Protein 3WKY (pdb70)

Organism: Penaeus japonicus (NCBI:txid27405)

Secondary structure (DSSP, 8-state):
-HHHHGGGSSTTS-HHHHHHHHTPPP--EEE--EEE---HHHHTT-TTGGGSPTTS---TTSHHHHHHHHHHHHHHHH-SSHHHHHHHHHHHGGGS-HHHHHHHHHHHHHH-TT--GGGSPPHHHH-GGGTS-HHHHHHHHHHHHHHHHTT--EEEEE--GGGSS-GGG-GGGGGHHHHT-HHHHHHHHHHHHHS-TTSPTTSSSSHHHHHHHHHHHHHHHHHHHHHHTTPPPPPP---TTS-BS--B----B-TTS-BPP-B-SSB----B--SSGGG-B-HHHHHHHHHHHHHHHHHTEEEPTTS-EEE--SSPPTTPPPHHHHHHHHHHTSS-S-HHHHTTHHHHHHHHHHTTTSTT--S-----GGGSTTTGGGSHHHHHHHHHHHHHHHHHHHTSPPPPHHHH--SPEEEEEEEEEPP-STT--PPTTEEEEEEEEEEEEGGGTS---SSTT---EEEEEEEEEE---EEEEEEEEE-SSS-B-EEEEEEEEESB-TTSPBP-HHHHTTT-EEEEEEEPSPBPSEEEEEEEEGGG-TTS------S-SS---GGGSS---BSS-EEEEEEEEEEE----TTT--TTS--S--SPTTTTTTS--S-SSHHHHHHT-TTEEEEEEEEEE-SSGGGGSPPPSTTPPPPSSS--/-HHHHGGGSSTTS-HHHHHHHHTPPPPPEEE---EEE---HHHHTT-TTGGGSPTTS---TTSHHHHHHHHHHHHHHHT-SSHHHHHHHHHHHGGGS-HHHHHHHHHHHHHH-TT--GGGSPPHHHH-GGGTS-HHHHHHHHHHHHHHHHTT--EEEEE--GGGSS-GGG-GGGGGHHHHT-HHHHHHHHHHHHHS-TTSPTTSSSSHHHHHHHHHHHHHHHHHHHHHHTTPPPPPP---TTS-BS--B----B-TTS-BPP-B-SSB----B--SSGGG-B-HHHHHHHHHHHHHHHHHTEEEPTTS-EEE--SSPPTTPPPHHHHHHHHHHTSS-S-HHHHTTHHHHHHHHHHTTTSTT--S-----GGGSTTTGGGSHHHHHHHHHHHHHHHHHHHTSPPPPHHHH--SPEEEEEEEEEPP-STT--PPTTEEEEEEEEEEEEGGGTS---SSTT---EEEEEEEEEE---EEEEEEEEE-SSS-B-EEEEEEEEESB-TTSPBP-HHHHTTT-EEEEEEEPPPBPSEEEEEEEEGGG-TTS------S-SS---GGGSS---BSS-EEEEEEEEEEE---TTT--TTS--S--SPTTTTTTS--S-SSHHHHHHT-TTEEEEEEEEEE-SSGGGGSPPPTTTPPPPSSS--

Foldseek 3Di:
DVLLLLLLFQLVDALVLSCVVVVNDAADWDPCVTHADAPPVLVVQQPCLLVDDADFAQQQLDPSSVVNLVSRLVCLLPQPDPVSSSRSSSRCSRRGHSNSSNLSSLLSQQRHPVHHQQPHDQVCLAWVLLQDFPVQVVVLLVVQVVCLVVVHQEDETEDALVPFDHCVVPVVSLCLLPLSVQVQLSLLSLQCSNQPLAPDPPLAFLSLLLLLFLLLQVLLLSQLQCLQSLHARAAAPDPQAWFAQDWHQPNGAGPSRAHADTGDGRFHLAWAQDVVNVPTGGPVNLVQLVVLLLVCLVVQWHAAQVGDIAGAALVDDVVHGHNSSQSSCLACPHVHRHCVRNNHNLSVSLQSSQCRVPRNCPPVHGTHQSSDSSNNSSTSVSSNNSVNVNVSSLSSQAVYDAQDCVSAAAQKFWDDKKKAFDDDDPQFGDDIQEWEKEKDKDKDWNCRHHPSDPDDPGNHIYMYMYIHIATGKMKMKIKMARQDQAWFKWKKWKWKFFQAHSVRHGDKLVRCLSNTHGQAIGIDDTHHHTMDMDMDISQVGLQAANRSQDGGRNHDGNRSSDRNHYQVWTKMKIKIFIHGDRGRPSNDRSNDYDRDSRRPPPPSSHDDPGTHPVRVQVVYSRMDIDMHIYHYDHPVCVSHDDDPVVDDDDPPPDD/DVLLLLLLFQLVDALCLSCVLVVNDAADWDDDCPTHADADPVLVVQQPCLLVDDADFAQQQLDPSSVVNLVSRLVCLLPQPDPVRSSNSSSRCSRRGHSNSSNLSSLLSQQRHPVHHQQPHDQVCLAWVLLQDFPVQVVVLLVVQVVCLVVVHQEDETEDALCPFDHCVVPVVSLCLQVLSVQQQLSLLSLQCSNQPLADDPPLAFLSLLLLLFLLLQVLLLSQLLCLQSLHARAAAPDPQAWFAQDWHQPNGAGPSRAHADTGDGRFGLAWACDVVNVPTDGPVNLVQLVVQLLVCLVVQWHAAPVGDIAGAALVDDVVHGHNSSQSSCLACPHVHRHCVRNNHNLSVSLQSSQCRVPRNCPPVHGTHQSSDSSNNSSTSVSSNNSVNVNVSSLSNQAVYDAQDCVSAAAQKFWDDKKKAFDDDDPQFGDDIQEWEKEKDKDKDWNCRHHPSDPDDVGNHIYMYMYIHIATGKMKMKIKMARQDQAWFKWKKWKWKFFQAHSVRDGDKLVRCLSNTHTQAIGIDDTHHHTMDMDMDISQVGLQADNVSQDGGRNHDGNRSSDRNHYAVWTKMKIKIFIHGDNRPSNNRSNDHDRDSRRPPPPSSHDDPGTHVVRVQVVYSRMDIDMHIYHYDHPVCVSHDDPPVPDDDDPPPDD

Solvent-accessible surface area: 55745 Å² total; per-residue (Å²): 88,104,100,1,64,43,3,0,42,13,7,54,63,41,0,24,42,1,2,66,116,58,72,31,166,53,31,102,77,86,148,115,131,41,25,0,47,26,63,105,145,14,121,89,135,2,65,38,0,60,77,12,82,128,17,57,8,4,29,7,3,36,149,83,17,5,80,0,0,61,22,0,2,106,14,0,43,112,15,179,41,37,98,44,0,36,78,20,0,6,27,0,17,37,54,10,2,24,6,0,3,0,0,0,1,0,5,0,7,16,45,24,176,82,21,52,33,29,84,6,1,38,0,1,16,0,2,0,4,3,1,0,8,31,137,4,16,77,83,0,110,152,56,1,115,61,6,34,118,108,140,97,63,96,15,80,5,71,26,88,59,132,86,16,34,102,46,102,203,44,75,30,18,89,0,3,45,4,4,17,7,6,25,2,1,11,5,1,0,9,0,11,5,1,4,4,33,26,19,102,73,71,73,25,55,17,6,0,0,4,0,11,9,0,4,14,1,0,2,0,7,1,2,0,1,15,18,5,23,139,14,146,31,13,131,7,3,59,78,4,144,94,41,2,126,42,12,21,103,3,85,0,30,11,40,59,59,67,107,6,14,34,11,128,97,71,18,103,7,58,21,10,34,50,130,75,14,93,65,14,27,9,12,2,31,0,25,24,18,37,76,55,1,47,110,2,1,79,64,27,88,0,59,55,114,110,46,68,144,38,116,9,15,4,58,40,121,162,86,49,58,30,0,0,11,14,0,0,19,0,0,0,11,22,75,14,16,6,65,80,42,6,7,37,0,0,0,29,0,1,21,0,3,2,27,4,57,6,17,14,50,153,118,118,62,37,5,8,4,1,0,0,1,0,0,0,0,4,4,8,2,0,0,38,0,1,26,0,1,6,36,2,1,32,88,1,2,75,56,10,65,48,18,67,113,179,41,8,59,29,65,2,38,6,79,86,7,42,0,55,6,70,131,59,37,105,115,38,131,6,79,106,37,30,9,5,0,22,79,46,68,34,52,11,67,0,26,26,2,23,34,16,46,99,166,143,124,29,92,10,37,0,40,1,68,6,74,10,2,21,5,10,44,11,19,6,30,0,20,0,37,2,87,41,114,90,124,60,124,0,32,0,9,0,4,10,0,1,36,72,38,83,142,53,83,128,15,70,6,62,48,0,8,41,16,6,0,4,17,1,26,24,88,13,119,77,8,46,61,30,102,22,155,23,82,39,51,5,62,90,6,20,0,4,16,118,160,4,36,74,40,49,14,9,9,0,7,32,6,4,12,4,6,44,0,33,135,143,19,23,52,0,3,4,0,0,0,1,6,52,80,107,44,0,39,0,2,14,90,28,81,88,95,39,121,22,92,65,4,18,12,2,0,5,10,1,105,30,111,72,66,45,0,62,69,8,8,120,104,22,96,2,8,56,45,26,77,3,38,0,18,11,17,213,75,41,56,74,30,60,213,152,71,156,83,131,137,140,176,43,159,132,210,112,97,93,109,98,0,60,40,3,0,45,13,5,56,64,38,0,19,41,1,2,79,128,60,72,31,167,44,31,104,76,86,128,48,183,125,41,23,0,48,23,64,109,147,15,118,91,132,1,64,38,0,58,77,13,81,124,23,50,7,3,29,8,5,36,143,84,15,4,79,0,0,64,24,0,1,111,14,0,44,116,14,179,43,38,98,44,0,35,79,19,0,7,28,0,17,21,54,1,1,29,6,0,4,0,0,0,0,0,5,0,5,15,44,26,182,80,22,53,34,28,86,6,2,40,1,1,16,0,2,0,3,3,4,0,9,30,137,4,17,82,75,0,110,118,54,1,113,55,4,35,116,107,137,93,65,101,11,79,3,100,43,88,39,114,96,14,33,104,46,100,205,45,74,32,18,87,0,2,42,4,3,27,8,6,24,0,1,10,5,1,0,9,0,11,4,1,4,4,34,26,19,100,68,74,70,26,56,16,6,0,0,4,0,9,8,1,4,14,0,0,3,0,7,1,1,0,1,14,18,5,24,142,14,132,24,13,135,18,4,75,74,3,142,96,41,1,125,42,12,22,101,2,85,0,31,10,44,77,58,59,108,6,16,34,11,132,98,71,18,102,7,56,22,10,34,48,126,74,15,94,65,14,27,9,5,2,31,0,29,24,19,37,74,56,1,49,122,1,1,85,87,22,100,0,61,59,114,111,46,68,155,38,90,9,16,4,58,41,120,162,86,46,57,30,0,0,12,15,0,0,20,0,0,0,11,22,74,14,18,8,66,82,42,5,6,37,0,0,0,29,0,0,22,0,3,3,25,4,55,5,16,13,50,153,121,118,64,36,5,8,3,1,0,0,1,0,0,0,0,5,4,8,1,0,0,50,0,1,27,0,1,6,36,2,1,32,88,1,2,73,56,9,65,51,19,67,111,182,40,9,58,28,63,2,37,5,75,86,9,59,0,62,6,70,130,58,37,102,138,40,129,6,70,117,41,30,9,5,0,22,82,50,65,37,52,12,67,0,29,28,2,25,35,16,47,93,164,166,135,24,94,14,28,0,39,0,65,8,76,10,2,21,5,8,36,11,28,6,29,0,20,0,37,2,87,43,114,89,124,65,119,0,32,0,9,0,4,10,0,0,36,71,36,91,142,54,84,126,15,72,6,63,49,0,7,41,18,6,0,4,17,2,27,24,76,15,121,84,7,46,61,30,102,25,155,23,82,38,45,4,61,91,7,18,0,4,9,142,160,6,32,73,46,43,15,5,9,0,7,32,7,4,12,4,6,44,0,33,141,141,18,21,54,0,3,4,0,0,1,1,7,52,88,86,1,38,0,3,19,127,27,78,94,92,39,122,22,94,67,4,18,13,3,0,5,9,1,100,28,108,66,66,45,0,59,67,8,8,118,102,23,95,2,8,56,43,26,78,2,40,1,17,10,18,206,77,42,56,64,32,58,166,119,64,133,107,120,104,153,144,52,165,134,206,112,132

InterPro domains:
  IPR000896 Hemocyanin/hexamerin middle domain [PF00372] (158-425)
  IPR002227 Tyrosinase copper-binding domain [PS00498] (411-422)
  IPR005203 Hemocyanin, C-terminal [PF03723] (435-685)
  IPR005204 Hemocyanin, N-terminal [PF03722] (84-147)
  IPR008922 Di-copper centre-containing domain superfamily [G3DSA:1.10.1280.10] (153-433)
  IPR008922 Di-copper centre-containing domain superfamily [SSF48056] (154-429)
  IPR013788 Hemocyanin/hexamerin [PR00187] (206-219)
  IPR013788 Hemocyanin/hexamerin [PR00187] (220-237)
  IPR013788 Hemocyanin/hexamerin [PR00187] (249-261)
  IPR013788 Hemocyanin/hexamerin [PR00187] (410-425)
  IPR013788 Hemocyanin/hexamerin [PS00209] (209-228)
  IPR013788 Hemocyanin/hexamerin [PS00210] (407-415)
  IPR013788 Hemocyanin/hexamerin [PTHR11511] (80-685)
  IPR014756 Immunoglobulin E-set [SSF81296] (433-685)
  IPR036697 Hemocyanin, N-terminal domain superfamily [G3DSA:1.20.1370.10] (22-152)
  IPR036697 Hemocyanin, N-terminal domain superfamily [SSF48050] (77-147)
  IPR037020 Hemocyanin, C-terminal domain superfamily [G3DSA:2.60.40.1520] (434-693)

Nearest PDB structures (foldseek):
  3wky-assembly1_A  TM=1.002E+00  e=0.000E+00  Penaeus japonicus
  1nol-assembly1_A  TM=9.046E-01  e=4.548E-53  Limulus polyphemus
  8jib-assembly1_E  TM=8.819E-01  e=6.785E-54  Aedes aegypti
  1ll1-assembly1_A  TM=9.145E-01  e=8.974E-52  Limulus polyphemus
  8jib-assembly1_L  TM=8.654E-01  e=3.854E-54  Aedes aegypti

CATH classification: 1.20.1370.10 (+2 more: 1.10.1280.10, 2.60.40.1520)

Structure (mmCIF, N/CA/C/O backbone):
data_3WKY
#
_entry.id   3WKY
#
_cell.length_a   156.706
_cell.length_b   156.706
_cell.length_c   283.830
_cell.angle_alpha   90.00
_cell.angle_beta   90.00
_cell.angle_gamma   120.00
#
_symmetry.space_group_name_H-M   'H 3'
#
loop_
_entity.id
_entity.type
_entity.pdbx_description
1 polymer 'Prophenoloxidase b'
2 branched 2-acetamido-2-deoxy-beta-D-glucopyranose-(1-4)-2-acetamido-2-deoxy-beta-D-glucopyranose
3 non-polymer 2-acetamido-2-deoxy-beta-D-glucopyranose
4 non-polymer 'CU2-O2 CLUSTER'
5 non-polymer 1,2-ETHANEDIOL
6 non-polymer 'SODIUM ION'
7 non-polymer 'CHLORIDE ION'
8 non-polymer 'MAGNESIUM ION'
9 water water
#
loop_
_atom_site.group_PDB
_atom_site.id
_atom_site.type_symbol
_atom_site.label_atom_id
_atom_site.label_alt_id
_atom_site.label_comp_id
_atom_site.label_asym_id
_atom_site.label_entity_id
_atom_site.label_seq_id
_atom_site.pdbx_PDB_ins_code
_atom_site.Cartn_x
_atom_site.Cartn_y
_atom_site.Cartn_z
_atom_site.occupancy
_atom_site.B_iso_or_equiv
_atom_site.auth_seq_id
_atom_site.auth_comp_id
_atom_site.auth_asym_id
_atom_site.auth_atom_id
_atom_site.pdbx_PDB_model_num
ATOM 1 N N . ASP A 1 8 ? 45.922 126.148 201.888 1.00 72.92 8 ASP A N 1
ATOM 2 C CA . ASP A 1 8 ? 45.875 127.325 201.027 1.00 57.37 8 ASP A CA 1
ATOM 3 C C . ASP A 1 8 ? 44.463 127.645 200.553 1.00 58.35 8 ASP A C 1
ATOM 4 O O . ASP A 1 8 ? 43.771 126.776 200.018 1.00 59.81 8 ASP A O 1
ATOM 9 N N . GLU A 1 9 ? 44.038 128.893 200.732 1.00 55.39 9 GLU A N 1
ATOM 10 C CA A GLU A 1 9 ? 42.838 129.388 200.057 0.57 54.19 9 GLU A CA 1
ATOM 11 C CA B GLU A 1 9 ? 42.849 129.387 200.055 0.43 54.16 9 GLU A CA 1
ATOM 12 C C . GLU A 1 9 ? 43.238 129.695 198.608 1.00 48.25 9 GLU A C 1
ATOM 13 O O . GLU A 1 9 ? 42.430 130.130 197.797 1.00 59.02 9 GLU A O 1
ATOM 24 N N . GLU A 1 10 ? 44.505 129.445 198.290 1.00 45.53 10 GLU A N 1
ATOM 25 C CA . GLU A 1 10 ? 44.970 129.469 196.916 1.00 52.09 10 GLU A CA 1
ATOM 26 C C . GLU A 1 10 ? 44.462 128.188 196.252 1.00 51.41 10 GLU A C 1
ATOM 27 O O . GLU A 1 10 ? 44.046 128.196 195.093 1.00 46.29 10 GLU A O 1
ATOM 33 N N . LEU A 1 11 ? 44.512 127.090 197.007 1.00 47.87 11 LEU A N 1
ATOM 34 C CA . LEU A 1 11 ? 44.028 125.781 196.560 1.00 47.47 11 LEU A CA 1
ATOM 35 C C . LEU A 1 11 ? 42.532 125.770 196.317 1.00 46.37 11 LEU A C 1
ATOM 36 O O . LEU A 1 11 ? 42.046 125.184 195.360 1.00 37.68 11 LEU A O 1
ATOM 41 N N . ARG A 1 12 ? 41.805 126.405 197.220 1.00 38.58 12 ARG A N 1
ATOM 42 C CA A ARG A 1 12 ? 40.357 126.457 197.130 0.44 41.61 12 ARG A CA 1
ATOM 43 C CA B ARG A 1 12 ? 40.352 126.491 197.142 0.56 41.59 12 ARG A CA 1
ATOM 44 C C . ARG A 1 12 ? 39.910 127.216 195.878 1.00 44.80 12 ARG A C 1
ATOM 45 O O . ARG A 1 12 ? 38.827 126.969 195.345 1.00 42.55 12 ARG A O 1
ATOM 60 N N . GLN A 1 13 ? 40.758 128.118 195.397 1.00 39.47 13 GLN A N 1
ATOM 61 C CA . GLN A 1 13 ? 40.454 128.879 194.191 1.00 38.02 13 GLN A CA 1
ATOM 62 C C . GLN A 1 13 ? 40.456 128.005 192.941 1.00 30.15 13 GLN A C 1
ATOM 63 O O . GLN A 1 13 ? 39.879 128.373 191.921 1.00 32.35 13 GLN A O 1
ATOM 69 N N . LEU A 1 14 ? 41.109 126.849 193.018 1.00 26.56 14 LEU A N 1
ATOM 70 C CA . LEU A 1 14 ? 41.177 125.940 191.878 1.00 28.13 14 LEU A CA 1
ATOM 71 C C . LEU A 1 14 ? 39.812 125.328 191.563 1.00 25.69 14 LEU A C 1
ATOM 72 O O . LEU A 1 14 ? 39.586 124.857 190.452 1.00 28.40 14 LEU A O 1
ATOM 77 N N . PHE A 1 15 ? 38.915 125.334 192.546 1.00 25.93 15 PHE A N 1
ATOM 78 C CA . PHE A 1 15 ? 37.567 124.789 192.378 1.00 28.36 15 PHE A CA 1
ATOM 79 C C . PHE A 1 15 ? 36.682 125.755 191.601 1.00 31.78 15 PHE A C 1
ATOM 80 O O . PHE A 1 15 ? 35.631 125.366 191.084 1.00 26.44 15 PHE A O 1
ATOM 88 N N . TYR A 1 16 ? 37.097 127.020 191.531 1.00 27.91 16 TYR A N 1
ATOM 89 C CA . TYR A 1 16 ? 36.230 128.078 191.000 1.00 26.76 16 TYR A CA 1
ATOM 90 C C . TYR A 1 16 ? 36.151 128.146 189.470 1.00 23.47 16 TYR A C 1
ATOM 91 O O . TYR A 1 16 ? 37.051 127.684 188.771 1.00 26.07 16 TYR A O 1
ATOM 100 N N . LEU A 1 17 ? 35.050 128.724 188.983 1.00 27.83 17 LEU A N 1
ATOM 101 C CA . LEU A 1 17 ? 34.786 128.893 187.552 1.00 29.32 17 LEU A CA 1
ATOM 102 C C . LEU A 1 17 ? 35.215 127.685 186.711 1.00 29.39 17 LEU A C 1
ATOM 103 O O . LEU A 1 17 ? 36.029 127.824 185.801 1.00 25.28 17 LEU A O 1
ATOM 108 N N . PRO A 1 18 ? 34.673 126.489 187.021 1.00 24.24 18 PRO A N 1
ATOM 109 C CA . PRO A 1 18 ? 35.186 125.266 186.391 1.00 25.06 18 PRO A CA 1
ATOM 110 C C . PRO A 1 18 ? 34.918 125.165 184.887 1.00 24.50 18 PRO A C 1
ATOM 111 O O . PRO A 1 18 ? 35.574 124.362 184.220 1.00 27.34 18 PRO A O 1
ATOM 115 N N . TYR A 1 19 ? 33.981 125.950 184.361 1.00 23.75 19 TYR A N 1
ATOM 116 C CA . TYR A 1 19 ? 33.709 125.909 182.924 1.00 27.28 19 TYR A CA 1
ATOM 117 C C . TYR A 1 19 ? 34.514 126.953 182.153 1.00 31.15 19 TYR A C 1
ATOM 118 O O . TYR A 1 19 ? 34.405 127.043 180.929 1.00 28.45 19 TYR A O 1
ATOM 127 N N . GLU A 1 20 ? 35.304 127.753 182.862 1.00 27.36 20 GLU A N 1
ATOM 128 C CA . GLU A 1 20 ? 36.106 128.779 182.197 1.00 26.01 20 GLU A CA 1
ATOM 129 C C . GLU A 1 20 ? 37.538 128.301 182.030 1.00 30.67 20 GLU A C 1
ATOM 130 O O . GLU A 1 20 ? 37.957 127.346 182.680 1.00 28.10 20 GLU A O 1
ATOM 136 N N . SER A 1 21 ? 38.283 128.946 181.137 1.00 32.11 21 SER A N 1
ATOM 137 C CA . SER A 1 21 ? 39.682 128.592 180.932 1.00 31.44 21 SER A CA 1
ATOM 138 C C . SER A 1 21 ? 40.500 128.932 182.169 1.00 29.29 21 SER A C 1
ATOM 139 O O . SER A 1 21 ? 40.078 129.732 183.006 1.00 30.64 21 SER A O 1
ATOM 142 N N . THR A 1 22 ? 41.670 128.313 182.280 1.00 29.63 22 THR A N 1
ATOM 143 C CA . THR A 1 22 ? 42.600 128.633 183.356 1.00 32.69 22 THR A CA 1
ATOM 144 C C . THR A 1 22 ? 43.018 130.106 183.262 1.00 34.46 22 THR A C 1
ATOM 145 O O . THR A 1 22 ? 43.189 130.781 184.279 1.00 34.04 22 THR A O 1
ATOM 149 N N . SER A 1 23 ? 43.162 130.603 182.035 1.00 37.39 23 SER A N 1
ATOM 150 C CA . SER A 1 23 ? 43.516 132.006 181.822 1.00 39.44 23 SER A CA 1
ATOM 151 C C . SER A 1 23 ? 42.476 132.963 182.404 1.00 35.30 23 SER A C 1
ATOM 152 O O . SER A 1 23 ? 42.828 133.950 183.050 1.00 41.07 23 SER A O 1
ATOM 155 N N . THR A 1 24 ? 41.198 132.668 182.178 1.00 35.36 24 THR A N 1
ATOM 156 C CA . THR A 1 24 ? 40.113 133.497 182.698 1.00 31.32 24 THR A CA 1
ATOM 157 C C . THR A 1 24 ? 40.109 133.492 184.225 1.00 35.34 24 THR A C 1
ATOM 158 O O . THR A 1 24 ? 39.893 134.524 184.869 1.00 39.97 24 THR A O 1
ATOM 162 N N . LEU A 1 25 ? 40.344 132.323 184.805 1.00 34.41 25 LEU A N 1
ATOM 163 C CA . LEU A 1 25 ? 40.358 132.200 186.256 1.00 37.03 25 LEU A CA 1
ATOM 164 C C . LEU A 1 25 ? 41.563 132.944 186.827 1.00 39.06 25 LEU A C 1
ATOM 165 O O . LEU A 1 25 ? 41.445 133.682 187.808 1.00 37.69 25 LEU A O 1
ATOM 170 N N . ALA A 1 26 ? 42.717 132.749 186.198 1.00 38.92 26 ALA A N 1
ATOM 171 C CA . ALA A 1 26 ? 43.961 133.354 186.663 1.00 42.44 26 ALA A CA 1
ATOM 172 C C . ALA A 1 26 ? 43.906 134.875 186.583 1.00 44.03 26 ALA A C 1
ATOM 173 O O . ALA A 1 26 ? 44.359 135.570 187.493 1.00 44.22 26 ALA A O 1
ATOM 175 N N . ASP A 1 27 ? 43.349 135.385 185.490 1.00 41.47 27 ASP A N 1
ATOM 176 C CA A ASP A 1 27 ? 43.212 136.825 185.320 0.56 47.71 27 ASP A CA 1
ATOM 177 C CA B ASP A 1 27 ? 43.189 136.824 185.303 0.44 47.70 27 ASP A CA 1
ATOM 178 C C . ASP A 1 27 ? 42.357 137.438 186.419 1.00 52.54 27 ASP A C 1
ATOM 179 O O . ASP A 1 27 ? 42.703 138.483 186.973 1.00 50.52 27 ASP A O 1
ATOM 188 N N . ARG A 1 28 ? 41.248 136.780 186.733 1.00 50.11 28 ARG A N 1
ATOM 189 C CA . ARG A 1 28 ? 40.326 137.270 187.743 1.00 43.36 28 ARG A CA 1
ATOM 190 C C . ARG A 1 28 ? 40.959 137.208 189.129 1.00 45.83 28 ARG A C 1
ATOM 191 O O . ARG A 1 28 ? 40.714 138.071 189.970 1.00 55.27 28 ARG A O 1
ATOM 199 N N . LEU A 1 29 ? 41.783 136.190 189.359 1.00 47.88 29 LEU A N 1
ATOM 200 C CA . LEU A 1 29 ? 42.297 135.912 190.700 1.00 49.12 29 LEU A CA 1
ATOM 201 C C . LEU A 1 29 ? 43.745 136.337 190.932 1.00 55.77 29 LEU A C 1
ATOM 202 O O . LEU A 1 29 ? 44.258 136.204 192.042 1.00 45.95 29 LEU A O 1
ATOM 207 N N . GLY A 1 30 ? 44.405 136.839 189.894 1.00 52.74 30 GLY A N 1
ATOM 208 C CA . GLY A 1 30 ? 45.806 137.194 190.011 1.00 54.16 30 GLY A CA 1
ATOM 209 C C . GLY A 1 30 ? 46.657 135.977 190.317 1.00 53.76 30 GLY A C 1
ATOM 210 O O . GLY A 1 30 ? 47.499 136.001 191.216 1.00 59.72 30 GLY A O 1
ATOM 211 N N . ILE A 1 31 ? 46.420 134.904 189.571 1.00 50.55 31 ILE A N 1
ATOM 212 C CA . ILE A 1 31 ? 47.208 133.686 189.688 1.00 44.77 31 ILE A CA 1
ATOM 213 C C . ILE A 1 31 ? 48.252 133.671 188.581 1.00 53.31 31 ILE A C 1
ATOM 214 O O . ILE A 1 31 ? 47.921 133.854 187.406 1.00 49.76 31 ILE A O 1
ATOM 219 N N . GLN A 1 32 ? 49.512 133.456 188.942 1.00 56.37 32 GLN A N 1
ATOM 220 C CA . GLN A 1 32 ? 50.552 133.375 187.925 1.00 59.17 32 GLN A CA 1
ATOM 221 C C . GLN A 1 32 ? 50.433 132.081 187.127 1.00 56.17 32 GLN A C 1
ATOM 222 O O . GLN A 1 32 ? 50.288 130.994 187.691 1.00 51.09 32 GLN A O 1
ATOM 228 N N . LEU A 1 33 ? 50.487 132.218 185.808 1.00 49.19 33 LEU A N 1
ATOM 229 C CA . LEU A 1 33 ? 50.317 131.096 184.898 1.00 44.85 33 LEU A CA 1
ATOM 230 C C . LEU A 1 33 ? 51.656 130.563 184.410 1.00 54.31 33 LEU A C 1
ATOM 231 O O . LEU A 1 33 ? 52.619 131.319 184.270 1.00 52.50 33 LEU A O 1
ATOM 236 N N . PRO A 1 34 ? 51.718 129.251 184.148 1.00 51.48 34 PRO A N 1
ATOM 237 C CA . PRO A 1 34 ? 52.846 128.622 183.455 1.00 47.49 34 PRO A CA 1
ATOM 238 C C . PRO A 1 34 ? 52.809 129.050 181.985 1.00 48.87 34 PRO A C 1
ATOM 239 O O . PRO A 1 34 ? 51.896 129.786 181.612 1.00 47.39 34 PRO A O 1
ATOM 243 N N . PRO A 1 35 ? 53.789 128.627 181.166 1.00 47.67 35 PRO A N 1
ATOM 244 C CA . PRO A 1 35 ? 53.750 128.989 179.743 1.00 50.14 35 PRO A CA 1
ATOM 245 C C . PRO A 1 35 ? 52.427 128.644 179.052 1.00 56.49 35 PRO A C 1
ATOM 246 O O . PRO A 1 35 ? 51.829 127.604 179.342 1.00 51.41 35 PRO A O 1
ATOM 250 N N . LEU A 1 36 ? 51.992 129.515 178.143 1.00 53.34 36 LEU A N 1
ATOM 251 C CA . LEU A 1 36 ? 50.746 129.322 177.411 1.00 45.52 36 LEU A CA 1
ATOM 252 C C . LEU A 1 36 ? 50.999 129.045 175.935 1.00 57.02 36 LEU A C 1
ATOM 253 O O . LEU A 1 36 ? 52.116 129.208 175.440 1.00 58.44 36 LEU A O 1
ATOM 258 N N . GLU A 1 37 ? 49.946 128.627 175.240 1.00 55.46 37 GLU A N 1
ATOM 259 C CA . GLU A 1 37 ? 49.983 128.443 173.796 1.00 52.89 37 GLU A CA 1
ATOM 260 C C . GLU A 1 37 ? 48.557 1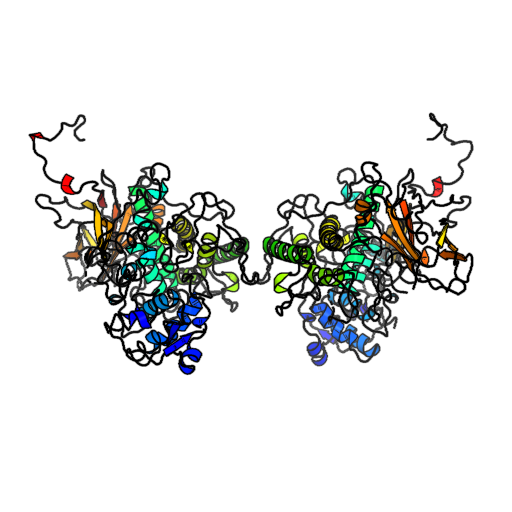28.402 173.279 1.00 56.22 37 GLU A C 1
ATOM 261 O O . GLU A 1 37 ? 47.602 128.490 174.055 1.00 56.21 37 GLU A O 1
ATOM 267 N N . LEU A 1 38 ? 48.411 128.271 171.967 1.00 60.61 38 LEU A N 1
ATOM 268 C CA . LEU A 1 38 ? 47.093 128.154 171.360 1.00 64.06 38 LEU A CA 1
ATOM 269 C C . LEU A 1 38 ? 46.826 126.697 170.988 1.00 63.55 38 LEU A C 1
ATOM 270 O O . LEU A 1 38 ? 47.664 126.047 170.361 1.00 69.71 38 LEU A O 1
ATOM 275 N N . SER A 1 39 ? 45.666 126.185 171.393 1.00 65.05 39 SER A N 1
ATOM 276 C CA . SER A 1 39 ? 45.310 124.784 171.153 1.00 72.12 39 SER A CA 1
ATOM 277 C C . SER A 1 39 ? 45.243 124.430 169.667 1.00 60.60 39 SER A C 1
ATOM 278 O O . SER A 1 39 ? 44.558 125.093 168.890 1.00 68.34 39 SER A O 1
ATOM 281 N N . THR A 1 44 ? 42.392 128.919 171.442 1.00 62.38 44 THR A N 1
ATOM 282 C CA . THR A 1 44 ? 42.662 130.021 172.362 1.00 66.85 44 THR A CA 1
ATOM 283 C C . THR A 1 44 ? 43.812 129.736 173.319 1.00 51.26 44 THR A C 1
ATOM 284 O O . THR A 1 44 ? 44.449 128.683 173.259 1.00 46.74 44 THR A O 1
ATOM 288 N N . ALA A 1 45 ? 44.063 130.696 174.203 1.00 50.31 45 ALA A N 1
ATOM 289 C CA . ALA A 1 45 ? 45.107 130.569 175.208 1.00 52.55 45 ALA A CA 1
ATOM 290 C C . ALA A 1 45 ? 44.820 129.395 176.138 1.00 52.48 45 ALA A C 1
ATOM 291 O O . ALA A 1 45 ? 43.793 129.354 176.821 1.00 50.82 45 ALA A O 1
ATOM 293 N N . VAL A 1 46 ? 45.744 128.443 176.147 1.00 46.26 46 VAL A N 1
ATOM 294 C CA . VAL A 1 46 ? 45.631 127.235 176.945 1.00 45.09 46 VAL A CA 1
ATOM 295 C C . VAL A 1 46 ? 47.026 126.971 177.510 1.00 50.82 46 VAL A C 1
ATOM 296 O O . VAL A 1 46 ? 48.019 127.301 176.864 1.00 48.04 46 VAL A O 1
ATOM 300 N N . THR A 1 47 ? 47.116 126.427 178.722 1.00 39.98 47 THR A N 1
ATOM 301 C CA . THR A 1 47 ? 48.419 126.143 179.317 1.00 33.71 47 THR A CA 1
ATOM 302 C C . THR A 1 47 ? 49.153 125.095 178.507 1.00 40.32 47 THR A C 1
ATOM 303 O O . THR A 1 47 ? 48.530 124.233 177.889 1.00 40.12 47 THR A O 1
ATOM 307 N N . VAL A 1 48 ? 50.479 125.172 178.501 1.00 41.05 48 VAL A N 1
ATOM 308 C CA . VAL A 1 48 ? 51.280 124.114 177.913 1.00 39.47 48 VAL A CA 1
ATOM 309 C C . VAL A 1 48 ? 51.314 122.960 178.900 1.00 37.63 48 VAL A C 1
ATOM 310 O O . VAL A 1 48 ? 51.592 123.159 180.084 1.00 42.27 48 VAL A O 1
ATOM 314 N N . LEU A 1 49 ? 51.024 121.757 178.422 1.00 39.93 49 LEU A N 1
ATOM 315 C CA . LEU A 1 49 ? 51.082 120.586 179.285 1.00 47.76 49 LEU A CA 1
ATOM 316 C C . LEU A 1 49 ? 52.439 119.895 179.158 1.00 42.10 49 LEU A C 1
ATOM 317 O O . LEU A 1 49 ? 52.725 119.258 178.146 1.00 38.09 49 LEU A O 1
ATOM 322 N N . ASP A 1 50 ? 53.270 120.041 180.188 1.00 40.26 50 ASP A N 1
ATOM 323 C CA A ASP A 1 50 ? 54.578 119.390 180.241 0.53 45.63 50 ASP A CA 1
ATOM 324 C CA B ASP A 1 50 ? 54.580 119.399 180.226 0.47 45.63 50 ASP A CA 1
ATOM 325 C C . ASP A 1 50 ? 54.455 117.897 179.964 1.00 50.62 50 ASP A C 1
ATOM 326 O O . ASP A 1 50 ? 53.663 117.211 180.612 1.00 47.67 50 ASP A O 1
ATOM 335 N N . PRO A 1 51 ? 55.227 117.385 178.990 1.00 45.09 51 PRO A N 1
ATOM 336 C CA . PRO A 1 51 ? 55.254 115.947 178.695 1.00 48.76 51 PRO A CA 1
ATOM 337 C C . PRO A 1 51 ? 55.531 115.086 179.931 1.00 47.92 51 PRO A C 1
ATOM 338 O O . PRO A 1 51 ? 55.040 113.956 180.005 1.00 49.59 51 PRO A O 1
ATOM 342 N N . GLU A 1 52 ? 56.307 115.612 180.876 1.00 49.99 52 GLU A N 1
ATOM 343 C CA . GLU A 1 52 ? 56.632 114.890 182.103 1.00 54.55 52 GLU A CA 1
ATOM 344 C C . GLU A 1 52 ? 55.392 114.705 182.975 1.00 51.49 52 GLU A C 1
ATOM 345 O O . GLU A 1 52 ? 55.219 113.667 183.614 1.00 47.29 52 GLU A O 1
ATOM 351 N N . LEU A 1 53 ? 54.542 115.727 183.007 1.00 45.45 53 LEU A N 1
ATOM 352 C CA . LEU A 1 53 ? 53.281 115.652 183.733 1.00 42.86 53 LEU A CA 1
ATOM 353 C C . LEU A 1 53 ? 52.314 114.716 183.016 1.00 43.21 53 LEU A C 1
ATOM 354 O O . LEU A 1 53 ? 51.714 113.838 183.636 1.00 39.71 53 LEU A O 1
ATOM 359 N N . LYS A 1 54 ? 52.182 114.902 181.704 1.00 41.01 54 LYS A N 1
ATOM 360 C CA . LYS A 1 54 ? 51.276 114.101 180.886 1.00 42.32 54 LYS A CA 1
ATOM 361 C C . LYS A 1 54 ? 51.546 112.603 181.020 1.00 45.60 54 LYS A C 1
ATOM 362 O O . LYS A 1 54 ? 50.617 111.794 181.045 1.00 39.63 54 LYS A O 1
ATOM 368 N N . ALA A 1 55 ? 52.820 112.240 181.124 1.00 38.62 55 ALA A N 1
ATOM 369 C CA . ALA A 1 55 ? 53.206 110.839 181.243 1.00 39.84 55 ALA A CA 1
ATOM 370 C C . ALA A 1 55 ? 52.738 110.227 182.567 1.00 31.10 55 ALA A C 1
ATOM 371 O O . ALA A 1 55 ? 52.675 109.007 182.701 1.00 37.57 55 ALA A O 1
ATOM 373 N N . LYS A 1 56 ? 52.430 111.077 183.541 1.00 34.14 56 LYS A N 1
ATOM 374 C CA . LYS A 1 56 ? 52.021 110.616 184.861 1.00 39.82 56 LYS A CA 1
ATOM 375 C C . LYS A 1 56 ? 50.507 110.503 184.994 1.00 37.13 56 LYS A C 1
ATOM 376 O O . LYS A 1 56 ? 50.015 110.024 186.015 1.00 30.04 56 LYS A O 1
ATOM 382 N N . LEU A 1 57 ? 49.773 110.958 183.983 1.00 29.61 57 LEU A N 1
ATOM 383 C CA . LEU A 1 57 ? 48.336 111.193 184.148 1.00 33.32 57 LEU A CA 1
ATOM 384 C C . LEU A 1 57 ? 47.437 109.976 183.926 1.00 30.84 57 LEU A C 1
ATOM 385 O O . LEU A 1 57 ? 46.227 110.066 184.123 1.00 33.61 57 LEU A O 1
ATOM 390 N N . GLY A 1 58 ? 48.022 108.844 183.542 1.00 28.97 58 GLY A N 1
ATOM 391 C CA . GLY A 1 58 ? 47.245 107.645 183.291 1.00 31.33 58 GLY A CA 1
ATOM 392 C C . GLY A 1 58 ? 46.156 107.884 182.258 1.00 36.92 58 GLY A C 1
ATOM 393 O O . GLY A 1 58 ? 46.428 108.392 181.171 1.00 32.28 58 GLY A O 1
ATOM 394 N N . SER A 1 59 ? 44.916 107.544 182.603 1.00 29.05 59 SER A N 1
ATOM 395 C CA . SER A 1 59 ? 43.804 107.674 181.666 1.00 32.13 59 SER A CA 1
ATOM 396 C C . SER A 1 59 ? 43.030 108.975 181.858 1.00 31.04 59 SER A C 1
ATOM 397 O O . SER A 1 59 ? 41.982 109.164 181.240 1.00 29.58 59 SER A O 1
ATOM 400 N N . ALA A 1 60 ? 43.543 109.867 182.704 1.00 26.61 60 ALA A N 1
ATOM 401 C CA . ALA A 1 60 ? 42.817 111.094 183.058 1.00 22.54 60 ALA A CA 1
ATOM 402 C C . ALA A 1 60 ? 42.324 111.912 181.865 1.00 29.77 60 ALA A C 1
ATOM 403 O O . ALA A 1 60 ? 41.229 112.479 181.898 1.00 28.60 60 ALA A O 1
ATOM 405 N N . LEU A 1 61 ? 43.136 111.976 180.815 1.00 28.95 61 LEU A N 1
ATOM 406 C CA . LEU A 1 61 ? 42.827 112.821 179.663 1.00 31.84 61 LEU A CA 1
ATOM 407 C C . LEU A 1 61 ? 41.863 112.165 178.678 1.00 34.58 61 LEU A C 1
ATOM 408 O O . LEU A 1 61 ? 41.406 112.810 177.738 1.00 38.56 61 LEU A O 1
ATOM 413 N N . SER A 1 62 ? 41.562 110.887 178.888 1.00 33.98 62 SER A N 1
ATOM 414 C CA . SER A 1 62 ? 40.708 110.137 177.961 1.00 32.95 62 SER A CA 1
ATOM 415 C C . SER A 1 62 ? 39.231 110.546 177.996 1.00 35.54 62 SER A C 1
ATOM 416 O O . SER A 1 62 ? 38.478 110.229 177.077 1.00 30.76 62 SER A O 1
ATOM 419 N N . ILE A 1 63 ? 38.808 111.234 179.050 1.00 28.24 63 ILE A N 1
ATOM 420 C CA . ILE A 1 63 ? 37.418 111.675 179.127 1.00 27.66 63 ILE A CA 1
ATOM 421 C C . ILE A 1 63 ? 37.282 113.032 178.450 1.00 32.23 63 ILE A C 1
ATOM 422 O O . ILE A 1 63 ? 37.909 114.003 178.868 1.00 31.18 63 ILE A O 1
ATOM 427 N N . PRO A 1 64 ? 36.459 113.103 177.396 1.00 32.75 64 PRO A N 1
ATOM 428 C CA . PRO A 1 64 ? 36.307 114.354 176.641 1.00 33.44 64 PRO A CA 1
ATOM 429 C C . PRO A 1 64 ? 35.616 115.454 177.443 1.00 32.83 64 PRO A C 1
ATOM 430 O O . PRO A 1 64 ? 34.791 115.169 178.315 1.00 27.50 64 PRO A O 1
ATOM 434 N N . GLU A 1 65 ? 35.960 116.705 177.154 1.00 28.26 65 GLU A N 1
ATOM 435 C CA A GLU A 1 65 ? 35.263 117.855 177.722 0.50 30.63 65 GLU A CA 1
ATOM 436 C CA B GLU A 1 65 ? 35.255 117.827 177.753 0.50 30.63 65 GLU A CA 1
ATOM 437 C C . GLU A 1 65 ? 33.812 117.858 177.248 1.00 28.19 65 GLU A C 1
ATOM 438 O O . GLU A 1 65 ? 33.504 117.317 176.187 1.00 31.62 65 GLU A O 1
ATOM 449 N N . GLY A 1 66 ? 32.921 118.468 178.020 1.00 27.68 66 GLY A N 1
ATOM 450 C CA . GLY A 1 66 ? 31.549 118.651 177.574 1.00 32.27 66 GLY A CA 1
ATOM 451 C C . GLY A 1 66 ? 30.539 117.597 177.993 1.00 39.87 66 GLY A C 1
ATOM 452 O O . GLY A 1 66 ? 29.409 117.583 177.490 1.00 35.63 66 GLY A O 1
ATOM 453 N N . ILE A 1 67 ? 30.942 116.706 178.897 1.00 27.22 67 ILE A N 1
ATOM 454 C CA . ILE A 1 67 ? 30.023 115.724 179.467 1.00 25.21 67 ILE A CA 1
ATOM 455 C C . ILE A 1 67 ? 30.248 115.686 180.974 1.00 23.93 67 ILE A C 1
ATOM 456 O O . ILE A 1 67 ? 31.302 116.121 181.453 1.00 23.02 67 ILE A O 1
ATOM 461 N N . PRO A 1 68 ? 29.262 115.175 181.728 1.00 23.73 68 PRO A N 1
ATOM 462 C CA . PRO A 1 68 ? 29.459 115.069 183.180 1.00 19.98 68 PRO A CA 1
ATOM 463 C C . PRO A 1 68 ? 30.476 113.995 183.562 1.00 22.01 68 PRO A C 1
ATOM 464 O O . PRO A 1 68 ? 30.869 113.180 182.722 1.00 21.87 68 PRO A O 1
ATOM 468 N N . PHE A 1 69 ? 30.900 114.003 184.829 1.00 20.02 69 PHE A N 1
ATOM 469 C CA . PHE A 1 69 ? 31.604 112.866 185.413 1.00 17.92 69 PHE A CA 1
ATOM 470 C C . PHE A 1 69 ? 30.564 111.807 185.770 1.00 21.11 69 PHE A C 1
ATOM 471 O O . PHE A 1 69 ? 29.707 112.024 186.644 1.00 22.75 69 PHE A O 1
ATOM 479 N N . PHE A 1 70 ? 30.636 110.666 185.095 1.00 21.79 70 PHE A N 1
ATOM 480 C CA . PHE A 1 70 ? 29.699 109.578 185.333 1.00 18.11 70 PHE A CA 1
ATOM 481 C C . PHE A 1 70 ? 30.294 108.607 186.342 1.00 16.11 70 PHE A C 1
ATOM 482 O O . PHE A 1 70 ? 30.995 107.652 185.987 1.00 18.05 70 PHE A O 1
ATOM 490 N N . ALA A 1 71 ? 30.009 108.877 187.615 1.00 16.63 71 ALA A N 1
ATOM 491 C CA . ALA A 1 71 ? 30.711 108.251 188.718 1.00 20.14 71 ALA A CA 1
ATOM 492 C C . ALA A 1 71 ? 30.591 106.730 188.775 1.00 23.01 71 ALA A C 1
ATOM 493 O O . ALA A 1 71 ? 31.476 106.060 189.308 1.00 22.19 71 ALA A O 1
ATOM 495 N N . PHE A 1 72 ? 29.514 106.177 188.219 1.00 17.55 72 PHE A N 1
ATOM 496 C CA . PHE A 1 72 ? 29.282 104.735 188.331 1.00 17.93 72 PHE A CA 1
ATOM 497 C C . PHE A 1 72 ? 29.905 103.974 187.177 1.00 19.94 72 PHE A C 1
ATOM 498 O O . PHE A 1 72 ? 29.939 102.739 187.184 1.00 20.73 72 PHE A O 1
ATOM 506 N N . ASN A 1 73 ? 30.393 104.722 186.192 1.00 19.29 73 ASN A N 1
ATOM 507 C CA . ASN A 1 73 ? 31.005 104.151 185.003 1.00 21.25 73 ASN A CA 1
ATOM 508 C C . ASN A 1 73 ? 32.487 103.871 185.242 1.00 22.93 73 ASN A C 1
ATOM 509 O O . ASN A 1 73 ? 33.221 104.731 185.743 1.00 20.71 73 ASN A O 1
ATOM 514 N N . LYS A 1 74 ? 32.926 102.666 184.892 1.00 21.23 74 LYS A N 1
ATOM 515 C CA A LYS A 1 74 ? 34.286 102.260 185.229 0.46 24.29 74 LYS A CA 1
ATOM 516 C CA B LYS A 1 74 ? 34.290 102.207 185.171 0.54 24.27 74 LYS A CA 1
ATOM 517 C C . LYS A 1 74 ? 35.379 103.103 184.572 1.00 22.42 74 LYS A C 1
ATOM 518 O O . LYS A 1 74 ? 36.392 103.394 185.211 1.00 22.99 74 LYS A O 1
ATOM 529 N N . GLN A 1 75 ? 35.174 103.521 183.327 1.00 24.45 75 GLN A N 1
ATOM 530 C CA A GLN A 1 75 ? 36.157 104.354 182.653 0.57 24.38 75 GLN A CA 1
ATOM 531 C CA B GLN A 1 75 ? 36.133 104.376 182.627 0.43 24.45 75 GLN A CA 1
ATOM 532 C C . GLN A 1 75 ? 36.254 105.745 183.290 1.00 26.14 75 GLN A C 1
ATOM 533 O O . GLN A 1 75 ? 37.360 106.264 183.492 1.00 22.98 75 GLN A O 1
ATOM 544 N N . HIS A 1 76 ? 35.112 106.337 183.627 1.00 21.32 76 HIS A N 1
ATOM 545 C CA . HIS A 1 76 ? 35.112 107.646 184.272 1.00 19.60 76 HIS A CA 1
ATOM 546 C C . HIS A 1 76 ? 35.754 107.576 185.660 1.00 23.63 76 HIS A C 1
ATOM 547 O O . HIS A 1 76 ? 36.529 108.461 186.027 1.00 23.03 76 HIS A O 1
ATOM 554 N N . SER A 1 77 ? 35.429 106.540 186.429 1.00 21.94 77 SER A N 1
ATOM 555 C CA A SER A 1 77 ? 36.013 106.426 187.759 0.82 24.24 77 SER A CA 1
ATOM 556 C CA B SER A 1 77 ? 36.015 106.332 187.755 0.18 24.16 77 SER A CA 1
ATOM 557 C C . SER A 1 77 ? 37.530 106.204 187.692 1.00 24.25 77 SER A C 1
ATOM 558 O O . SER A 1 77 ? 38.259 106.747 188.524 1.00 22.14 77 SER A O 1
ATOM 563 N N . GLN A 1 78 ? 38.000 105.447 186.703 1.00 21.08 78 GLN A N 1
ATOM 564 C CA . GLN A 1 78 ? 39.436 105.222 186.556 1.00 26.70 78 GLN A CA 1
ATOM 565 C C . GLN A 1 78 ? 40.159 106.533 186.239 1.00 25.09 78 GLN A C 1
ATOM 566 O O . GLN A 1 78 ? 41.296 106.743 186.663 1.00 25.24 78 GLN A O 1
ATOM 572 N N . ALA A 1 79 ? 39.494 107.414 185.495 1.00 22.69 79 ALA A N 1
ATOM 573 C CA . ALA A 1 79 ? 40.083 108.689 185.114 1.00 24.18 79 ALA A CA 1
ATOM 574 C C . ALA A 1 79 ? 40.234 109.602 186.327 1.00 29.48 79 ALA A C 1
ATOM 575 O O . ALA A 1 79 ? 41.261 110.271 186.491 1.00 25.12 79 ALA A O 1
ATOM 577 N N . VAL A 1 80 ? 39.211 109.634 187.179 1.00 23.95 80 VAL A N 1
ATOM 578 C CA . VAL A 1 80 ? 39.294 110.418 188.408 1.00 24.37 80 VAL A CA 1
ATOM 579 C C . VAL A 1 80 ? 40.374 109.847 189.328 1.00 21.08 80 VAL A C 1
ATOM 580 O O . VAL A 1 80 ? 41.153 110.593 189.939 1.00 24.79 80 VAL A O 1
ATOM 584 N N . LYS A 1 81 ? 40.434 108.526 189.412 1.00 22.43 81 LYS A N 1
ATOM 585 C CA . LYS A 1 81 ? 41.439 107.875 190.242 1.00 25.53 81 LYS A CA 1
ATOM 586 C C . LYS A 1 81 ? 42.848 108.193 189.725 1.00 28.68 81 LYS A C 1
ATOM 587 O O . LYS A 1 81 ? 43.767 108.449 190.511 1.00 25.33 81 LYS A O 1
ATOM 593 N N . ASP A 1 82 ? 43.010 108.182 188.405 1.00 23.71 82 ASP A N 1
ATOM 594 C CA . ASP A 1 82 ? 44.316 108.443 187.792 1.00 24.52 82 ASP A CA 1
ATOM 595 C C . ASP A 1 82 ? 44.779 109.896 187.967 1.00 25.03 82 ASP A C 1
ATOM 596 O O . ASP A 1 82 ? 45.955 110.140 188.238 1.00 28.90 82 ASP A O 1
ATOM 601 N N . LEU A 1 83 ? 43.864 110.854 187.822 1.00 24.68 83 LEU A N 1
ATOM 602 C CA . LEU A 1 83 ? 44.182 112.268 188.048 1.00 24.10 83 LEU A CA 1
ATOM 603 C C . LEU A 1 83 ? 44.462 112.566 189.518 1.00 30.11 83 LEU A C 1
ATOM 604 O O . LEU A 1 83 ? 45.442 113.239 189.851 1.00 25.88 83 LEU A O 1
ATOM 609 N N . SER A 1 84 ? 43.598 112.078 190.403 1.00 25.90 84 SER A N 1
ATOM 610 C CA . SER A 1 84 ? 43.788 112.325 191.827 1.00 24.87 84 SER A CA 1
ATOM 611 C C . SER A 1 84 ? 45.106 111.725 192.309 1.00 23.91 84 SER A C 1
ATOM 612 O O . SER A 1 84 ? 45.724 112.253 193.232 1.00 26.69 84 SER A O 1
ATOM 615 N N . LYS A 1 85 ? 45.532 110.628 191.687 1.00 23.41 85 LYS A N 1
ATOM 616 C CA . LYS A 1 85 ? 46.780 109.970 192.069 1.00 25.89 85 LYS A CA 1
ATOM 617 C C . LYS A 1 85 ? 47.952 110.946 191.980 1.00 34.59 85 LYS A C 1
ATOM 618 O O . LYS A 1 85 ? 48.795 111.006 192.877 1.00 29.16 85 LYS A O 1
ATOM 624 N N . VAL A 1 86 ? 47.987 111.723 190.902 1.00 30.72 86 VAL A N 1
ATOM 625 C CA . VAL A 1 86 ? 49.034 112.717 190.712 1.00 30.47 86 VAL A CA 1
ATOM 626 C C . VAL A 1 86 ? 48.923 113.838 191.742 1.00 35.67 86 VAL A C 1
ATOM 627 O O . VAL A 1 86 ? 49.933 114.260 192.305 1.00 31.18 86 VAL A O 1
ATOM 631 N N . PHE A 1 87 ? 47.698 114.304 191.997 1.00 28.11 87 PHE A N 1
ATOM 632 C CA . PHE A 1 87 ? 47.454 115.344 192.994 1.00 26.56 87 PHE A CA 1
ATOM 633 C C . PHE A 1 87 ? 47.893 114.869 194.383 1.00 30.79 87 PHE A C 1
ATOM 634 O O . PHE A 1 87 ? 48.552 115.593 195.129 1.00 29.84 87 PHE A O 1
ATOM 642 N N . ILE A 1 88 ? 47.497 113.647 194.720 1.00 25.40 88 ILE A N 1
ATOM 643 C CA . ILE A 1 88 ? 47.730 113.082 196.043 1.00 30.13 88 ILE A CA 1
ATOM 644 C C . ILE A 1 88 ? 49.220 112.848 196.285 1.00 30.26 88 ILE A C 1
ATOM 645 O O . ILE A 1 88 ? 49.718 113.054 197.398 1.00 30.34 88 ILE A O 1
ATOM 650 N N . GLU A 1 89 ? 49.927 112.435 195.238 1.00 31.55 89 GLU A N 1
ATOM 651 C CA . GLU A 1 89 ? 51.340 112.080 195.365 1.00 36.37 89 GLU A CA 1
ATOM 652 C C . GLU A 1 89 ? 52.290 113.269 195.170 1.00 39.63 89 GLU A C 1
ATOM 653 O O . GLU A 1 89 ? 53.505 113.112 195.254 1.00 41.32 89 GLU A O 1
ATOM 659 N N . ALA A 1 90 ? 51.739 114.452 194.915 1.00 34.95 90 ALA A N 1
ATOM 660 C CA . ALA A 1 90 ? 52.553 115.663 194.782 1.00 35.44 90 ALA A CA 1
ATOM 661 C C . ALA A 1 90 ? 53.381 115.899 196.046 1.00 38.22 90 ALA A C 1
ATOM 662 O O . ALA A 1 90 ? 52.870 115.760 197.162 1.00 34.32 90 ALA A O 1
ATOM 664 N N . LYS A 1 91 ? 54.647 116.278 195.869 1.00 42.97 91 LYS A N 1
ATOM 665 C CA A LYS A 1 91 ? 55.598 116.478 196.970 0.44 39.01 91 LYS A CA 1
ATOM 666 C CA B LYS A 1 91 ? 55.534 116.405 197.017 0.56 38.92 91 LYS A CA 1
ATOM 667 C C . LYS A 1 91 ? 55.142 117.528 197.976 1.00 33.87 91 LYS A C 1
ATOM 668 O O . LYS A 1 91 ? 55.509 117.485 199.152 1.00 43.80 91 LYS A O 1
ATOM 679 N N . SER A 1 92 ? 54.377 118.504 197.500 1.00 35.06 92 SER A N 1
ATOM 680 C CA . SER A 1 92 ? 53.917 119.584 198.370 1.00 31.44 92 SER A CA 1
ATOM 681 C C . SER A 1 92 ? 52.634 120.222 197.856 1.00 32.02 92 SER A C 1
ATOM 682 O O . SER A 1 92 ? 52.250 120.012 196.709 1.00 37.82 92 SER A O 1
ATOM 685 N N . LEU A 1 93 ? 51.991 121.024 198.702 1.00 31.69 93 LEU A N 1
ATOM 686 C CA . LEU A 1 93 ? 50.795 121.747 198.288 1.00 35.60 93 LEU A CA 1
ATOM 687 C C . LEU A 1 93 ? 51.078 122.787 197.201 1.00 39.34 93 LEU A C 1
ATOM 688 O O . LEU A 1 93 ? 50.227 123.044 196.348 1.00 36.83 93 LEU A O 1
ATOM 693 N N . ASN A 1 94 ? 52.268 123.383 197.224 1.00 42.42 94 ASN A N 1
ATOM 694 C CA . ASN A 1 94 ? 52.664 124.304 196.159 1.00 46.95 94 ASN A CA 1
ATOM 695 C C . ASN A 1 94 ? 52.764 123.585 194.817 1.00 37.92 94 ASN A C 1
ATOM 696 O O . ASN A 1 94 ? 52.282 124.077 193.798 1.00 42.12 94 ASN A O 1
ATOM 701 N N . VAL A 1 95 ? 53.391 122.414 194.825 1.00 33.80 95 VAL A N 1
ATOM 702 C CA . VAL A 1 95 ? 53.485 121.597 193.624 1.00 32.44 95 VAL A CA 1
ATOM 703 C C . VAL A 1 95 ? 52.103 121.098 193.174 1.00 41.44 95 VAL A C 1
ATOM 704 O O . VAL A 1 95 ? 51.803 121.065 191.976 1.00 35.90 95 VAL A O 1
ATOM 708 N N . LEU A 1 96 ? 51.260 120.720 194.133 1.00 39.37 96 LEU A N 1
ATOM 709 C CA . LEU A 1 96 ? 49.886 120.327 193.812 1.00 37.79 96 LEU A CA 1
ATOM 710 C C . LEU A 1 96 ? 49.171 121.461 193.079 1.00 35.59 96 LEU A C 1
ATOM 711 O O . LEU A 1 96 ? 48.569 121.249 192.026 1.00 35.86 96 LEU A O 1
ATOM 716 N N . LYS A 1 97 ? 49.259 122.663 193.638 1.00 31.13 97 LYS A N 1
ATOM 717 C CA . LYS A 1 97 ? 48.674 123.853 193.037 1.00 36.45 97 LYS A CA 1
ATOM 718 C C . LYS A 1 97 ? 49.169 124.078 191.600 1.00 40.10 97 LYS A C 1
ATOM 719 O O . LYS A 1 97 ? 48.388 124.424 190.711 1.00 35.17 97 LYS A O 1
ATOM 725 N N . ASP A 1 98 ? 50.462 123.859 191.375 1.00 42.97 98 ASP A N 1
ATOM 726 C CA . ASP A 1 98 ? 51.041 124.015 190.042 1.00 43.57 98 ASP A CA 1
ATOM 727 C C . ASP A 1 98 ? 50.533 122.961 189.062 1.00 39.61 98 ASP A C 1
ATOM 728 O O . ASP A 1 98 ? 50.248 123.267 187.903 1.00 33.23 98 ASP A O 1
ATOM 733 N N . VAL A 1 99 ? 50.447 121.715 189.518 1.00 35.97 99 VAL A N 1
ATOM 734 C CA . VAL A 1 99 ? 49.968 120.629 188.664 1.00 35.07 99 VAL A CA 1
ATOM 735 C C . VAL A 1 99 ? 48.504 120.852 188.273 1.00 33.89 99 VAL A C 1
ATOM 736 O O . VAL A 1 99 ? 48.126 120.665 187.114 1.00 35.78 99 VAL A O 1
ATOM 740 N N . ALA A 1 100 ? 47.696 121.272 189.243 1.00 32.70 100 ALA A N 1
ATOM 741 C CA . ALA A 1 100 ? 46.292 121.609 189.010 1.00 32.05 100 ALA A CA 1
ATOM 742 C C . ALA A 1 100 ? 46.142 122.682 187.932 1.00 39.82 100 ALA A C 1
ATOM 743 O O . ALA A 1 100 ? 45.420 122.489 186.953 1.00 33.45 100 ALA A O 1
ATOM 745 N N . ILE A 1 101 ? 46.818 123.813 188.128 1.00 38.61 101 ILE A N 1
ATOM 746 C CA . ILE A 1 101 ? 46.779 124.927 187.179 1.00 33.06 101 ILE A CA 1
ATOM 747 C C . ILE A 1 101 ? 47.203 124.504 185.770 1.00 30.34 101 ILE A C 1
ATOM 748 O O . ILE A 1 101 ? 46.585 124.905 184.783 1.00 34.35 101 ILE A O 1
ATOM 753 N N . MET A 1 102 ? 48.243 123.679 185.677 1.00 33.51 102 MET A N 1
ATOM 754 C CA . MET A 1 102 ? 48.738 123.235 184.376 1.00 33.85 102 MET A CA 1
ATOM 755 C C . MET A 1 102 ? 47.773 122.292 183.651 1.00 33.81 102 MET A C 1
ATOM 756 O O . MET A 1 102 ? 47.614 122.374 182.430 1.00 31.79 102 MET A O 1
ATOM 761 N N . VAL A 1 103 ? 47.131 121.401 184.404 1.00 39.27 103 VAL A N 1
ATOM 762 C CA . VAL A 1 103 ? 46.321 120.341 183.801 1.00 32.34 103 VAL A CA 1
ATOM 763 C C . VAL A 1 103 ? 44.868 120.765 183.547 1.00 29.81 103 VAL A C 1
ATOM 764 O O . VAL A 1 103 ? 44.160 120.139 182.755 1.00 34.10 103 VAL A O 1
ATOM 768 N N . LYS A 1 104 ? 44.446 121.842 184.201 1.00 27.70 104 LYS A N 1
ATOM 769 C CA . LYS A 1 104 ? 43.048 122.260 184.207 1.00 29.33 104 LYS A CA 1
ATOM 770 C C . LYS A 1 104 ? 42.436 122.466 182.819 1.00 36.78 104 LYS A C 1
ATOM 771 O O . LYS A 1 104 ? 41.273 122.114 182.600 1.00 27.82 104 LYS A O 1
ATOM 777 N N . ASP A 1 105 ? 43.208 123.025 181.887 1.00 29.69 105 ASP A N 1
ATOM 778 C CA . ASP A 1 105 ? 42.718 123.253 180.523 1.00 30.42 105 ASP A CA 1
ATOM 779 C C . ASP A 1 105 ? 42.567 121.973 179.703 1.00 33.71 105 ASP A C 1
ATOM 780 O O . ASP A 1 105 ? 41.971 121.991 178.628 1.00 36.57 105 ASP A O 1
ATOM 785 N N . HIS A 1 106 ? 43.113 120.870 180.204 1.00 24.18 106 HIS A N 1
ATOM 786 C CA . HIS A 1 106 ? 43.267 119.662 179.408 1.00 28.04 106 HIS A CA 1
ATOM 787 C C . HIS A 1 106 ? 42.433 118.484 179.891 1.00 31.55 106 HIS A C 1
ATOM 788 O O . HIS A 1 106 ? 42.459 117.416 179.277 1.00 31.14 106 HIS A O 1
ATOM 795 N N . VAL A 1 107 ? 41.704 118.681 180.986 1.00 32.04 107 VAL A N 1
ATOM 796 C CA A VAL A 1 107 ? 40.889 117.621 181.571 0.46 28.12 107 VAL A CA 1
ATOM 797 C CA B VAL A 1 107 ? 40.878 117.624 181.564 0.54 28.11 107 VAL A CA 1
ATOM 798 C C . VAL A 1 107 ? 39.422 118.053 181.639 1.00 23.20 107 VAL A C 1
ATOM 799 O O . VAL A 1 107 ? 39.119 119.245 181.764 1.00 28.19 107 VAL A O 1
ATOM 806 N N . ASN A 1 108 ? 38.521 117.078 181.531 1.00 23.33 108 ASN A N 1
ATOM 807 C CA . ASN A 1 108 ? 37.092 117.285 181.722 1.00 23.99 108 ASN A CA 1
ATOM 808 C C . ASN A 1 108 ? 36.873 118.015 183.060 1.00 23.60 108 ASN A C 1
ATOM 809 O O . ASN A 1 108 ? 37.462 117.641 184.072 1.00 24.80 108 ASN A O 1
ATOM 814 N N . SER A 1 109 ? 36.054 119.065 183.073 1.00 21.71 109 SER A N 1
ATOM 815 C CA A SER A 1 109 ? 35.877 119.913 184.257 0.48 25.51 109 SER A CA 1
ATOM 816 C CA B SER A 1 109 ? 35.965 119.884 184.275 0.52 25.47 109 SER A CA 1
ATOM 817 C C . SER A 1 109 ? 35.349 119.148 185.463 1.00 25.95 109 SER A C 1
ATOM 818 O O . SER A 1 109 ? 35.785 119.355 186.595 1.00 21.88 109 SER A O 1
ATOM 823 N N . ALA A 1 110 ? 34.368 118.285 185.216 1.00 23.61 110 ALA A N 1
ATOM 8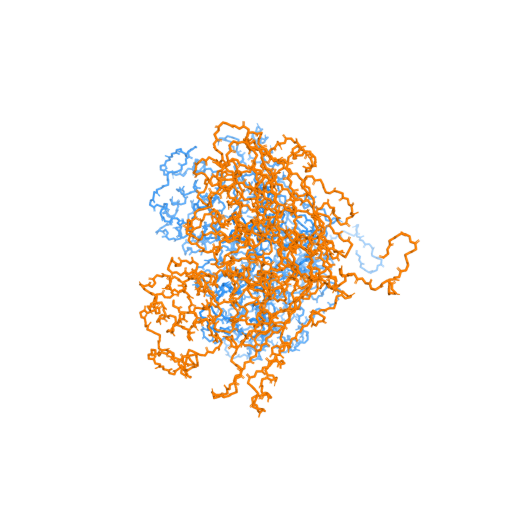24 C CA . ALA A 1 110 ? 33.748 117.538 186.313 1.00 22.77 110 ALA A CA 1
ATOM 825 C C . ALA A 1 110 ? 34.697 116.472 186.857 1.00 24.82 110 ALA A C 1
ATOM 826 O O . ALA A 1 110 ? 34.740 116.219 188.063 1.00 21.59 110 ALA A O 1
ATOM 828 N N . VAL A 1 111 ? 35.463 115.854 185.965 1.00 19.34 111 VAL A N 1
ATOM 829 C CA . VAL A 1 111 ? 36.496 114.910 186.366 1.00 22.01 111 VAL A CA 1
ATOM 830 C C . VAL A 1 111 ? 37.559 115.643 187.197 1.00 23.46 111 VAL A C 1
ATOM 831 O O . VAL A 1 111 ? 38.020 115.135 188.224 1.00 22.98 111 VAL A O 1
ATOM 835 N N . PHE A 1 112 ? 37.906 116.856 186.774 1.00 22.84 112 PHE A N 1
ATOM 836 C CA . PHE A 1 112 ? 38.861 117.695 187.514 1.00 22.83 112 PHE A CA 1
ATOM 837 C C . PHE A 1 112 ? 38.378 117.970 188.942 1.00 22.81 112 PHE A C 1
ATOM 838 O O . PHE A 1 112 ? 39.110 117.733 189.916 1.00 23.54 112 PHE A O 1
ATOM 846 N N . LEU A 1 113 ? 37.147 118.464 189.064 1.00 20.39 113 LEU A N 1
ATOM 847 C CA . LEU A 1 113 ? 36.532 118.723 190.364 1.00 24.75 113 LEU A CA 1
ATOM 848 C C . LEU A 1 113 ? 36.439 117.491 191.253 1.00 23.35 113 LEU A C 1
ATOM 849 O O . LEU A 1 113 ? 36.718 117.570 192.452 1.00 20.13 113 LEU A O 1
ATOM 854 N N . ALA A 1 114 ? 36.041 116.357 190.682 1.00 19.46 114 ALA A N 1
ATOM 855 C CA . ALA A 1 114 ? 35.922 115.124 191.466 1.00 23.95 114 ALA A CA 1
ATOM 856 C C . ALA A 1 114 ? 37.278 114.716 192.031 1.00 23.15 114 ALA A C 1
ATOM 857 O O . ALA A 1 114 ? 37.399 114.390 193.214 1.00 21.25 114 ALA A O 1
ATOM 859 N N . ALA A 1 115 ? 38.297 114.744 191.176 1.00 20.89 115 ALA A N 1
ATOM 860 C CA . ALA A 1 115 ? 39.665 114.421 191.583 1.00 23.54 115 ALA A CA 1
ATOM 861 C C . ALA A 1 115 ? 40.161 115.342 192.708 1.00 21.69 115 ALA A C 1
ATOM 862 O O . ALA A 1 115 ? 40.838 114.888 193.643 1.00 20.08 115 ALA A O 1
ATOM 864 N N . LEU A 1 116 ? 39.816 116.625 192.627 1.00 21.24 116 LEU A N 1
ATOM 865 C CA A LEU A 1 116 ? 40.224 117.590 193.645 0.47 24.28 116 LEU A CA 1
ATOM 866 C CA B LEU A 1 116 ? 40.215 117.594 193.648 0.53 24.28 116 LEU A CA 1
ATOM 867 C C . LEU A 1 116 ? 39.570 117.296 194.999 1.00 29.59 116 LEU A C 1
ATOM 868 O O . LEU A 1 116 ? 40.240 117.284 196.035 1.00 23.05 116 LEU A O 1
ATOM 877 N N . TYR A 1 117 ? 38.259 117.060 194.997 1.00 19.64 117 TYR A N 1
ATOM 878 C CA . TYR A 1 117 ? 37.568 116.731 196.247 1.00 22.13 117 TYR A CA 1
ATOM 879 C C . TYR A 1 117 ? 38.128 115.439 196.829 1.00 22.60 117 TYR A C 1
ATOM 880 O O . TYR A 1 117 ? 38.356 115.343 198.040 1.00 23.61 117 TYR A O 1
ATOM 889 N N . HIS A 1 118 ? 38.349 114.439 195.980 1.00 19.49 118 HIS A N 1
ATOM 890 C CA . HIS A 1 118 ? 38.891 113.170 196.464 1.00 19.92 118 HIS A CA 1
ATOM 891 C C . HIS A 1 118 ? 40.262 113.382 197.099 1.00 26.44 118 HIS A C 1
ATOM 892 O O . HIS A 1 118 ? 40.607 112.750 198.109 1.00 23.70 118 HIS A O 1
ATOM 899 N N . THR A 1 119 ? 41.034 114.278 196.496 1.00 23.23 119 THR A N 1
ATOM 900 C CA . THR A 1 119 ? 42.375 114.611 196.986 1.00 18.92 119 THR A CA 1
ATOM 901 C C . THR A 1 119 ? 42.354 115.171 198.410 1.00 20.64 119 THR A C 1
ATOM 902 O O . THR A 1 119 ? 43.225 114.835 199.225 1.00 26.08 119 THR A O 1
ATOM 906 N N . TYR A 1 120 ? 41.371 116.008 198.724 1.00 21.27 120 TYR A N 1
ATOM 907 C CA . TYR A 1 120 ? 41.252 116.520 200.090 1.00 22.40 120 TYR A CA 1
ATOM 908 C C . TYR A 1 120 ? 40.966 115.412 201.103 1.00 27.26 120 TYR A C 1
ATOM 909 O O . TYR A 1 120 ? 41.378 115.509 202.255 1.00 25.56 120 TYR A O 1
ATOM 918 N N . TYR A 1 121 ? 40.255 114.364 200.689 1.00 24.68 121 TYR A N 1
ATOM 919 C CA . TYR A 1 121 ? 40.009 113.239 201.584 1.00 22.71 121 TYR A CA 1
ATOM 920 C C . TYR A 1 121 ? 41.252 112.371 201.747 1.00 28.13 121 TYR A C 1
ATOM 921 O O . TYR A 1 121 ? 41.526 111.862 202.827 1.00 27.72 121 TYR A O 1
ATOM 930 N N . GLU A 1 122 ? 42.011 112.206 200.675 1.00 21.62 122 GLU A N 1
ATOM 931 C CA A GLU A 1 122 ? 43.135 111.276 200.697 0.47 22.54 122 GLU A CA 1
ATOM 932 C CA B GLU A 1 122 ? 43.137 111.278 200.685 0.53 22.51 122 GLU A CA 1
ATOM 933 C C . GLU A 1 122 ? 44.415 111.900 201.249 1.00 31.15 122 GLU A C 1
ATOM 934 O O . GLU A 1 122 ? 45.205 111.218 201.900 1.00 27.06 122 GLU A O 1
ATOM 945 N N . ARG A 1 123 ? 44.624 113.190 200.996 1.00 23.18 123 ARG A N 1
ATOM 946 C CA . ARG A 1 123 ? 45.839 113.836 201.512 1.00 25.62 123 ARG A CA 1
ATOM 947 C C . ARG A 1 123 ? 45.677 114.157 202.995 1.00 25.12 123 ARG A C 1
ATOM 948 O O . ARG A 1 123 ? 44.646 114.694 203.414 1.00 23.28 123 ARG A O 1
ATOM 956 N N . LYS A 1 124 ? 46.699 113.830 203.782 1.00 25.42 124 LYS A N 1
ATOM 957 C CA . LYS A 1 124 ? 46.653 114.064 205.225 1.00 27.87 124 LYS A CA 1
ATOM 958 C C . LYS A 1 124 ? 46.839 115.529 205.598 1.00 27.22 124 LYS A C 1
ATOM 959 O O . LYS A 1 124 ? 46.448 115.941 206.690 1.00 28.78 124 LYS A O 1
ATOM 965 N N . ASP A 1 125 ? 47.417 116.313 204.692 1.00 29.91 125 ASP A N 1
ATOM 966 C CA . ASP A 1 125 ? 47.658 117.726 204.979 1.00 29.70 125 ASP A CA 1
ATOM 967 C C . ASP A 1 125 ? 46.513 118.621 204.518 1.00 41.44 125 ASP A C 1
ATOM 968 O O . ASP A 1 125 ? 46.600 119.854 204.600 1.00 31.97 125 ASP A O 1
ATOM 973 N N . LEU A 1 126 ? 45.438 117.989 204.047 1.00 31.71 126 LEU A N 1
ATOM 974 C CA . LEU A 1 126 ? 44.238 118.706 203.619 1.00 23.46 126 LEU A CA 1
ATOM 975 C C . LEU A 1 126 ? 43.031 118.222 204.409 1.00 24.05 126 LEU A C 1
ATOM 976 O O . LEU A 1 126 ? 42.970 117.060 204.812 1.00 29.40 126 LEU A O 1
ATOM 981 N N . SER A 1 127 ? 42.087 119.125 204.653 1.00 25.37 127 SER A N 1
ATOM 982 C CA . SER A 1 127 ? 40.856 118.795 205.365 1.00 30.15 127 SER A CA 1
ATOM 983 C C . SER A 1 127 ? 39.639 119.033 204.468 1.00 25.55 127 SER A C 1
ATOM 984 O O . SER A 1 127 ? 39.467 120.126 203.926 1.00 27.98 127 SER A O 1
ATOM 987 N N . PRO A 1 128 ? 38.772 118.014 204.338 1.00 31.04 128 PRO A N 1
ATOM 988 C CA . PRO A 1 128 ? 37.594 118.082 203.454 1.00 26.03 128 PRO A CA 1
ATOM 989 C C . PRO A 1 128 ? 36.675 119.235 203.841 1.00 22.81 128 PRO A C 1
ATOM 990 O O . PRO A 1 128 ? 35.972 119.794 202.991 1.00 25.84 128 PRO A O 1
ATOM 994 N N . GLY A 1 129 ? 36.692 119.602 205.123 1.00 23.89 129 GLY A N 1
ATOM 995 C CA . GLY A 1 129 ? 35.917 120.732 205.598 1.00 24.60 129 GLY A CA 1
ATOM 996 C C . GLY A 1 129 ? 36.332 122.051 204.960 1.00 26.38 129 GLY A C 1
ATOM 997 O O . GLY A 1 129 ? 35.582 123.029 205.000 1.00 30.19 129 GLY A O 1
ATOM 998 N N . ASP A 1 130 ? 37.519 122.078 204.363 1.00 26.87 130 ASP A N 1
ATOM 999 C CA . ASP A 1 130 ? 38.014 123.284 203.706 1.00 24.70 130 ASP A CA 1
ATOM 1000 C C . ASP A 1 130 ? 37.673 123.338 202.212 1.00 31.45 130 ASP A C 1
ATOM 1001 O O . ASP A 1 130 ? 38.039 124.294 201.528 1.00 30.16 130 ASP A O 1
ATOM 1006 N N . THR A 1 131 ? 36.992 122.316 201.695 1.00 30.23 131 THR A N 1
ATOM 1007 C CA . THR A 1 131 ? 36.550 122.374 200.301 1.00 23.32 131 THR A CA 1
ATOM 1008 C C . THR A 1 131 ? 35.344 123.301 200.215 1.00 20.23 131 THR A C 1
ATOM 1009 O O . THR A 1 131 ? 34.577 123.409 201.168 1.00 26.78 131 THR A O 1
ATOM 1013 N N . PRO A 1 132 ? 35.170 123.989 199.075 1.00 22.27 132 PRO A N 1
ATOM 1014 C CA . PRO A 1 132 ? 33.990 124.852 198.955 1.00 26.64 132 PRO A CA 1
ATOM 1015 C C . PRO A 1 132 ? 32.728 124.001 198.877 1.00 24.68 132 PRO A C 1
ATOM 1016 O O . PRO A 1 132 ? 32.821 122.856 198.432 1.00 27.48 132 PRO A O 1
ATOM 1020 N N . PRO A 1 133 ? 31.579 124.546 199.311 1.00 27.11 133 PRO A N 1
ATOM 1021 C CA . PRO A 1 133 ? 30.303 123.836 199.164 1.00 27.07 133 PRO A CA 1
ATOM 1022 C C . PRO A 1 133 ? 30.070 123.561 197.689 1.00 27.21 133 PRO A C 1
ATOM 1023 O O . PRO A 1 133 ? 30.284 124.455 196.861 1.00 23.72 133 PRO A O 1
ATOM 1027 N N . LEU A 1 134 ? 29.654 122.347 197.355 1.00 21.12 134 LEU A N 1
ATOM 1028 C CA . LEU A 1 134 ? 29.476 122.000 195.949 1.00 19.87 134 LEU A CA 1
ATOM 1029 C C . LEU A 1 134 ? 28.514 122.913 195.165 1.00 21.13 134 LEU A C 1
ATOM 1030 O O . LEU A 1 134 ? 28.785 123.229 194.007 1.00 21.22 134 LEU A O 1
ATOM 1035 N N . PRO A 1 135 ? 27.394 123.346 195.780 1.00 20.02 135 PRO A N 1
ATOM 1036 C CA . PRO A 1 135 ? 26.529 124.218 194.973 1.00 24.20 135 PRO A CA 1
ATOM 1037 C C . PRO A 1 135 ? 27.149 125.564 194.593 1.00 27.90 135 PRO A C 1
ATOM 1038 O O . PRO A 1 135 ? 26.700 126.151 193.615 1.00 23.63 135 PRO A O 1
ATOM 1042 N N . THR A 1 136 ? 28.143 126.047 195.338 1.00 25.18 136 THR A N 1
ATOM 1043 C CA . THR A 1 136 ? 28.806 127.305 194.971 1.00 23.24 136 THR A CA 1
ATOM 1044 C C . THR A 1 136 ? 29.782 127.112 193.814 1.00 25.40 136 THR A C 1
ATOM 1045 O O . THR A 1 136 ? 30.213 128.079 193.192 1.00 32.32 136 THR A O 1
ATOM 1049 N N . VAL A 1 137 ? 30.122 125.853 193.540 1.00 20.94 137 VAL A N 1
ATOM 1050 C CA . VAL A 1 137 ? 31.073 125.481 192.495 1.00 21.96 137 VAL A CA 1
ATOM 1051 C C . VAL A 1 137 ? 30.349 125.014 191.226 1.00 29.03 137 VAL A C 1
ATOM 1052 O O . VAL A 1 137 ? 30.723 125.383 190.114 1.00 23.95 137 VAL A O 1
ATOM 1056 N N . LEU A 1 138 ? 29.309 124.198 191.400 1.00 22.09 138 LEU A N 1
ATOM 1057 C CA . LEU A 1 138 ? 28.525 123.698 190.264 1.00 23.06 138 LEU A CA 1
ATOM 1058 C C . LEU A 1 138 ? 27.043 123.972 190.486 1.00 22.72 138 LEU A C 1
ATOM 1059 O O . LEU A 1 138 ? 26.257 123.037 190.635 1.00 21.54 138 LEU A O 1
ATOM 1064 N N . PRO A 1 139 ? 26.647 125.256 190.527 1.00 24.19 139 PRO A N 1
ATOM 1065 C CA . PRO A 1 139 ? 25.232 125.528 190.793 1.00 18.18 139 PRO A CA 1
ATOM 1066 C C . PRO A 1 139 ? 24.283 124.912 189.758 1.00 20.33 139 PRO A C 1
ATOM 1067 O O . PRO A 1 139 ? 23.126 124.658 190.110 1.00 20.28 139 PRO A O 1
ATOM 1071 N N . ASP A 1 140 ? 24.760 124.666 188.539 1.00 20.50 140 ASP A N 1
ATOM 1072 C CA . ASP A 1 140 ? 23.919 124.088 187.484 1.00 20.79 140 ASP A CA 1
ATOM 1073 C C . ASP A 1 140 ? 23.388 122.699 187.862 1.00 23.14 140 ASP A C 1
ATOM 1074 O O . ASP A 1 140 ? 22.391 122.244 187.290 1.00 23.00 140 ASP A O 1
ATOM 1079 N N . ARG A 1 141 ? 24.051 122.033 188.810 1.00 21.73 141 ARG A N 1
ATOM 1080 C CA . ARG A 1 141 ? 23.635 120.696 189.244 1.00 23.53 141 ARG A CA 1
ATOM 1081 C C . ARG A 1 141 ? 22.459 120.710 190.203 1.00 22.16 141 ARG A C 1
ATOM 1082 O O . ARG A 1 141 ? 21.867 119.658 190.455 1.00 18.99 141 ARG A O 1
ATOM 1090 N N . PHE A 1 142 ? 22.107 121.886 190.732 1.00 19.05 142 PHE A N 1
ATOM 1091 C CA . PHE A 1 142 ? 21.133 121.972 191.818 1.00 17.52 142 PHE A CA 1
ATOM 1092 C C . PHE A 1 142 ? 19.978 122.929 191.523 1.00 24.05 142 PHE A C 1
ATOM 1093 O O . PHE A 1 142 ? 18.945 122.889 192.190 1.00 28.99 142 PHE A O 1
ATOM 1101 N N . VAL A 1 143 ? 20.168 123.789 190.528 1.00 19.21 143 VAL A N 1
ATOM 1102 C CA . VAL A 1 143 ? 19.230 124.874 190.237 1.00 20.65 143 VAL A CA 1
ATOM 1103 C C . VAL A 1 143 ? 18.639 124.643 188.841 1.00 15.19 143 VAL A C 1
ATOM 1104 O O . VAL A 1 143 ? 19.381 124.347 187.908 1.00 21.23 143 VAL A O 1
ATOM 1108 N N . PRO A 1 144 ? 17.305 124.762 188.705 1.00 19.67 144 PRO A N 1
ATOM 1109 C CA . PRO A 1 144 ? 16.668 124.416 187.426 1.00 18.80 144 PRO A CA 1
ATOM 1110 C C . PRO A 1 144 ? 17.161 125.266 186.280 1.00 23.00 144 PRO A C 1
ATOM 1111 O O . PRO A 1 144 ? 17.523 126.434 186.465 1.00 23.84 144 PRO A O 1
ATOM 1115 N N . THR A 1 145 ? 17.164 124.667 185.099 1.00 20.41 145 THR A N 1
ATOM 1116 C CA . THR A 1 145 ? 17.545 125.337 183.866 1.00 22.79 145 THR A CA 1
ATOM 1117 C C . THR A 1 145 ? 16.949 126.735 183.746 1.00 24.70 145 THR A C 1
ATOM 1118 O O . THR A 1 145 ? 17.667 127.704 183.473 1.00 26.04 145 THR A O 1
ATOM 1122 N N . PHE A 1 146 ? 15.642 126.845 183.969 1.00 24.54 146 PHE A N 1
ATOM 1123 C CA A PHE A 1 146 ? 14.918 128.103 183.790 0.49 29.59 146 PHE A CA 1
ATOM 1124 C CA B PHE A 1 146 ? 14.973 128.116 183.741 0.51 29.58 146 PHE A CA 1
ATOM 1125 C C . PHE A 1 146 ? 15.446 129.204 184.702 1.00 32.46 146 PHE A C 1
ATOM 1126 O O . PHE A 1 146 ? 15.490 130.375 184.330 1.00 28.67 146 PHE A O 1
ATOM 1141 N N . ILE A 1 147 ? 15.832 128.814 185.912 1.00 27.11 147 ILE A N 1
ATOM 1142 C CA . ILE A 1 147 ? 16.327 129.767 186.898 1.00 28.59 147 ILE A CA 1
ATOM 1143 C C . ILE A 1 147 ? 17.732 130.269 186.562 1.00 28.86 147 ILE A C 1
ATOM 1144 O O . ILE A 1 147 ? 18.018 131.465 186.681 1.00 30.06 147 ILE A O 1
ATOM 1149 N N . ILE A 1 148 ? 18.608 129.358 186.151 1.00 23.03 148 ILE A N 1
ATOM 1150 C CA . ILE A 1 148 ? 19.929 129.752 185.676 1.00 22.91 148 ILE A CA 1
ATOM 1151 C C . ILE A 1 148 ? 19.800 130.691 184.462 1.00 33.31 148 ILE A C 1
ATOM 1152 O O . ILE A 1 148 ? 20.500 131.702 184.376 1.00 31.02 148 ILE A O 1
ATOM 1157 N N . ASN A 1 149 ? 18.895 130.366 183.541 1.00 29.47 149 ASN A N 1
ATOM 1158 C CA A ASN A 1 149 ? 18.688 131.215 182.371 0.57 29.80 149 ASN A CA 1
ATOM 1159 C CA B ASN A 1 149 ? 18.633 131.194 182.357 0.43 29.81 149 ASN A CA 1
ATOM 1160 C C . ASN A 1 149 ? 18.094 132.571 182.755 1.00 29.01 149 ASN A C 1
ATOM 1161 O O . ASN A 1 149 ? 18.477 133.605 182.191 1.00 32.59 149 ASN A O 1
ATOM 1170 N N . LYS A 1 150 ? 17.192 132.573 183.730 1.00 29.10 150 LYS A N 1
ATOM 1171 C CA . LYS A 1 150 ? 16.621 133.814 184.246 1.00 34.18 150 LYS A CA 1
ATOM 1172 C C . LYS A 1 150 ? 17.697 134.667 184.919 1.00 38.96 150 LYS A C 1
ATOM 1173 O O . LYS A 1 150 ? 17.692 135.890 184.794 1.00 34.68 150 LYS A O 1
ATOM 1179 N 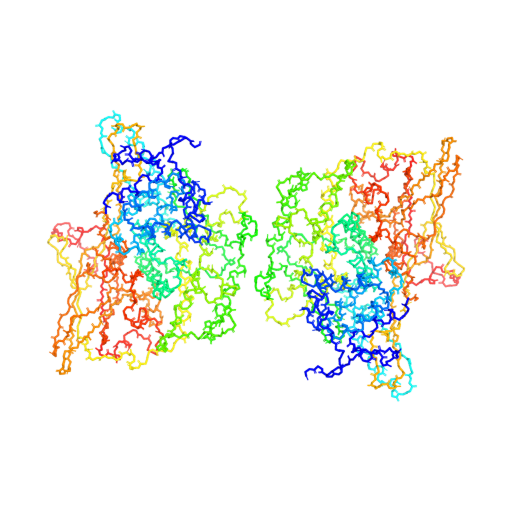N . ALA A 1 151 ? 18.620 134.018 185.625 1.00 32.58 151 ALA A N 1
ATOM 1180 C CA . ALA A 1 151 ? 19.734 134.718 186.261 1.00 33.75 151 ALA A CA 1
ATOM 1181 C C . ALA A 1 151 ? 20.670 135.413 185.254 1.00 39.00 151 ALA A C 1
ATOM 1182 O O . ALA A 1 151 ? 21.141 136.523 185.513 1.00 34.15 151 ALA A O 1
ATOM 1184 N N . LYS A 1 152 ? 20.949 134.758 184.126 1.00 31.85 152 LYS A N 1
ATOM 1185 C CA . LYS A 1 152 ? 21.814 135.337 183.086 1.00 34.28 152 LYS A CA 1
ATOM 1186 C C . LYS A 1 152 ? 21.170 136.583 182.492 1.00 40.88 152 LYS A C 1
ATOM 1187 O O . LYS A 1 152 ? 21.846 137.563 182.173 1.00 37.65 152 LYS A O 1
ATOM 1193 N N . LYS A 1 153 ? 19.851 136.517 182.355 1.00 36.20 153 LYS A N 1
ATOM 1194 C CA A LYS A 1 153 ? 19.043 137.644 181.896 0.47 41.25 153 LYS A CA 1
ATOM 1195 C CA B LYS A 1 153 ? 19.055 137.640 181.886 0.53 41.26 153 LYS A CA 1
ATOM 1196 C C . LYS A 1 153 ? 19.153 138.807 182.869 1.00 43.51 153 LYS A C 1
ATOM 1197 O O . LYS A 1 153 ? 19.485 139.931 182.487 1.00 39.37 153 LYS A O 1
ATOM 1208 N N . LEU A 1 154 ? 18.858 138.522 184.133 1.00 33.05 154 LEU A N 1
ATOM 1209 C CA . LEU A 1 154 ? 18.899 139.518 185.197 1.00 38.88 154 LEU A CA 1
ATOM 1210 C C . LEU A 1 154 ? 20.296 140.108 185.373 1.00 40.66 154 LEU A C 1
ATOM 1211 O O . LEU A 1 154 ? 20.442 141.291 185.677 1.00 40.99 154 LEU A O 1
ATOM 1216 N N . ALA A 1 155 ? 21.320 139.278 185.187 1.00 37.36 155 ALA A N 1
ATOM 1217 C CA . ALA A 1 155 ? 22.699 139.740 185.266 1.00 41.96 155 ALA A CA 1
ATOM 1218 C C . ALA A 1 155 ? 22.989 140.752 184.160 1.00 41.88 155 ALA A C 1
ATOM 1219 O O . ALA A 1 155 ? 23.553 141.818 184.420 1.00 39.47 155 ALA A O 1
ATOM 1221 N N . LYS A 1 156 ? 22.603 140.408 182.933 1.00 36.94 156 LYS A N 1
ATOM 1222 C CA . LYS A 1 156 ? 22.817 141.279 181.777 1.00 37.09 156 LYS A CA 1
ATOM 1223 C C . LYS A 1 156 ? 22.188 142.656 181.986 1.00 40.08 156 LYS A C 1
ATOM 1224 O O . LYS A 1 156 ? 22.805 143.681 181.691 1.00 47.62 156 LYS A O 1
ATOM 1230 N N . SER A 1 157 ? 20.961 142.672 182.499 1.00 35.55 157 SER A N 1
ATOM 1231 C CA . SER A 1 157 ? 20.260 143.920 182.780 1.00 43.84 157 SER A CA 1
ATOM 1232 C C . SER A 1 157 ? 20.935 144.693 183.900 1.00 48.83 157 SER A C 1
ATOM 1233 O O . SER A 1 157 ? 21.116 145.904 183.802 1.00 49.56 157 SER A O 1
ATOM 1236 N N . ALA A 1 158 ? 21.295 143.988 184.967 1.00 42.96 158 ALA A N 1
ATOM 1237 C CA . ALA A 1 158 ? 21.939 144.612 186.117 1.00 45.03 158 ALA A CA 1
ATOM 1238 C C . ALA A 1 158 ? 23.218 145.339 185.711 1.00 51.84 158 ALA A C 1
ATOM 1239 O O . ALA A 1 158 ? 23.446 146.478 186.116 1.00 54.11 158 ALA A O 1
ATOM 1241 N N . ILE A 1 159 ? 24.045 144.670 184.915 1.00 38.48 159 ILE A N 1
ATOM 1242 C CA . ILE A 1 159 ? 25.306 145.235 184.454 1.00 49.12 159 ILE A CA 1
ATOM 1243 C C . ILE A 1 159 ? 25.057 146.530 183.678 1.00 58.04 159 ILE A C 1
ATOM 1244 O O . ILE A 1 159 ? 25.760 147.526 183.860 1.00 60.57 159 ILE A O 1
ATOM 1249 N N . ILE A 1 160 ? 24.037 146.509 182.828 1.00 50.55 160 ILE A N 1
ATOM 1250 C CA . ILE A 1 160 ? 23.658 147.673 182.036 1.00 56.21 160 ILE A CA 1
ATOM 1251 C C . ILE A 1 160 ? 23.215 148.844 182.916 1.00 57.94 160 ILE A C 1
ATOM 1252 O O . ILE A 1 160 ? 23.582 149.992 182.661 1.00 64.35 160 ILE A O 1
ATOM 1257 N N . ASN A 1 161 ? 22.447 148.550 183.961 1.00 53.19 161 ASN A N 1
ATOM 1258 C CA . ASN A 1 161 ? 21.961 149.591 184.862 1.00 58.03 161 ASN A CA 1
ATOM 1259 C C . ASN A 1 161 ? 22.839 149.785 186.097 1.00 46.24 161 ASN A C 1
ATOM 1260 O O . ASN A 1 161 ? 22.371 150.269 187.130 1.00 54.13 161 ASN A O 1
ATOM 1265 N N . ASN A 1 162 ? 24.110 149.412 185.972 1.00 48.43 162 ASN A N 1
ATOM 1266 C CA . ASN A 1 162 ? 25.107 149.614 187.025 1.00 56.34 162 ASN A CA 1
ATOM 1267 C C . ASN A 1 162 ? 24.725 149.035 188.385 1.00 60.79 162 ASN A C 1
ATOM 1268 O O . ASN A 1 162 ? 24.982 149.641 189.426 1.00 56.55 162 ASN A O 1
ATOM 1273 N N . GLN A 1 163 ? 24.113 147.856 188.358 1.00 52.72 163 GLN A N 1
ATOM 1274 C CA . GLN A 1 163 ? 23.728 147.147 189.568 1.00 52.96 163 GLN A CA 1
ATOM 1275 C C . GLN A 1 163 ? 24.686 145.972 189.735 1.00 45.74 163 GLN A C 1
ATOM 1276 O O . GLN A 1 163 ? 24.884 145.195 188.801 1.00 48.28 163 GLN A O 1
ATOM 1282 N N . THR A 1 164 ? 25.301 145.853 190.908 1.00 37.49 164 THR A N 1
ATOM 1283 C CA . THR A 1 164 ? 26.362 144.867 191.098 1.00 46.52 164 THR A CA 1
ATOM 1284 C C . THR A 1 164 ? 25.879 143.557 191.724 1.00 45.88 164 THR A C 1
ATOM 1285 O O . THR A 1 164 ? 26.626 142.577 191.780 1.00 41.68 164 THR A O 1
ATOM 1289 N N . GLU A 1 165 ? 24.640 143.544 192.205 1.00 45.61 165 GLU A N 1
ATOM 1290 C CA . GLU A 1 165 ? 24.072 142.338 192.798 1.00 45.01 165 GLU A CA 1
ATOM 1291 C C . GLU A 1 165 ? 22.685 142.043 192.254 1.00 48.62 165 GLU A C 1
ATOM 1292 O O . GLU A 1 165 ? 21.884 142.953 192.027 1.00 45.78 165 GLU A O 1
ATOM 1298 N N . VAL A 1 166 ? 22.406 140.764 192.041 1.00 38.65 166 VAL A N 1
ATOM 1299 C CA . VAL A 1 166 ? 21.059 140.333 191.705 1.00 39.81 166 VAL A CA 1
ATOM 1300 C C . VAL A 1 166 ? 20.739 139.075 192.512 1.00 41.72 166 VAL A C 1
ATOM 1301 O O . VAL A 1 166 ? 21.637 138.312 192.871 1.00 37.71 166 VAL A O 1
ATOM 1305 N N . VAL A 1 167 ? 19.466 138.884 192.834 1.00 49.67 167 VAL A N 1
ATOM 1306 C CA . VAL A 1 167 ? 19.029 137.677 193.520 1.00 41.79 167 VAL A CA 1
ATOM 1307 C C . VAL A 1 167 ? 17.935 137.040 192.684 1.00 45.65 167 VAL A C 1
ATOM 1308 O O . VAL A 1 167 ? 17.020 137.727 192.227 1.00 52.31 167 VAL A O 1
ATOM 1312 N N . VAL A 1 168 ? 18.044 135.738 192.447 1.00 36.98 168 VAL A N 1
ATOM 1313 C CA . VAL A 1 168 ? 16.964 135.012 191.792 1.00 37.44 168 VAL A CA 1
ATOM 1314 C C . VAL A 1 168 ? 16.502 133.878 192.708 1.00 39.34 168 VAL A C 1
ATOM 1315 O O . VAL A 1 168 ? 17.298 133.349 193.488 1.00 35.47 168 VAL A O 1
ATOM 1319 N N . GLU A 1 169 ? 15.219 133.526 192.639 1.00 48.97 169 GLU A N 1
ATOM 1320 C CA . GLU A 1 169 ? 14.690 132.451 193.475 1.00 40.22 169 GLU A CA 1
ATOM 1321 C C . GLU A 1 169 ? 13.665 131.572 192.762 1.00 51.21 169 GLU A C 1
ATOM 1322 O O . GLU A 1 169 ? 13.139 131.945 191.713 1.00 48.93 169 GLU A O 1
ATOM 1328 N N . TRP A 1 170 ? 13.394 130.398 193.331 1.00 43.89 170 TRP A N 1
ATOM 1329 C CA A TRP A 1 170 ? 12.457 129.446 192.744 0.42 45.55 170 TRP A CA 1
ATOM 1330 C CA B TRP A 1 170 ? 12.397 129.499 192.756 0.58 45.55 170 TRP A CA 1
ATOM 1331 C C . TRP A 1 170 ? 11.677 128.675 193.808 1.00 51.35 170 TRP A C 1
ATOM 1332 O O . TRP A 1 170 ? 12.024 128.716 194.991 1.00 47.16 170 TRP A O 1
ATOM 1353 N N . HIS A 1 171 ? 10.652 127.952 193.361 1.00 46.98 171 HIS A N 1
ATOM 1354 C CA A HIS A 1 171 ? 9.806 127.171 194.253 0.45 52.72 171 HIS A CA 1
ATOM 1355 C CA B HIS A 1 171 ? 9.774 127.187 194.241 0.55 52.73 171 HIS A CA 1
ATOM 1356 C C . HIS A 1 171 ? 9.482 125.818 193.623 1.00 56.76 171 HIS A C 1
ATOM 1357 O O . HIS A 1 171 ? 9.597 125.647 192.407 1.00 48.70 171 HIS A O 1
ATOM 1370 N N . SER A 1 172 ? 9.096 124.853 194.458 1.00 54.53 172 SER A N 1
ATOM 1371 C CA . SER A 1 172 ? 8.804 123.491 193.994 1.00 62.84 172 SER A CA 1
ATOM 1372 C C . SER A 1 172 ? 7.649 123.443 192.992 1.00 52.22 172 SER A C 1
ATOM 1373 O O . SER A 1 172 ? 7.623 122.578 192.116 1.00 56.75 172 SER A O 1
ATOM 1376 N N . ASP A 1 173 ? 6.717 124.390 193.110 1.00 61.16 173 ASP A N 1
ATOM 1377 C CA . ASP A 1 173 ? 5.598 124.552 192.168 1.00 64.09 173 ASP A CA 1
ATOM 1378 C C . ASP A 1 173 ? 6.040 124.698 190.708 1.00 57.70 173 ASP A C 1
ATOM 1379 O O . ASP A 1 173 ? 5.212 124.956 189.836 1.00 62.48 173 ASP A O 1
ATOM 1384 N N . GLU A 1 174 ? 7.333 124.536 190.442 1.00 62.73 174 GLU A N 1
ATOM 1385 C CA . GLU A 1 174 ? 7.890 124.882 189.140 1.00 61.21 174 GLU A CA 1
ATOM 1386 C C . GLU A 1 174 ? 8.669 123.761 188.434 1.00 54.33 174 GLU A C 1
ATOM 1387 O O . GLU A 1 174 ? 9.204 123.985 187.349 1.00 57.22 174 GLU A O 1
ATOM 1393 N N . THR A 1 175 ? 8.727 122.566 189.021 1.00 51.03 175 THR A N 1
ATOM 1394 C CA . THR A 1 175 ? 9.498 121.454 188.423 1.00 37.51 175 THR A CA 1
ATOM 1395 C C . THR A 1 175 ? 8.690 120.158 188.265 1.00 45.33 175 THR A C 1
ATOM 1396 O O . THR A 1 175 ? 9.225 119.105 187.896 1.00 40.83 175 THR A O 1
ATOM 1400 N N . GLY A 1 176 ? 7.399 120.246 188.549 1.00 41.89 176 GLY A N 1
ATOM 1401 C CA . GLY A 1 176 ? 6.519 119.091 188.538 1.00 32.02 176 GLY A CA 1
ATOM 1402 C C . GLY A 1 176 ? 5.243 119.585 189.178 1.00 32.52 176 GLY A C 1
ATOM 1403 O O . GLY A 1 176 ? 5.233 120.657 189.789 1.00 31.58 176 GLY A O 1
ATOM 1404 N N . LEU A 1 177 ? 4.163 118.831 189.034 1.00 23.61 177 LEU A N 1
ATOM 1405 C CA . LEU A 1 177 ? 2.876 119.277 189.550 1.00 23.16 177 LEU A CA 1
ATOM 1406 C C . LEU A 1 177 ? 2.407 118.308 190.625 1.00 24.09 177 LEU A C 1
ATOM 1407 O O . LEU A 1 177 ? 1.942 117.213 190.308 1.00 23.50 177 LEU A O 1
ATOM 1412 N N . SER A 1 178 ? 2.521 118.698 191.894 1.00 23.88 178 SER A N 1
ATOM 1413 C CA . SER A 1 178 ? 2.207 117.772 192.973 1.00 24.94 178 SER A CA 1
ATOM 1414 C C . SER A 1 178 ? 0.779 117.251 192.885 1.00 21.54 178 SER A C 1
ATOM 1415 O O . SER A 1 178 ? 0.516 116.096 193.223 1.00 23.95 178 SER A O 1
ATOM 1418 N N . SER A 1 179 ? -0.148 118.088 192.426 1.00 19.81 179 SER A N 1
ATOM 1419 C CA . SER A 1 179 ? -1.545 117.671 192.439 1.00 19.59 179 SER A CA 1
ATOM 1420 C C . SER A 1 179 ? -1.803 116.489 191.505 1.00 24.39 179 SER A C 1
ATOM 1421 O O . SER A 1 179 ? -2.800 115.786 191.670 1.00 24.35 179 SER A O 1
ATOM 1424 N N . ARG A 1 180 ? -0.914 116.264 190.532 1.00 19.89 180 ARG A N 1
ATOM 1425 C CA . ARG A 1 180 ? -1.071 115.108 189.652 1.00 16.10 180 ARG A CA 1
ATOM 1426 C C . ARG A 1 180 ? 0.036 114.065 189.778 1.00 18.56 180 ARG A C 1
ATOM 1427 O O . ARG A 1 180 ? 0.012 113.050 189.089 1.00 19.16 180 ARG A O 1
ATOM 1435 N N . SER A 1 181 ? 0.998 114.315 190.657 1.00 17.62 181 SER A N 1
ATOM 1436 C CA . SER A 1 181 ? 2.179 113.466 190.761 1.00 16.27 181 SER A CA 1
ATOM 1437 C C . SER A 1 181 ? 2.582 113.322 192.226 1.00 18.14 181 SER A C 1
ATOM 1438 O O . SER A 1 181 ? 3.317 114.157 192.754 1.00 20.65 181 SER A O 1
ATOM 1441 N N . PRO A 1 182 ? 2.094 112.269 192.891 1.00 19.00 182 PRO A N 1
ATOM 1442 C CA . PRO A 1 182 ? 2.413 112.085 194.314 1.00 17.47 182 PRO A CA 1
ATOM 1443 C C . PRO A 1 182 ? 3.925 112.129 194.588 1.00 19.54 182 PRO A C 1
ATOM 1444 O O . PRO A 1 182 ? 4.329 112.677 195.614 1.00 18.48 182 PRO A O 1
ATOM 1448 N N . GLU A 1 183 ? 4.746 111.592 193.689 1.00 14.77 183 GLU A N 1
ATOM 1449 C CA . GLU A 1 183 ? 6.195 111.590 193.942 1.00 19.60 183 GLU A CA 1
ATOM 1450 C C . GLU A 1 183 ? 6.789 112.988 194.038 1.00 20.29 183 GLU A C 1
ATOM 1451 O O . GLU A 1 183 ? 7.835 113.181 194.657 1.00 19.36 183 GLU A O 1
ATOM 1457 N N . HIS A 1 184 ? 6.130 113.965 193.419 1.00 17.87 184 HIS A N 1
ATOM 1458 C CA . HIS A 1 184 ? 6.613 115.341 193.490 1.00 18.89 184 HIS A CA 1
ATOM 1459 C C . HIS A 1 184 ? 6.453 115.938 194.893 1.00 20.01 184 HIS A C 1
ATOM 1460 O O . HIS A 1 184 ? 7.143 116.907 195.219 1.00 20.43 184 HIS A O 1
ATOM 1467 N N . ARG A 1 185 ? 5.572 115.358 195.715 1.00 18.02 185 ARG A N 1
ATOM 1468 C CA . ARG A 1 185 ? 5.356 115.840 197.087 1.00 19.68 185 ARG A CA 1
ATOM 1469 C C . ARG A 1 185 ? 6.632 115.769 197.926 1.00 22.02 185 ARG A C 1
ATOM 1470 O O . ARG A 1 185 ? 6.769 116.494 198.917 1.00 19.97 185 ARG A O 1
ATOM 1478 N N . VAL A 1 186 ? 7.562 114.899 197.540 1.00 17.10 186 VAL A N 1
ATOM 1479 C CA . VAL A 1 186 ? 8.796 114.736 198.312 1.00 17.88 186 VAL A CA 1
ATOM 1480 C C . VAL A 1 186 ? 10.021 115.210 197.509 1.00 18.10 186 VAL A C 1
ATOM 1481 O O . VAL A 1 186 ? 11.173 114.977 197.882 1.00 17.62 186 VAL A O 1
ATOM 1485 N N . SER A 1 187 ? 9.766 115.936 196.424 1.00 16.46 187 SER A N 1
ATOM 1486 C CA A SER A 1 187 ? 10.844 116.475 195.605 0.49 17.25 187 SER A CA 1
ATOM 1487 C CA B SER A 1 187 ? 10.857 116.453 195.608 0.51 17.23 187 SER A CA 1
ATOM 1488 C C . SER A 1 187 ? 11.725 117.468 196.365 1.00 19.58 187 SER A C 1
ATOM 1489 O O . SER A 1 187 ? 12.922 117.557 196.112 1.00 19.24 187 SER A O 1
ATOM 1494 N N . TYR A 1 188 ? 11.141 118.218 197.304 1.00 20.61 188 TYR A N 1
ATOM 1495 C CA . TYR A 1 188 ? 11.952 119.172 198.080 1.00 26.42 188 TYR A CA 1
ATOM 1496 C C . TYR A 1 188 ? 13.105 118.468 198.805 1.00 25.57 188 TYR A C 1
ATOM 1497 O O . TYR A 1 188 ? 14.186 119.037 198.989 1.00 22.89 188 TYR A O 1
ATOM 1506 N N . TRP A 1 189 ? 12.868 117.224 199.212 1.00 17.63 189 TRP A N 1
ATOM 1507 C CA . TRP A 1 189 ? 13.837 116.467 199.992 1.00 16.57 189 TRP A CA 1
ATOM 1508 C C . TRP A 1 189 ? 14.832 115.791 199.055 1.00 18.30 189 TRP A C 1
ATOM 1509 O O . TRP A 1 189 ? 16.045 115.911 199.244 1.00 16.92 189 TRP A O 1
ATOM 1520 N N . ARG A 1 190 ? 14.334 115.104 198.023 1.00 17.90 190 ARG A N 1
ATOM 1521 C CA . ARG A 1 190 ? 15.223 114.455 197.064 1.00 16.93 190 ARG A CA 1
ATOM 1522 C C . ARG A 1 190 ? 16.138 115.463 196.352 1.00 15.89 190 ARG A C 1
ATOM 1523 O O . ARG A 1 190 ? 17.287 115.154 196.031 1.00 15.96 190 ARG A O 1
ATOM 1531 N N . GLU A 1 191 ? 15.629 116.665 196.109 1.00 15.65 191 GLU A N 1
ATOM 1532 C CA . GLU A 1 191 ? 16.381 117.670 195.362 1.00 16.20 191 GLU A CA 1
ATOM 1533 C C . GLU A 1 191 ? 17.167 118.623 196.270 1.00 20.36 191 GLU A C 1
ATOM 1534 O O . GLU A 1 191 ? 17.873 119.501 195.784 1.00 20.14 191 GLU A O 1
ATOM 1540 N N . ASP A 1 192 ? 17.067 118.417 197.581 1.00 18.04 192 ASP A N 1
ATOM 1541 C CA . ASP A 1 192 ? 17.787 119.254 198.552 1.00 17.57 192 ASP A CA 1
ATOM 1542 C C . ASP A 1 192 ? 19.265 119.322 198.176 1.00 18.44 192 ASP A C 1
ATOM 1543 O O . ASP A 1 192 ? 19.929 118.293 198.041 1.00 18.32 192 ASP A O 1
ATOM 1548 N N . MET A 1 193 ? 19.781 120.530 197.961 1.00 18.30 193 MET A N 1
ATOM 1549 C CA . MET A 1 193 ? 21.145 120.647 197.440 1.00 20.80 193 MET A CA 1
ATOM 1550 C C . MET A 1 193 ? 22.201 120.110 198.404 1.00 16.90 193 MET A C 1
ATOM 1551 O O . MET A 1 193 ? 23.231 119.583 197.973 1.00 19.37 193 MET A O 1
ATOM 1556 N N . ASN A 1 194 ? 21.943 120.215 199.705 1.00 19.77 194 ASN A N 1
ATOM 1557 C CA . ASN A 1 194 ? 22.878 119.684 200.686 1.00 21.08 194 ASN A CA 1
ATOM 1558 C C . ASN A 1 194 ? 22.884 118.155 200.705 1.00 19.96 194 ASN A C 1
ATOM 1559 O O . ASN A 1 194 ? 23.926 117.525 200.905 1.00 18.30 194 ASN A O 1
ATOM 1564 N N . LEU A 1 195 ? 21.720 117.554 200.495 1.00 18.71 195 LEU A N 1
ATOM 1565 C CA . LEU A 1 195 ? 21.645 116.095 200.455 1.00 17.59 195 LEU A CA 1
ATOM 1566 C C . LEU A 1 195 ? 22.363 115.542 199.233 1.00 14.37 195 LEU A C 1
ATOM 1567 O O . LEU A 1 195 ? 23.098 114.548 199.320 1.00 16.45 195 LEU A O 1
ATOM 1572 N N . ASN A 1 196 ? 22.133 116.174 198.084 1.00 14.32 196 ASN A N 1
ATOM 1573 C CA . ASN A 1 196 ? 22.831 115.781 196.871 1.00 15.48 196 ASN A CA 1
ATOM 1574 C C . ASN A 1 196 ? 24.345 115.985 196.977 1.00 16.51 196 ASN A C 1
ATOM 1575 O O . ASN A 1 196 ? 25.113 115.158 196.496 1.00 15.80 196 ASN A O 1
ATOM 1580 N N . SER A 1 197 ? 24.765 117.068 197.627 1.00 17.97 197 SER A N 1
ATOM 1581 C CA . SER A 1 197 ? 26.196 117.298 197.867 1.00 20.19 197 SER A CA 1
ATOM 1582 C C . SER A 1 197 ? 26.796 116.269 198.819 1.00 16.08 197 SER A C 1
ATOM 1583 O O . SER A 1 197 ? 27.926 115.827 198.623 1.00 18.22 197 SER A O 1
ATOM 1586 N N . PHE A 1 198 ? 26.043 115.904 199.852 1.00 18.18 198 PHE A N 1
ATOM 1587 C CA . PHE A 1 198 ? 26.472 114.851 200.772 1.00 16.96 198 PHE A CA 1
ATOM 1588 C C . PHE A 1 198 ? 26.719 113.551 200.004 1.00 16.68 198 PHE A C 1
ATOM 1589 O O . PHE A 1 198 ? 27.697 112.842 200.234 1.00 15.23 198 PHE A O 1
ATOM 1597 N N . HIS A 1 199 ? 25.825 113.237 199.073 1.00 16.60 199 HIS A N 1
ATOM 1598 C CA . HIS A 1 199 ? 25.995 112.038 198.282 1.00 17.96 199 HIS A CA 1
ATOM 1599 C C . HIS A 1 199 ? 27.301 112.066 197.459 1.00 16.53 199 HIS A C 1
ATOM 1600 O O . HIS A 1 199 ? 28.029 111.075 197.382 1.00 16.64 199 HIS A O 1
ATOM 1607 N N . TRP A 1 200 ? 27.590 113.203 196.838 1.00 17.03 200 TRP A N 1
ATOM 1608 C CA . TRP A 1 200 ? 28.871 113.413 196.155 1.00 16.92 200 TRP A CA 1
ATOM 1609 C C . TRP A 1 200 ? 30.047 113.197 197.125 1.00 15.90 200 TRP A C 1
ATOM 1610 O O . TRP A 1 200 ? 30.977 112.431 196.840 1.00 17.98 200 TRP A O 1
ATOM 1621 N N . HIS A 1 201 ? 29.993 113.864 198.271 1.00 18.09 201 HIS A N 1
ATOM 1622 C CA . HIS A 1 201 ? 31.054 113.709 199.265 1.00 16.42 201 HIS A CA 1
ATOM 1623 C C . HIS A 1 201 ? 31.238 112.275 199.719 1.00 19.31 201 HIS A C 1
ATOM 1624 O O . HIS A 1 201 ? 32.376 111.792 199.847 1.00 17.73 201 HIS A O 1
ATOM 1631 N N . TRP A 1 202 ? 30.128 111.584 199.962 1.00 18.08 202 TRP A N 1
ATOM 1632 C CA . TRP A 1 202 ? 30.243 110.211 200.432 1.00 21.11 202 TRP A CA 1
ATOM 1633 C C . TRP A 1 202 ? 31.015 109.368 199.430 1.00 20.47 202 TRP A C 1
ATOM 1634 O O . TRP A 1 202 ? 31.912 108.596 199.790 1.00 17.83 202 TRP A O 1
ATOM 1645 N N . HIS A 1 203 ? 30.667 109.498 198.155 1.00 15.38 203 HIS A N 1
ATOM 1646 C CA . HIS A 1 203 ? 31.290 108.653 197.161 1.00 16.01 203 HIS A CA 1
ATOM 1647 C C . HIS A 1 203 ? 32.708 109.063 196.814 1.00 18.25 203 HIS A C 1
ATOM 1648 O O . HIS A 1 203 ? 33.462 108.264 196.272 1.00 18.66 203 HIS A O 1
ATOM 1655 N N . LEU A 1 204 ? 33.063 110.301 197.120 1.00 18.14 204 LEU A N 1
ATOM 1656 C CA . LEU A 1 204 ? 34.429 110.738 196.854 1.00 18.20 204 LEU A CA 1
ATOM 1657 C C . LEU A 1 204 ? 35.318 110.514 198.074 1.00 18.57 204 LEU A C 1
ATOM 1658 O O . LEU A 1 204 ? 36.544 110.435 197.951 1.00 22.60 204 LEU A O 1
ATOM 1663 N N . SER A 1 205 ? 34.693 110.383 199.246 1.00 18.09 205 SER A N 1
ATOM 1664 C CA . SER A 1 205 ? 35.408 109.967 200.451 1.00 18.22 205 SER A CA 1
ATOM 1665 C C . SER A 1 205 ? 35.591 108.454 200.462 1.00 21.36 205 SER A C 1
ATOM 1666 O O . SER A 1 205 ? 36.613 107.941 200.923 1.00 19.00 205 SER A O 1
ATOM 1669 N N . ASN A 1 206 ? 34.594 107.737 199.942 1.00 17.18 206 ASN A N 1
ATOM 1670 C CA . ASN A 1 206 ? 34.619 106.275 199.945 1.00 17.05 206 ASN A CA 1
ATOM 1671 C C . ASN A 1 206 ? 34.402 105.663 198.567 1.00 18.79 206 ASN A C 1
ATOM 1672 O O . ASN A 1 206 ? 33.488 104.854 198.394 1.00 18.21 206 ASN A O 1
ATOM 1677 N N . PRO A 1 207 ? 35.250 106.023 197.590 1.00 20.06 207 PRO A N 1
ATOM 1678 C CA . PRO A 1 207 ? 34.980 105.530 196.233 1.00 15.80 207 PRO A CA 1
ATOM 1679 C C . PRO A 1 207 ? 35.206 104.036 196.126 1.00 18.37 207 PRO A C 1
ATOM 1680 O O . PRO A 1 207 ? 36.120 103.480 196.737 1.00 19.22 207 PRO A O 1
ATOM 1684 N N . TYR A 1 208 ? 34.362 103.380 195.337 1.00 18.90 208 TYR A N 1
ATOM 1685 C CA . TYR A 1 208 ? 34.452 101.945 195.188 1.00 16.69 208 TYR A CA 1
ATOM 1686 C C . TYR A 1 208 ? 35.742 101.532 194.489 1.00 16.76 208 TYR A C 1
ATOM 1687 O O . TYR A 1 208 ? 36.131 100.352 194.529 1.00 18.01 208 TYR A O 1
ATOM 1696 N N . TYR A 1 209 ? 36.417 102.501 193.873 1.00 16.93 209 TYR A N 1
ATOM 1697 C CA C TYR A 1 209 ? 37.679 102.271 193.154 0.48 20.08 209 TYR A CA 1
ATOM 1698 C CA D TYR A 1 209 ? 37.658 102.191 193.168 0.52 20.04 209 TYR A CA 1
ATOM 1699 C C . TYR A 1 209 ? 38.900 102.408 194.045 1.00 23.94 209 TYR A C 1
ATOM 1700 O O . TYR A 1 209 ? 40.033 102.262 193.578 1.00 25.69 209 TYR A O 1
ATOM 1717 N N . ILE A 1 210 ? 38.683 102.740 195.316 1.00 19.10 210 ILE A N 1
ATOM 1718 C CA . ILE A 1 210 ? 39.801 102.957 196.235 1.00 21.89 210 ILE A CA 1
ATOM 1719 C C . ILE A 1 210 ? 40.708 101.728 196.293 1.00 27.79 210 ILE A C 1
ATOM 1720 O O . ILE A 1 210 ? 40.246 100.593 196.149 1.00 23.85 210 ILE A O 1
ATOM 1725 N N . GLU A 1 211 ? 42.009 101.931 196.471 1.00 29.35 211 GLU A N 1
ATOM 1726 C CA A GLU A 1 211 ? 42.911 100.801 196.668 0.56 32.44 211 GLU A CA 1
ATOM 1727 C CA B GLU A 1 211 ? 42.882 100.783 196.643 0.44 32.42 211 GLU A CA 1
ATOM 1728 C C . GLU A 1 211 ? 42.442 100.012 197.884 1.00 29.37 211 GLU A C 1
ATOM 1729 O O . GLU A 1 211 ? 42.273 100.584 198.962 1.00 31.51 211 GLU A O 1
ATOM 1740 N N . PRO A 1 212 ? 42.212 98.701 197.713 1.00 32.55 212 PRO A N 1
ATOM 1741 C CA . PRO A 1 212 ? 41.679 97.860 198.790 1.00 31.93 212 PRO A CA 1
ATOM 1742 C C . PRO A 1 212 ? 42.574 97.881 200.024 1.00 36.89 212 PRO A C 1
ATOM 1743 O O . PRO A 1 212 ? 43.772 97.624 199.908 1.00 41.66 212 PRO A O 1
ATOM 1747 N N . GLY A 1 213 ? 41.999 98.194 201.180 1.00 40.48 213 GLY A N 1
ATOM 1748 C CA . GLY A 1 213 ? 42.782 98.302 202.401 1.00 40.92 213 GLY A CA 1
ATOM 1749 C C . GLY A 1 213 ? 42.879 99.730 202.905 1.00 41.55 213 GLY A C 1
ATOM 1750 O O . GLY A 1 213 ? 43.013 99.971 204.108 1.00 38.75 213 GLY A O 1
ATOM 1751 N N . ASP A 1 214 ? 42.802 100.691 201.990 1.00 35.59 214 ASP A N 1
ATOM 1752 C CA . ASP A 1 214 ? 42.902 102.094 202.378 1.00 43.61 214 ASP A CA 1
ATOM 1753 C C . ASP A 1 214 ? 41.621 102.638 203.009 1.00 36.64 214 ASP A C 1
ATOM 1754 O O . ASP A 1 214 ? 41.567 103.796 203.430 1.00 32.24 214 ASP A O 1
ATOM 1759 N N . ARG A 1 215 ? 40.593 101.796 203.070 1.00 38.78 215 ARG A N 1
ATOM 1760 C CA . ARG A 1 215 ? 39.427 102.071 203.904 1.00 31.54 215 ARG A CA 1
ATOM 1761 C C . ARG A 1 215 ? 39.159 100.859 204.799 1.00 37.51 215 ARG A C 1
ATOM 1762 O O . ARG A 1 215 ? 39.576 99.739 204.493 1.00 39.68 215 ARG A O 1
ATOM 1770 N N . ASP A 1 216 ? 38.486 101.087 205.917 1.00 27.87 216 ASP A N 1
ATOM 1771 C CA . ASP A 1 216 ? 38.106 100.001 206.800 1.00 23.16 216 ASP A CA 1
ATOM 1772 C C . ASP A 1 216 ? 36.603 99.794 206.630 1.00 18.50 216 ASP A C 1
ATOM 1773 O O . ASP A 1 216 ? 35.835 100.747 206.801 1.00 20.73 216 ASP A O 1
ATOM 1778 N N . ARG A 1 217 ? 36.192 98.574 206.274 1.00 19.81 217 ARG A N 1
ATOM 1779 C CA . ARG A 1 217 ? 34.767 98.216 206.227 1.00 17.72 217 ARG A CA 1
ATOM 1780 C C . ARG A 1 217 ? 33.972 99.123 205.288 1.00 16.72 217 ARG A C 1
ATOM 1781 O O . ARG A 1 217 ? 32.849 99.544 205.602 1.00 17.46 217 ARG A O 1
ATOM 1789 N N . ARG A 1 218 ? 34.566 99.426 204.134 1.00 16.57 218 ARG A N 1
ATOM 1790 C CA . ARG A 1 218 ? 33.958 100.369 203.189 1.00 18.84 218 ARG A CA 1
ATOM 1791 C C . ARG A 1 218 ? 32.672 99.803 202.576 1.00 17.56 218 ARG A C 1
ATOM 1792 O O . ARG A 1 218 ? 31.726 100.545 202.302 1.00 16.68 218 ARG A O 1
ATOM 1800 N N . GLY A 1 219 ? 32.663 98.499 202.333 1.00 17.32 219 GLY A N 1
ATOM 1801 C CA . GLY A 1 219 ? 31.477 97.827 201.817 1.00 18.04 219 GLY A CA 1
ATOM 1802 C C . GLY A 1 219 ? 30.343 97.873 202.816 1.00 18.54 219 GLY A C 1
ATOM 1803 O O . GLY A 1 219 ? 29.177 98.062 202.457 1.00 17.56 219 GLY A O 1
ATOM 1804 N N . GLU A 1 220 ? 30.677 97.706 204.095 1.00 14.50 220 GLU A N 1
ATOM 1805 C CA . GLU A 1 220 ? 29.671 97.816 205.126 1.00 14.48 220 GLU A CA 1
ATOM 1806 C C . GLU A 1 220 ? 29.165 99.255 205.250 1.00 16.75 220 GLU A C 1
ATOM 1807 O O . GLU A 1 220 ? 27.970 99.492 205.487 1.00 15.63 220 GLU A O 1
ATOM 1813 N N . LEU A 1 221 ? 30.065 100.223 205.089 1.00 14.30 221 LEU A N 1
ATOM 1814 C CA . LEU A 1 221 ? 29.667 101.624 205.159 1.00 14.60 221 LEU A CA 1
ATOM 1815 C C . LEU A 1 221 ? 28.768 101.988 203.981 1.00 15.58 221 LEU A C 1
ATOM 1816 O O . LEU A 1 221 ? 27.857 102.802 204.128 1.00 16.87 221 LEU A O 1
ATOM 1821 N N . PHE A 1 222 ? 29.050 101.403 202.813 1.00 13.90 222 PHE A N 1
ATOM 1822 C CA . PHE A 1 222 ? 28.162 101.562 201.654 1.00 15.43 222 PHE A CA 1
ATOM 1823 C C . PHE A 1 222 ? 26.742 101.136 202.038 1.00 15.05 222 PHE A C 1
ATOM 1824 O O . PHE A 1 222 ? 25.787 101.906 201.882 1.00 15.96 222 PHE A O 1
ATOM 1832 N N . TYR A 1 223 ? 26.609 99.926 202.572 1.00 16.06 223 TYR A N 1
ATOM 1833 C CA . TYR A 1 223 ? 25.330 99.472 203.109 1.00 13.84 223 TYR A CA 1
ATOM 1834 C C . TYR A 1 223 ? 24.740 100.461 204.107 1.00 17.26 223 TYR A C 1
ATOM 1835 O O . TYR A 1 223 ? 23.578 100.846 203.987 1.00 14.85 223 TYR A O 1
ATOM 1844 N N . TYR A 1 224 ? 25.537 100.864 205.097 1.00 15.49 224 TYR A N 1
ATOM 1845 C CA . TYR A 1 224 ? 25.007 101.584 206.244 1.00 15.77 224 TYR A CA 1
ATOM 1846 C C . TYR A 1 224 ? 24.526 102.980 205.891 1.00 15.53 224 TYR A C 1
ATOM 1847 O O . TYR A 1 224 ? 23.454 103.391 206.321 1.00 15.65 224 TYR A O 1
ATOM 1856 N N . MET A 1 225 ? 25.311 103.720 205.112 1.00 14.84 225 MET A N 1
ATOM 1857 C CA . MET A 1 225 ? 24.893 105.064 204.771 1.00 16.47 225 MET A CA 1
ATOM 1858 C C . MET A 1 225 ? 23.614 104.984 203.937 1.00 13.63 225 MET A C 1
ATOM 1859 O O . MET A 1 225 ? 22.660 105.727 204.174 1.00 15.25 225 MET A O 1
ATOM 1864 N N . HIS A 1 226 ? 23.597 104.100 202.943 1.00 15.99 226 HIS A N 1
ATOM 1865 C CA . HIS A 1 226 ? 22.420 104.013 202.085 1.00 16.29 226 HIS A CA 1
ATOM 1866 C C . HIS A 1 226 ? 21.188 103.487 202.791 1.00 16.81 226 HIS A C 1
ATOM 1867 O O . HIS A 1 226 ? 20.066 103.888 202.470 1.00 15.41 226 HIS A O 1
ATOM 1874 N N . HIS A 1 227 ? 21.394 102.605 203.765 1.00 15.55 227 HIS A N 1
ATOM 1875 C CA . HIS A 1 227 ? 20.294 102.130 204.589 1.00 14.19 227 HIS A CA 1
ATOM 1876 C C . HIS A 1 227 ? 19.653 103.301 205.312 1.00 17.26 227 HIS A C 1
ATOM 1877 O O . HIS A 1 227 ? 18.436 103.427 205.375 1.00 13.68 227 HIS A O 1
ATOM 1884 N N . ASN A 1 228 ? 20.490 104.162 205.873 1.00 15.97 228 ASN A N 1
ATOM 1885 C CA . ASN A 1 228 ? 20.003 105.324 206.593 1.00 17.18 228 ASN A CA 1
ATOM 1886 C C . ASN A 1 228 ? 19.342 106.338 205.668 1.00 16.20 228 ASN A C 1
ATOM 1887 O O . ASN A 1 228 ? 18.332 106.951 206.019 1.00 16.29 228 ASN A O 1
ATOM 1892 N N . LEU A 1 229 ? 19.903 106.492 204.470 1.00 15.49 229 LEU A N 1
ATOM 1893 C CA . LEU A 1 229 ? 19.328 107.360 203.453 1.00 15.96 229 LEU A CA 1
ATOM 1894 C C . LEU A 1 229 ? 17.918 106.890 203.034 1.00 17.28 229 LEU A C 1
ATOM 1895 O O . LEU A 1 229 ? 16.979 107.690 202.971 1.00 14.16 229 LEU A O 1
ATOM 1900 N N . VAL A 1 230 ? 17.776 105.599 202.750 1.00 14.12 230 VAL A N 1
ATOM 1901 C CA . VAL A 1 230 ? 16.467 105.013 202.438 1.00 14.88 230 VAL A CA 1
ATOM 1902 C C . VAL A 1 230 ? 15.478 105.099 203.611 1.00 18.78 230 VAL A C 1
ATOM 1903 O O . VAL A 1 230 ? 14.308 105.456 203.429 1.00 13.25 230 VAL A O 1
ATOM 1907 N N . ALA A 1 231 ? 15.944 104.783 204.817 1.00 15.59 231 ALA A N 1
ATOM 1908 C CA . ALA A 1 231 ? 15.067 104.830 205.991 1.00 13.64 231 ALA A CA 1
ATOM 1909 C C . ALA A 1 231 ? 14.513 106.238 206.203 1.00 14.67 231 ALA A C 1
ATOM 1910 O O . ALA A 1 231 ? 13.317 106.415 206.427 1.00 14.57 231 ALA A O 1
ATOM 1912 N N . ARG A 1 232 ? 15.382 107.242 206.125 1.00 13.84 232 ARG A N 1
ATOM 1913 C CA . ARG A 1 232 ? 14.943 108.619 206.342 1.00 15.77 232 ARG A CA 1
ATOM 1914 C C . ARG A 1 232 ? 14.014 109.101 205.235 1.00 16.00 232 ARG A C 1
ATOM 1915 O O . ARG A 1 232 ? 13.072 109.847 205.485 1.00 16.43 232 ARG A O 1
ATOM 1923 N N . TYR A 1 233 ? 14.257 108.645 204.015 1.00 16.06 233 TYR A N 1
ATOM 1924 C CA . TYR A 1 233 ? 13.355 108.958 202.925 1.00 13.31 233 TYR A CA 1
ATOM 1925 C C . TYR A 1 233 ? 11.961 108.439 203.231 1.00 13.07 233 TYR A C 1
ATOM 1926 O O . TYR A 1 233 ? 10.970 109.153 203.049 1.00 16.18 233 TYR A O 1
ATOM 1935 N N . ASN A 1 234 ? 11.881 107.192 203.693 1.00 14.09 234 ASN A N 1
ATOM 1936 C CA . ASN A 1 234 ? 10.584 106.636 204.050 1.00 15.56 234 ASN A CA 1
ATOM 1937 C C . ASN A 1 234 ? 9.896 107.389 205.180 1.00 14.69 234 ASN A C 1
ATOM 1938 O O . ASN A 1 234 ? 8.676 107.480 205.209 1.00 16.60 234 ASN A O 1
ATOM 1943 N N . MET A 1 235 ? 10.669 107.919 206.131 1.00 14.57 235 MET A N 1
ATOM 1944 C CA . MET A 1 235 ? 10.048 108.689 207.190 1.00 16.03 235 MET A CA 1
ATOM 1945 C C . MET A 1 235 ? 9.463 109.971 206.632 1.00 15.87 235 MET A C 1
ATOM 1946 O O . MET A 1 235 ? 8.416 110.444 207.079 1.00 17.56 235 MET A O 1
ATOM 1951 N N . GLU A 1 236 ? 10.132 110.524 205.630 1.00 16.95 236 GLU A N 1
ATOM 1952 C CA . GLU A 1 236 ? 9.622 111.701 204.969 1.00 14.05 236 GLU A CA 1
ATOM 1953 C C . GLU A 1 236 ? 8.340 111.335 204.189 1.00 15.99 236 GLU A C 1
ATOM 1954 O O . GLU A 1 236 ? 7.354 112.094 204.199 1.00 16.04 236 GLU A O 1
ATOM 1960 N N . ARG A 1 237 ? 8.339 110.173 203.530 1.00 17.30 237 ARG A N 1
ATOM 1961 C CA . ARG A 1 237 ? 7.148 109.740 202.783 1.00 14.66 237 ARG A CA 1
ATOM 1962 C C . ARG A 1 237 ? 5.945 109.553 203.723 1.00 15.91 237 ARG A C 1
ATOM 1963 O O . ARG A 1 237 ? 4.843 110.032 203.446 1.00 17.40 237 ARG A O 1
ATOM 1971 N N . LEU A 1 238 ? 6.161 108.859 204.833 1.00 15.16 238 LEU A N 1
ATOM 1972 C CA . LEU A 1 238 ? 5.088 108.684 205.820 1.00 19.18 238 LEU A CA 1
ATOM 1973 C C . LEU A 1 238 ? 4.574 110.039 206.323 1.00 20.71 238 LEU A C 1
ATOM 1974 O O . LEU A 1 238 ? 3.363 110.217 206.517 1.00 19.80 238 LEU A O 1
ATOM 1979 N N . SER A 1 239 ? 5.484 110.996 206.514 1.00 17.98 239 SER A N 1
ATOM 1980 C CA . SER A 1 239 ? 5.099 112.347 206.943 1.00 18.68 239 SER A CA 1
ATOM 1981 C C . SER A 1 239 ? 4.182 113.028 205.943 1.00 20.52 239 SER A C 1
ATOM 1982 O O . SER A 1 239 ? 3.451 113.952 206.288 1.00 20.50 239 SER A O 1
ATOM 1985 N N . LEU A 1 240 ? 4.239 112.583 204.692 1.00 16.60 240 LEU A N 1
ATOM 1986 C CA . LEU A 1 240 ? 3.525 113.236 203.611 1.00 17.67 240 LEU A CA 1
ATOM 1987 C C . LEU A 1 240 ? 2.306 112.424 203.150 1.00 18.79 240 LEU A C 1
ATOM 1988 O O . LEU A 1 240 ? 1.717 112.716 202.102 1.00 20.26 240 LEU A O 1
ATOM 1993 N N . ASN A 1 241 ? 1.939 111.406 203.926 1.00 18.41 241 ASN A N 1
ATOM 1994 C CA . ASN A 1 241 ? 0.860 110.489 203.539 1.00 20.22 241 ASN A CA 1
ATOM 1995 C C . ASN A 1 241 ? 1.146 109.742 202.239 1.00 23.63 241 ASN A C 1
ATOM 1996 O O . ASN A 1 241 ? 0.226 109.416 201.495 1.00 23.40 241 ASN A O 1
ATOM 2001 N N . LEU A 1 242 ? 2.420 109.475 201.971 1.00 18.30 242 LEU A N 1
ATOM 2002 C CA . LEU A 1 242 ? 2.803 108.601 200.860 1.00 18.03 242 LEU A CA 1
ATOM 2003 C C . LEU A 1 242 ? 3.098 107.202 201.385 1.00 19.09 242 LEU A C 1
ATOM 2004 O O . LEU A 1 242 ? 3.456 107.029 202.549 1.00 20.65 242 LEU A O 1
ATOM 2009 N N . LYS A 1 243 ? 2.962 106.194 200.535 1.00 18.29 243 LYS A N 1
ATOM 2010 C CA . LYS A 1 243 ? 3.354 104.843 200.926 1.00 18.95 243 LYS A CA 1
ATOM 2011 C C . LYS A 1 243 ? 4.878 104.752 200.866 1.00 15.99 243 LYS A C 1
ATOM 2012 O O . LYS A 1 243 ? 5.498 105.426 200.048 1.00 18.59 243 LYS A O 1
ATOM 2018 N N . PRO A 1 244 ? 5.480 103.930 201.739 1.00 16.44 244 PRO A N 1
ATOM 2019 C CA . PRO A 1 244 ? 6.933 103.696 201.749 1.00 14.25 244 PRO A CA 1
ATOM 2020 C C . PRO A 1 244 ? 7.413 103.245 200.380 1.00 17.88 244 PRO A C 1
ATOM 2021 O O . PRO A 1 244 ? 6.635 102.635 199.640 1.00 17.26 244 PRO A O 1
ATOM 2025 N N . VAL A 1 245 ? 8.666 103.528 200.048 1.00 13.87 245 VAL A N 1
ATOM 2026 C CA . VAL A 1 245 ? 9.172 103.200 198.710 1.00 14.15 245 VAL A CA 1
ATOM 2027 C C . VAL A 1 245 ? 9.210 101.685 198.452 1.00 15.67 245 VAL A C 1
ATOM 2028 O O . VAL A 1 245 ? 9.492 100.883 199.347 1.00 15.62 245 VAL A O 1
ATOM 2032 N N . LYS A 1 246 ? 8.894 101.306 197.216 1.00 14.12 246 LYS A N 1
ATOM 2033 C CA A LYS A 1 246 ? 8.908 99.914 196.804 0.46 17.16 246 LYS A CA 1
ATOM 2034 C CA B LYS A 1 246 ? 8.913 99.910 196.810 0.54 17.15 246 LYS A CA 1
ATOM 2035 C C . LYS A 1 246 ? 10.165 99.615 195.998 1.00 15.08 246 LYS A C 1
ATOM 2036 O O . LYS A 1 246 ? 10.513 100.369 195.086 1.00 15.65 246 LYS A O 1
ATOM 2047 N N . ALA A 1 247 ? 10.840 98.516 196.329 1.00 13.77 247 ALA A N 1
ATOM 2048 C CA . ALA A 1 247 ? 12.062 98.141 195.629 1.00 13.26 247 ALA A CA 1
ATOM 2049 C C . ALA A 1 247 ? 11.755 97.913 194.154 1.00 15.02 247 ALA A C 1
ATOM 2050 O O . ALA A 1 247 ? 10.685 97.410 193.804 1.00 15.08 247 ALA A O 1
ATOM 2052 N N . PHE A 1 248 ? 12.694 98.282 193.300 1.00 11.51 248 PHE A N 1
ATOM 2053 C CA . PHE A 1 248 ? 12.600 97.910 191.888 1.00 12.60 248 PHE A CA 1
ATOM 2054 C C . PHE A 1 248 ? 13.394 96.614 191.736 1.00 16.82 248 PHE A C 1
ATOM 2055 O O . PHE A 1 248 ? 14.622 96.643 191.573 1.00 17.71 248 PHE A O 1
ATOM 2063 N N . GLU A 1 249 ? 12.676 95.487 191.794 1.00 15.18 249 GLU A N 1
ATOM 2064 C CA A GLU A 1 249 ? 13.291 94.158 191.844 0.50 18.37 249 GLU A CA 1
ATOM 2065 C CA B GLU A 1 249 ? 13.300 94.166 191.851 0.50 18.44 249 GLU A CA 1
ATOM 2066 C C . GLU A 1 249 ? 12.916 93.251 190.691 1.00 14.91 249 GLU A C 1
ATOM 2067 O O . GLU A 1 249 ? 13.712 92.405 190.279 1.00 17.77 249 GLU A O 1
ATOM 2078 N N . ASP A 1 250 ? 11.701 93.412 190.178 1.00 18.04 250 ASP A N 1
ATOM 2079 C CA . ASP A 1 250 ? 11.280 92.634 189.009 1.00 17.52 250 ASP A CA 1
ATOM 2080 C C . ASP A 1 250 ? 11.572 93.490 187.795 1.00 18.10 250 ASP A C 1
ATOM 2081 O O . ASP A 1 250 ? 10.801 94.383 187.445 1.00 17.18 250 ASP A O 1
ATOM 2086 N N . TRP A 1 251 ? 12.695 93.211 187.150 1.00 13.39 251 TRP A N 1
ATOM 2087 C CA . TRP A 1 251 ? 13.215 94.123 186.141 1.00 16.12 251 TRP A CA 1
ATOM 2088 C C . TRP A 1 251 ? 12.530 93.946 184.786 1.00 20.08 251 TRP A C 1
ATOM 2089 O O . TRP A 1 251 ? 12.917 94.573 183.794 1.00 19.78 251 TRP A O 1
ATOM 2100 N N . ARG A 1 252 ? 11.489 93.120 184.75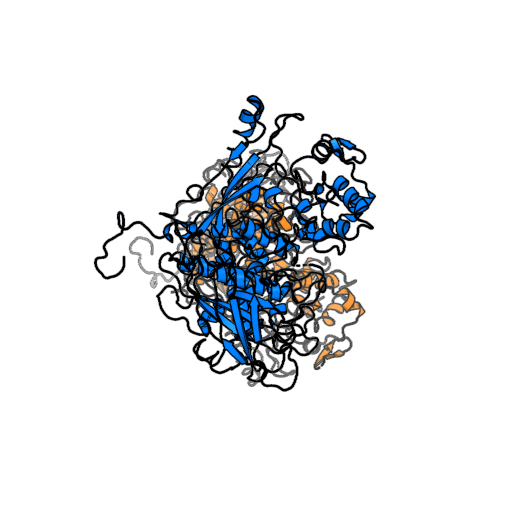9 1.00 18.18 252 ARG A N 1
ATOM 2101 C CA A ARG A 1 252 ? 10.751 92.989 183.510 0.50 21.88 252 ARG A CA 1
ATOM 2102 C CA B ARG A 1 252 ? 10.638 92.880 183.582 0.50 22.28 252 ARG A CA 1
ATOM 2103 C C . ARG A 1 252 ? 9.524 93.914 183.504 1.00 20.68 252 ARG A C 1
ATOM 2104 O O . ARG A 1 252 ? 8.861 94.061 182.482 1.00 21.53 252 ARG A O 1
ATOM 2119 N N . ILE A 1 253 ? 9.270 94.564 184.635 1.00 17.59 253 ILE A N 1
ATOM 2120 C CA . ILE A 1 253 ? 8.177 95.524 184.814 1.00 20.15 253 ILE A CA 1
ATOM 2121 C C . ILE A 1 253 ? 8.742 96.915 184.510 1.00 20.85 253 ILE A C 1
ATOM 2122 O O . ILE A 1 253 ? 9.797 97.266 185.032 1.00 19.29 253 ILE A O 1
ATOM 2127 N N . PRO A 1 254 ? 8.056 97.711 183.666 1.00 16.86 254 PRO A N 1
ATOM 2128 C CA . PRO A 1 254 ? 8.572 99.071 183.409 1.00 12.61 254 PRO A CA 1
ATOM 2129 C C . PRO A 1 254 ? 8.597 99.917 184.681 1.00 17.43 254 PRO A C 1
ATOM 2130 O O . PRO A 1 254 ? 7.784 99.709 185.583 1.00 16.31 254 PRO A O 1
ATOM 2134 N N . VAL A 1 255 ? 9.539 100.854 184.753 1.00 13.94 255 VAL A N 1
ATOM 2135 C CA . VAL A 1 255 ? 9.626 101.766 185.892 1.00 13.74 255 VAL A CA 1
ATOM 2136 C C . VAL A 1 255 ? 8.462 102.727 185.782 1.00 13.15 255 VAL A C 1
ATOM 2137 O O . VAL A 1 255 ? 8.408 103.540 184.862 1.00 14.36 255 VAL A O 1
ATOM 2141 N N . GLN A 1 256 ? 7.514 102.620 186.705 1.00 13.99 256 GLN A N 1
ATOM 2142 C CA . GLN A 1 256 ? 6.272 103.389 186.598 1.00 17.04 256 GLN A CA 1
ATOM 2143 C C . GLN A 1 256 ? 6.510 104.908 186.593 1.00 16.87 256 GLN A C 1
ATOM 2144 O O . GLN A 1 256 ? 5.996 105.628 185.734 1.00 15.52 256 GLN A O 1
ATOM 2150 N N . ASP A 1 257 ? 7.304 105.400 187.539 1.00 14.12 257 ASP A N 1
ATOM 2151 C CA . ASP A 1 257 ? 7.478 106.845 187.671 1.00 13.08 257 ASP A CA 1
ATOM 2152 C C . ASP A 1 257 ? 8.742 107.347 186.997 1.00 15.55 257 ASP A C 1
ATOM 2153 O O . ASP A 1 257 ? 9.859 106.995 187.403 1.00 13.65 257 ASP A O 1
ATOM 2158 N N . GLY A 1 258 ? 8.556 108.173 185.968 1.00 13.31 258 GLY A N 1
ATOM 2159 C CA . GLY A 1 258 ? 9.679 108.785 185.292 1.00 11.85 258 GLY A CA 1
ATOM 2160 C C . GLY A 1 258 ? 10.167 109.979 186.100 1.00 17.44 258 GLY A C 1
ATOM 2161 O O . GLY A 1 258 ? 9.714 110.212 187.232 1.00 15.83 258 GLY A O 1
ATOM 2162 N N . TYR A 1 259 ? 11.093 110.735 185.524 1.00 13.99 259 TYR A N 1
ATOM 2163 C CA . TYR A 1 259 ? 11.627 111.916 186.195 1.00 14.15 259 TYR A CA 1
ATOM 2164 C C . TYR A 1 259 ? 12.226 112.846 185.149 1.00 15.49 259 TYR A C 1
ATOM 2165 O O . TYR A 1 259 ? 12.989 112.421 184.286 1.00 14.38 259 TYR A O 1
ATOM 2174 N N . PHE A 1 260 ? 11.830 114.110 185.213 1.00 15.27 260 PHE A N 1
ATOM 2175 C CA . PHE A 1 260 ? 12.353 115.135 184.329 1.00 16.36 260 PHE A CA 1
ATOM 2176 C C . PHE A 1 260 ? 13.112 116.140 185.210 1.00 13.54 260 PHE A C 1
ATOM 2177 O O . PHE A 1 260 ? 12.503 116.951 185.905 1.00 18.61 260 PHE A O 1
ATOM 2185 N N . PRO A 1 261 ? 14.445 116.071 185.194 1.00 15.02 261 PRO A N 1
ATOM 2186 C CA . PRO A 1 261 ? 15.251 116.827 186.170 1.00 18.78 261 PRO A CA 1
ATOM 2187 C C . PRO A 1 261 ? 15.234 118.354 186.003 1.00 16.34 261 PRO A C 1
ATOM 2188 O O . PRO A 1 261 ? 15.453 119.078 186.986 1.00 17.12 261 PRO A O 1
ATOM 2192 N N . HIS A 1 262 ? 14.978 118.831 184.789 1.00 16.53 262 HIS A N 1
ATOM 2193 C CA . HIS A 1 262 ? 15.052 120.265 184.485 1.00 20.74 262 HIS A CA 1
ATOM 2194 C C . HIS A 1 262 ? 16.415 120.861 184.855 1.00 20.79 262 HIS A C 1
ATOM 2195 O O . HIS A 1 262 ? 16.489 121.909 185.495 1.00 21.69 262 HIS A O 1
ATOM 2202 N N . LEU A 1 263 ? 17.482 120.175 184.454 1.00 18.16 263 LEU A N 1
ATOM 2203 C CA . LEU A 1 263 ? 18.859 120.617 184.713 1.00 19.99 263 LEU A CA 1
ATOM 2204 C C . LEU A 1 263 ? 19.655 120.683 183.419 1.00 21.76 263 LEU A C 1
ATOM 2205 O O . LEU A 1 263 ? 19.490 119.830 182.543 1.00 18.94 263 LEU A O 1
ATOM 2210 N N . THR A 1 264 ? 20.542 121.674 183.315 1.00 18.03 264 THR A N 1
ATOM 2211 C CA . THR A 1 264 ? 21.412 121.828 182.149 1.00 20.79 264 THR A CA 1
ATOM 2212 C C . THR A 1 264 ? 22.823 122.125 182.644 1.00 19.76 264 THR A C 1
ATOM 2213 O O . THR A 1 264 ? 22.999 122.998 183.502 1.00 21.22 264 THR A O 1
ATOM 2217 N N . THR A 1 265 ? 23.823 121.410 182.130 1.00 20.38 265 THR A N 1
ATOM 2218 C CA . THR A 1 265 ? 25.203 121.626 182.603 1.00 25.79 265 THR A CA 1
ATOM 2219 C C . THR A 1 265 ? 25.761 122.935 182.058 1.00 36.22 265 THR A C 1
ATOM 2220 O O . THR A 1 265 ? 25.166 123.545 181.171 1.00 24.95 265 THR A O 1
ATOM 2224 N N . GLY A 1 266 ? 26.914 123.348 182.582 1.00 31.04 266 GLY A N 1
ATOM 2225 C CA . GLY A 1 266 ? 27.533 124.597 182.176 1.00 38.78 266 GLY A CA 1
ATOM 2226 C C . GLY A 1 266 ? 28.059 124.562 180.757 1.00 36.84 266 GLY A C 1
ATOM 2227 O O . GLY A 1 266 ? 28.412 125.601 180.193 1.00 53.25 266 GLY A O 1
ATOM 2228 N N . ASN A 1 267 ? 28.125 123.367 180.180 1.00 37.08 267 ASN A N 1
ATOM 2229 C CA . ASN A 1 267 ? 28.472 123.229 178.774 1.00 38.53 267 ASN A CA 1
ATOM 2230 C C . ASN A 1 267 ? 27.226 123.230 177.897 1.00 39.02 267 ASN A C 1
ATOM 2231 O O . ASN A 1 267 ? 27.290 122.871 176.721 1.00 42.96 267 ASN A O 1
ATOM 2236 N N . GLY A 1 268 ? 26.091 123.626 178.472 1.00 37.16 268 GLY A N 1
ATOM 2237 C CA . GLY A 1 268 ? 24.860 123.780 177.704 1.00 31.63 268 GLY A CA 1
ATOM 2238 C C . GLY A 1 268 ? 24.135 122.475 177.432 1.00 43.43 268 GLY A C 1
ATOM 2239 O O . GLY A 1 268 ? 23.148 122.431 176.683 1.00 34.91 268 GLY A O 1
ATOM 2240 N N . GLN A 1 269 ? 24.625 121.408 178.057 1.00 30.48 269 GLN A N 1
ATOM 2241 C CA . GLN A 1 269 ? 24.078 120.073 177.863 1.00 37.19 269 GLN A CA 1
ATOM 2242 C C . GLN A 1 269 ? 22.949 119.764 178.853 1.00 31.69 269 GLN A C 1
ATOM 2243 O O . GLN A 1 269 ? 23.215 119.525 180.034 1.00 31.56 269 GLN A O 1
ATOM 2249 N N . GLU A 1 270 ? 21.703 119.765 178.373 1.00 26.57 270 GLU A N 1
ATOM 2250 C CA . GLU A 1 270 ? 20.554 119.436 179.222 1.00 37.40 270 GLU A CA 1
ATOM 2251 C C . GLU A 1 270 ? 20.516 117.944 179.559 1.00 25.41 270 GLU A C 1
ATOM 2252 O O . GLU A 1 270 ? 20.652 117.113 178.662 1.00 24.51 270 GLU A O 1
ATOM 2258 N N . TRP A 1 271 ? 20.341 117.608 180.840 1.00 19.96 271 TRP A N 1
ATOM 2259 C CA . TRP A 1 271 ? 20.311 116.218 181.265 1.00 15.70 271 TRP A CA 1
ATOM 2260 C C . TRP A 1 271 ? 19.100 115.524 180.649 1.00 17.18 271 TRP A C 1
ATOM 2261 O O . TRP A 1 271 ? 18.003 116.092 180.585 1.00 18.56 271 TRP A O 1
ATOM 2272 N N . SER A 1 272 ? 19.298 114.280 180.237 1.00 18.41 272 SER A N 1
ATOM 2273 C CA . SER A 1 272 ? 18.205 113.472 179.715 1.00 17.56 272 SER A CA 1
ATOM 2274 C C . SER A 1 272 ? 17.160 113.227 180.794 1.00 15.98 272 SER A C 1
ATOM 2275 O O . SER A 1 272 ? 17.468 113.219 181.990 1.00 17.69 272 SER A O 1
ATOM 2278 N N . SER A 1 273 ? 15.920 113.043 180.359 1.00 15.28 273 SER A N 1
ATOM 2279 C CA . SER A 1 273 ? 14.819 112.736 181.263 1.00 13.91 273 SER A CA 1
ATOM 2280 C C . SER A 1 273 ? 14.414 111.278 181.058 1.00 15.05 273 SER A C 1
ATOM 2281 O O . SER A 1 273 ? 14.955 110.585 180.192 1.00 16.48 273 SER A O 1
ATOM 2284 N N . ARG A 1 274 ? 13.448 110.819 181.839 1.00 16.25 274 ARG A N 1
ATOM 2285 C CA . ARG A 1 274 ? 12.935 109.471 181.671 1.00 14.02 274 ARG A CA 1
ATOM 2286 C C . ARG A 1 274 ? 11.426 109.538 181.775 1.00 12.91 274 ARG A C 1
ATOM 2287 O O . ARG A 1 274 ? 10.898 109.962 182.794 1.00 14.17 274 ARG A O 1
ATOM 2295 N N . GLN A 1 275 ? 10.736 109.137 180.708 1.00 14.48 275 GLN A N 1
ATOM 2296 C CA . GLN A 1 275 ? 9.276 109.140 180.705 1.00 13.12 275 GLN A CA 1
ATOM 2297 C C . GLN A 1 275 ? 8.728 108.128 181.695 1.00 10.07 275 GLN A C 1
ATOM 2298 O O . GLN A 1 275 ? 9.386 107.125 182.004 1.00 12.76 275 GLN A O 1
ATOM 2304 N N . ASP A 1 276 ? 7.511 108.370 182.173 1.00 11.20 276 ASP A N 1
ATOM 2305 C CA . ASP A 1 276 ? 6.797 107.336 182.924 1.00 14.85 276 ASP A CA 1
ATOM 2306 C C . ASP A 1 276 ? 6.758 106.028 182.120 1.00 16.22 276 ASP A C 1
ATOM 2307 O O . ASP A 1 276 ? 6.718 106.044 180.875 1.00 14.83 276 ASP A O 1
ATOM 2312 N N . SER A 1 277 ? 6.762 104.904 182.836 1.00 14.43 277 SER A N 1
ATOM 2313 C CA . SER A 1 277 ? 6.637 103.576 182.222 1.00 13.99 277 SER A CA 1
ATOM 2314 C C . SER A 1 277 ? 7.745 103.269 181.224 1.00 16.30 277 SER A C 1
ATOM 2315 O O . SER A 1 277 ? 7.468 102.851 180.101 1.00 14.64 277 SER A O 1
ATOM 2318 N N . THR A 1 278 ? 8.991 103.463 181.646 1.00 15.35 278 THR A N 1
ATOM 2319 C CA . THR A 1 278 ? 10.150 103.142 180.820 1.00 14.79 278 THR A CA 1
ATOM 2320 C C . THR A 1 278 ? 10.763 101.823 181.297 1.00 13.32 278 THR A C 1
ATOM 2321 O O . THR A 1 278 ? 10.955 101.620 182.505 1.00 13.35 278 THR A O 1
ATOM 2325 N N . PHE A 1 279 ? 11.070 100.928 180.362 1.00 13.91 279 PHE A N 1
ATOM 2326 C CA . PHE A 1 279 ? 11.691 99.651 180.716 1.00 16.08 279 PHE A CA 1
ATOM 2327 C C . PHE A 1 279 ? 13.176 99.788 181.044 1.00 11.15 279 PHE A C 1
ATOM 2328 O O . PHE A 1 279 ? 13.895 100.607 180.460 1.00 16.17 279 PHE A O 1
ATOM 2336 N N . PHE A 1 280 ? 13.608 98.962 181.996 1.00 12.34 280 PHE A N 1
ATOM 2337 C CA . PHE A 1 280 ? 15.007 98.728 182.341 1.00 16.93 280 PHE A CA 1
ATOM 2338 C C . PHE A 1 280 ? 15.527 97.783 181.252 1.00 13.92 280 PHE A C 1
ATOM 2339 O O . PHE A 1 280 ? 15.112 96.618 181.174 1.00 14.36 280 PHE A O 1
ATOM 2347 N N . GLN A 1 281 ? 16.414 98.283 180.389 1.00 13.46 281 GLN A N 1
ATOM 2348 C CA . GLN A 1 281 ? 16.786 97.540 179.176 1.00 14.10 281 GLN A CA 1
ATOM 2349 C C . GLN A 1 281 ? 18.283 97.342 179.025 1.00 14.78 281 GLN A C 1
ATOM 2350 O O . GLN A 1 281 ? 19.070 98.123 179.560 1.00 13.85 281 GLN A O 1
ATOM 2356 N N . ASP A 1 282 ? 18.659 96.310 178.268 1.00 12.64 282 ASP A N 1
ATOM 2357 C CA . ASP A 1 282 ? 20.066 96.041 177.961 1.00 14.49 282 ASP A CA 1
ATOM 2358 C C . ASP A 1 282 ? 20.729 97.311 177.452 1.00 15.78 282 ASP A C 1
ATOM 2359 O O . ASP A 1 282 ? 20.157 98.023 176.621 1.00 15.45 282 ASP A O 1
ATOM 2364 N N . ILE A 1 283 ? 21.931 97.607 177.938 1.00 14.72 283 ILE A N 1
ATOM 2365 C CA . ILE A 1 283 ? 22.628 98.787 177.451 1.00 14.09 283 ILE A CA 1
ATOM 2366 C C . ILE A 1 283 ? 23.606 98.373 176.393 1.00 16.37 283 ILE A C 1
ATOM 2367 O O . ILE A 1 283 ? 24.608 97.726 176.683 1.00 15.66 283 ILE A O 1
ATOM 2372 N N . ARG A 1 284 ? 23.298 98.725 175.152 1.00 14.54 284 ARG A N 1
ATOM 2373 C CA . ARG A 1 284 ? 24.178 98.394 174.048 1.00 15.62 284 ARG A CA 1
ATOM 2374 C C . ARG A 1 284 ? 25.099 99.585 173.818 1.00 17.71 284 ARG A C 1
ATOM 2375 O O . ARG A 1 284 ? 24.706 100.595 173.243 1.00 16.92 284 ARG A O 1
ATOM 2383 N N . GLU A 1 285 ? 26.309 99.469 174.358 1.00 18.08 285 GLU A N 1
ATOM 2384 C CA . GLU A 1 285 ? 27.261 100.566 174.356 1.00 16.76 285 GLU A CA 1
ATOM 2385 C C . GLU A 1 285 ? 27.850 100.818 172.979 1.00 19.39 285 GLU A C 1
ATOM 2386 O O . GLU A 1 285 ? 27.634 100.047 172.032 1.00 20.54 285 GLU A O 1
ATOM 2392 N N . ILE A 1 286 ? 28.571 101.929 172.879 1.00 21.05 286 ILE A N 1
ATOM 2393 C CA . ILE A 1 286 ? 29.457 102.191 171.751 1.00 19.79 286 ILE A CA 1
ATOM 2394 C C . ILE A 1 286 ? 30.844 102.327 172.361 1.00 21.57 286 ILE A C 1
ATOM 2395 O O . ILE A 1 286 ? 31.087 103.266 173.112 1.00 24.56 286 ILE A O 1
ATOM 2400 N N . PRO A 1 287 ? 31.746 101.372 172.078 1.00 23.20 287 PRO A N 1
ATOM 2401 C CA . PRO A 1 287 ? 31.532 100.226 171.188 1.00 24.16 287 PRO A CA 1
ATOM 2402 C C . PRO A 1 287 ? 30.680 99.138 171.830 1.00 19.85 287 PRO A C 1
ATOM 2403 O O . PRO A 1 287 ? 30.591 99.056 173.063 1.00 19.91 287 PRO A O 1
ATOM 2407 N N . LEU A 1 288 ? 30.059 98.318 170.981 1.00 20.77 288 LEU A N 1
ATOM 2408 C CA . LEU A 1 288 ? 29.143 97.273 171.423 1.00 20.63 288 LEU A CA 1
ATOM 2409 C C . LEU A 1 288 ? 29.799 96.296 172.396 1.00 22.76 288 LEU A C 1
ATOM 2410 O O . LEU A 1 288 ? 29.134 95.762 173.289 1.00 18.28 288 LEU A O 1
ATOM 2415 N N . VAL A 1 289 ? 31.107 96.074 172.261 1.00 20.61 289 VAL A N 1
ATOM 2416 C CA . VAL A 1 289 ? 31.775 95.121 173.148 1.00 19.41 289 VAL A CA 1
ATOM 2417 C C . VAL A 1 289 ? 31.763 95.583 174.603 1.00 19.58 289 VAL A C 1
ATOM 2418 O O . VAL A 1 289 ? 32.002 94.784 175.508 1.00 24.20 289 VAL A O 1
ATOM 2422 N N . ASP A 1 290 ? 31.477 96.862 174.834 1.00 21.26 290 ASP A N 1
ATOM 2423 C CA . ASP A 1 290 ? 31.412 97.386 176.204 1.00 18.32 290 ASP A CA 1
ATOM 2424 C C . ASP A 1 290 ? 30.015 97.319 176.833 1.00 21.12 290 ASP A C 1
ATOM 2425 O O . ASP A 1 290 ? 29.755 97.960 177.850 1.00 17.39 290 ASP A O 1
ATOM 2430 N N . SER A 1 291 ? 29.131 96.524 176.244 1.00 19.87 291 SER A N 1
ATOM 2431 C CA . SER A 1 291 ? 27.731 96.468 176.677 1.00 15.16 291 SER A CA 1
ATOM 2432 C C . SER A 1 291 ? 27.484 95.639 177.929 1.00 16.85 291 SER A C 1
ATOM 2433 O O . SER A 1 291 ? 28.334 94.837 178.346 1.00 17.77 291 SER A O 1
ATOM 2436 N N . ASN A 1 292 ? 26.316 95.849 178.542 1.00 14.53 292 ASN A N 1
ATOM 2437 C CA . ASN A 1 292 ? 25.869 95.018 179.663 1.00 13.71 292 ASN A CA 1
ATOM 2438 C C . ASN A 1 292 ? 24.386 94.699 179.496 1.00 15.32 292 ASN A C 1
ATOM 2439 O O . ASN A 1 292 ? 23.681 95.420 178.781 1.00 15.82 292 ASN A O 1
ATOM 2444 N N . TYR A 1 293 ? 23.924 93.619 180.129 1.00 12.92 293 TYR A N 1
ATOM 2445 C CA . TYR A 1 293 ? 22.591 93.076 179.806 1.00 14.96 293 TYR A CA 1
ATOM 2446 C C . TYR A 1 293 ? 21.772 92.796 181.047 1.00 13.17 293 TYR A C 1
ATOM 2447 O O . TYR A 1 293 ? 22.327 92.475 182.091 1.00 14.14 293 TYR A O 1
ATOM 2456 N N . VAL A 1 294 ? 20.447 92.924 180.942 1.00 12.08 294 VAL A N 1
ATOM 2457 C CA . VAL A 1 294 ? 19.587 92.737 182.117 1.00 11.51 294 VAL A CA 1
ATOM 2458 C C . VAL A 1 294 ? 19.755 91.331 182.696 1.00 13.87 294 VAL A C 1
ATOM 2459 O O . VAL A 1 294 ? 19.891 91.158 183.914 1.00 13.28 294 VAL A O 1
ATOM 2463 N N . SER A 1 295 ? 19.804 90.315 181.835 1.00 11.35 295 SER A N 1
ATOM 2464 C CA . SER A 1 295 ? 19.876 88.949 182.367 1.00 12.62 295 SER A CA 1
ATOM 2465 C C . SER A 1 295 ? 21.261 88.643 182.933 1.00 14.22 295 SER A C 1
ATOM 2466 O O . SER A 1 295 ? 21.418 87.744 183.748 1.00 15.68 295 SER A O 1
ATOM 2469 N N . GLN A 1 296 ? 22.258 89.408 182.499 1.00 14.90 296 GLN A N 1
ATOM 2470 C CA . GLN A 1 296 ? 23.594 89.349 183.082 1.00 12.98 296 GLN A CA 1
ATOM 2471 C C . GLN A 1 296 ? 23.546 89.831 184.538 1.00 13.65 296 GLN A C 1
ATOM 2472 O O . GLN A 1 296 ? 24.002 89.127 185.458 1.00 14.88 296 GLN A O 1
ATOM 2478 N N . LEU A 1 297 ? 22.966 91.010 184.755 1.00 14.45 297 LEU A N 1
ATOM 2479 C CA . LEU A 1 297 ? 22.774 91.519 186.123 1.00 15.33 297 LEU A CA 1
ATOM 2480 C C . LEU A 1 297 ? 21.920 90.563 186.954 1.00 16.08 297 LEU A C 1
ATOM 2481 O O . LEU A 1 297 ? 22.155 90.378 188.154 1.00 13.60 297 LEU A O 1
ATOM 2486 N N . GLU A 1 298 ? 20.921 89.956 186.323 1.00 13.63 298 GLU A N 1
ATOM 2487 C CA . GLU A 1 298 ? 20.081 88.980 187.021 1.00 15.99 298 GLU A CA 1
ATOM 2488 C C . GLU A 1 298 ? 20.857 87.759 187.466 1.00 13.19 298 GLU A C 1
ATOM 2489 O O . GLU A 1 298 ? 20.633 87.232 188.562 1.00 14.04 298 GLU A O 1
ATOM 2495 N N . MET A 1 299 ? 21.788 87.309 186.638 1.00 12.11 299 MET A N 1
ATOM 2496 C CA . MET A 1 299 ? 22.593 86.154 187.038 1.00 12.14 299 MET A CA 1
ATOM 2497 C C . MET A 1 299 ? 23.606 86.504 188.139 1.00 13.52 299 MET A C 1
ATOM 2498 O O . MET A 1 299 ? 23.826 85.708 189.060 1.00 14.25 299 MET A O 1
ATOM 2503 N N . TRP A 1 300 ? 24.194 87.695 188.069 1.00 12.58 300 TRP A N 1
ATOM 2504 C CA . TRP A 1 300 ? 25.015 88.171 189.191 1.00 14.41 300 TRP A CA 1
ATOM 2505 C C . TRP A 1 300 ? 24.196 88.158 190.475 1.00 16.85 300 TRP A C 1
ATOM 2506 O O . TRP A 1 300 ? 24.675 87.740 191.534 1.00 15.25 300 TRP A O 1
ATOM 2517 N N . ARG A 1 301 ? 22.960 88.634 190.389 1.00 12.59 301 ARG A N 1
ATOM 2518 C CA . ARG A 1 301 ? 22.071 88.667 191.544 1.00 13.91 301 ARG A CA 1
ATOM 2519 C C . ARG A 1 301 ? 21.776 87.257 192.060 1.00 13.92 301 ARG A C 1
ATOM 2520 O O . ARG A 1 301 ? 21.811 86.998 193.272 1.00 14.54 301 ARG A O 1
ATOM 2528 N N . THR A 1 302 ? 21.474 86.354 191.134 1.00 14.77 302 THR A N 1
ATOM 2529 C CA . THR A 1 302 ? 21.244 84.950 191.481 1.00 17.09 302 THR A CA 1
ATOM 2530 C C . THR A 1 302 ? 22.458 84.360 192.212 1.00 17.68 302 THR A C 1
ATOM 2531 O O . THR A 1 302 ? 22.314 83.693 193.254 1.00 16.18 302 THR A O 1
ATOM 2535 N N . HIS A 1 303 ? 23.652 84.620 191.679 1.00 15.57 303 HIS A N 1
ATOM 2536 C CA . HIS A 1 303 ? 24.873 84.106 192.306 1.00 14.17 303 HIS A CA 1
ATOM 2537 C C . HIS A 1 303 ? 25.060 84.680 193.709 1.00 14.80 303 HIS A C 1
ATOM 2538 O O . HIS A 1 303 ? 25.448 83.972 194.645 1.00 14.50 303 HIS A O 1
ATOM 2545 N N . LEU A 1 304 ? 24.795 85.971 193.853 1.00 13.37 304 LEU A N 1
ATOM 2546 C CA . LEU A 1 304 ? 24.989 86.620 195.142 1.00 15.10 304 LEU A CA 1
ATOM 2547 C C . LEU A 1 304 ? 23.966 86.147 196.173 1.00 19.36 304 LEU A C 1
ATOM 2548 O O . LEU A 1 304 ? 24.306 85.927 197.350 1.00 15.14 304 LEU A O 1
ATOM 2553 N N . TYR A 1 305 ? 22.715 85.987 195.742 1.00 15.49 305 TYR A N 1
ATOM 2554 C CA . TYR A 1 305 ? 21.671 85.453 196.612 1.00 17.79 305 TYR A CA 1
ATOM 2555 C C . TYR A 1 305 ? 22.042 84.055 197.087 1.00 15.11 305 TYR A C 1
ATOM 2556 O O . TYR A 1 305 ? 21.817 83.714 198.262 1.00 16.90 305 TYR A O 1
ATOM 2565 N N . HIS A 1 306 ? 22.564 83.232 196.179 1.00 14.41 306 HIS A N 1
ATOM 2566 C CA . HIS A 1 306 ? 23.020 81.889 196.555 1.00 13.91 306 HIS A CA 1
ATOM 2567 C C . HIS A 1 306 ? 24.082 81.955 197.657 1.00 16.55 306 HIS A C 1
ATOM 2568 O O . HIS A 1 306 ? 23.979 81.256 198.668 1.00 19.31 306 HIS A O 1
ATOM 2575 N N . GLY A 1 307 ? 25.111 82.773 197.443 1.00 15.32 307 GLY A N 1
ATOM 2576 C CA . GLY A 1 307 ? 26.183 82.908 198.424 1.00 13.13 307 GLY A CA 1
ATOM 2577 C C . GLY A 1 307 ? 25.665 83.366 199.777 1.00 16.78 307 GLY A C 1
ATOM 2578 O O . GLY A 1 307 ? 26.072 82.851 200.834 1.00 17.05 307 GLY A O 1
ATOM 2579 N N . ILE A 1 308 ? 24.780 84.354 199.764 1.00 14.72 308 ILE A N 1
ATOM 2580 C CA . ILE A 1 308 ? 24.170 84.814 201.005 1.00 14.75 308 ILE A CA 1
ATOM 2581 C C . ILE A 1 308 ? 23.421 83.671 201.688 1.00 18.39 308 ILE A C 1
ATOM 2582 O O . ILE A 1 308 ? 23.556 83.451 202.902 1.00 16.58 308 ILE A O 1
ATOM 2587 N N . ASP A 1 309 ? 22.639 82.933 200.904 1.00 18.06 309 ASP A N 1
ATOM 2588 C CA . ASP A 1 309 ? 21.774 81.893 201.462 1.00 17.96 309 ASP A CA 1
ATOM 2589 C C . ASP A 1 309 ? 22.541 80.705 202.033 1.00 17.46 309 ASP A C 1
ATOM 2590 O O . ASP A 1 309 ? 22.091 80.098 203.018 1.00 21.54 309 ASP A O 1
ATOM 2595 N N . VAL A 1 310 ? 23.695 80.382 201.448 1.00 14.69 310 VAL A N 1
ATOM 2596 C CA . VAL A 1 310 ? 24.514 79.278 201.977 1.00 18.21 310 VAL A CA 1
ATOM 2597 C C . VAL A 1 310 ? 25.605 79.736 202.944 1.00 23.76 310 VAL A C 1
ATOM 2598 O O . VAL A 1 310 ? 26.283 78.903 203.552 1.00 19.21 310 VAL A O 1
ATOM 2602 N N . GLY A 1 311 ? 25.779 81.048 203.074 1.00 17.36 311 GLY A N 1
ATOM 2603 C CA . GLY A 1 311 ? 26.700 81.609 204.058 1.00 19.26 311 GLY A CA 1
ATOM 2604 C C . GLY A 1 311 ? 28.163 81.717 203.652 1.00 21.92 311 GLY A C 1
ATOM 2605 O O . GLY A 1 311 ? 29.037 81.856 204.507 1.00 19.04 311 GLY A O 1
ATOM 2606 N N . TYR A 1 312 ? 28.436 81.670 202.352 1.00 15.60 312 TYR A N 1
ATOM 2607 C CA A TYR A 1 312 ? 29.795 81.855 201.880 0.53 16.48 312 TYR A CA 1
ATOM 2608 C CA B TYR A 1 312 ? 29.800 81.663 201.808 0.47 16.74 312 TYR A CA 1
ATOM 2609 C C . TYR A 1 312 ? 29.856 82.298 200.433 1.00 20.42 312 TYR A C 1
ATOM 2610 O O . TYR A 1 312 ? 28.987 81.999 199.618 1.00 17.23 312 TYR A O 1
ATOM 2627 N N . LEU A 1 313 ? 30.895 83.072 200.138 1.00 17.42 313 LEU A N 1
ATOM 2628 C CA . LEU A 1 313 ? 31.133 83.495 198.760 1.00 17.41 313 LEU A CA 1
ATOM 2629 C C . LEU A 1 313 ? 32.264 82.660 198.191 1.00 23.20 313 LEU A C 1
ATOM 2630 O O . LEU A 1 313 ? 33.094 82.125 198.933 1.00 22.99 313 LEU A O 1
ATOM 2635 N N . ILE A 1 314 ? 32.301 82.530 196.870 1.00 20.67 314 ILE A N 1
ATOM 2636 C CA A ILE A 1 314 ? 33.413 81.837 196.248 0.58 23.23 314 ILE A CA 1
ATOM 2637 C CA B ILE A 1 314 ? 33.397 81.836 196.215 0.42 23.26 314 ILE A CA 1
ATOM 2638 C C . ILE A 1 314 ? 34.424 82.848 195.729 1.00 23.36 314 ILE A C 1
ATOM 2639 O O . ILE A 1 314 ? 34.094 83.757 194.963 1.00 21.04 314 ILE A O 1
ATOM 2648 N N . HIS A 1 315 ? 35.664 82.703 196.179 1.00 22.46 315 HIS A N 1
ATOM 2649 C CA . HIS A 1 315 ? 36.714 83.619 195.765 1.00 20.48 315 HIS A CA 1
ATOM 2650 C C . HIS A 1 315 ? 37.109 83.295 194.334 1.00 22.52 315 HIS A C 1
ATOM 2651 O O . HIS A 1 315 ? 36.978 82.154 193.889 1.00 25.14 315 HIS A O 1
ATOM 2658 N N . GLU A 1 316 ? 37.571 84.295 193.596 1.00 23.46 316 GLU A N 1
ATOM 2659 C CA A GLU A 1 316 ? 38.003 84.027 192.230 0.56 27.44 316 GLU A CA 1
ATOM 2660 C CA B GLU A 1 316 ? 38.057 84.096 192.233 0.44 27.46 316 GLU A CA 1
ATOM 2661 C C . GLU A 1 316 ? 39.182 83.061 192.221 1.00 34.36 316 GLU A C 1
ATOM 2662 O O . GLU A 1 316 ? 39.410 82.373 191.225 1.00 31.18 316 GLU A O 1
ATOM 2673 N N . ASN A 1 317 ? 39.888 82.959 193.346 1.00 33.68 317 ASN A N 1
ATOM 2674 C CA . ASN A 1 317 ? 40.976 81.991 193.454 1.00 38.26 317 ASN A CA 1
ATOM 2675 C C . ASN A 1 317 ? 40.521 80.564 193.787 1.00 45.08 317 ASN A C 1
ATOM 2676 O O . ASN A 1 317 ? 41.351 79.677 193.974 1.00 48.76 317 ASN A O 1
ATOM 2681 N N . GLY A 1 318 ? 39.204 80.355 193.851 1.00 33.16 318 GLY A N 1
ATOM 2682 C CA . GLY A 1 318 ? 38.633 79.031 194.043 1.00 35.06 318 GLY A CA 1
ATOM 2683 C C . GLY A 1 318 ? 38.240 78.677 195.473 1.00 36.77 318 GLY A C 1
ATOM 2684 O O . GLY A 1 318 ? 37.443 77.762 195.704 1.00 38.57 318 GLY A O 1
ATOM 2685 N N . SER A 1 319 ? 38.788 79.394 196.442 1.00 32.10 319 SER A N 1
ATOM 2686 C CA A SER A 1 319 ? 38.495 79.138 197.850 0.41 34.29 319 SER A CA 1
ATOM 2687 C CA B SER A 1 319 ? 38.476 79.093 197.834 0.59 34.28 319 SER A CA 1
ATOM 2688 C C . SER A 1 319 ? 37.151 79.727 198.266 1.00 35.24 319 SER A C 1
ATOM 2689 O O . SER A 1 319 ? 36.659 80.664 197.639 1.00 31.33 319 SER A O 1
ATOM 2694 N N . TYR A 1 320 ? 36.568 79.190 199.333 1.00 29.06 320 TYR A N 1
ATOM 2695 C CA . TYR A 1 320 ? 35.306 79.708 199.851 1.00 29.38 320 TYR A CA 1
ATOM 2696 C C . TYR A 1 320 ? 35.579 80.675 200.990 1.00 31.24 320 TYR A C 1
ATOM 2697 O O . TYR A 1 320 ? 36.479 80.447 201.796 1.00 28.11 320 TYR A O 1
ATOM 2706 N N . VAL A 1 321 ? 34.822 81.768 201.034 1.00 20.16 321 VAL A N 1
ATOM 2707 C CA . VAL A 1 321 ? 34.987 82.774 202.075 1.00 20.87 321 VAL A CA 1
ATOM 2708 C C . VAL A 1 321 ? 33.721 82.819 202.919 1.00 22.96 321 VAL A C 1
ATOM 2709 O O . VAL A 1 321 ? 32.644 83.139 202.408 1.00 20.28 321 VAL A O 1
ATOM 2713 N N . ARG A 1 322 ? 33.836 82.493 204.205 1.00 18.55 322 ARG A N 1
ATOM 2714 C CA . ARG A 1 322 ? 32.682 82.516 205.089 1.00 19.98 322 ARG A CA 1
ATOM 2715 C C . ARG A 1 322 ? 32.124 83.925 205.272 1.00 18.79 322 ARG A C 1
ATOM 2716 O O . ARG A 1 322 ? 32.884 84.891 205.381 1.00 19.90 322 ARG A O 1
ATOM 2724 N N . LEU A 1 323 ? 30.794 84.033 205.304 1.00 16.33 323 LEU A N 1
ATOM 2725 C CA . LEU A 1 323 ? 30.102 85.279 205.612 1.00 15.11 323 LEU A CA 1
ATOM 2726 C C . LEU A 1 323 ? 29.582 85.228 207.040 1.00 16.23 323 LEU A C 1
ATOM 2727 O O . LEU A 1 323 ? 28.743 84.390 207.375 1.00 18.56 323 LEU A O 1
ATOM 2732 N N . THR A 1 324 ? 30.068 86.122 207.895 1.00 16.02 324 THR A N 1
ATOM 2733 C CA . THR A 1 324 ? 29.546 86.173 209.264 1.00 15.27 324 THR A CA 1
ATOM 2734 C C . THR A 1 324 ? 29.702 87.566 209.853 1.00 16.29 324 THR A C 1
ATOM 2735 O O . THR A 1 324 ? 30.707 88.234 209.598 1.00 17.03 324 THR A O 1
ATOM 2739 N N . ASP A 1 325 ? 28.708 88.016 210.620 1.00 15.82 325 ASP A N 1
ATOM 2740 C CA . ASP A 1 325 ? 28.841 89.275 211.341 1.00 20.41 325 ASP A CA 1
ATOM 2741 C C . ASP A 1 325 ? 29.254 89.013 212.797 1.00 16.89 325 ASP A C 1
ATOM 2742 O O . ASP A 1 325 ? 29.224 89.923 213.626 1.00 18.46 325 ASP A O 1
ATOM 2747 N N . ASN A 1 326 ? 29.613 87.759 213.079 1.00 17.15 326 ASN A N 1
ATOM 2748 C CA . ASN A 1 326 ? 30.293 87.369 214.329 1.00 21.02 326 ASN A CA 1
ATOM 2749 C C . ASN A 1 326 ? 31.707 86.888 213.960 1.00 18.34 326 ASN A C 1
ATOM 2750 O O . ASN A 1 326 ? 32.021 85.710 214.129 1.00 23.93 326 ASN A O 1
ATOM 2755 N N . PRO A 1 327 ? 32.559 87.771 213.418 1.00 19.52 327 PRO A N 1
ATOM 2756 C CA . PRO A 1 327 ? 33.807 87.237 212.862 1.00 16.83 327 PRO A CA 1
ATOM 2757 C C . PRO A 1 327 ? 34.846 86.867 213.928 1.00 23.54 327 PRO A C 1
ATOM 2758 O O . PRO A 1 327 ? 34.773 87.349 215.054 1.00 23.48 327 PRO A O 1
ATOM 2762 N N . GLU A 1 328 ? 35.794 86.016 213.555 1.00 22.72 328 GLU A N 1
ATOM 2763 C CA . GLU A 1 328 ? 36.993 85.801 214.358 1.00 28.73 328 GLU A CA 1
ATOM 2764 C C . GLU A 1 328 ? 37.839 87.059 214.282 1.00 32.83 328 GLU A C 1
ATOM 2765 O O . GLU A 1 328 ? 37.671 87.878 213.373 1.00 24.10 328 GLU A O 1
ATOM 2771 N N . VAL A 1 329 ? 38.750 87.224 215.234 1.00 28.79 329 VAL A N 1
ATOM 2772 C CA . VAL A 1 329 ? 39.734 88.292 215.130 1.00 25.06 329 VAL A CA 1
ATOM 2773 C C . VAL A 1 329 ? 40.498 88.125 213.821 1.00 24.79 329 VAL A C 1
ATOM 2774 O O . VAL A 1 329 ? 40.939 87.017 213.487 1.00 27.31 329 VAL A O 1
ATOM 2778 N N . GLY A 1 330 ? 40.599 89.209 213.055 1.00 25.18 330 GLY A N 1
ATOM 2779 C CA . GLY A 1 330 ? 41.266 89.169 211.763 1.00 25.52 330 GLY A CA 1
ATOM 2780 C C . GLY A 1 330 ? 40.408 88.712 210.581 1.00 26.18 330 GLY A C 1
ATOM 2781 O O . GLY A 1 330 ? 40.881 88.694 209.447 1.00 26.22 330 GLY A O 1
ATOM 2782 N N . GLU A 1 331 ? 39.162 88.325 210.836 1.00 26.39 331 GLU A N 1
ATOM 2783 C CA . GLU A 1 331 ? 38.258 87.907 209.754 1.00 24.41 331 GLU A CA 1
ATOM 2784 C C . GLU A 1 331 ? 37.414 89.094 209.298 1.00 21.11 331 GLU A C 1
ATOM 2785 O O . GLU A 1 331 ? 37.064 89.953 210.102 1.00 22.21 331 GLU A O 1
ATOM 2791 N N . ASP A 1 332 ? 37.085 89.160 208.009 1.00 21.95 332 ASP A N 1
ATOM 2792 C CA . ASP A 1 332 ? 36.243 90.255 207.533 1.00 18.19 332 ASP A CA 1
ATOM 2793 C C . ASP A 1 332 ? 34.800 90.050 208.008 1.00 17.98 332 ASP A C 1
ATOM 2794 O O . ASP A 1 332 ? 34.396 88.924 208.324 1.00 20.56 332 ASP A O 1
ATOM 2799 N N . TYR A 1 333 ? 34.026 91.132 208.063 1.00 19.39 333 TYR A N 1
ATOM 2800 C CA . TYR A 1 333 ? 32.607 91.042 208.384 1.00 15.99 333 TYR A CA 1
ATOM 2801 C C . TYR A 1 333 ? 31.834 90.630 207.133 1.00 17.71 333 TYR A C 1
ATOM 2802 O O . TYR A 1 333 ? 32.107 91.137 206.039 1.00 16.92 333 TYR A O 1
ATOM 2811 N N . GLY A 1 334 ? 30.863 89.735 207.292 1.00 19.13 334 GLY A N 1
ATOM 2812 C CA . GLY A 1 334 ? 30.069 89.292 206.155 1.00 15.51 334 GLY A CA 1
ATOM 2813 C C . GLY A 1 334 ? 29.353 90.442 205.464 1.00 16.99 334 GLY A C 1
ATOM 2814 O O . GLY A 1 334 ? 29.308 90.488 204.229 1.00 18.09 334 GLY A O 1
ATOM 2815 N N . ILE A 1 335 ? 28.781 91.356 206.241 1.00 16.40 335 ILE A N 1
ATOM 2816 C CA . ILE A 1 335 ? 28.116 92.530 205.661 1.00 15.95 335 ILE A CA 1
ATOM 2817 C C . ILE A 1 335 ? 29.083 93.340 204.788 1.00 19.25 335 ILE A C 1
ATOM 2818 O O . ILE A 1 335 ? 28.694 93.865 203.727 1.00 15.84 335 ILE A O 1
ATOM 2823 N N . ASN A 1 336 ? 30.352 93.418 205.199 1.00 15.81 336 ASN A N 1
ATOM 2824 C CA . ASN A 1 336 ? 31.350 94.128 204.406 1.00 17.34 336 ASN A CA 1
ATOM 2825 C C . ASN A 1 336 ? 31.658 93.407 203.097 1.00 18.59 336 ASN A C 1
ATOM 2826 O O . ASN A 1 336 ? 31.752 94.034 202.041 1.00 17.24 336 ASN A O 1
ATOM 2831 N N . LEU A 1 337 ? 31.825 92.086 203.175 1.00 17.94 337 LEU A N 1
ATOM 2832 C CA . LEU A 1 337 ? 32.094 91.274 201.988 1.00 15.34 337 LEU A CA 1
ATOM 2833 C C . LEU A 1 337 ? 30.957 91.364 200.973 1.00 17.26 337 LEU A C 1
ATOM 2834 O O . LEU A 1 337 ? 31.204 91.426 199.757 1.00 17.28 337 LEU A O 1
ATOM 2839 N N . VAL A 1 338 ? 29.719 91.346 201.469 1.00 16.59 338 VAL A N 1
ATOM 2840 C CA . VAL A 1 338 ? 28.540 91.462 200.585 1.00 14.28 338 VAL A CA 1
ATOM 2841 C C . VAL A 1 338 ? 28.513 92.854 199.967 1.00 16.27 338 VAL A C 1
ATOM 2842 O O . VAL A 1 338 ? 28.277 93.001 198.761 1.00 16.89 338 VAL A O 1
ATOM 2846 N N . GLY A 1 339 ? 28.794 93.875 200.779 1.00 14.73 339 GLY A N 1
ATOM 2847 C CA . GLY A 1 339 ? 28.843 95.238 200.275 1.00 15.19 339 GLY A CA 1
ATOM 2848 C C . GLY A 1 339 ? 29.865 95.414 199.167 1.00 17.73 339 GLY A C 1
ATOM 2849 O O . GLY A 1 339 ? 29.557 96.015 198.131 1.00 16.47 339 GLY A O 1
ATOM 2850 N N . GLU A 1 340 ? 31.083 94.900 199.370 1.00 15.94 340 GLU A N 1
ATOM 2851 C CA . GLU A 1 340 ? 32.114 95.016 198.332 1.00 15.60 340 GLU A CA 1
ATOM 2852 C C . GLU A 1 340 ? 31.715 94.248 197.072 1.00 15.08 340 GLU A C 1
ATOM 2853 O O . GLU A 1 340 ? 32.070 94.639 195.960 1.00 16.47 340 GLU A O 1
ATOM 2859 N N . ALA A 1 341 ? 30.986 93.148 197.243 1.00 17.68 341 ALA A N 1
ATOM 2860 C CA . ALA A 1 341 ? 30.573 92.345 196.088 1.00 15.91 341 ALA A CA 1
ATOM 2861 C C . ALA A 1 341 ? 29.419 93.008 195.336 1.00 15.96 341 ALA A C 1
ATOM 2862 O O . ALA A 1 341 ? 29.313 92.902 194.101 1.00 16.48 341 ALA A O 1
ATOM 2864 N N . LEU A 1 342 ? 28.553 93.687 196.079 1.00 14.17 342 LEU A N 1
ATOM 2865 C CA . LEU A 1 342 ? 27.332 94.261 195.501 1.00 14.92 342 LEU A CA 1
ATOM 2866 C C . LEU A 1 342 ? 27.532 95.625 194.853 1.00 15.90 342 LEU A C 1
ATOM 2867 O O . LEU A 1 342 ? 26.884 95.935 193.847 1.00 15.35 342 LEU A O 1
ATOM 2872 N N . GLU A 1 343 ? 28.415 96.457 195.413 1.00 15.61 343 GLU A N 1
ATOM 2873 C CA . GLU A 1 343 ? 28.532 97.838 194.918 1.00 15.72 343 GLU A CA 1
ATOM 2874 C C . GLU A 1 343 ? 28.818 97.996 193.404 1.00 14.48 343 GLU A C 1
ATOM 2875 O O . GLU A 1 343 ? 28.083 98.727 192.738 1.00 17.46 343 GLU A O 1
ATOM 2881 N N . ALA A 1 344 ? 29.837 97.344 192.832 1.00 14.81 344 ALA A N 1
ATOM 2882 C CA . ALA A 1 344 ? 30.851 96.551 193.532 1.00 16.22 344 ALA A CA 1
ATOM 2883 C C . ALA A 1 344 ? 32.121 97.380 193.723 1.00 19.88 344 ALA A C 1
ATOM 2884 O O . ALA A 1 344 ? 32.386 98.320 192.963 1.00 17.69 344 ALA A O 1
ATOM 2886 N N . GLY A 1 345 ? 32.908 97.020 194.736 1.00 20.54 345 GLY A N 1
ATOM 2887 C CA . GLY A 1 345 ? 34.205 97.640 194.953 1.00 19.56 345 GLY A CA 1
ATOM 2888 C C . GLY A 1 345 ? 35.261 96.555 194.940 1.00 18.88 345 GLY A C 1
ATOM 2889 O O . GLY A 1 345 ? 35.543 95.969 193.905 1.00 19.79 345 GLY A O 1
ATOM 2890 N N . ASP A 1 346 ? 35.821 96.258 196.103 1.00 16.44 346 ASP A N 1
ATOM 2891 C CA . ASP A 1 346 ? 36.871 95.241 196.206 1.00 20.71 346 ASP A CA 1
ATOM 2892 C C . ASP A 1 346 ? 36.253 93.843 196.285 1.00 21.96 346 ASP A C 1
ATOM 2893 O O . ASP A 1 346 ? 36.370 93.136 197.291 1.00 21.41 346 ASP A O 1
ATOM 2898 N N . SER A 1 347 ? 35.580 93.443 195.211 1.00 19.64 347 SER A N 1
ATOM 2899 C CA . SER A 1 347 ? 34.828 92.194 195.215 1.00 15.97 347 SER A CA 1
ATOM 2900 C C . SER A 1 347 ? 35.751 90.978 195.290 1.00 17.59 347 SER A C 1
ATOM 2901 O O . SER A 1 347 ? 36.810 90.959 194.650 1.00 20.46 347 SER A O 1
ATOM 2904 N N . VAL A 1 348 ? 35.337 89.954 196.031 1.00 18.43 348 VAL A N 1
ATOM 2905 C CA . VAL A 1 348 ? 36.076 88.693 196.028 1.00 17.75 348 VAL A CA 1
ATOM 2906 C C . VAL A 1 348 ? 36.032 87.983 194.675 1.00 21.79 348 VAL A C 1
ATOM 2907 O O . VAL A 1 348 ? 36.874 87.128 194.399 1.00 18.82 348 VAL A O 1
ATOM 2911 N N . ASN A 1 349 ? 35.079 88.334 193.813 1.00 19.97 349 ASN A N 1
ATOM 2912 C CA . ASN A 1 349 ? 34.954 87.600 192.556 1.00 19.17 349 ASN A CA 1
ATOM 2913 C C . ASN A 1 349 ? 34.120 88.352 191.517 1.00 19.54 349 ASN A C 1
ATOM 2914 O O . ASN A 1 349 ? 32.942 88.037 191.315 1.00 18.29 349 ASN A O 1
ATOM 2919 N N . PRO A 1 350 ? 34.724 89.361 190.874 1.00 19.97 350 PRO A N 1
ATOM 2920 C CA . PRO A 1 350 ? 34.025 90.176 189.872 1.00 20.34 350 PRO A CA 1
ATOM 2921 C C . PRO A 1 350 ? 33.351 89.344 188.788 1.00 21.31 350 PRO A C 1
ATOM 2922 O O . PRO A 1 350 ? 32.238 89.696 188.371 1.00 17.47 350 PRO A O 1
ATOM 2926 N N . ASP A 1 351 ? 33.995 88.270 188.330 1.00 20.11 351 ASP A N 1
ATOM 2927 C CA . ASP A 1 351 ? 33.449 87.502 187.202 1.00 22.98 351 ASP A CA 1
ATOM 2928 C C . ASP A 1 351 ? 32.170 86.762 187.585 1.00 20.69 351 ASP A C 1
ATOM 2929 O O . ASP A 1 351 ? 31.332 86.473 186.732 1.00 20.32 351 ASP A O 1
ATOM 2934 N N . VAL A 1 352 ? 32.027 86.463 188.870 1.00 15.22 352 VAL A N 1
ATOM 2935 C CA . VAL A 1 352 ? 30.875 85.710 189.354 1.00 15.89 352 VAL A CA 1
ATOM 2936 C C . VAL A 1 352 ? 29.767 86.606 189.929 1.00 19.88 352 VAL A C 1
ATOM 2937 O O . VAL A 1 352 ? 28.581 86.395 189.627 1.00 16.65 352 VAL A O 1
ATOM 2941 N N . TYR A 1 353 ? 30.146 87.609 190.730 1.00 17.32 353 TYR A N 1
ATOM 2942 C CA . TYR A 1 353 ? 29.159 88.480 191.404 1.00 15.13 353 TYR A CA 1
ATOM 2943 C C . TYR A 1 353 ? 28.930 89.813 190.696 1.00 15.33 353 TYR A C 1
ATOM 2944 O O . TYR A 1 353 ? 27.953 90.516 190.983 1.00 17.55 353 TYR A O 1
ATOM 2953 N N . GLY A 1 354 ? 29.841 90.175 189.794 1.00 16.47 354 GLY A N 1
ATOM 2954 C CA . GLY A 1 354 ? 29.626 91.308 188.902 1.00 17.83 354 GLY A CA 1
ATOM 2955 C C . GLY A 1 354 ? 29.746 92.694 189.511 1.00 17.03 354 GLY A C 1
ATOM 2956 O O . GLY A 1 354 ? 30.607 92.961 190.363 1.00 17.86 354 GLY A O 1
ATOM 2957 N N . ASN A 1 355 ? 28.868 93.586 189.063 1.00 15.84 355 ASN A N 1
ATOM 2958 C CA . ASN A 1 355 ? 28.938 95.002 189.391 1.00 14.70 355 ASN A CA 1
ATOM 2959 C C . ASN A 1 355 ? 27.505 95.534 189.391 1.00 17.10 355 ASN A C 1
ATOM 2960 O O . ASN A 1 355 ? 27.185 96.494 188.678 1.00 15.33 355 ASN A O 1
ATOM 2965 N N . ILE A 1 356 ? 26.647 94.901 190.192 1.00 15.58 356 ILE A N 1
ATOM 2966 C CA . ILE A 1 356 ? 25.202 95.118 190.098 1.00 15.55 356 ILE A CA 1
ATOM 2967 C C . ILE A 1 356 ? 24.774 96.545 190.377 1.00 14.80 356 ILE A C 1
ATOM 2968 O O . ILE A 1 356 ? 24.079 97.164 189.579 1.00 14.45 356 ILE A O 1
ATOM 2973 N N . HIS A 1 357 ? 25.161 97.076 191.528 1.00 13.74 357 HIS A N 1
ATOM 2974 C CA . HIS A 1 357 ? 24.631 98.370 191.915 1.00 14.45 357 HIS A CA 1
ATOM 2975 C C . HIS A 1 357 ? 25.094 99.511 190.999 1.00 16.82 357 HIS A C 1
ATOM 2976 O O . HIS A 1 357 ? 24.280 100.363 190.598 1.00 12.92 357 HIS A O 1
ATOM 2983 N N . ASN A 1 358 ? 26.385 99.539 190.657 1.00 14.39 358 ASN A N 1
ATOM 2984 C CA . ASN A 1 358 ? 26.895 100.611 189.794 1.00 13.28 358 ASN A CA 1
ATOM 2985 C C . ASN A 1 358 ? 26.254 100.562 188.411 1.00 15.14 358 ASN A C 1
ATOM 2986 O O . ASN A 1 358 ? 25.827 101.594 187.867 1.00 13.83 358 ASN A O 1
ATOM 2991 N N . LEU A 1 359 ? 26.206 99.370 187.828 1.00 13.55 359 LEU A N 1
ATOM 2992 C CA . LEU A 1 359 ? 25.664 99.261 186.475 1.00 15.41 359 LEU A CA 1
ATOM 2993 C C . LEU A 1 359 ? 24.179 99.586 186.467 1.00 16.70 359 LEU A C 1
ATOM 2994 O O . LEU A 1 359 ? 23.671 100.168 185.507 1.00 16.54 359 LEU A O 1
ATOM 2999 N N . GLY A 1 360 ? 23.493 99.249 187.552 1.00 15.09 360 GLY A N 1
ATOM 3000 C CA . GLY A 1 360 ? 22.076 99.558 187.671 1.00 16.43 360 GLY A CA 1
ATOM 3001 C C . GLY A 1 360 ? 21.824 101.046 187.545 1.00 16.06 360 GLY A C 1
ATOM 3002 O O . GLY A 1 360 ? 20.848 101.460 186.937 1.00 12.15 360 GLY A O 1
ATOM 3003 N N . HIS A 1 361 ? 22.695 101.867 188.135 1.00 12.50 361 HIS A N 1
ATOM 3004 C CA . HIS A 1 361 ? 22.586 103.315 187.947 1.00 11.84 361 HIS A CA 1
ATOM 3005 C C . HIS A 1 361 ? 22.661 103.691 186.478 1.00 13.88 361 HIS A C 1
ATOM 3006 O O . HIS A 1 361 ? 21.907 104.550 185.995 1.00 15.52 361 HIS A O 1
ATOM 3013 N N . ASP A 1 362 ? 23.599 103.073 185.778 1.00 15.53 362 ASP A N 1
ATOM 3014 C CA . ASP A 1 362 ? 23.778 103.364 184.365 1.00 16.29 362 ASP A CA 1
ATOM 3015 C C . ASP A 1 362 ? 22.648 102.818 183.477 1.00 17.35 362 ASP A C 1
ATOM 3016 O O . ASP A 1 362 ? 22.266 103.460 182.497 1.00 17.30 362 ASP A O 1
ATOM 3021 N N . PHE A 1 363 ? 22.126 101.637 183.796 1.00 16.94 363 PHE A N 1
ATOM 3022 C CA . PHE A 1 363 ? 20.938 101.149 183.085 1.00 14.23 363 PHE A CA 1
ATOM 3023 C C . PHE A 1 363 ? 19.775 102.125 183.248 1.00 15.62 363 PHE A C 1
ATOM 3024 O O . PHE A 1 363 ? 19.088 102.442 182.285 1.00 15.95 363 PHE A O 1
ATOM 3032 N N . LEU A 1 364 ? 19.529 102.582 184.472 1.00 12.75 364 LEU A N 1
ATOM 3033 C CA . LEU A 1 364 ? 18.411 103.495 184.700 1.00 13.85 364 LEU A CA 1
ATOM 3034 C C . LEU A 1 364 ? 18.704 104.845 184.035 1.00 14.69 364 LEU A C 1
ATOM 3035 O O . LEU A 1 364 ? 17.826 105.452 183.417 1.00 17.52 364 LEU A O 1
ATOM 3040 N N . GLY A 1 365 ? 19.952 105.302 184.136 1.00 14.55 365 GLY A N 1
ATOM 3041 C CA . GLY A 1 365 ? 20.317 106.598 183.592 1.00 12.25 365 GLY A CA 1
ATOM 3042 C C . GLY A 1 365 ? 20.292 106.625 182.066 1.00 14.99 365 GLY A C 1
ATOM 3043 O O . GLY A 1 365 ? 20.177 107.696 181.468 1.00 17.35 365 GLY A O 1
ATOM 3044 N N . GLN A 1 366 ? 20.388 105.461 181.428 1.00 14.32 366 GLN A N 1
ATOM 3045 C CA A GLN A 1 366 ? 20.405 105.409 179.957 0.56 14.28 366 GLN A CA 1
ATOM 3046 C CA B GLN A 1 366 ? 20.421 105.391 179.962 0.44 14.34 366 GLN A CA 1
ATOM 3047 C C . GLN A 1 366 ? 19.132 104.809 179.372 1.00 16.42 366 GLN A C 1
ATOM 3048 O O . GLN A 1 366 ? 19.045 104.567 178.159 1.00 14.82 366 GLN A O 1
ATOM 3059 N N . SER A 1 367 ? 18.137 104.578 180.223 1.00 15.16 367 SER A N 1
ATOM 3060 C CA . SER A 1 367 ? 16.922 103.873 179.797 1.00 18.17 367 SER A CA 1
ATOM 3061 C C . SER A 1 367 ? 16.039 104.620 178.784 1.00 16.73 367 SER A C 1
ATOM 3062 O O . SER A 1 367 ? 15.167 104.016 178.148 1.00 13.89 367 SER A O 1
ATOM 3065 N N . HIS A 1 368 ? 16.272 105.919 178.619 1.00 14.56 368 HIS A N 1
ATOM 3066 C CA . HIS A 1 368 ? 15.571 106.705 177.600 1.00 12.97 368 HIS A CA 1
ATOM 3067 C C . HIS A 1 368 ? 16.123 106.427 176.210 1.00 16.07 368 HIS A C 1
ATOM 3068 O O . HIS A 1 368 ? 15.475 106.762 175.215 1.00 14.08 368 HIS A O 1
ATOM 3075 N N . ASP A 1 369 ? 17.327 105.856 176.139 1.00 14.08 369 ASP A N 1
ATOM 3076 C CA . ASP A 1 369 ? 17.999 105.573 174.848 1.00 13.55 369 ASP A CA 1
ATOM 3077 C C . ASP A 1 369 ? 19.067 104.482 175.057 1.00 17.03 369 ASP A C 1
ATOM 3078 O O . ASP A 1 369 ? 20.268 104.737 174.924 1.00 16.79 369 ASP A O 1
ATOM 3083 N N . PRO A 1 370 ? 18.630 103.258 175.420 1.00 14.61 370 PRO A N 1
ATOM 3084 C CA . PRO A 1 370 ? 19.569 102.227 175.885 1.00 12.81 370 PRO A CA 1
ATOM 3085 C C . PRO A 1 370 ? 20.450 101.616 174.803 1.00 18.14 370 PRO A C 1
ATOM 3086 O O . PRO A 1 370 ? 21.465 101.001 175.145 1.00 18.28 370 PRO A O 1
ATOM 3090 N N . ALA A 1 371 ? 20.075 101.767 173.534 1.00 15.60 371 ALA A N 1
ATOM 3091 C CA . ALA A 1 371 ? 20.902 101.258 172.436 1.00 18.77 371 ALA A CA 1
ATOM 3092 C C . ALA A 1 371 ? 21.696 102.387 171.773 1.00 20.46 371 ALA A C 1
ATOM 3093 O O . ALA A 1 371 ? 22.345 102.184 170.726 1.00 18.21 371 ALA A O 1
ATOM 3095 N N . LYS A 1 372 ? 21.633 103.572 172.381 1.00 19.19 372 LYS A N 1
ATOM 3096 C CA . LYS A 1 372 ? 22.401 104.728 171.925 1.00 20.99 372 LYS A CA 1
ATOM 3097 C C . LYS A 1 372 ? 22.179 105.029 170.442 1.00 22.84 372 LYS A C 1
ATOM 3098 O O . LYS A 1 372 ? 23.128 105.166 169.676 1.00 25.05 372 LYS A O 1
ATOM 3104 N N . LYS A 1 373 ? 20.908 105.136 170.063 1.00 17.48 373 LYS A N 1
ATOM 3105 C CA . LYS A 1 373 ? 20.503 105.409 168.692 1.00 17.91 373 LYS A CA 1
ATOM 3106 C C . LYS A 1 373 ? 20.347 106.903 168.458 1.00 21.22 373 LYS A C 1
ATOM 3107 O O . LYS A 1 373 ? 20.362 107.371 167.323 1.00 20.80 373 LYS A O 1
ATOM 3113 N N . HIS A 1 374 ? 20.189 107.655 169.538 1.00 16.90 374 HIS A N 1
ATOM 3114 C CA . HIS A 1 374 ? 19.670 109.008 169.413 1.00 18.09 374 HIS A CA 1
ATOM 3115 C C . HIS A 1 374 ? 20.638 110.116 169.828 1.00 15.90 374 HIS A C 1
ATOM 3116 O O . HIS A 1 374 ? 20.231 111.273 169.962 1.00 20.59 374 HIS A O 1
ATOM 3123 N N . SER A 1 375 ? 21.902 109.753 170.021 1.00 20.84 375 SER A N 1
ATOM 3124 C CA A SER A 1 375 ? 22.949 110.715 170.348 0.48 20.50 375 SER A CA 1
ATOM 3125 C CA B SER A 1 375 ? 22.949 110.717 170.358 0.52 20.48 375 SER A CA 1
ATOM 3126 C C . SER A 1 375 ? 22.584 111.552 171.572 1.00 21.69 375 SER A C 1
ATOM 3127 O O . SER A 1 375 ? 22.596 112.780 171.521 1.00 23.48 375 SER A O 1
ATOM 3132 N N . THR A 1 376 ? 22.256 110.885 172.668 1.00 17.83 376 THR A N 1
ATOM 3133 C CA . THR A 1 376 ? 21.776 111.609 173.841 1.00 26.94 376 THR A CA 1
ATOM 3134 C C . THR A 1 376 ? 22.721 111.565 175.014 1.00 35.03 376 THR A C 1
ATOM 3135 O O . THR A 1 376 ? 23.650 110.757 175.049 1.00 27.77 376 THR A O 1
ATOM 3139 N N . THR A 1 377 ? 22.415 112.430 175.983 1.00 39.62 377 THR A N 1
ATOM 3140 C CA . THR A 1 377 ? 23.079 112.533 177.273 1.00 47.14 377 THR A CA 1
ATOM 3141 C C . THR A 1 377 ? 22.541 111.473 178.259 1.00 42.61 377 THR A C 1
ATOM 3142 O O . THR A 1 377 ? 21.549 110.812 177.985 1.00 31.94 377 THR A O 1
ATOM 3146 N N . SER A 1 378 ? 23.197 111.305 179.399 1.00 34.51 378 SER A N 1
ATOM 3147 C CA . SER A 1 378 ? 22.696 110.397 180.433 1.00 33.14 378 SER A CA 1
ATOM 3148 C C . SER A 1 378 ? 21.684 111.110 181.332 1.00 24.83 378 SER A C 1
ATOM 3149 O O . SER A 1 378 ? 21.645 112.345 181.386 1.00 22.63 378 SER A O 1
ATOM 3152 N N . GLY A 1 379 ? 20.845 110.340 182.021 1.00 15.51 379 GLY A N 1
ATOM 3153 C CA . GLY A 1 379 ? 19.941 110.921 183.003 1.00 13.81 379 GLY A CA 1
ATOM 3154 C C . GLY A 1 379 ? 20.684 111.104 184.322 1.00 15.71 379 GLY A C 1
ATOM 3155 O O . GLY A 1 379 ? 21.837 110.678 184.440 1.00 16.68 379 GLY A O 1
ATOM 3156 N N . VAL A 1 380 ? 20.036 111.732 185.303 1.00 14.06 380 VAL A N 1
ATOM 3157 C CA . VAL A 1 380 ? 20.699 112.070 186.571 1.00 17.09 380 VAL A CA 1
ATOM 3158 C C . VAL A 1 380 ? 21.156 110.879 187.418 1.00 18.04 380 VAL A C 1
ATOM 3159 O O . VAL A 1 380 ? 22.024 111.033 188.288 1.00 15.68 380 VAL A O 1
ATOM 3163 N N . MET A 1 381 ? 20.603 109.693 187.176 1.00 13.85 381 MET A N 1
ATOM 3164 C CA . MET A 1 381 ? 21.053 108.501 187.914 1.00 15.16 381 MET A CA 1
ATOM 3165 C C . MET A 1 381 ? 22.509 108.155 187.612 1.00 14.56 381 MET A C 1
ATOM 3166 O O . MET A 1 381 ? 23.132 107.398 188.353 1.00 17.20 381 MET A O 1
ATOM 3171 N N . GLY A 1 382 ? 23.043 108.718 186.528 1.00 14.99 382 GLY A N 1
ATOM 3172 C CA . GLY A 1 382 ? 24.423 108.466 186.138 1.00 16.88 382 GLY A CA 1
ATOM 3173 C C . GLY A 1 382 ? 25.492 109.257 186.908 1.00 18.89 382 GLY A C 1
ATOM 3174 O O . GLY A 1 382 ? 26.683 109.040 186.688 1.00 19.26 382 GLY A O 1
ATOM 3175 N N . ALA A 1 383 ? 25.089 110.152 187.810 1.00 17.93 383 ALA A N 1
ATOM 3176 C CA . ALA A 1 383 ? 26.067 111.024 188.491 1.00 18.39 383 ALA A CA 1
ATOM 3177 C C . ALA A 1 383 ? 25.777 111.130 189.978 1.00 17.14 383 ALA A C 1
ATOM 3178 O O . ALA A 1 383 ? 24.620 111.271 190.362 1.00 16.04 383 ALA A O 1
ATOM 3180 N N . VAL A 1 384 ? 26.814 111.098 190.820 1.00 16.80 384 VAL A N 1
ATOM 3181 C CA . VAL A 1 384 ? 26.569 111.060 192.266 1.00 16.20 384 VAL A CA 1
ATOM 3182 C C . VAL A 1 384 ? 25.995 112.344 192.826 1.00 17.19 384 VAL A C 1
ATOM 3183 O O . VAL A 1 384 ? 25.302 112.322 193.844 1.00 17.70 384 VAL A O 1
ATOM 3187 N N . GLU A 1 385 ? 26.289 113.470 192.189 1.00 16.72 385 GLU A N 1
ATOM 3188 C CA . GLU A 1 385 ? 25.797 114.734 192.720 1.00 16.08 385 GLU A CA 1
ATOM 3189 C C . GLU A 1 385 ? 24.360 115.023 192.302 1.00 18.17 385 GLU A C 1
ATOM 3190 O O . GLU A 1 385 ? 23.760 115.983 192.793 1.00 17.13 385 GLU A O 1
ATOM 3196 N N . THR A 1 386 ? 23.795 114.188 191.422 1.00 16.92 386 THR A N 1
ATOM 3197 C CA . THR A 1 386 ? 22.416 114.400 190.962 1.00 14.26 386 THR A CA 1
ATOM 3198 C C . THR A 1 386 ? 21.447 113.215 191.154 1.00 16.83 386 THR A C 1
ATOM 3199 O O . THR A 1 386 ? 20.235 113.397 191.059 1.00 14.82 386 THR A O 1
ATOM 3203 N N . ALA A 1 387 ? 21.970 112.014 191.394 1.00 16.33 387 ALA A N 1
ATOM 3204 C CA . ALA A 1 387 ? 21.135 110.801 191.354 1.00 15.63 387 ALA A CA 1
ATOM 3205 C C . ALA A 1 387 ? 20.015 110.779 192.389 1.00 16.11 387 ALA A C 1
ATOM 3206 O O . ALA A 1 387 ? 18.914 110.299 192.109 1.00 15.08 387 ALA A O 1
ATOM 3208 N N . VAL A 1 388 ? 20.280 111.319 193.581 1.00 14.38 388 VAL A N 1
ATOM 3209 C CA . VAL A 1 388 ? 19.281 111.327 194.660 1.00 14.78 388 VAL A CA 1
ATOM 3210 C C . VAL A 1 388 ? 17.989 112.085 194.285 1.00 14.68 388 VAL A C 1
ATOM 3211 O O . VAL A 1 388 ? 16.912 111.781 194.802 1.00 14.53 388 VAL A O 1
ATOM 3215 N N . ARG A 1 389 ? 18.087 113.040 193.363 1.00 13.55 389 ARG A N 1
ATOM 3216 C CA . ARG A 1 389 ? 16.916 113.772 192.868 1.00 15.34 389 ARG A CA 1
ATOM 3217 C C . ARG A 1 389 ? 15.816 112.859 192.314 1.00 13.99 389 ARG A C 1
ATOM 3218 O O . ARG A 1 389 ? 14.630 113.167 192.432 1.00 15.29 389 ARG A O 1
ATOM 3226 N N . ASP A 1 390 ? 16.220 111.757 191.686 1.00 14.46 390 ASP A N 1
ATOM 3227 C CA . ASP A 1 390 ? 15.296 110.911 190.913 1.00 17.63 390 ASP A CA 1
ATOM 3228 C C . ASP A 1 390 ? 14.564 109.965 191.854 1.00 14.30 390 ASP A C 1
ATOM 3229 O O . ASP A 1 390 ? 15.204 109.277 192.648 1.00 13.59 390 ASP A O 1
ATOM 3234 N N . PRO A 1 391 ? 13.213 109.924 191.792 1.00 14.09 391 PRO A N 1
ATOM 3235 C CA . PRO A 1 391 ? 12.522 108.955 192.660 1.00 15.17 391 PRO A CA 1
ATOM 3236 C C . PRO A 1 391 ? 13.021 107.519 192.479 1.00 13.66 391 PRO A C 1
ATOM 3237 O O . PRO A 1 391 ? 12.988 106.731 193.431 1.00 13.57 391 PRO A O 1
ATOM 3241 N N . VAL A 1 392 ? 13.488 107.176 191.280 1.00 11.42 392 VAL A N 1
ATOM 3242 C CA . VAL A 1 392 ? 13.955 105.813 191.068 1.00 13.41 392 VAL A CA 1
ATOM 3243 C C . VAL A 1 392 ? 15.242 105.514 191.837 1.00 15.18 392 VAL A C 1
ATOM 3244 O O . VAL A 1 392 ? 15.568 104.349 192.065 1.00 13.15 392 VAL A O 1
ATOM 3248 N N . PHE A 1 393 ? 15.971 106.553 192.243 1.00 13.37 393 PHE A N 1
ATOM 3249 C CA . PHE A 1 393 ? 17.127 106.337 193.122 1.00 14.84 393 PHE A CA 1
ATOM 3250 C C . PHE A 1 393 ? 16.724 105.503 194.332 1.00 12.61 393 PHE A C 1
ATOM 3251 O O . PHE A 1 393 ? 17.435 104.562 194.752 1.00 11.85 393 PHE A O 1
ATOM 3259 N N . PHE A 1 394 ? 15.590 105.860 194.913 1.00 12.85 394 PHE A N 1
ATOM 3260 C CA . PHE A 1 394 ? 15.183 105.215 196.152 1.00 15.07 394 PHE A CA 1
ATOM 3261 C C . PHE A 1 394 ? 14.545 103.853 195.907 1.00 14.43 394 PHE A C 1
ATOM 3262 O O . PHE A 1 394 ? 14.603 102.976 196.760 1.00 13.18 394 PHE A O 1
ATOM 3270 N N . ARG A 1 395 ? 13.973 103.651 194.726 1.00 13.95 395 ARG A N 1
ATOM 3271 C CA . ARG A 1 395 ? 13.510 102.318 194.387 1.00 14.15 395 ARG A CA 1
ATOM 3272 C C . ARG A 1 395 ? 14.713 101.395 194.172 1.00 13.13 395 ARG A C 1
ATOM 3273 O O . ARG A 1 395 ? 14.693 100.232 194.579 1.00 13.69 395 ARG A O 1
ATOM 3281 N N . TRP A 1 396 ? 15.756 101.913 193.525 1.00 12.96 396 TRP A N 1
ATOM 3282 C CA . TRP A 1 396 ? 16.967 101.130 193.309 1.00 13.12 396 TRP A CA 1
ATOM 3283 C C . TRP A 1 396 ? 17.638 100.831 194.652 1.00 14.72 396 TRP A C 1
ATOM 3284 O O . TRP A 1 396 ? 18.060 99.702 194.920 1.00 13.23 396 TRP A O 1
ATOM 3295 N N . HIS A 1 397 ? 17.712 101.833 195.514 1.00 13.01 397 HIS A N 1
ATOM 3296 C CA . HIS A 1 397 ? 18.341 101.609 196.814 1.00 14.71 397 HIS A CA 1
ATOM 3297 C C . HIS A 1 397 ? 17.521 100.823 197.809 1.00 15.79 397 HIS A C 1
ATOM 3298 O O . HIS A 1 397 ? 18.081 100.218 198.724 1.00 15.36 397 HIS A O 1
ATOM 3305 N N . LYS A 1 398 ? 16.203 100.814 197.636 1.00 13.02 398 LYS A N 1
ATOM 3306 C CA . LYS A 1 398 ? 15.396 99.890 198.421 1.00 15.85 398 LYS A CA 1
ATOM 3307 C C . LYS A 1 398 ? 15.709 98.449 197.987 1.00 12.70 398 LYS A C 1
ATOM 3308 O O . LYS A 1 398 ? 15.808 97.564 198.828 1.00 14.91 398 LYS A O 1
ATOM 3314 N N . PHE A 1 399 ? 15.880 98.209 196.686 1.00 12.60 399 PHE A N 1
ATOM 3315 C CA . PHE A 1 399 ? 16.327 96.884 196.236 1.00 12.13 399 PHE A CA 1
ATOM 3316 C C . PHE A 1 399 ? 17.675 96.529 196.865 1.00 15.43 399 PHE A C 1
ATOM 3317 O O . PHE A 1 399 ? 17.865 95.429 197.402 1.00 14.50 399 PHE A O 1
ATOM 3325 N N . ILE A 1 400 ? 18.613 97.466 196.788 1.00 13.67 400 ILE A N 1
ATOM 3326 C CA . ILE A 1 400 ? 19.940 97.247 197.353 1.00 12.49 400 ILE A CA 1
ATOM 3327 C C . ILE A 1 400 ? 19.845 96.982 198.859 1.00 13.96 400 ILE A C 1
ATOM 3328 O O . ILE A 1 400 ? 20.470 96.040 199.377 1.00 14.17 400 ILE A O 1
ATOM 3333 N N . ASP A 1 401 ? 19.033 97.764 199.562 1.00 13.35 401 ASP A N 1
ATOM 3334 C CA . ASP A 1 401 ? 18.908 97.550 201.006 1.00 16.45 401 ASP A CA 1
ATOM 3335 C C . ASP A 1 401 ? 18.258 96.191 201.292 1.00 16.08 401 ASP A C 1
ATOM 3336 O O . ASP A 1 401 ? 18.562 95.540 202.301 1.00 14.60 401 ASP A O 1
ATOM 3341 N N . ASN A 1 402 ? 17.348 95.774 200.414 1.00 14.36 402 ASN A N 1
ATOM 3342 C CA . ASN A 1 402 ? 16.735 94.451 200.529 1.00 12.92 402 ASN A CA 1
ATOM 3343 C C . ASN A 1 402 ? 17.759 93.329 200.434 1.00 15.98 402 ASN A C 1
ATOM 3344 O O . ASN A 1 402 ? 17.626 92.313 201.118 1.00 15.51 402 ASN A O 1
ATOM 3349 N N . VAL A 1 403 ? 18.757 93.482 199.563 1.00 13.15 403 VAL A N 1
ATOM 3350 C CA . VAL A 1 403 ? 19.811 92.480 199.458 1.00 13.03 403 VAL A CA 1
ATOM 3351 C C . VAL A 1 403 ? 20.574 92.430 200.781 1.00 14.17 403 VAL A C 1
ATOM 3352 O O . VAL A 1 403 ? 20.844 91.352 201.328 1.00 14.41 403 VAL A O 1
ATOM 3356 N N . PHE A 1 404 ? 20.929 93.601 201.285 1.00 12.19 404 PHE A N 1
ATOM 3357 C CA . PHE A 1 404 ? 21.663 93.654 202.560 1.00 14.70 404 PHE A CA 1
ATOM 3358 C C . PHE A 1 404 ? 20.855 93.061 203.718 1.00 16.17 404 PHE A C 1
ATOM 3359 O O . PHE A 1 404 ? 21.402 92.334 204.551 1.00 15.93 404 PHE A O 1
ATOM 3367 N N . HIS A 1 405 ? 19.557 93.355 203.764 1.00 13.84 405 HIS A N 1
ATOM 3368 C CA . HIS A 1 405 ? 18.682 92.828 204.827 1.00 14.59 405 HIS A CA 1
ATOM 3369 C C . HIS A 1 405 ? 18.532 91.316 204.660 1.00 15.41 405 HIS A C 1
ATOM 3370 O O . HIS A 1 405 ? 18.470 90.577 205.646 1.00 14.71 405 HIS A O 1
ATOM 3377 N N . ARG A 1 406 ? 18.481 90.847 203.412 1.00 13.59 406 ARG A N 1
ATOM 3378 C CA . ARG A 1 406 ? 18.474 89.407 203.159 1.00 15.21 406 ARG A CA 1
ATOM 3379 C C . ARG A 1 406 ? 19.676 88.769 203.838 1.00 17.15 406 ARG A C 1
ATOM 3380 O O . ARG A 1 406 ? 19.559 87.725 204.495 1.00 16.37 406 ARG A O 1
ATOM 3388 N N . TYR A 1 407 ? 20.835 89.400 203.683 1.00 16.25 407 TYR A N 1
ATOM 3389 C CA . TYR A 1 407 ? 22.023 88.887 204.335 1.00 13.35 407 TYR A CA 1
ATOM 3390 C C . TYR A 1 407 ? 21.889 89.009 205.869 1.00 16.29 407 TYR A C 1
ATOM 3391 O O . TYR A 1 407 ? 22.166 88.045 206.603 1.00 16.55 407 TYR A O 1
ATOM 3400 N N . LYS A 1 408 ? 21.465 90.172 206.360 1.00 16.68 408 LYS A N 1
ATOM 3401 C CA . LYS A 1 408 ? 21.356 90.330 207.824 1.00 14.01 408 LYS A CA 1
ATOM 3402 C C . LYS A 1 408 ? 20.479 89.253 208.453 1.00 21.31 408 LYS A C 1
ATOM 3403 O O . LYS A 1 408 ? 20.786 88.744 209.531 1.00 18.13 408 LYS A O 1
ATOM 3409 N N . LEU A 1 409 ? 19.388 88.896 207.779 1.00 15.41 409 LEU A N 1
ATOM 3410 C CA . LEU A 1 409 ? 18.476 87.887 208.319 1.00 17.61 409 LEU A CA 1
ATOM 3411 C C . LEU A 1 409 ? 19.107 86.494 208.452 1.00 19.99 409 LEU A C 1
ATOM 3412 O O . LEU A 1 409 ? 18.618 85.653 209.220 1.00 18.03 409 LEU A O 1
ATOM 3417 N N . THR A 1 410 ? 20.191 86.239 207.725 1.00 16.52 410 THR A N 1
ATOM 3418 C CA . THR A 1 410 ? 20.859 84.940 207.845 1.00 16.81 410 THR A CA 1
ATOM 3419 C C . THR A 1 410 ? 21.691 84.847 209.125 1.00 18.29 410 THR A C 1
ATOM 3420 O O . THR A 1 410 ? 22.166 83.773 209.480 1.00 19.21 410 THR A O 1
ATOM 3424 N N . GLN A 1 411 ? 21.879 85.973 209.796 1.00 15.37 411 GLN A N 1
ATOM 3425 C CA . GLN A 1 411 ? 22.740 85.995 210.982 1.00 15.47 411 GLN A CA 1
ATOM 3426 C C . GLN A 1 411 ? 21.972 85.604 212.229 1.00 16.52 411 GLN A C 1
ATOM 3427 O O . GLN A 1 411 ? 20.783 85.924 212.368 1.00 18.01 411 GLN A O 1
ATOM 3433 N N . PRO A 1 412 ? 22.645 84.893 213.145 1.00 19.39 412 PRO A N 1
ATOM 3434 C CA . PRO A 1 412 ? 21.956 84.518 214.388 1.00 21.99 412 PRO A CA 1
ATOM 3435 C C . PRO A 1 412 ? 21.678 85.747 215.233 1.00 17.27 412 PRO A C 1
ATOM 3436 O O . PRO A 1 412 ? 22.452 86.708 215.182 1.00 18.24 412 PRO A O 1
ATOM 3440 N N . PRO A 1 413 ? 20.580 85.734 216.002 1.00 19.27 413 PRO A N 1
ATOM 3441 C CA . PRO A 1 413 ? 20.291 86.863 216.893 1.00 20.02 413 PRO A CA 1
ATOM 3442 C C . PRO A 1 413 ? 21.463 87.084 217.843 1.00 19.53 413 PRO A C 1
ATOM 3443 O O . PRO A 1 413 ? 22.170 86.121 218.155 1.00 19.21 413 PRO A O 1
ATOM 3447 N N . TYR A 1 414 ? 21.681 88.328 218.257 1.00 16.10 414 TYR A N 1
ATOM 3448 C CA . TYR A 1 414 ? 22.684 88.623 219.275 1.00 20.22 414 TYR A CA 1
ATOM 3449 C C . TYR A 1 414 ? 22.385 87.816 220.536 1.00 17.04 414 TYR A C 1
ATOM 3450 O O . TYR A 1 414 ? 21.228 87.708 220.951 1.00 20.51 414 TYR A O 1
ATOM 3459 N N . THR A 1 415 ? 23.426 87.228 221.123 1.00 18.17 415 THR A N 1
ATOM 3460 C CA . THR A 1 415 ? 23.273 86.446 222.366 1.00 20.92 415 THR A CA 1
ATOM 3461 C C . THR A 1 415 ? 23.069 87.376 223.559 1.00 22.81 415 THR A C 1
ATOM 3462 O O . THR A 1 415 ? 23.311 88.581 223.451 1.00 22.07 415 THR A O 1
ATOM 3466 N N . PRO A 1 416 ? 22.612 86.831 224.707 1.00 22.01 416 PRO A N 1
ATOM 3467 C CA . PRO A 1 416 ? 22.500 87.678 225.900 1.00 21.53 416 PRO A CA 1
ATOM 3468 C C . PRO A 1 416 ? 23.813 88.389 226.215 1.00 18.98 416 PRO A C 1
ATOM 3469 O O . PRO A 1 416 ? 23.811 89.580 226.534 1.00 22.35 416 PRO A O 1
ATOM 3473 N N . ARG A 1 417 ? 24.924 87.679 226.099 1.00 21.76 417 ARG A N 1
ATOM 3474 C CA A ARG A 1 417 ? 26.231 88.263 226.381 0.63 22.28 417 ARG A CA 1
ATOM 3475 C CA B ARG A 1 417 ? 26.217 88.276 226.392 0.37 22.32 417 ARG A CA 1
ATOM 3476 C C . ARG A 1 417 ? 26.561 89.388 225.402 1.00 25.02 417 ARG A C 1
ATOM 3477 O O . ARG A 1 417 ? 27.162 90.394 225.778 1.00 21.34 417 ARG A O 1
ATOM 3492 N N . GLN A 1 418 ? 26.171 89.220 224.135 1.00 19.88 418 GLN A N 1
ATOM 3493 C CA . GLN A 1 418 ? 26.443 90.250 223.137 1.00 18.96 418 GLN A CA 1
ATOM 3494 C C . GLN A 1 418 ? 25.623 91.519 223.355 1.00 22.25 418 GLN A C 1
ATOM 3495 O O . GLN A 1 418 ? 25.938 92.565 222.778 1.00 24.74 418 GLN A O 1
ATOM 3501 N N . LEU A 1 419 ? 24.576 91.434 224.179 1.00 18.77 419 LEU A N 1
ATOM 3502 C CA . LEU A 1 419 ? 23.692 92.580 224.409 1.00 17.42 419 LEU A CA 1
ATOM 3503 C C . LEU A 1 419 ? 23.791 93.115 225.843 1.00 20.82 419 LEU A C 1
ATOM 3504 O O . LEU A 1 419 ? 23.246 94.168 226.150 1.00 23.35 419 LEU A O 1
ATOM 3509 N N . SER A 1 420 ? 24.470 92.367 226.698 1.00 20.59 420 SER A N 1
ATOM 3510 C CA A SER A 1 420 ? 24.603 92.684 228.121 0.23 24.76 420 SER A CA 1
ATOM 3511 C CA B SER A 1 420 ? 24.537 92.731 228.115 0.77 24.71 420 SER A CA 1
ATOM 3512 C C . SER A 1 420 ? 25.463 93.927 228.343 1.00 28.26 420 SER A C 1
ATOM 3513 O O . SER A 1 420 ? 26.353 94.211 227.547 1.00 27.47 420 SER A O 1
ATOM 3518 N N . GLY A 1 421 ? 25.227 94.646 229.439 1.00 26.39 421 GLY A N 1
ATOM 3519 C CA . GLY A 1 421 ? 26.030 95.819 229.752 1.00 24.25 421 GLY A CA 1
ATOM 3520 C C . GLY A 1 421 ? 26.013 96.119 231.243 1.00 27.30 421 GLY A C 1
ATOM 3521 O O . GLY A 1 421 ? 25.066 95.749 231.935 1.00 25.36 421 GLY A O 1
ATOM 3522 N N . ASN A 1 422 ? 27.046 96.803 231.730 1.00 24.97 422 ASN A N 1
ATOM 3523 C CA . ASN A 1 422 ? 27.139 97.125 233.157 1.00 26.09 422 ASN A CA 1
ATOM 3524 C C . ASN A 1 422 ? 26.299 98.342 233.548 1.00 28.99 422 ASN A C 1
ATOM 3525 O O . ASN A 1 422 ? 25.956 98.520 234.720 1.00 32.25 422 ASN A O 1
ATOM 3530 N N . ILE A 1 423 ? 25.972 99.193 232.577 1.00 22.83 423 ILE A N 1
ATOM 3531 C CA A ILE A 1 423 ? 25.258 100.431 232.884 0.22 22.88 423 ILE A CA 1
ATOM 3532 C CA B ILE A 1 423 ? 25.260 100.439 232.861 0.78 22.63 423 ILE A CA 1
ATOM 3533 C C . ILE A 1 423 ? 23.758 100.273 232.647 1.00 29.34 423 ILE A C 1
ATOM 3534 O O . ILE A 1 423 ? 23.340 99.666 231.666 1.00 32.44 423 ILE A O 1
ATOM 3543 N N . THR A 1 424 ? 22.959 100.801 233.573 1.00 23.77 424 THR A N 1
ATOM 3544 C CA . THR A 1 424 ? 21.501 100.772 233.490 1.00 27.22 424 THR A CA 1
ATOM 3545 C C . THR A 1 424 ? 21.003 102.099 232.930 1.00 31.02 424 THR A C 1
ATOM 3546 O O . THR A 1 424 ? 21.461 103.160 233.346 1.00 24.84 424 THR A O 1
ATOM 3550 N N . VAL A 1 425 ? 20.082 102.061 231.971 1.00 24.98 425 VAL A N 1
ATOM 3551 C CA . VAL A 1 425 ? 19.478 103.302 231.503 1.00 19.27 425 VAL A CA 1
ATOM 3552 C C . VAL A 1 425 ? 18.183 103.562 232.275 1.00 28.26 425 VAL A C 1
ATOM 3553 O O . VAL A 1 425 ? 17.276 102.722 232.279 1.00 29.68 425 VAL A O 1
ATOM 3557 N N . LEU A 1 426 ? 18.094 104.723 232.925 1.00 25.08 426 LEU A N 1
ATOM 3558 C CA . LEU A 1 426 ? 16.982 105.000 233.830 1.00 27.82 426 LEU A CA 1
ATOM 3559 C C . LEU A 1 426 ? 15.933 105.925 233.237 1.00 26.76 426 LEU A C 1
ATOM 3560 O O . LEU A 1 426 ? 14.750 105.816 233.557 1.00 30.89 426 LEU A O 1
ATOM 3565 N N . ASN A 1 427 ? 16.365 106.857 232.396 1.00 26.57 427 ASN A N 1
ATOM 3566 C CA . ASN A 1 427 ? 15.446 107.856 231.873 1.00 24.02 427 ASN A CA 1
ATOM 3567 C C . ASN A 1 427 ? 15.967 108.504 230.602 1.00 22.65 427 ASN A C 1
ATOM 3568 O O . ASN A 1 427 ? 17.171 108.487 230.322 1.00 23.94 427 ASN A O 1
ATOM 3573 N N . VAL A 1 428 ? 15.051 109.082 229.837 1.00 23.56 428 VAL A N 1
ATOM 3574 C CA . VAL A 1 428 ? 15.398 109.755 228.599 1.00 22.84 428 VAL A CA 1
ATOM 3575 C C . VAL A 1 428 ? 14.443 110.922 228.466 1.00 21.17 428 VAL A C 1
ATOM 3576 O O . VAL A 1 428 ? 13.241 110.767 228.695 1.00 27.47 428 VAL A O 1
ATOM 3580 N N . THR A 1 429 ? 14.964 112.100 228.143 1.00 20.58 429 THR A N 1
ATOM 3581 C CA A THR A 1 429 ? 14.118 113.251 227.855 0.57 23.00 429 THR A CA 1
ATOM 3582 C CA B THR A 1 429 ? 14.114 113.253 227.848 0.43 23.05 429 THR A CA 1
ATOM 3583 C C . THR A 1 429 ? 14.706 114.040 226.693 1.00 25.98 429 THR A C 1
ATOM 3584 O O . THR A 1 429 ? 15.924 114.140 226.561 1.00 27.21 429 THR A O 1
ATOM 3591 N N . VAL A 1 430 ? 13.832 114.592 225.860 1.00 23.82 430 VAL A N 1
ATOM 3592 C CA . VAL A 1 430 ? 14.247 115.359 224.704 1.00 22.70 430 VAL A CA 1
ATOM 3593 C C . VAL A 1 430 ? 13.618 116.742 224.817 1.00 22.44 430 VAL A C 1
ATOM 3594 O O . VAL A 1 430 ? 12.436 116.865 225.162 1.00 26.11 430 VAL A O 1
ATOM 3598 N N . GLN A 1 431 ? 14.399 117.782 224.540 1.00 22.90 431 GLN A N 1
ATOM 3599 C CA . GLN A 1 431 ? 13.890 119.143 224.678 1.00 25.48 431 GLN A CA 1
ATOM 3600 C C . GLN A 1 431 ? 14.360 120.068 223.567 1.00 21.43 431 GLN A C 1
ATOM 3601 O O . GLN A 1 431 ? 15.563 120.314 223.391 1.00 22.27 431 GLN A O 1
ATOM 3607 N N . GLU A 1 432 ? 13.397 120.595 222.830 1.00 24.84 432 GLU A N 1
ATOM 3608 C CA . GLU A 1 432 ? 13.684 121.540 221.774 1.00 26.94 432 GLU A CA 1
ATOM 3609 C C . GLU A 1 432 ? 14.173 122.834 222.402 1.00 32.33 432 GLU A C 1
ATOM 3610 O O . GLU A 1 432 ? 13.635 123.287 223.414 1.00 27.22 432 GLU A O 1
ATOM 3616 N N . GLU A 1 433 ? 15.202 123.415 221.801 1.00 27.57 433 GLU A N 1
ATOM 3617 C CA A GLU A 1 433 ? 15.774 124.664 222.289 0.51 35.81 433 GLU A CA 1
ATOM 3618 C CA B GLU A 1 433 ? 15.773 124.665 222.284 0.49 35.79 433 GLU A CA 1
ATOM 3619 C C . GLU A 1 433 ? 14.885 125.847 221.907 1.00 39.59 433 GLU A C 1
ATOM 3620 O O . GLU A 1 433 ? 13.993 125.721 221.065 1.00 32.76 433 GLU A O 1
ATOM 3631 N N . HIS A 1 434 ? 15.123 126.996 222.534 1.00 36.62 434 HIS A N 1
ATOM 3632 C CA A HIS A 1 434 ? 14.396 128.219 222.200 0.66 35.93 434 HIS A CA 1
ATOM 3633 C CA B HIS A 1 434 ? 14.376 128.199 222.200 0.34 35.96 434 HIS A CA 1
ATOM 3634 C C . HIS A 1 434 ? 14.641 128.604 220.750 1.00 33.74 434 HIS A C 1
ATOM 3635 O O . HIS A 1 434 ? 15.785 128.634 220.299 1.00 41.51 434 HIS A O 1
ATOM 3648 N N . TRP A 1 435 ? 13.573 128.900 220.018 1.00 32.77 435 TRP A N 1
ATOM 3649 C CA . TRP A 1 435 ? 13.719 129.305 218.626 1.00 37.10 435 TRP A CA 1
ATOM 3650 C C . TRP A 1 435 ? 12.778 130.439 218.231 1.00 30.97 435 TRP A C 1
ATOM 3651 O O . TRP A 1 435 ? 12.990 131.105 217.216 1.00 35.79 435 TRP A O 1
ATOM 3662 N N . ILE A 1 436 ? 11.737 130.659 219.025 1.00 36.74 436 ILE A N 1
ATOM 3663 C CA . ILE A 1 436 ? 10.849 131.790 218.780 1.00 37.77 436 ILE A CA 1
ATOM 3664 C C . ILE A 1 436 ? 10.366 132.393 220.103 1.00 43.82 436 ILE A C 1
ATOM 3665 O O . ILE A 1 436 ? 9.979 131.667 221.022 1.00 37.17 436 ILE A O 1
ATOM 3670 N N . ASP A 1 437 ? 10.427 133.718 220.207 1.00 45.09 437 ASP A N 1
ATOM 3671 C CA . ASP A 1 437 ? 10.022 134.398 221.432 1.00 49.74 437 ASP A CA 1
ATOM 3672 C C . ASP A 1 437 ? 8.589 134.041 221.818 1.00 43.51 437 ASP A C 1
ATOM 3673 O O . ASP A 1 437 ? 7.747 133.863 220.936 1.00 52.15 437 ASP A O 1
ATOM 3678 N N . ASP A 1 438 ? 8.367 133.884 223.128 1.00 47.44 438 ASP A N 1
ATOM 3679 C CA A ASP A 1 438 ? 7.042 133.629 223.703 0.67 48.77 438 ASP A CA 1
ATOM 3680 C CA B ASP A 1 438 ? 7.042 133.628 223.704 0.09 48.77 438 ASP A CA 1
ATOM 3681 C CA C ASP A 1 438 ? 7.030 133.654 223.685 0.24 48.77 438 ASP A CA 1
ATOM 3682 C C . ASP A 1 438 ? 6.505 132.221 223.457 1.00 52.05 438 ASP A C 1
ATOM 3683 O O . ASP A 1 438 ? 5.311 131.953 223.622 1.00 44.93 438 ASP A O 1
ATOM 3696 N N . TYR A 1 439 ? 7.388 131.308 223.076 1.00 47.09 439 TYR A N 1
ATOM 3697 C CA . TYR A 1 439 ? 6.985 129.913 222.947 1.00 38.92 439 TYR A CA 1
ATOM 3698 C C . TYR A 1 439 ? 8.060 129.041 223.556 1.00 33.74 439 TYR A C 1
ATOM 3699 O O . TYR A 1 439 ? 9.245 129.210 223.260 1.00 37.33 439 TYR A O 1
ATOM 3708 N N . VAL A 1 440 ? 7.648 128.125 224.427 1.00 36.26 440 VAL A N 1
ATOM 3709 C CA . VAL A 1 440 ? 8.548 127.094 224.922 1.00 35.83 440 VAL A CA 1
ATOM 3710 C C . VAL A 1 440 ? 7.964 125.735 224.552 1.00 34.60 440 VAL A C 1
ATOM 3711 O O . VAL A 1 440 ? 6.846 125.395 224.950 1.00 32.54 440 VAL A O 1
ATOM 3715 N N . SER A 1 441 ? 8.710 124.964 223.769 1.00 35.78 441 SER A N 1
ATOM 3716 C CA A SER A 1 441 ? 8.250 123.652 223.334 0.73 32.27 441 SER A CA 1
ATOM 3717 C CA B SER A 1 441 ? 8.223 123.663 223.340 0.27 32.32 441 SER A CA 1
ATOM 3718 C C . SER A 1 441 ? 8.069 122.700 224.508 1.00 31.04 441 SER A C 1
ATOM 3719 O O . SER A 1 441 ? 8.958 122.579 225.354 1.00 30.08 441 SER A O 1
ATOM 3724 N N . PRO A 1 442 ? 6.919 122.019 224.563 1.00 30.97 442 PRO A N 1
ATOM 3725 C CA . PRO A 1 442 ? 6.720 120.945 225.533 1.00 36.84 442 PRO A CA 1
ATOM 3726 C C . PRO A 1 442 ? 7.808 119.902 225.338 1.00 36.86 442 PRO A C 1
ATOM 3727 O O . PRO A 1 442 ? 8.379 119.786 224.249 1.00 29.63 442 PRO A O 1
ATOM 3731 N N . GLU A 1 443 ? 8.098 119.159 226.393 1.00 26.89 443 GLU A N 1
ATOM 3732 C CA A GLU A 1 443 ? 9.113 118.112 226.377 0.53 30.41 443 GLU A CA 1
ATOM 3733 C CA B GLU A 1 443 ? 9.111 118.112 226.375 0.02 30.51 443 GLU A CA 1
ATOM 3734 C CA C GLU A 1 443 ? 9.159 118.168 226.298 0.46 30.41 443 GLU A CA 1
ATOM 3735 C C . GLU A 1 443 ? 8.785 117.046 225.334 1.00 30.09 443 GLU A C 1
ATOM 3736 O O . GLU A 1 443 ? 7.616 116.712 225.145 1.00 27.53 443 GLU A O 1
ATOM 3752 N N . ASN A 1 444 ? 9.818 116.510 224.686 1.00 24.75 444 ASN A N 1
ATOM 3753 C CA . ASN A 1 444 ? 9.692 115.404 223.733 1.00 26.54 444 ASN A CA 1
ATOM 3754 C C . ASN A 1 444 ? 8.932 115.739 222.453 1.00 25.53 444 ASN A C 1
ATOM 3755 O O . ASN A 1 444 ? 8.391 114.844 221.791 1.00 24.24 444 ASN A O 1
ATOM 3760 N N . LEU A 1 445 ? 8.906 117.026 222.120 1.00 24.13 445 LEU A N 1
ATOM 3761 C CA . LEU A 1 445 ? 8.287 117.511 220.892 1.00 22.51 445 LEU A CA 1
ATOM 3762 C C . LEU A 1 445 ? 9.317 118.231 220.036 1.00 28.11 445 LEU A C 1
ATOM 3763 O O . LEU A 1 445 ? 10.017 119.136 220.512 1.00 23.82 445 LEU A O 1
ATOM 3768 N N . LEU A 1 446 ? 9.427 117.820 218.773 1.00 21.89 446 LEU A N 1
ATOM 3769 C CA . LEU A 1 446 ? 10.345 118.463 217.834 1.00 23.43 446 LEU A CA 1
ATOM 3770 C C . LEU A 1 446 ? 9.547 119.069 216.690 1.00 26.48 446 LEU A C 1
ATOM 3771 O O . LEU A 1 446 ? 8.468 118.570 216.345 1.00 25.82 446 LEU A O 1
ATOM 3776 N N . HIS A 1 447 ? 10.059 120.149 216.104 1.00 21.77 447 HIS A N 1
ATOM 3777 C CA . HIS A 1 447 ? 9.355 120.778 214.993 1.00 21.07 447 HIS A CA 1
ATOM 3778 C C . HIS A 1 447 ? 10.197 120.834 213.731 1.00 22.53 447 HIS A C 1
ATOM 3779 O O . HIS A 1 447 ? 11.421 120.754 213.773 1.00 23.23 447 HIS A O 1
ATOM 3786 N N . THR A 1 448 ? 9.514 120.954 212.602 1.00 20.77 448 THR A N 1
ATOM 3787 C CA A THR A 1 448 ? 10.157 121.132 211.327 0.19 20.97 448 THR A CA 1
ATOM 3788 C CA B THR A 1 448 ? 10.193 121.223 211.338 0.81 20.94 448 THR A CA 1
ATOM 3789 C C . THR A 1 448 ? 9.400 122.276 210.604 1.00 20.95 448 THR A C 1
ATOM 3790 O O . THR A 1 448 ? 8.215 122.489 210.878 1.00 24.27 448 THR A O 1
ATOM 3797 N N . PHE A 1 449 ? 10.070 122.996 209.708 1.00 20.61 449 PHE A N 1
ATOM 3798 C CA . PHE A 1 449 ? 9.406 124.025 208.899 1.00 26.64 449 PHE A CA 1
ATOM 3799 C C . PHE A 1 449 ? 10.286 124.416 207.717 1.00 23.45 449 PHE A C 1
ATOM 3800 O O . PHE A 1 449 ? 11.451 124.018 207.654 1.00 26.34 449 PHE A O 1
ATOM 3808 N N . PHE A 1 450 ? 9.746 125.183 206.776 1.00 21.41 450 PHE A N 1
ATOM 3809 C CA . PHE A 1 450 ? 10.565 125.618 205.646 1.00 24.72 450 PHE A CA 1
ATOM 3810 C C . PHE A 1 450 ? 11.136 127.016 205.864 1.00 31.98 450 PHE A C 1
ATOM 3811 O O . PHE A 1 450 ? 10.454 127.898 206.383 1.00 30.50 450 PHE A O 1
ATOM 3819 N N . THR A 1 451 ? 12.393 127.187 205.464 1.00 26.04 451 THR A N 1
ATOM 3820 C CA . THR A 1 451 ? 13.129 128.434 205.634 1.00 28.88 451 THR A CA 1
ATOM 3821 C C . THR A 1 451 ? 13.942 128.691 204.362 1.00 31.54 451 THR A C 1
ATOM 3822 O O . THR A 1 451 ? 14.496 127.760 203.777 1.00 29.40 451 THR A O 1
ATOM 3826 N N . PRO A 1 452 ? 14.009 129.954 203.918 1.00 31.75 452 PRO A N 1
ATOM 3827 C CA . PRO A 1 452 ? 14.840 130.286 202.753 1.00 35.46 452 PRO A CA 1
ATOM 3828 C C . PRO A 1 452 ? 16.330 130.247 203.081 1.00 37.86 452 PRO A C 1
ATOM 3829 O O . PRO A 1 452 ? 16.709 130.498 204.225 1.00 37.24 452 PRO A O 1
ATOM 3833 N N . LYS A 1 453 ? 17.155 129.896 202.098 1.00 31.98 453 LYS A N 1
ATOM 3834 C CA . LYS A 1 453 ? 18.604 130.022 202.208 1.00 32.19 453 LYS A CA 1
ATOM 3835 C C . LYS A 1 453 ? 19.121 130.593 200.893 1.00 35.33 453 LYS A C 1
ATOM 3836 O O . LYS A 1 453 ? 18.545 130.341 199.831 1.00 31.07 453 LYS A O 1
ATOM 3842 N N . THR A 1 454 ? 20.214 131.347 200.970 1.00 35.44 454 THR A N 1
ATOM 3843 C CA . THR A 1 454 ? 20.760 132.040 199.805 1.00 35.67 454 THR A CA 1
ATOM 3844 C C . THR A 1 454 ? 22.253 131.768 199.707 1.00 34.89 454 THR A C 1
ATOM 3845 O O . THR A 1 454 ? 22.937 131.719 200.727 1.00 30.99 454 THR A O 1
ATOM 3849 N N . PHE A 1 455 ? 22.759 131.567 198.491 1.00 30.32 455 PHE A N 1
ATOM 3850 C CA . PHE A 1 455 ? 24.203 131.455 198.300 1.00 30.29 455 PHE A CA 1
ATOM 3851 C C . PHE A 1 455 ? 24.693 132.247 197.089 1.00 31.54 455 PHE A C 1
ATOM 3852 O O . PHE A 1 455 ? 23.912 132.599 196.200 1.00 29.82 455 PHE A O 1
ATOM 3860 N N . ASN A 1 456 ? 25.996 132.516 197.078 1.00 32.76 456 ASN A N 1
ATOM 3861 C CA . ASN A 1 456 ? 26.656 133.264 196.010 1.00 32.22 456 ASN A CA 1
ATOM 3862 C C . ASN A 1 456 ? 27.096 132.304 194.895 1.00 27.85 456 ASN A C 1
ATOM 3863 O O . ASN A 1 456 ? 28.017 131.504 195.077 1.00 30.33 456 ASN A O 1
ATOM 3868 N N . SER A 1 457 ? 26.446 132.383 193.739 1.00 26.90 457 SER A N 1
ATOM 3869 C CA . SER A 1 457 ? 26.739 131.446 192.655 1.00 28.87 457 SER A CA 1
ATOM 3870 C C . SER A 1 457 ? 27.891 131.894 191.765 1.00 29.04 457 SER A C 1
ATOM 3871 O O . SER A 1 457 ? 28.338 131.142 190.900 1.00 25.66 457 SER A O 1
ATOM 3874 N N . SER A 1 458 ? 28.390 133.105 191.995 1.00 32.70 458 SER A N 1
ATOM 3875 C CA . SER A 1 458 ? 29.407 133.684 191.118 1.00 27.83 458 SER A CA 1
ATOM 3876 C C . SER A 1 458 ? 30.786 133.044 191.256 1.00 28.10 458 SER A C 1
ATOM 3877 O O . SER A 1 458 ? 31.676 133.288 190.450 1.00 29.50 458 SER A O 1
ATOM 3880 N N . SER A 1 459 ? 30.958 132.205 192.269 1.00 26.01 459 SER A N 1
ATOM 3881 C CA . SER A 1 459 ? 32.168 131.408 192.369 1.00 25.71 459 SER A CA 1
ATOM 3882 C C . SER A 1 459 ? 32.121 130.276 191.352 1.00 27.05 459 SER A C 1
ATOM 3883 O O . SER A 1 459 ? 33.154 129.713 190.991 1.00 26.28 459 SER A O 1
ATOM 3886 N N . GLY A 1 460 ? 30.916 129.940 190.892 1.00 27.70 460 GLY A N 1
ATOM 3887 C CA . GLY A 1 460 ? 30.752 128.808 189.996 1.00 22.59 460 GLY A CA 1
ATOM 3888 C C . GLY A 1 460 ? 30.508 129.181 188.543 1.00 26.55 460 GLY A C 1
ATOM 3889 O O . GLY A 1 460 ? 30.988 128.503 187.629 1.00 25.88 460 GLY A O 1
ATOM 3890 N N . ILE A 1 461 ? 29.737 130.246 188.341 1.00 23.79 461 ILE A N 1
ATOM 3891 C CA . ILE A 1 461 ? 29.380 130.721 187.013 1.00 24.20 461 ILE A CA 1
ATOM 3892 C C . ILE A 1 461 ? 29.851 132.156 186.837 1.00 30.53 461 ILE A C 1
ATOM 3893 O O . ILE A 1 461 ? 29.591 133.011 187.692 1.00 28.88 461 ILE A O 1
ATOM 3898 N N . ASP A 1 462 ? 30.525 132.418 185.721 1.00 27.41 462 ASP A N 1
ATOM 3899 C CA . ASP A 1 462 ? 30.975 133.763 185.389 1.00 30.62 462 ASP A CA 1
ATOM 3900 C C . ASP A 1 462 ? 29.860 134.515 184.677 1.00 32.19 462 ASP A C 1
ATOM 3901 O O . ASP A 1 462 ? 29.617 134.290 183.493 1.00 32.09 462 ASP A O 1
ATOM 3906 N N . PHE A 1 463 ? 29.189 135.413 185.387 1.00 28.31 463 PHE A N 1
ATOM 3907 C CA . PHE A 1 463 ? 28.059 136.142 184.812 1.00 29.99 463 PHE A CA 1
ATOM 3908 C C . PHE A 1 463 ? 28.454 137.443 184.098 1.00 37.00 463 PHE A C 1
ATOM 3909 O O . PHE A 1 463 ? 27.586 138.159 183.597 1.00 33.43 463 PHE A O 1
ATOM 3917 N N . ARG A 1 464 ? 29.750 137.746 184.056 1.00 36.43 464 ARG A N 1
ATOM 3918 C CA . ARG A 1 464 ? 30.233 138.945 183.366 1.00 43.56 464 ARG A CA 1
ATOM 3919 C C . ARG A 1 464 ? 30.004 138.873 181.858 1.00 38.89 464 ARG A C 1
ATOM 3920 O O . ARG A 1 464 ? 30.184 137.822 181.239 1.00 41.56 464 ARG A O 1
ATOM 3928 N N . LEU A 1 465 ? 29.610 139.998 181.271 1.00 39.77 465 LEU A N 1
ATOM 3929 C CA . LEU A 1 465 ? 29.562 140.119 179.819 1.00 42.12 465 LEU A CA 1
ATOM 3930 C C . LEU A 1 465 ? 30.974 140.369 179.306 1.00 46.98 465 LEU A C 1
ATOM 3931 O O . LEU A 1 465 ? 31.435 139.725 178.360 1.00 47.23 465 LEU A O 1
ATOM 3936 N N . LYS A 1 466 ? 31.663 141.301 179.955 1.00 44.02 466 LYS A N 1
ATOM 3937 C CA . LYS A 1 466 ? 33.057 141.574 179.642 1.00 41.14 466 LYS A CA 1
ATOM 3938 C C . LYS A 1 466 ? 33.900 141.698 180.902 1.00 40.39 466 LYS A C 1
ATOM 3939 O O . LYS A 1 466 ? 33.368 141.844 182.003 1.00 41.42 466 LYS A O 1
ATOM 3945 N N . ARG A 1 467 ? 35.215 141.645 180.707 1.00 44.21 467 ARG A N 1
ATOM 3946 C CA . ARG A 1 467 ? 36.205 141.539 181.777 1.00 49.07 467 ARG A CA 1
ATOM 3947 C C . ARG A 1 467 ? 35.965 142.397 183.021 1.00 48.18 467 ARG A C 1
ATOM 3948 O O . ARG A 1 467 ? 36.090 141.917 184.150 1.00 50.72 467 ARG A O 1
ATOM 3956 N N . ASP A 1 468 ? 35.615 143.660 182.820 1.00 44.67 468 ASP A N 1
ATOM 3957 C CA . ASP A 1 468 ? 35.594 144.606 183.928 1.00 46.59 468 ASP A CA 1
ATOM 3958 C C . ASP A 1 468 ? 34.256 144.698 184.655 1.00 50.81 468 ASP A C 1
ATOM 3959 O O . ASP A 1 468 ? 34.130 145.445 185.624 1.00 50.22 468 ASP A O 1
ATOM 3964 N N . ASP A 1 469 ? 33.265 143.936 184.197 1.00 43.79 469 ASP A N 1
ATOM 3965 C CA . ASP A 1 469 ? 31.956 143.938 184.842 1.00 40.35 469 ASP A CA 1
ATOM 3966 C C . ASP A 1 469 ? 32.051 143.433 186.273 1.00 33.81 469 ASP A C 1
ATOM 3967 O O . ASP A 1 469 ? 32.804 142.504 186.568 1.00 43.34 469 ASP A O 1
ATOM 3972 N N . ASN A 1 470 ? 31.280 144.060 187.152 1.00 36.76 470 ASN A N 1
ATOM 3973 C CA . ASN A 1 470 ? 31.227 143.692 188.556 1.00 35.90 470 ASN A CA 1
ATOM 3974 C C . ASN A 1 470 ? 29.817 143.197 188.854 1.00 42.27 470 ASN A C 1
ATOM 3975 O O . ASN A 1 470 ? 28.897 143.995 189.064 1.00 44.14 470 ASN A O 1
ATOM 3980 N N . ILE A 1 471 ? 29.638 141.878 188.844 1.00 39.71 471 ILE A N 1
ATOM 3981 C CA . ILE A 1 471 ? 28.308 141.303 189.011 1.00 35.61 471 ILE A CA 1
ATOM 3982 C C . ILE A 1 471 ? 28.341 140.045 189.882 1.00 37.32 471 ILE A C 1
ATOM 3983 O O . ILE A 1 471 ? 29.214 139.187 189.727 1.00 36.47 471 ILE A O 1
ATOM 3988 N N . THR A 1 472 ? 27.411 139.978 190.829 1.00 37.69 472 THR A N 1
ATOM 3989 C CA A THR A 1 472 ? 27.249 138.798 191.668 0.11 35.01 472 THR A CA 1
ATOM 3990 C CA B THR A 1 472 ? 27.251 138.812 191.695 0.89 34.79 472 THR A CA 1
ATOM 3991 C C . THR A 1 472 ? 25.809 138.333 191.615 1.00 38.11 472 THR A C 1
ATOM 3992 O O . THR A 1 472 ? 24.880 139.134 191.744 1.00 38.52 472 THR A O 1
ATOM 3999 N N . VAL A 1 473 ? 25.624 137.033 191.408 1.00 32.65 473 VAL A N 1
ATOM 4000 C CA . VAL A 1 473 ? 24.282 136.479 191.339 1.00 27.17 473 VAL A CA 1
ATOM 4001 C C . VAL A 1 473 ? 24.046 135.608 192.556 1.00 28.80 473 VAL A C 1
ATOM 4002 O O . VAL A 1 473 ? 24.726 134.595 192.753 1.00 29.70 473 VAL A O 1
ATOM 4006 N N . HIS A 1 474 ? 23.099 136.027 193.385 1.00 31.06 474 HIS A N 1
ATOM 4007 C CA . HIS A 1 474 ? 22.706 135.247 194.547 1.00 32.09 474 HIS A CA 1
ATOM 4008 C C . HIS A 1 474 ? 21.532 134.365 194.150 1.00 31.96 474 HIS A C 1
ATOM 4009 O O . HIS A 1 474 ? 20.672 134.783 193.364 1.00 32.65 474 HIS A O 1
ATOM 4016 N N . ILE A 1 475 ? 21.503 133.143 194.680 1.00 29.28 475 ILE A N 1
ATOM 4017 C CA . ILE A 1 475 ? 20.402 132.227 194.396 1.00 31.41 475 ILE A CA 1
ATOM 4018 C C . ILE A 1 475 ? 19.728 131.822 195.695 1.00 29.48 475 ILE A C 1
ATOM 4019 O O . ILE A 1 475 ? 20.378 131.308 196.610 1.00 25.71 475 ILE A O 1
ATOM 4024 N N . LYS A 1 476 ? 18.421 132.051 195.759 1.00 32.25 476 LYS A N 1
ATOM 4025 C CA . LYS A 1 476 ? 17.661 131.844 196.980 1.00 34.73 476 LYS A CA 1
ATOM 4026 C C . LYS A 1 476 ? 16.608 130.768 196.763 1.00 33.98 476 LYS A C 1
ATOM 4027 O O . LYS A 1 476 ? 15.977 130.711 195.710 1.00 36.88 476 LYS A O 1
ATOM 4033 N N . SER A 1 477 ? 16.430 129.899 197.750 1.00 31.11 477 SER A N 1
ATOM 4034 C CA . SER A 1 477 ? 15.418 128.857 197.652 1.00 33.00 477 SER A CA 1
ATOM 4035 C C . SER A 1 477 ? 15.056 128.361 199.041 1.00 35.76 477 SER A C 1
ATOM 4036 O O . SER A 1 477 ? 15.720 128.699 200.025 1.00 33.02 477 SER A O 1
ATOM 4039 N N . ASN A 1 478 ? 13.999 127.562 199.114 1.00 31.57 478 ASN A N 1
ATOM 4040 C CA . ASN A 1 478 ? 13.487 127.088 200.396 1.00 30.75 478 ASN A CA 1
ATOM 4041 C C . ASN A 1 478 ? 14.017 125.709 200.756 1.00 31.61 478 ASN A C 1
ATOM 4042 O O . ASN A 1 478 ? 14.210 124.863 199.883 1.00 28.32 478 ASN A O 1
ATOM 4047 N N . PHE A 1 479 ? 14.244 125.491 202.046 1.00 23.90 479 PHE A N 1
ATOM 4048 C CA . PHE A 1 479 ? 14.783 124.231 202.543 1.00 25.59 479 PHE A CA 1
ATOM 4049 C C . PHE A 1 479 ? 13.985 123.809 203.761 1.00 28.24 479 PHE A C 1
ATOM 4050 O O . PHE A 1 479 ? 13.553 124.660 204.549 1.00 24.35 479 PHE A O 1
ATOM 4058 N N . LEU A 1 480 ? 13.815 122.504 203.947 1.00 20.42 480 LEU A N 1
ATOM 4059 C CA . LEU A 1 480 ? 13.282 122.027 205.218 1.00 19.95 480 LEU A CA 1
ATOM 4060 C C . LEU A 1 480 ? 14.321 122.379 206.277 1.00 17.32 480 LEU A C 1
ATOM 4061 O O . LEU A 1 480 ? 15.522 122.370 205.992 1.00 22.06 480 LEU A O 1
ATOM 4066 N N . GLU A 1 481 ? 13.863 122.689 207.492 1.00 18.70 481 GLU A N 1
ATOM 4067 C CA . GLU A 1 481 ? 14.763 123.053 208.575 1.00 20.59 481 GLU A CA 1
ATOM 4068 C C . GLU A 1 481 ? 14.117 122.662 209.893 1.00 19.02 481 GLU A C 1
ATOM 4069 O O . GLU A 1 481 ? 12.943 122.293 209.918 1.00 22.70 481 GLU A O 1
ATOM 4075 N N . HIS A 1 482 ? 14.876 122.743 210.985 1.00 23.34 482 HIS A N 1
ATOM 4076 C CA . HIS A 1 482 ? 14.354 122.401 212.302 1.00 20.09 482 HIS A CA 1
ATOM 4077 C C . HIS A 1 482 ? 15.113 123.221 213.342 1.00 21.72 482 HIS A C 1
ATOM 4078 O O . HIS A 1 482 ? 16.262 123.581 213.113 1.00 21.28 482 HIS A O 1
ATOM 4085 N N . PRO A 1 483 ? 14.471 123.522 214.484 1.00 24.87 483 PRO A N 1
ATOM 4086 C CA . PRO A 1 483 ? 15.170 124.152 215.620 1.00 23.67 483 PRO A CA 1
ATOM 4087 C C . PRO A 1 483 ? 16.189 123.205 216.242 1.00 25.77 483 PRO A C 1
ATOM 4088 O O . PRO A 1 483 ? 15.982 121.986 216.177 1.00 26.90 483 PRO A O 1
ATOM 4092 N N . ASP A 1 484 ? 17.257 123.732 216.845 1.00 23.81 484 ASP A N 1
ATOM 4093 C CA . ASP A 1 484 ? 18.148 122.892 217.648 1.00 30.56 484 ASP A CA 1
ATOM 4094 C C . ASP A 1 484 ? 17.358 122.181 218.742 1.00 23.74 484 ASP A C 1
ATOM 4095 O O . ASP A 1 484 ? 16.336 122.686 219.213 1.00 27.42 484 ASP A O 1
ATOM 4100 N N . PHE A 1 485 ? 17.831 121.007 219.146 1.00 23.43 485 PHE A N 1
ATOM 4101 C CA . PHE A 1 485 ? 17.277 120.333 220.306 1.00 22.69 485 PHE A CA 1
ATOM 4102 C C . PHE A 1 485 ? 18.385 119.644 221.080 1.00 26.76 485 PHE A C 1
ATOM 4103 O O . PHE A 1 485 ? 19.487 119.439 220.564 1.00 27.36 485 PHE A O 1
ATOM 4111 N N . SER A 1 486 ? 18.104 119.312 222.337 1.00 26.24 486 SER A N 1
ATOM 4112 C CA A SER A 1 486 ? 19.027 118.495 223.104 0.52 22.33 486 SER A CA 1
ATOM 4113 C CA B SER A 1 486 ? 19.018 118.524 223.142 0.48 22.37 486 SER A CA 1
ATOM 4114 C C . SER A 1 486 ? 18.275 117.324 223.719 1.00 19.51 486 SER A C 1
ATOM 4115 O O . SER A 1 486 ? 17.043 117.289 223.713 1.00 25.95 486 SER A O 1
ATOM 4120 N N . TYR A 1 487 ? 19.020 116.348 224.219 1.00 22.66 487 TYR A N 1
ATOM 4121 C CA . TYR A 1 487 ? 18.410 115.239 224.941 1.00 25.09 487 TYR A CA 1
ATOM 4122 C C . TYR A 1 487 ? 19.278 114.902 226.148 1.00 24.09 487 TYR A C 1
ATOM 4123 O O . TYR A 1 487 ? 20.485 115.149 226.136 1.00 24.47 487 TYR A O 1
ATOM 4132 N N . THR A 1 488 ? 18.666 114.334 227.178 1.00 21.68 488 THR A N 1
ATOM 4133 C CA . THR A 1 488 ? 19.423 113.911 228.351 1.00 23.58 488 THR A CA 1
ATOM 4134 C C . THR A 1 488 ? 19.101 112.465 228.693 1.00 19.22 488 THR A C 1
ATOM 4135 O O . THR A 1 488 ? 17.928 112.078 228.777 1.00 25.15 488 THR A O 1
ATOM 4139 N N . ILE A 1 489 ? 20.153 111.670 228.863 1.00 20.36 489 ILE A N 1
ATOM 4140 C CA . ILE A 1 489 ? 20.005 110.287 229.255 1.00 20.04 489 ILE A CA 1
ATOM 4141 C C . ILE A 1 489 ? 20.431 110.175 230.716 1.00 22.69 489 ILE A C 1
ATOM 4142 O O . ILE A 1 489 ? 21.527 110.602 231.077 1.00 22.41 489 ILE A O 1
ATOM 4147 N N . THR A 1 490 ? 19.559 109.615 231.545 1.00 23.14 490 THR A N 1
ATOM 4148 C CA . THR A 1 490 ? 19.906 109.344 232.939 1.00 22.58 490 THR A CA 1
ATOM 4149 C C . THR A 1 490 ? 20.324 107.884 233.038 1.00 25.98 490 THR A C 1
ATOM 4150 O O . THR A 1 490 ? 19.562 106.990 232.647 1.00 25.27 490 THR A O 1
ATOM 4154 N N . VAL A 1 491 ? 21.533 107.633 233.539 1.00 23.10 491 VAL A N 1
ATOM 4155 C CA . VAL A 1 491 ? 22.014 106.263 233.677 1.00 18.71 491 VAL A CA 1
ATOM 4156 C C . VAL A 1 491 ? 22.463 105.968 235.110 1.00 31.41 491 VAL A C 1
ATOM 4157 O O . VAL A 1 491 ? 22.663 106.884 235.908 1.00 26.44 491 VAL A O 1
ATOM 4161 N N . ASN A 1 492 ? 22.613 104.687 235.424 1.00 24.99 492 ASN A N 1
ATOM 4162 C CA . ASN A 1 492 ? 23.205 104.288 236.695 1.00 27.38 492 ASN A CA 1
ATOM 4163 C C . ASN A 1 492 ? 24.351 103.320 236.492 1.00 29.31 492 ASN A C 1
ATOM 4164 O O . ASN A 1 492 ? 24.230 102.342 235.748 1.00 28.70 492 ASN A O 1
ATOM 4169 N N . ASN A 1 493 ? 25.472 103.603 237.149 1.00 23.24 493 ASN A N 1
ATOM 4170 C CA . ASN A 1 493 ? 26.575 102.665 237.218 1.00 23.10 493 ASN A CA 1
ATOM 4171 C C . ASN A 1 493 ? 26.506 102.025 238.595 1.00 34.28 493 ASN A C 1
ATOM 4172 O O . ASN A 1 493 ? 26.833 102.670 239.593 1.00 27.55 493 ASN A O 1
ATOM 4177 N N . PRO A 1 494 ? 26.056 100.763 238.653 1.00 31.71 494 PRO A N 1
ATOM 4178 C CA . PRO A 1 494 ? 25.895 100.068 239.934 1.00 30.50 494 PRO A CA 1
ATOM 4179 C C . PRO A 1 494 ? 27.175 99.384 240.387 1.00 28.34 494 PRO A C 1
ATOM 4180 O O . PRO A 1 494 ? 27.180 98.764 241.446 1.00 35.10 494 PRO A O 1
ATOM 4184 N N . THR A 1 495 ? 28.243 99.490 239.607 1.00 29.64 495 THR A N 1
ATOM 4185 C CA . THR A 1 495 ? 29.486 98.822 239.963 1.00 28.86 495 THR A CA 1
ATOM 4186 C C . THR A 1 495 ? 30.338 99.696 240.896 1.00 33.16 495 THR A C 1
ATOM 4187 O O . THR A 1 495 ? 29.947 100.814 241.248 1.00 29.26 495 THR A O 1
ATOM 4191 N N . SER A 1 496 ? 31.511 99.190 241.266 1.00 30.64 496 SER A N 1
ATOM 4192 C CA A SER A 1 496 ? 32.369 99.886 242.223 0.56 36.06 496 SER A CA 1
ATOM 4193 C CA B SER A 1 496 ? 32.373 99.881 242.221 0.44 36.04 496 SER A CA 1
ATOM 4194 C C . SER A 1 496 ? 33.502 100.652 241.543 1.00 39.74 496 SER A C 1
ATOM 4195 O O . SER A 1 496 ? 34.347 101.249 242.210 1.00 35.50 496 SER A O 1
ATOM 4200 N N . ASP A 1 497 ? 33.527 100.643 240.215 1.00 30.70 497 ASP A N 1
ATOM 4201 C CA A ASP A 1 497 ? 34.538 101.441 239.537 0.63 36.45 497 ASP A CA 1
ATOM 4202 C CA B ASP A 1 497 ? 34.565 101.319 239.440 0.37 36.42 497 ASP A CA 1
ATOM 4203 C C . ASP A 1 497 ? 33.964 102.246 238.387 1.00 38.62 497 ASP A C 1
ATOM 4204 O O . ASP A 1 497 ? 32.778 102.139 238.068 1.00 31.22 497 ASP A O 1
ATOM 4213 N N . PHE A 1 498 ? 34.800 103.110 237.819 1.00 30.14 498 PHE A N 1
ATOM 4214 C CA . PHE A 1 498 ? 34.387 103.948 236.706 1.00 33.92 498 PHE A CA 1
ATOM 4215 C C . PHE A 1 498 ? 34.162 103.050 235.499 1.00 29.55 498 PHE A C 1
ATOM 4216 O O . PHE A 1 498 ? 34.883 102.067 235.310 1.00 27.48 498 PHE A O 1
ATOM 4224 N N . LYS A 1 499 ? 33.167 103.385 234.684 1.00 27.57 499 LYS A N 1
ATOM 4225 C CA . LYS A 1 499 ? 32.860 102.570 233.513 1.00 31.16 499 LYS A CA 1
ATOM 4226 C C . LYS A 1 499 ? 32.768 103.460 232.283 1.00 27.77 499 LYS A C 1
ATOM 4227 O O . LYS A 1 499 ? 32.194 104.549 232.344 1.00 34.95 499 LYS A O 1
ATOM 4233 N N . ARG A 1 500 ? 33.357 103.005 231.182 1.00 31.51 500 ARG A N 1
ATOM 4234 C CA . ARG A 1 500 ? 33.221 103.689 229.903 1.00 34.69 500 ARG A CA 1
ATOM 4235 C C . ARG A 1 500 ? 32.010 103.099 229.195 1.00 25.97 500 ARG A C 1
ATOM 4236 O O . ARG A 1 500 ? 31.749 101.896 229.293 1.00 26.38 500 ARG A O 1
ATOM 4244 N N . MET A 1 501 ? 31.268 103.934 228.485 1.00 25.92 501 MET A N 1
ATOM 4245 C CA . MET A 1 501 ? 30.190 103.395 227.679 1.00 30.97 501 MET A CA 1
ATOM 4246 C C . MET A 1 501 ? 30.009 104.154 226.377 1.00 22.48 501 MET A C 1
ATOM 4247 O O . MET A 1 501 ? 30.451 105.302 226.240 1.00 22.24 501 MET A O 1
ATOM 4252 N N . LYS A 1 502 ? 29.379 103.485 225.418 1.00 24.15 502 LYS A N 1
ATOM 4253 C CA . LYS A 1 502 ? 28.969 104.121 224.172 1.00 22.69 502 LYS A CA 1
ATOM 4254 C C . LYS A 1 502 ? 27.438 104.165 224.152 1.00 20.73 502 LYS A C 1
ATOM 4255 O O . LYS A 1 502 ? 26.780 103.147 224.364 1.00 25.72 502 LYS A O 1
ATOM 4261 N N . LEU A 1 503 ? 26.876 105.355 223.961 1.00 18.12 503 LEU A N 1
ATOM 4262 C CA . LEU A 1 503 ? 25.433 105.494 223.840 1.00 17.65 503 LEU A CA 1
ATOM 4263 C C . LEU A 1 503 ? 25.084 105.328 222.358 1.00 21.63 503 LEU A C 1
ATOM 4264 O O . LEU A 1 503 ? 25.764 105.874 221.491 1.00 20.84 503 LEU A O 1
ATOM 4269 N N . ARG A 1 504 ? 24.040 104.553 222.084 1.00 19.14 504 ARG A N 1
ATOM 4270 C CA . ARG A 1 504 ? 23.631 104.287 220.704 1.00 18.37 504 ARG A CA 1
ATOM 4271 C C . ARG A 1 504 ? 22.170 104.635 220.638 1.00 19.83 504 ARG A C 1
ATOM 4272 O O . ARG A 1 504 ? 21.352 104.013 221.311 1.00 20.40 504 ARG A O 1
ATOM 4280 N N . ILE A 1 505 ? 21.836 105.637 219.835 1.00 19.07 505 ILE A N 1
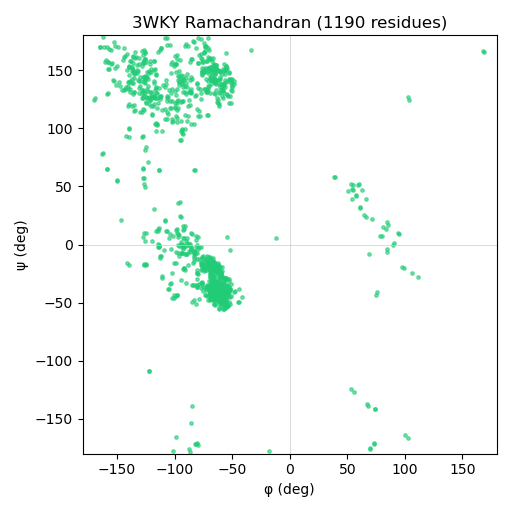ATOM 4281 C CA . ILE A 1 505 ? 20.484 106.176 219.825 1.00 14.05 505 ILE A CA 1
ATOM 4282 C C . ILE A 1 505 ? 19.929 106.135 218.402 1.00 19.80 505 ILE A C 1
ATOM 4283 O O . ILE A 1 505 ? 20.579 106.626 217.485 1.00 18.08 505 ILE A O 1
ATOM 4288 N N . PHE A 1 506 ? 18.749 105.534 218.226 1.00 19.34 506 PHE A N 1
ATOM 4289 C CA . PHE A 1 506 ? 18.169 105.354 216.878 1.00 15.79 506 PHE A CA 1
ATOM 4290 C C . PHE A 1 506 ? 16.704 105.776 216.864 1.00 17.24 506 PHE A C 1
ATOM 4291 O O . PHE A 1 506 ? 16.030 105.736 217.896 1.00 18.22 506 PHE A O 1
ATOM 4299 N N . LEU A 1 507 ? 16.210 106.166 215.685 1.00 15.68 507 LEU A N 1
ATOM 4300 C CA . LEU A 1 507 ? 14.861 106.698 215.534 1.00 15.44 507 LEU A CA 1
ATOM 4301 C C . LEU A 1 507 ? 14.124 105.853 214.494 1.00 20.00 507 LEU A C 1
ATOM 4302 O O . LEU A 1 507 ? 14.743 105.399 213.527 1.00 17.97 507 LEU A O 1
ATOM 4307 N N . ALA A 1 508 ? 12.824 105.635 214.701 1.00 18.20 508 ALA A N 1
ATOM 4308 C CA . ALA A 1 508 ? 11.964 105.002 213.688 1.00 16.74 508 ALA A CA 1
ATOM 4309 C C . ALA A 1 508 ? 10.518 105.399 213.940 1.00 18.81 508 ALA A C 1
ATOM 4310 O O . ALA A 1 508 ? 10.136 105.651 215.077 1.00 17.90 508 ALA A O 1
ATOM 4312 N N . PRO A 1 509 ? 9.697 105.457 212.882 1.00 17.64 509 PRO A N 1
ATOM 4313 C CA . PRO A 1 509 ? 8.279 105.733 213.150 1.00 18.03 509 PRO A CA 1
ATOM 4314 C C . PRO A 1 509 ? 7.650 104.597 213.952 1.00 17.25 509 PRO A C 1
ATOM 4315 O O . PRO A 1 509 ? 8.082 103.439 213.846 1.00 19.85 509 PRO A O 1
ATOM 4319 N N . LYS A 1 510 ? 6.642 104.916 214.752 1.00 19.69 510 LYS A N 1
ATOM 4320 C CA . LYS A 1 510 ? 5.961 103.894 215.529 1.00 19.26 510 LYS A CA 1
ATOM 4321 C C . LYS A 1 510 ? 4.933 103.129 214.685 1.00 20.95 510 LYS A C 1
ATOM 4322 O O . LYS A 1 510 ? 4.764 101.911 214.844 1.00 20.56 510 LYS A O 1
ATOM 4328 N N . PHE A 1 511 ? 4.270 103.842 213.778 1.00 19.54 511 PHE A N 1
ATOM 4329 C CA . PHE A 1 511 ? 3.183 103.265 212.988 1.00 16.72 511 PHE A CA 1
ATOM 4330 C C . PHE A 1 511 ? 3.509 103.230 211.501 1.00 18.19 511 PHE A C 1
ATOM 4331 O O . PHE A 1 511 ? 4.190 104.126 210.992 1.00 20.66 511 PHE A O 1
ATOM 4339 N N . ASP A 1 512 ? 3.017 102.204 210.815 1.00 18.46 512 ASP A N 1
ATOM 4340 C CA . ASP A 1 512 ? 3.146 102.156 209.350 1.00 19.68 512 ASP A CA 1
ATOM 4341 C C . ASP A 1 512 ? 2.090 103.015 208.653 1.00 22.49 512 ASP A C 1
ATOM 4342 O O . ASP A 1 512 ? 1.356 103.759 209.304 1.00 23.62 512 ASP A O 1
ATOM 4347 N N . GLU A 1 513 ? 1.992 102.890 207.330 1.00 19.15 513 GLU A N 1
ATOM 4348 C CA . GLU A 1 513 ? 1.084 103.720 206.548 1.00 22.72 513 GLU A CA 1
ATOM 4349 C C . GLU A 1 513 ? -0.388 103.348 206.775 1.00 24.30 513 GLU A C 1
ATOM 4350 O O . GLU A 1 513 ? -1.297 104.107 206.432 1.00 23.89 513 GLU A O 1
ATOM 4356 N N . GLU A 1 514 ? -0.621 102.187 207.373 1.00 19.26 514 GLU A N 1
ATOM 4357 C CA . GLU A 1 514 ? -1.982 101.737 207.633 1.00 22.18 514 GLU A CA 1
ATOM 4358 C C . GLU A 1 514 ? -2.420 102.083 209.053 1.00 25.96 514 GLU A C 1
ATOM 4359 O O . GLU A 1 514 ? -3.556 101.792 209.443 1.00 24.21 514 GLU A O 1
ATOM 4365 N N . GLY A 1 515 ? -1.517 102.692 209.821 1.00 24.17 515 GLY A N 1
ATOM 4366 C CA . GLY A 1 515 ? -1.812 103.050 211.204 1.00 21.69 515 GLY A CA 1
ATOM 4367 C C . GLY A 1 515 ? -1.605 101.896 212.172 1.00 23.77 515 GLY A C 1
ATOM 4368 O O . GLY A 1 515 ? -2.047 101.940 213.330 1.00 28.35 515 GLY A O 1
ATOM 4369 N N . VAL A 1 516 ? -0.937 100.850 211.701 1.00 24.04 516 VAL A N 1
ATOM 4370 C CA . VAL A 1 516 ? -0.689 99.668 212.522 1.00 20.49 516 VAL A CA 1
ATOM 4371 C C . VAL A 1 516 ? 0.673 99.811 213.204 1.00 25.04 516 VAL A C 1
ATOM 4372 O O . VAL A 1 516 ? 1.606 100.333 212.596 1.00 21.38 516 VAL A O 1
ATOM 4376 N N . LYS A 1 517 ? 0.790 99.382 214.462 1.00 23.65 517 LYS A N 1
ATOM 4377 C CA A LYS A 1 517 ? 2.080 99.408 215.150 0.56 22.20 517 LYS A CA 1
ATOM 4378 C CA B LYS A 1 517 ? 2.078 99.409 215.152 0.44 22.24 517 LYS A CA 1
ATOM 4379 C C . LYS A 1 517 ? 3.068 98.470 214.484 1.00 23.37 517 LYS A C 1
ATOM 4380 O O . LYS A 1 517 ? 2.797 97.280 214.319 1.00 26.33 517 LYS A O 1
ATOM 4391 N N . MET A 1 518 ? 4.218 99.000 214.089 1.00 22.36 518 MET A N 1
ATOM 4392 C CA . MET A 1 518 ? 5.220 98.152 213.469 1.00 22.18 518 MET A CA 1
ATOM 4393 C C . MET A 1 518 ? 5.875 97.241 214.503 1.00 22.94 518 MET A C 1
ATOM 4394 O O . MET A 1 518 ? 6.254 97.690 215.592 1.00 22.89 518 MET A O 1
ATOM 4399 N N . ASN A 1 519 ? 5.961 95.953 214.179 1.00 19.52 519 ASN A N 1
ATOM 4400 C CA . ASN A 1 519 ? 6.629 94.994 215.052 1.00 24.03 519 ASN A CA 1
ATOM 4401 C C . ASN A 1 519 ? 8.148 95.108 214.930 1.00 24.24 519 ASN A C 1
ATOM 4402 O O . ASN A 1 519 ? 8.641 95.913 214.137 1.00 19.23 519 ASN A O 1
ATOM 4407 N N . TYR A 1 520 ? 8.879 94.325 215.720 1.00 21.04 520 TYR A N 1
ATOM 4408 C CA . TYR A 1 520 ? 10.336 94.351 215.688 1.00 20.76 520 TYR A CA 1
ATOM 4409 C C . TYR A 1 520 ? 10.880 94.094 214.280 1.00 20.62 520 TYR A C 1
ATOM 4410 O O . TYR A 1 520 ? 11.768 94.807 213.816 1.00 17.32 520 TYR A O 1
ATOM 4419 N N . ALA A 1 521 ? 10.373 93.059 213.619 1.00 19.43 521 ALA A N 1
ATOM 44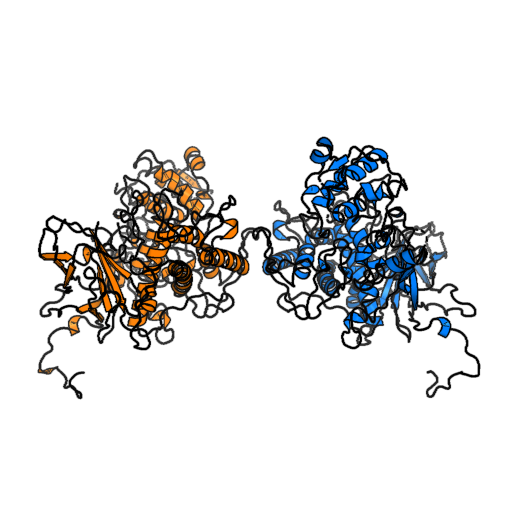20 C CA . ALA A 1 521 ? 10.864 92.698 212.285 1.00 19.55 521 ALA A CA 1
ATOM 4421 C C . ALA A 1 521 ? 10.714 93.830 211.261 1.00 17.35 521 ALA A C 1
ATOM 4422 O O . ALA A 1 521 ? 11.615 94.064 210.444 1.00 18.10 521 ALA A O 1
ATOM 4424 N N . SER A 1 522 ? 9.580 94.518 211.294 1.00 16.85 522 SER A N 1
ATOM 4425 C CA . SER A 1 522 ? 9.335 95.616 210.360 1.00 21.35 522 SER A CA 1
ATOM 4426 C C . SER A 1 522 ? 10.179 96.834 210.696 1.00 24.35 522 SER A C 1
ATOM 4427 O O . SER A 1 522 ? 10.631 97.545 209.801 1.00 18.91 522 SER A O 1
ATOM 4430 N N . LEU A 1 523 ? 10.390 97.078 211.990 1.00 16.61 523 LEU A N 1
ATOM 4431 C CA . LEU A 1 523 ? 11.171 98.235 212.410 1.00 17.08 523 LEU A CA 1
ATOM 4432 C C . LEU A 1 523 ? 12.632 98.147 211.988 1.00 17.56 523 LEU A C 1
ATOM 4433 O O . LEU A 1 523 ? 13.289 99.173 211.826 1.00 17.11 523 LEU A O 1
ATOM 4438 N N . LEU A 1 524 ? 13.153 96.933 211.819 1.00 16.02 524 LEU A N 1
ATOM 4439 C CA . LEU A 1 524 ? 14.528 96.770 211.333 1.00 20.36 524 LEU A CA 1
ATOM 4440 C C . LEU A 1 524 ? 14.784 97.533 210.033 1.00 20.10 524 LEU A C 1
ATOM 4441 O O . LEU A 1 524 ? 15.902 97.977 209.775 1.00 17.18 524 LEU A O 1
ATOM 4446 N N . ARG A 1 525 ? 13.753 97.697 209.214 1.00 15.61 525 ARG A N 1
ATOM 4447 C CA . ARG A 1 525 ? 13.962 98.331 207.913 1.00 15.87 525 ARG A CA 1
ATOM 4448 C C . ARG A 1 525 ? 13.946 99.852 208.060 1.00 20.40 525 ARG A C 1
ATOM 4449 O O . ARG A 1 525 ? 14.221 100.570 207.093 1.00 19.70 525 ARG A O 1
ATOM 4457 N N . TYR A 1 526 ? 13.612 100.332 209.261 1.00 14.90 526 TYR A N 1
ATOM 4458 C CA . TYR A 1 526 ? 13.441 101.770 209.508 1.00 18.46 526 TYR A CA 1
ATOM 4459 C C . TYR A 1 526 ? 14.495 102.445 210.399 1.00 19.36 526 TYR A C 1
ATOM 4460 O O . TYR A 1 526 ? 14.703 103.640 210.265 1.00 18.75 526 TYR A O 1
ATOM 4469 N N . TRP A 1 527 ? 15.122 101.723 211.332 1.00 19.79 527 TRP A N 1
ATOM 4470 C CA . TRP A 1 527 ? 15.994 102.400 212.314 1.00 20.44 527 TRP A CA 1
ATOM 4471 C C . TRP A 1 527 ? 17.063 103.269 211.655 1.00 19.10 527 TRP A C 1
ATOM 4472 O O . TRP A 1 527 ? 17.793 102.793 210.788 1.00 17.83 527 TRP A O 1
ATOM 4483 N N . THR A 1 528 ? 17.150 104.531 212.075 1.00 17.88 528 THR A N 1
ATOM 4484 C CA . THR A 1 528 ? 18.185 105.428 211.565 1.00 14.67 528 THR A CA 1
ATOM 4485 C C . THR A 1 528 ? 18.970 106.035 212.720 1.00 16.67 528 THR A C 1
ATOM 4486 O O . THR A 1 528 ? 18.421 106.300 213.798 1.00 16.31 528 THR A O 1
ATOM 4490 N N . GLU A 1 529 ? 20.260 106.231 212.491 1.00 18.79 529 GLU A N 1
ATOM 4491 C CA . GLU A 1 529 ? 21.136 106.749 213.540 1.00 18.31 529 GLU A CA 1
ATOM 4492 C C . GLU A 1 529 ? 20.774 108.180 213.922 1.00 18.11 529 GLU A C 1
ATOM 4493 O O . GLU A 1 529 ? 20.624 109.049 213.067 1.00 16.42 529 GLU A O 1
ATOM 4499 N N . VAL A 1 530 ? 20.635 108.415 215.229 1.00 16.60 530 VAL A N 1
ATOM 4500 C CA . VAL A 1 530 ? 20.413 109.748 215.775 1.00 19.57 530 VAL A CA 1
ATOM 4501 C C . VAL A 1 530 ? 21.743 110.234 216.352 1.00 19.16 530 VAL A C 1
ATOM 4502 O O . VAL A 1 530 ? 22.172 111.364 216.091 1.00 22.64 530 VAL A O 1
ATOM 4506 N N . ASP A 1 531 ? 22.400 109.352 217.104 1.00 19.13 531 ASP A N 1
ATOM 4507 C CA . ASP A 1 531 ? 23.644 109.697 217.794 1.00 20.64 531 ASP A CA 1
ATOM 4508 C C . ASP A 1 531 ? 24.276 108.434 218.362 1.00 16.17 531 ASP A C 1
ATOM 4509 O O . ASP A 1 531 ? 23.633 107.686 219.111 1.00 19.56 531 ASP A O 1
ATOM 4514 N N . VAL A 1 532 ? 25.528 108.185 217.991 1.00 17.51 532 VAL A N 1
ATOM 4515 C CA . VAL A 1 532 ? 26.277 107.044 218.506 1.00 22.07 532 VAL A CA 1
ATOM 4516 C C . VAL A 1 532 ? 27.649 107.574 218.880 1.00 25.42 532 VAL A C 1
ATOM 4517 O O . VAL A 1 532 ? 28.382 108.043 218.015 1.00 22.94 532 VAL A O 1
ATOM 4521 N N . PHE A 1 533 ? 27.994 107.531 220.169 1.00 20.32 533 PHE A N 1
ATOM 4522 C CA . PHE A 1 533 ? 29.215 108.186 220.624 1.00 27.98 533 PHE A CA 1
ATOM 4523 C C . PHE A 1 533 ? 29.677 107.627 221.971 1.00 27.94 533 PHE A C 1
ATOM 4524 O O . PHE A 1 533 ? 28.867 107.077 222.728 1.00 22.61 533 PHE A O 1
ATOM 4532 N N . GLU A 1 534 ? 30.968 107.770 222.275 1.00 26.74 534 GLU A N 1
ATOM 4533 C CA A GLU A 1 534 ? 31.470 107.362 223.588 0.54 26.81 534 GLU A CA 1
ATOM 4534 C CA B GLU A 1 534 ? 31.491 107.369 223.579 0.46 26.83 534 GLU A CA 1
ATOM 4535 C C . GLU A 1 534 ? 31.385 108.507 224.595 1.00 24.37 534 GLU A C 1
ATOM 4536 O O . GLU A 1 534 ? 31.649 109.662 224.274 1.00 27.30 534 GLU A O 1
ATOM 4547 N N . THR A 1 535 ? 30.996 108.176 225.818 1.00 25.80 535 THR A N 1
ATOM 4548 C CA . THR A 1 535 ? 30.884 109.167 226.883 1.00 32.51 535 THR A CA 1
ATOM 4549 C C . THR A 1 535 ? 32.196 109.273 227.647 1.00 27.46 535 THR A C 1
ATOM 4550 O O . THR A 1 535 ? 33.113 108.466 227.451 1.00 27.52 535 THR A O 1
ATOM 4554 N N . ASP A 1 536 ? 32.285 110.271 228.520 1.00 34.07 536 ASP A N 1
ATOM 4555 C CA . ASP A 1 536 ? 33.322 110.273 229.542 1.00 36.89 536 ASP A CA 1
ATOM 4556 C C . ASP A 1 536 ? 33.053 109.067 230.435 1.00 33.33 536 ASP A C 1
ATOM 4557 O O . ASP A 1 536 ? 31.913 108.603 230.515 1.00 30.43 536 ASP A O 1
ATOM 4562 N N . PRO A 1 537 ? 34.096 108.544 231.098 1.00 37.02 537 PRO A N 1
ATOM 4563 C CA . PRO A 1 537 ? 33.895 107.478 232.089 1.00 40.57 537 PRO A CA 1
ATOM 4564 C C . PRO A 1 537 ? 32.793 107.841 233.086 1.00 35.68 537 PRO A C 1
ATOM 4565 O O . PRO A 1 537 ? 32.702 108.997 233.508 1.00 32.65 537 PRO A O 1
ATOM 4569 N N . ILE A 1 538 ? 31.953 106.869 233.431 1.00 31.26 538 ILE A N 1
ATOM 4570 C CA . ILE A 1 538 ? 30.833 107.097 234.333 1.00 25.56 538 ILE A CA 1
ATOM 4571 C C . ILE A 1 538 ? 31.235 106.652 235.741 1.00 22.66 538 ILE A C 1
ATOM 4572 O O . ILE A 1 538 ? 31.619 105.499 235.941 1.00 27.05 538 ILE A O 1
ATOM 4577 N N . ALA A 1 539 ? 31.166 107.570 236.698 1.00 27.82 539 ALA A N 1
ATOM 4578 C CA . ALA A 1 539 ? 31.473 107.249 238.094 1.00 28.72 539 ALA A CA 1
ATOM 4579 C C . ALA A 1 539 ? 30.404 106.326 238.652 1.00 34.71 539 ALA A C 1
ATOM 4580 O O . ALA A 1 539 ? 29.254 106.361 238.198 1.00 27.44 539 ALA A O 1
ATOM 4582 N N . PRO A 1 540 ? 30.768 105.510 239.655 1.00 37.70 540 PRO A N 1
ATOM 4583 C CA . PRO A 1 540 ? 29.744 104.742 240.365 1.00 27.41 540 PRO A CA 1
ATOM 4584 C C . PRO A 1 540 ? 28.596 105.658 240.761 1.00 27.85 540 PRO A C 1
ATOM 4585 O O . PRO A 1 540 ? 28.839 106.797 241.168 1.00 35.58 540 PRO A O 1
ATOM 4589 N N . GLY A 1 541 ? 27.364 105.186 240.599 1.00 25.52 541 GLY A N 1
ATOM 4590 C CA . GLY A 1 541 ? 26.198 106.008 240.860 1.00 26.81 541 GLY A CA 1
ATOM 4591 C C . GLY A 1 541 ? 25.513 106.550 239.612 1.00 34.59 541 GLY A C 1
ATOM 4592 O O . GLY A 1 541 ? 25.780 106.122 238.483 1.00 26.90 541 GLY A O 1
ATOM 4593 N N . ILE A 1 542 ? 24.636 107.522 239.833 1.00 32.82 542 ILE A N 1
ATOM 4594 C CA A ILE A 1 542 ? 23.802 108.088 238.778 0.55 31.15 542 ILE A CA 1
ATOM 4595 C CA B ILE A 1 542 ? 23.801 108.088 238.778 0.45 31.16 542 ILE A CA 1
ATOM 4596 C C . ILE A 1 542 ? 24.514 109.186 237.987 1.00 38.06 542 ILE A C 1
ATOM 4597 O O . ILE A 1 542 ? 25.247 109.991 238.549 1.00 27.59 542 ILE A O 1
ATOM 4606 N N . ALA A 1 543 ? 24.315 109.205 236.668 1.00 25.44 543 ALA A N 1
ATOM 4607 C CA . ALA A 1 543 ? 24.889 110.258 235.831 1.00 27.88 543 ALA A CA 1
ATOM 4608 C C . ALA A 1 543 ? 23.867 110.745 234.815 1.00 32.76 543 ALA A C 1
ATOM 4609 O O . ALA A 1 543 ? 22.962 110.000 234.418 1.00 25.59 543 ALA A O 1
ATOM 4611 N N . TYR A 1 544 ? 24.009 112.004 234.420 1.00 29.80 544 TYR A N 1
ATOM 4612 C CA . TYR A 1 544 ? 23.167 112.600 233.395 1.00 31.42 544 TYR A CA 1
ATOM 4613 C C . TYR A 1 544 ? 24.059 112.943 232.220 1.00 32.75 544 TYR A C 1
ATOM 4614 O O . TYR A 1 544 ? 25.083 113.611 232.385 1.00 25.94 544 TYR A O 1
ATOM 4623 N N . ILE A 1 545 ? 23.695 112.464 231.034 1.00 25.48 545 ILE A N 1
ATOM 4624 C CA . ILE A 1 545 ? 24.484 112.748 229.843 1.00 25.50 545 ILE A CA 1
ATOM 4625 C C . ILE A 1 545 ? 23.601 113.523 228.875 1.00 28.56 545 ILE A C 1
ATOM 4626 O O . ILE A 1 545 ? 22.533 113.046 228.477 1.00 26.07 545 ILE A O 1
ATOM 4631 N N . THR A 1 546 ? 24.045 114.725 228.523 1.00 27.93 546 THR A N 1
ATOM 4632 C CA . THR A 1 546 ? 23.262 115.641 227.707 1.00 27.34 546 THR A CA 1
ATOM 4633 C C . THR A 1 546 ? 23.989 115.883 226.393 1.00 30.08 546 THR A C 1
ATOM 4634 O O . THR A 1 546 ? 25.186 116.178 226.390 1.00 26.13 546 THR A O 1
ATOM 4638 N N . ARG A 1 547 ? 23.271 115.744 225.279 1.00 23.17 547 ARG A N 1
ATOM 4639 C CA . ARG A 1 547 ? 23.845 115.997 223.969 1.00 25.49 547 ARG A CA 1
ATOM 4640 C C . ARG A 1 547 ? 23.008 117.005 223.212 1.00 24.06 547 ARG A C 1
ATOM 4641 O O . ARG A 1 547 ? 21.775 116.961 223.252 1.00 25.99 547 ARG A O 1
ATOM 4649 N N . HIS A 1 548 ? 23.677 117.918 222.517 1.00 22.08 548 HIS A N 1
ATOM 4650 C CA A HIS A 1 548 ? 23.021 118.911 221.666 0.58 24.57 548 HIS A CA 1
ATOM 4651 C CA B HIS A 1 548 ? 22.951 118.857 221.691 0.42 24.55 548 HIS A CA 1
ATOM 4652 C C . HIS A 1 548 ? 22.934 118.340 220.260 1.00 21.56 548 HIS A C 1
ATOM 4653 O O . HIS A 1 548 ? 23.798 117.566 219.858 1.00 20.72 548 HIS A O 1
ATOM 4666 N N . SER A 1 549 ? 21.917 118.738 219.517 1.00 23.52 549 SER A N 1
ATOM 4667 C CA . SER A 1 549 ? 21.719 118.187 218.176 1.00 23.55 549 SER A CA 1
ATOM 4668 C C . SER A 1 549 ? 22.889 118.486 217.234 1.00 27.13 549 SER A C 1
ATOM 4669 O O . SER A 1 549 ? 23.231 117.654 216.389 1.00 23.18 549 SER A O 1
ATOM 4672 N N . ASN A 1 550 ? 23.541 119.638 217.404 1.00 23.20 550 ASN A N 1
ATOM 4673 C CA . ASN A 1 550 ? 24.688 119.994 216.556 1.00 24.37 550 ASN A CA 1
ATOM 4674 C C . ASN A 1 550 ? 25.905 119.117 216.824 1.00 24.11 550 ASN A C 1
ATOM 4675 O O . ASN A 1 550 ? 26.874 119.165 216.078 1.00 25.36 550 ASN A O 1
ATOM 4680 N N . GLU A 1 551 ? 25.868 118.324 217.894 1.00 21.31 551 GLU A N 1
ATOM 4681 C CA . GLU A 1 551 ? 26.988 117.446 218.213 1.00 18.12 551 GLU A CA 1
ATOM 4682 C C . GLU A 1 551 ? 26.817 116.056 217.626 1.00 25.35 551 GLU A C 1
ATOM 4683 O O . GLU A 1 551 ? 27.701 115.214 217.775 1.00 21.44 551 GLU A O 1
ATOM 4689 N N . SER A 1 552 ? 25.675 115.799 216.995 1.00 20.21 552 SER A N 1
ATOM 4690 C CA . SER A 1 552 ? 25.351 114.434 216.557 1.00 21.71 552 SER A CA 1
ATOM 4691 C C . SER A 1 552 ? 26.455 113.759 215.753 1.00 18.06 552 SER A C 1
ATOM 4692 O O . SER A 1 552 ? 27.104 114.385 214.916 1.00 21.82 552 SER A O 1
ATOM 4695 N N . SER A 1 553 ? 26.634 112.463 215.988 1.00 18.02 553 SER A N 1
ATOM 4696 C CA . SER A 1 553 ? 27.611 111.674 215.254 1.00 17.74 553 SER A CA 1
ATOM 4697 C C . SER A 1 553 ? 27.374 111.676 213.742 1.00 20.07 553 SER A C 1
ATOM 4698 O O . SER A 1 553 ? 28.300 111.419 212.967 1.00 19.07 553 SER A O 1
ATOM 4701 N N . ILE A 1 554 ? 26.148 111.957 213.309 1.00 16.74 554 ILE A N 1
ATOM 4702 C CA . ILE A 1 554 ? 25.866 111.887 211.853 1.00 18.50 554 ILE A CA 1
ATOM 4703 C C . ILE A 1 554 ? 26.276 113.167 211.118 1.00 24.65 554 ILE A C 1
ATOM 4704 O O . ILE A 1 554 ? 26.331 113.200 209.886 1.00 20.75 554 ILE A O 1
ATOM 4709 N N . LEU A 1 555 ? 26.576 114.215 211.877 1.00 18.56 555 LEU A N 1
ATOM 4710 C CA . LEU A 1 555 ? 27.040 115.481 211.307 1.00 18.02 555 LEU A CA 1
ATOM 4711 C C . LEU A 1 555 ? 28.568 115.530 211.323 1.00 25.63 555 LEU A C 1
ATOM 4712 O O . LEU A 1 555 ? 29.206 114.801 212.081 1.00 24.86 555 LEU A O 1
ATOM 4717 N N . SER A 1 556 ? 29.161 116.373 210.484 1.00 22.59 556 SER A N 1
ATOM 4718 C CA . SER A 1 556 ? 30.606 116.580 210.546 1.00 25.08 556 SER A CA 1
ATOM 4719 C C . SER A 1 556 ? 30.875 117.643 211.619 1.00 32.75 556 SER A C 1
ATOM 4720 O O . SER A 1 556 ? 30.234 117.648 212.663 1.00 35.39 556 SER A O 1
ATOM 4723 N N . THR A 1 557 ? 31.796 118.559 211.346 1.00 44.54 557 THR A N 1
ATOM 4724 C CA . THR A 1 557 ? 32.063 119.658 212.275 1.00 52.12 557 THR A CA 1
ATOM 4725 C C . THR A 1 557 ? 31.758 121.017 211.650 1.00 52.41 557 THR A C 1
ATOM 4726 O O . THR A 1 557 ? 31.194 121.899 212.301 1.00 54.90 557 THR A O 1
ATOM 4730 N N . THR A 1 565 ? 26.837 129.811 204.836 1.00 56.05 565 THR A N 1
ATOM 4731 C CA . THR A 1 565 ? 25.725 130.100 205.738 1.00 57.38 565 THR A CA 1
ATOM 4732 C C . THR A 1 565 ? 24.476 129.316 205.325 1.00 63.43 565 THR A C 1
ATOM 4733 O O . THR A 1 565 ? 23.659 128.937 206.166 1.00 63.21 565 THR A O 1
ATOM 4737 N N . ALA A 1 566 ? 24.343 129.059 204.025 1.00 55.51 566 ALA A N 1
ATOM 4738 C CA . ALA A 1 566 ? 23.336 128.128 203.538 1.00 47.36 566 ALA A CA 1
ATOM 4739 C C . ALA A 1 566 ? 23.889 126.719 203.725 1.00 48.49 566 ALA A C 1
ATOM 4740 O O . ALA A 1 566 ? 23.187 125.722 203.517 1.00 47.58 566 ALA A O 1
ATOM 4742 N N . PHE A 1 567 ? 25.158 126.658 204.129 1.00 43.50 567 PHE A N 1
ATOM 4743 C CA . PHE A 1 567 ? 25.890 125.408 204.271 1.00 38.83 567 PHE A CA 1
ATOM 4744 C C . PHE A 1 567 ? 26.483 125.280 205.671 1.00 43.72 567 PHE A C 1
ATOM 4745 O O . PHE A 1 567 ? 27.662 125.555 205.890 1.00 48.92 567 PHE A O 1
ATOM 4753 N N . ALA A 1 568 ? 25.651 124.851 206.614 1.00 37.81 568 ALA A N 1
ATOM 4754 C CA . ALA A 1 568 ? 26.032 124.801 208.024 1.00 40.13 568 ALA A CA 1
ATOM 4755 C C . ALA A 1 568 ? 27.259 123.933 208.275 1.00 44.37 568 ALA A C 1
ATOM 4756 O O . ALA A 1 568 ? 28.242 124.383 208.867 1.00 52.70 568 ALA A O 1
ATOM 4758 N N . PHE A 1 569 ? 27.196 122.683 207.836 1.00 34.82 569 PHE A N 1
ATOM 4759 C CA . PHE A 1 569 ? 28.292 121.753 208.075 1.00 31.86 569 PHE A CA 1
ATOM 4760 C C . PHE A 1 569 ? 29.059 121.481 206.786 1.00 40.29 569 PHE A C 1
ATOM 4761 O O . PHE A 1 569 ? 28.473 121.401 205.704 1.00 37.82 569 PHE A O 1
ATOM 4769 N N . SER A 1 570 ? 30.377 121.370 206.910 1.00 32.38 570 SER A N 1
ATOM 4770 C CA . SER A 1 570 ? 31.248 121.274 205.751 1.00 32.25 570 SER A CA 1
ATOM 4771 C C . SER A 1 570 ? 31.776 119.855 205.594 1.00 27.81 570 SER A C 1
ATOM 4772 O O . SER A 1 570 ? 31.579 119.004 206.469 1.00 29.68 570 SER A O 1
ATOM 4775 N N . GLY A 1 571 ? 32.442 119.598 204.474 1.00 23.45 571 GLY A N 1
ATOM 4776 C CA . GLY A 1 571 ? 32.975 118.275 204.200 1.00 27.33 571 GLY A CA 1
ATOM 4777 C C . GLY A 1 571 ? 31.851 117.283 203.973 1.00 29.72 571 GLY A C 1
ATOM 4778 O O . GLY A 1 571 ? 30.853 117.614 203.331 1.00 25.44 571 GLY A O 1
ATOM 4779 N N . CYS A 1 572 ? 32.008 116.080 204.520 1.00 25.87 572 CYS A N 1
ATOM 4780 C CA . CYS A 1 572 ? 31.023 115.015 204.368 1.00 20.53 572 CYS A CA 1
ATOM 4781 C C . CYS A 1 572 ? 30.129 114.947 205.613 1.00 23.05 572 CYS A C 1
ATOM 4782 O O . CYS A 1 572 ? 30.583 114.574 206.693 1.00 21.63 572 CYS A O 1
ATOM 4785 N N . SER A 1 573 ? 28.861 115.318 205.463 1.00 19.72 573 SER A N 1
ATOM 4786 C CA . SER A 1 573 ? 27.955 115.420 206.607 1.00 22.42 573 SER A CA 1
ATOM 4787 C C . SER A 1 573 ? 26.515 115.142 206.198 1.00 23.70 573 SER A C 1
ATOM 4788 O O . SER A 1 573 ? 26.065 115.649 205.162 1.00 20.57 573 SER A O 1
ATOM 4791 N N . TRP A 1 574 ? 25.771 114.382 207.007 1.00 23.01 574 TRP A N 1
ATOM 4792 C CA . TRP A 1 574 ? 24.322 114.359 206.805 1.00 18.15 574 TRP A CA 1
ATOM 4793 C C . TRP A 1 574 ? 23.870 115.814 206.922 1.00 22.94 574 TRP A C 1
ATOM 4794 O O . TRP A 1 574 ? 24.380 116.531 207.771 1.00 21.85 574 TRP A O 1
ATOM 4805 N N . PRO A 1 575 ? 22.947 116.274 206.058 1.00 16.98 575 PRO A N 1
ATOM 4806 C CA . PRO A 1 575 ? 22.568 117.694 206.151 1.00 19.73 575 PRO A CA 1
ATOM 4807 C C . PRO A 1 575 ? 21.906 118.042 207.482 1.00 23.21 575 PRO A C 1
ATOM 4808 O O . PRO A 1 575 ? 20.917 117.405 207.860 1.00 19.37 575 PRO A O 1
ATOM 4812 N N . ARG A 1 576 ? 22.435 119.044 208.185 1.00 21.92 576 ARG A N 1
ATOM 4813 C CA . ARG A 1 576 ? 21.855 119.413 209.473 1.00 21.50 576 ARG A CA 1
ATOM 4814 C C . ARG A 1 576 ? 20.385 119.775 209.308 1.00 18.78 576 ARG A C 1
ATOM 4815 O O . ARG A 1 576 ? 19.561 119.451 210.170 1.00 21.99 576 ARG A O 1
ATOM 4823 N N . ASN A 1 577 ? 20.049 120.415 208.189 1.00 18.73 577 ASN A N 1
ATOM 4824 C CA . ASN A 1 577 ? 18.671 120.850 207.974 1.00 23.87 577 ASN A CA 1
ATOM 4825 C C . ASN A 1 577 ? 17.693 119.690 207.760 1.00 18.79 577 ASN A C 1
ATOM 4826 O O . ASN A 1 577 ? 16.473 119.864 207.912 1.00 19.85 577 ASN A O 1
ATOM 4831 N N . LEU A 1 578 ? 18.227 118.511 207.433 1.00 17.97 578 LEU A N 1
ATOM 4832 C CA . LEU A 1 578 ? 17.391 117.303 207.287 1.00 17.33 578 LEU A CA 1
ATOM 4833 C C . LEU A 1 578 ? 17.611 116.320 208.426 1.00 19.91 578 LEU A C 1
ATOM 4834 O O . LEU A 1 578 ? 17.308 115.132 208.313 1.00 18.10 578 LEU A O 1
ATOM 4839 N N . GLN A 1 579 ? 18.133 116.814 209.545 1.00 19.53 579 GLN A N 1
ATOM 4840 C CA . GLN A 1 579 ? 18.424 115.948 210.674 1.00 18.21 579 GLN A CA 1
ATOM 4841 C C . GLN A 1 579 ? 17.157 115.382 211.322 1.00 15.88 579 GLN A C 1
ATOM 4842 O O . GLN A 1 579 ? 17.182 114.302 211.914 1.00 18.24 579 GLN A O 1
ATOM 4848 N N . VAL A 1 580 ? 16.054 116.117 211.214 1.00 17.90 580 VAL A N 1
ATOM 4849 C CA . VAL A 1 580 ? 14.790 115.709 211.815 1.00 16.92 580 VAL A CA 1
ATOM 4850 C C . VAL A 1 580 ? 13.817 115.395 210.680 1.00 16.45 580 VAL A C 1
ATOM 4851 O O . VAL A 1 580 ? 13.644 116.215 209.778 1.00 20.16 580 VAL A O 1
ATOM 4855 N N . PRO A 1 581 ? 13.191 114.206 210.707 1.00 19.99 581 PRO A N 1
ATOM 4856 C CA . PRO A 1 581 ? 12.148 113.924 209.700 1.00 16.61 581 PRO A CA 1
ATOM 4857 C C . PRO A 1 581 ? 11.049 114.992 209.751 1.00 21.89 581 PRO A C 1
ATOM 4858 O O . PRO A 1 581 ? 10.808 115.561 210.813 1.00 20.63 581 PRO A O 1
ATOM 4862 N N . ARG A 1 582 ? 10.402 115.261 208.620 1.00 18.69 582 ARG A N 1
ATOM 4863 C CA A ARG A 1 582 ? 9.402 116.332 208.523 0.62 17.09 582 ARG A CA 1
ATOM 4864 C CA B ARG A 1 582 ? 9.407 116.329 208.523 0.38 17.15 582 ARG A CA 1
ATOM 4865 C C . ARG A 1 582 ? 8.325 116.262 209.600 1.00 22.31 582 ARG A C 1
ATOM 4866 O O . ARG A 1 582 ? 7.998 117.275 210.234 1.00 19.98 582 ARG A O 1
ATOM 4881 N N . GLY A 1 583 ? 7.772 115.071 209.813 1.00 18.12 583 GLY A N 1
ATOM 4882 C CA . GLY A 1 583 ? 6.645 114.932 210.719 1.00 19.71 583 GLY A CA 1
ATOM 4883 C C . GLY A 1 583 ? 5.385 115.507 210.090 1.00 22.68 583 GLY A C 1
ATOM 4884 O O . GLY A 1 583 ? 5.372 115.866 208.901 1.00 19.17 583 GLY A O 1
ATOM 4885 N N . THR A 1 584 ? 4.316 115.602 210.877 1.00 20.72 584 THR A N 1
ATOM 4886 C CA . THR A 1 584 ? 3.009 115.984 210.342 1.00 20.35 584 THR A CA 1
ATOM 4887 C C . THR A 1 584 ? 2.434 117.177 211.089 1.00 24.28 584 THR A C 1
ATOM 4888 O O . THR A 1 584 ? 2.887 117.520 212.183 1.00 22.90 584 THR A O 1
ATOM 4892 N N . GLN A 1 585 ? 1.414 117.791 210.511 1.00 21.44 585 GLN A N 1
ATOM 4893 C CA . GLN A 1 585 ? 0.757 118.918 211.163 1.00 28.46 585 GLN A CA 1
ATOM 4894 C C . GLN A 1 585 ? 0.147 118.530 212.519 1.00 25.32 585 GLN A C 1
ATOM 4895 O O . GLN A 1 585 ? 0.167 119.325 213.463 1.00 26.27 585 GLN A O 1
ATOM 4901 N N . ASP A 1 586 ? -0.378 117.311 212.632 1.00 20.40 586 ASP A N 1
ATOM 4902 C CA . ASP A 1 586 ? -0.989 116.879 213.897 1.00 22.69 586 ASP A CA 1
ATOM 4903 C C . ASP A 1 586 ? 0.033 116.345 214.890 1.00 28.03 586 ASP A C 1
ATOM 4904 O O . ASP A 1 586 ? -0.263 116.195 216.080 1.00 24.17 586 ASP A O 1
ATOM 4909 N N . GLY A 1 587 ? 1.228 116.037 214.401 1.00 19.24 587 GLY A N 1
ATOM 4910 C CA . GLY A 1 587 ? 2.254 115.426 215.224 1.00 24.08 587 GLY A CA 1
ATOM 4911 C C . GLY A 1 587 ? 2.396 113.943 214.928 1.00 25.68 587 GLY A C 1
ATOM 4912 O O . GLY A 1 587 ? 1.430 113.180 215.006 1.00 26.57 587 GLY A O 1
ATOM 4913 N N . MET A 1 588 ? 3.607 113.526 214.583 1.00 19.04 588 MET A N 1
ATOM 4914 C CA . MET A 1 588 ? 3.843 112.137 214.210 1.00 21.13 588 MET A CA 1
ATOM 4915 C C . MET A 1 588 ? 4.736 111.467 215.247 1.00 21.56 588 MET A C 1
ATOM 4916 O O . MET A 1 588 ? 5.749 112.033 215.672 1.00 22.96 588 MET A O 1
ATOM 4921 N N . ASN A 1 589 ? 4.372 110.255 215.655 1.00 17.23 589 ASN A N 1
ATOM 4922 C CA A ASN A 1 589 ? 5.061 109.590 216.758 0.59 21.75 589 ASN A CA 1
ATOM 4923 C CA B ASN A 1 589 ? 5.063 109.597 216.753 0.41 21.76 589 ASN A CA 1
ATOM 4924 C C . ASN A 1 589 ? 6.221 108.697 216.321 1.00 24.60 589 ASN A C 1
ATOM 4925 O O . ASN A 1 589 ? 6.074 107.879 215.416 1.00 22.09 589 ASN A O 1
ATOM 4934 N N . PHE A 1 590 ? 7.369 108.855 216.983 1.00 18.80 590 PHE A N 1
ATOM 4935 C CA . PHE A 1 590 ? 8.575 108.085 216.680 1.00 21.39 590 PHE A CA 1
ATOM 4936 C C . PHE A 1 590 ? 9.132 107.385 217.908 1.00 22.31 590 PHE A C 1
ATOM 4937 O O . PHE A 1 590 ? 9.108 107.936 219.018 1.00 22.66 590 PHE A O 1
ATOM 4945 N N . HIS A 1 591 ? 9.652 106.175 217.703 1.00 20.82 591 HIS A N 1
ATOM 4946 C CA . HIS A 1 591 ? 10.457 105.517 218.721 1.00 22.12 591 HIS A CA 1
ATOM 4947 C C . HIS A 1 591 ? 11.813 106.207 218.799 1.00 22.39 591 HIS A C 1
ATOM 4948 O O . HIS A 1 591 ? 12.388 106.569 217.774 1.00 19.38 591 HIS A O 1
ATOM 4955 N N . PHE A 1 592 ? 12.340 106.338 220.017 1.00 20.23 592 PHE A N 1
ATOM 4956 C CA . PHE A 1 592 ? 13.655 106.930 220.262 1.00 21.00 592 PHE A CA 1
ATOM 4957 C C . PHE A 1 592 ? 14.366 105.894 221.134 1.00 24.36 592 PHE A C 1
ATOM 4958 O O . PHE A 1 592 ? 14.221 105.875 222.361 1.00 21.24 592 PHE A O 1
ATOM 4966 N N . PHE A 1 593 ? 15.096 104.993 220.486 1.00 18.25 593 PHE A N 1
ATOM 4967 C CA . PHE A 1 593 ? 15.736 103.859 221.156 1.00 19.07 593 PHE A CA 1
ATOM 4968 C C . PHE A 1 593 ? 17.090 104.287 221.707 1.00 19.39 593 PHE A C 1
ATOM 4969 O O . PHE A 1 593 ? 17.875 104.927 220.999 1.00 17.39 593 PHE A O 1
ATOM 4977 N N . VAL A 1 594 ? 17.372 103.925 222.960 1.00 21.02 594 VAL A N 1
ATOM 4978 C CA . VAL A 1 594 ? 18.639 104.283 223.601 1.00 20.57 594 VAL A CA 1
ATOM 4979 C C . VAL A 1 594 ? 19.295 103.042 224.197 1.00 19.85 594 VAL A C 1
ATOM 4980 O O . VAL A 1 594 ? 18.669 102.324 224.981 1.00 22.61 594 VAL A O 1
ATOM 4984 N N . MET A 1 595 ? 20.553 102.790 223.838 1.00 19.37 595 MET A N 1
ATOM 4985 C CA . MET A 1 595 ? 21.298 101.698 224.453 1.00 23.03 595 MET A CA 1
ATOM 4986 C C . MET A 1 595 ? 22.650 102.154 225.001 1.00 21.26 595 MET A C 1
ATOM 4987 O O . MET A 1 595 ? 23.400 102.870 224.331 1.00 19.91 595 MET A O 1
ATOM 4992 N N . ALA A 1 596 ? 22.950 101.753 226.233 1.00 23.29 596 ALA A N 1
ATOM 4993 C CA . ALA A 1 596 ? 24.271 102.002 226.812 1.00 21.10 596 ALA A CA 1
ATOM 4994 C C . ALA A 1 596 ? 25.087 100.723 226.680 1.00 21.27 596 ALA A C 1
ATOM 4995 O O . ALA A 1 596 ? 24.727 99.678 227.231 1.00 25.27 596 ALA A O 1
ATOM 4997 N N . THR A 1 597 ? 26.188 100.798 225.944 1.00 18.14 597 THR A N 1
ATOM 4998 C CA A THR A 1 597 ? 26.986 99.601 225.737 0.54 22.02 597 THR A CA 1
ATOM 4999 C CA B THR A 1 597 ? 27.028 99.647 225.628 0.46 22.19 597 THR A CA 1
ATOM 5000 C C . THR A 1 597 ? 28.372 99.756 226.349 1.00 23.32 597 THR A C 1
ATOM 5001 O O . THR A 1 597 ? 28.922 100.852 226.429 1.00 24.47 597 THR A O 1
ATOM 5008 N N . ASP A 1 598 ? 28.911 98.641 226.840 1.00 28.36 598 ASP A N 1
ATOM 5009 C CA . ASP A 1 598 ? 30.235 98.656 227.451 1.00 30.04 598 ASP A CA 1
ATOM 5010 C C . ASP A 1 598 ? 31.276 98.903 226.368 1.00 29.72 598 ASP A C 1
ATOM 5011 O O . ASP A 1 598 ? 31.135 98.417 225.241 1.00 29.72 598 ASP A O 1
ATOM 5016 N N . VAL A 1 599 ? 32.314 99.671 226.683 1.00 25.78 599 VAL A N 1
ATOM 5017 C CA . VAL A 1 599 ? 33.386 99.876 225.707 1.00 36.35 599 VAL A CA 1
ATOM 5018 C C . VAL A 1 599 ? 34.568 98.961 226.006 1.00 50.59 599 VAL A C 1
ATOM 5019 O O . VAL A 1 599 ? 35.404 99.279 226.851 1.00 54.47 599 VAL A O 1
ATOM 5023 N N . SER A 1 614 ? 35.416 113.357 214.432 1.00 72.60 614 SER A N 1
ATOM 5024 C CA . SER A 1 614 ? 34.885 114.637 213.982 1.00 62.41 614 SER A CA 1
ATOM 5025 C C . SER A 1 614 ? 34.246 114.514 212.594 1.00 56.56 614 SER A C 1
ATOM 5026 O O . SER A 1 614 ? 33.582 115.439 212.116 1.00 54.77 614 SER A O 1
ATOM 5029 N N . SER A 1 615 ? 34.449 113.368 211.950 1.00 57.94 615 SER A N 1
ATOM 5030 C CA . SER A 1 615 ? 33.804 113.090 210.669 1.00 48.19 615 SER A CA 1
ATOM 5031 C C . SER A 1 615 ? 32.421 112.470 210.909 1.00 26.15 615 SER A C 1
ATOM 5032 O O . SER A 1 615 ? 32.178 111.903 211.978 1.00 38.92 615 SER A O 1
ATOM 5035 N N . SER A 1 616 ? 31.517 112.587 209.936 1.00 34.49 616 SER A N 1
ATOM 5036 C CA . SER A 1 616 ? 30.198 111.948 210.058 1.00 28.81 616 SER A CA 1
ATOM 5037 C C . SER A 1 616 ? 30.342 110.431 210.167 1.00 24.12 616 SER A C 1
ATOM 5038 O O . SER A 1 616 ? 31.138 109.828 209.448 1.00 26.59 616 SER A O 1
ATOM 5041 N N . SER A 1 617 ? 29.570 109.812 211.056 1.00 21.56 617 SER A N 1
ATOM 5042 C CA . SER A 1 617 ? 29.584 108.357 211.189 1.00 21.06 617 SER A CA 1
ATOM 5043 C C . SER A 1 617 ? 29.122 107.662 209.894 1.00 22.18 617 SER A C 1
ATOM 5044 O O . SER A 1 617 ? 29.417 106.483 209.671 1.00 22.45 617 SER A O 1
ATOM 5047 N N . PHE A 1 618 ? 28.394 108.385 209.053 1.00 16.62 618 PHE A N 1
ATOM 5048 C CA . PHE A 1 618 ? 27.966 107.823 207.764 1.00 19.41 618 PHE A CA 1
ATOM 5049 C C . PHE A 1 618 ? 29.119 107.815 206.754 1.00 25.51 618 PHE A C 1
ATOM 5050 O O . PHE A 1 618 ? 29.095 107.055 205.777 1.00 22.07 618 PHE A O 1
ATOM 5058 N N . CYS A 1 619 ? 30.120 108.665 206.988 1.00 19.96 619 CYS A N 1
ATOM 5059 C CA A CYS A 1 619 ? 31.220 108.868 206.040 0.71 21.33 619 CYS A CA 1
ATOM 5060 C CA B CYS A 1 619 ? 31.212 108.856 206.034 0.29 21.42 619 CYS A CA 1
ATOM 5061 C C . CYS A 1 619 ? 32.500 108.161 206.471 1.00 24.73 619 CYS A C 1
ATOM 5062 O O . CYS A 1 619 ? 33.323 107.764 205.639 1.00 24.01 619 CYS A O 1
ATOM 5067 N N . GLY A 1 620 ? 32.683 108.024 207.779 1.00 24.55 620 GLY A N 1
ATOM 5068 C CA . GLY A 1 620 ? 33.908 107.441 208.296 1.00 29.88 620 GLY A CA 1
ATOM 5069 C C . GLY A 1 620 ? 35.109 108.355 208.101 1.00 27.50 620 GLY A C 1
ATOM 5070 O O . GLY A 1 620 ? 34.970 109.492 207.631 1.00 29.74 620 GLY A O 1
ATOM 5071 N N . ARG A 1 621 ? 36.287 107.857 208.475 1.00 37.42 621 ARG A N 1
ATOM 5072 C CA . ARG A 1 621 ? 37.542 108.588 208.307 1.00 37.71 621 ARG A CA 1
ATOM 5073 C C . ARG A 1 621 ? 38.447 107.803 207.386 1.00 32.44 621 ARG A C 1
ATOM 5074 O O . ARG A 1 621 ? 38.701 106.623 207.627 1.00 39.06 621 ARG A O 1
ATOM 5082 N N . PRO A 1 622 ? 38.948 108.455 206.329 1.00 28.67 622 PRO A N 1
ATOM 5083 C CA . PRO A 1 622 ? 39.757 107.770 205.316 1.00 30.58 622 PRO A CA 1
ATOM 5084 C C . PRO A 1 622 ? 40.981 107.076 205.904 1.00 35.44 622 PRO A C 1
ATOM 5085 O O . PRO A 1 622 ? 41.360 105.997 205.442 1.00 42.73 622 PRO A O 1
ATOM 5089 N N . ASP A 1 623 ? 41.579 107.677 206.927 1.00 31.29 623 ASP A N 1
ATOM 5090 C CA . ASP A 1 623 ? 42.864 107.202 207.423 1.00 41.56 623 ASP A CA 1
ATOM 5091 C C . ASP A 1 623 ? 42.776 106.434 208.743 1.00 44.55 623 ASP A C 1
ATOM 5092 O O . ASP A 1 623 ? 43.802 106.079 209.313 1.00 42.23 623 ASP A O 1
ATOM 5097 N N . GLN A 1 624 ? 41.565 106.186 209.232 1.00 34.55 624 GLN A N 1
ATOM 5098 C CA . GLN A 1 624 ? 41.393 105.515 210.526 1.00 42.25 624 GLN A CA 1
ATOM 5099 C C . GLN A 1 624 ? 40.413 104.354 210.421 1.00 43.18 624 GLN A C 1
ATOM 5100 O O . GLN A 1 624 ? 39.429 104.443 209.694 1.00 38.02 624 GLN A O 1
ATOM 5106 N N . PRO A 1 625 ? 40.670 103.263 211.159 1.00 42.77 625 PRO A N 1
ATOM 5107 C CA . PRO A 1 625 ? 39.688 102.174 211.205 1.00 36.39 625 PRO A CA 1
ATOM 5108 C C . PRO A 1 625 ? 38.408 102.596 211.926 1.00 39.91 625 PRO A C 1
ATOM 5109 O O . PRO A 1 625 ? 38.423 103.558 212.698 1.00 38.57 625 PRO A O 1
ATOM 5113 N N . ILE A 1 626 ? 37.305 101.905 211.648 1.00 34.08 626 ILE A N 1
ATOM 5114 C CA . ILE A 1 626 ? 36.092 102.045 212.446 1.00 38.03 626 ILE A CA 1
ATOM 5115 C C . ILE A 1 626 ? 36.453 101.600 213.873 1.00 25.56 626 ILE A C 1
ATOM 5116 O O . ILE A 1 626 ? 36.897 100.469 214.082 1.00 35.49 626 ILE A O 1
ATOM 5121 N N . PRO A 1 627 ? 36.287 102.490 214.860 1.00 43.91 627 PRO A N 1
ATOM 5122 C CA . PRO A 1 627 ? 36.809 102.188 216.203 1.00 37.02 627 PRO A CA 1
ATOM 5123 C C . PRO A 1 627 ? 36.074 101.006 216.845 1.00 43.84 627 PRO A C 1
ATOM 5124 O O . PRO A 1 627 ? 36.664 100.107 217.452 1.00 53.45 627 PRO A O 1
ATOM 5128 N N . ASP A 1 628 ? 34.764 101.037 216.670 1.00 28.25 628 ASP A N 1
ATOM 5129 C CA . ASP A 1 628 ? 33.800 100.124 217.264 1.00 28.07 628 ASP A CA 1
ATOM 5130 C C . ASP A 1 628 ? 33.807 98.774 216.536 1.00 27.85 628 ASP A C 1
ATOM 5131 O O . ASP A 1 628 ? 33.634 98.726 215.318 1.00 23.29 628 ASP A O 1
ATOM 5136 N N . PRO A 1 629 ? 34.011 97.665 217.269 1.00 23.81 629 PRO A N 1
ATOM 5137 C CA . PRO A 1 629 ? 34.003 96.370 216.578 1.00 22.84 629 PRO A CA 1
ATOM 5138 C C . PRO A 1 629 ? 32.591 95.872 216.224 1.00 20.47 629 PRO A C 1
ATOM 5139 O O . PRO A 1 629 ? 32.483 94.976 215.383 1.00 22.74 629 PRO A O 1
ATOM 5143 N N . TRP A 1 630 ? 31.547 96.436 216.828 1.00 20.91 630 TRP A N 1
ATOM 5144 C CA . TRP A 1 630 ? 30.179 95.972 216.571 1.00 21.43 630 TRP A CA 1
ATOM 5145 C C . TRP A 1 630 ? 29.753 96.350 215.154 1.00 18.18 630 TRP A C 1
ATOM 5146 O O . TRP A 1 630 ? 30.242 97.338 214.600 1.00 17.53 630 TRP A O 1
ATOM 5157 N N . PRO A 1 631 ? 28.855 95.557 214.547 1.00 17.93 631 PRO A N 1
ATOM 5158 C CA . PRO A 1 631 ? 28.430 95.936 213.189 1.00 17.56 631 PRO A CA 1
ATOM 5159 C C . PRO A 1 631 ? 27.766 97.314 213.194 1.00 16.55 631 PRO A C 1
ATOM 5160 O O . PRO A 1 631 ? 27.165 97.697 214.204 1.00 18.45 631 PRO A O 1
ATOM 5164 N N . MET A 1 632 ? 27.886 98.068 212.105 1.00 17.95 632 MET A N 1
ATOM 5165 C CA . MET A 1 632 ? 27.236 99.377 212.042 1.00 15.73 632 MET A CA 1
ATOM 5166 C C . MET A 1 632 ? 25.720 99.224 212.172 1.00 20.17 632 MET A C 1
ATOM 5167 O O . MET A 1 632 ? 25.105 98.401 211.471 1.00 20.04 632 MET A O 1
ATOM 5172 N N . GLY A 1 633 ? 25.126 100.010 213.069 1.00 16.86 633 GLY A N 1
ATOM 5173 C CA . GLY A 1 633 ? 23.701 99.938 213.327 1.00 16.52 633 GLY A CA 1
ATOM 5174 C C . GLY A 1 633 ? 23.322 98.960 214.432 1.00 21.02 633 GLY A C 1
ATOM 5175 O O . GLY A 1 633 ? 22.140 98.795 214.725 1.00 17.42 633 GLY A O 1
ATOM 5176 N N . TYR A 1 634 ? 24.319 98.320 215.037 1.00 16.83 634 TYR A N 1
ATOM 5177 C CA . TYR A 1 634 ? 24.102 97.391 216.146 1.00 18.24 634 TYR A CA 1
ATOM 5178 C C . TYR A 1 634 ? 23.333 98.101 217.249 1.00 16.66 634 TYR A C 1
ATOM 5179 O O . TYR A 1 634 ? 23.578 99.280 217.515 1.00 19.92 634 TYR A O 1
ATOM 5188 N N . PRO A 1 635 ? 22.381 97.399 217.883 1.00 18.24 635 PRO A N 1
ATOM 5189 C CA . PRO A 1 635 ? 22.028 95.993 217.665 1.00 16.43 635 PRO A CA 1
ATOM 5190 C C . PRO A 1 635 ? 20.804 95.823 216.756 1.00 22.54 635 PRO A C 1
ATOM 5191 O O . PRO A 1 635 ? 20.273 94.716 216.655 1.00 18.75 635 PRO A O 1
ATOM 5195 N N . LEU A 1 636 ? 20.383 96.896 216.095 1.00 16.32 636 LEU A N 1
ATOM 5196 C CA . LEU A 1 636 ? 19.086 96.917 215.427 1.00 19.79 636 LEU A CA 1
ATOM 5197 C C . LEU A 1 636 ? 19.158 96.594 213.925 1.00 18.28 636 LEU A C 1
ATOM 5198 O O . LEU A 1 636 ? 18.409 97.162 213.130 1.00 19.33 636 LEU A O 1
ATOM 5203 N N . GLU A 1 637 ? 20.059 95.690 213.548 1.00 17.81 637 GLU A N 1
ATOM 5204 C CA . GLU A 1 637 ? 20.060 95.166 212.183 1.00 16.99 637 GLU A CA 1
ATOM 5205 C C . GLU A 1 637 ? 19.985 93.643 212.168 1.00 20.23 637 GLU A C 1
ATOM 5206 O O . GLU A 1 637 ? 20.141 93.030 211.116 1.00 21.04 637 GLU A O 1
ATOM 5212 N N . ARG A 1 638 ? 19.723 93.025 213.321 1.00 14.62 638 ARG A N 1
ATOM 5213 C CA . ARG A 1 638 ? 19.531 91.571 213.345 1.00 15.38 638 ARG A CA 1
ATOM 5214 C C . ARG A 1 638 ? 18.143 91.172 213.819 1.00 17.66 638 ARG A C 1
ATOM 5215 O O . ARG A 1 638 ? 17.477 91.911 214.542 1.00 17.82 638 ARG A O 1
ATOM 5223 N N . ARG A 1 639 ? 17.732 89.968 213.442 1.00 16.75 639 ARG A N 1
ATOM 5224 C CA A ARG A 1 639 ? 16.453 89.463 213.898 0.54 19.09 639 ARG A CA 1
ATOM 5225 C CA B ARG A 1 639 ? 16.466 89.409 213.888 0.46 19.10 639 ARG A CA 1
ATOM 5226 C C . ARG A 1 639 ? 16.525 89.122 215.386 1.00 20.16 639 ARG A C 1
ATOM 5227 O O . ARG A 1 639 ? 17.615 88.943 215.953 1.00 16.98 639 ARG A O 1
ATOM 5242 N N . SER A 1 640 ? 15.359 89.052 216.009 1.00 18.47 640 SER A N 1
ATOM 5243 C CA . SER A 1 640 ? 15.240 88.730 217.434 1.00 19.08 640 SER A CA 1
ATOM 5244 C C . SER A 1 640 ? 14.052 87.813 217.632 1.00 24.19 640 SER A C 1
ATOM 5245 O O . SER A 1 640 ? 13.102 87.863 216.858 1.00 19.12 640 SER A O 1
ATOM 5248 N N . SER A 1 641 ? 14.081 86.979 218.670 1.00 20.60 641 SER A N 1
ATOM 5249 C CA A SER A 1 641 ? 12.925 86.171 219.044 0.34 23.43 641 SER A CA 1
ATOM 5250 C CA B SER A 1 641 ? 12.907 86.177 218.973 0.66 23.38 641 SER A CA 1
ATOM 5251 C C . SER A 1 641 ? 11.795 87.062 219.541 1.00 27.11 641 SER A C 1
ATOM 5252 O O . SER A 1 641 ? 10.631 86.677 219.523 1.00 27.77 641 SER A O 1
ATOM 5257 N N . LYS A 1 642 ? 12.151 88.253 220.020 1.00 21.62 642 LYS A N 1
ATOM 5258 C CA . LYS A 1 642 ? 11.163 89.182 220.562 1.00 21.81 642 LYS A CA 1
ATOM 5259 C C . LYS A 1 642 ? 10.297 89.752 219.452 1.00 23.87 642 LYS A C 1
ATOM 5260 O O . LYS A 1 642 ? 10.809 90.181 218.406 1.00 24.46 642 LYS A O 1
ATOM 5266 N N . ALA A 1 643 ? 8.988 89.770 219.685 1.00 24.08 643 ALA A N 1
ATOM 5267 C CA . ALA A 1 643 ? 8.037 90.203 218.661 1.00 23.48 643 ALA A CA 1
ATOM 5268 C C . ALA A 1 643 ? 8.003 91.716 218.485 1.00 24.50 643 ALA A C 1
ATOM 5269 O O . ALA A 1 643 ? 7.755 92.200 217.391 1.00 21.74 643 ALA A O 1
ATOM 5271 N N . THR A 1 644 ? 8.226 92.461 219.565 1.00 21.43 644 THR A N 1
ATOM 5272 C CA . THR A 1 644 ? 8.118 93.918 219.518 1.00 19.57 644 THR A CA 1
ATOM 5273 C C . THR A 1 644 ? 9.387 94.590 220.026 1.00 18.91 644 THR A C 1
ATOM 5274 O O . THR A 1 644 ? 10.192 93.959 220.723 1.00 20.96 644 THR A O 1
ATOM 5278 N N . ILE A 1 645 ? 9.578 95.857 219.662 1.00 18.93 645 ILE A N 1
ATOM 5279 C CA . ILE A 1 645 ? 10.738 96.597 220.142 1.00 19.91 645 ILE A CA 1
ATOM 5280 C C . ILE A 1 645 ? 10.581 96.799 221.648 1.00 19.07 645 ILE A C 1
ATOM 5281 O O . ILE A 1 645 ? 11.565 96.775 222.372 1.00 18.38 645 ILE A O 1
ATOM 5286 N N . GLU A 1 646 ? 9.340 96.945 222.107 1.00 21.47 646 GLU A N 1
ATOM 5287 C CA . GLU A 1 646 ? 9.052 97.026 223.546 1.00 25.54 646 GLU A CA 1
ATOM 5288 C C . GLU A 1 646 ? 9.541 95.783 224.305 1.00 23.84 646 GLU A C 1
ATOM 5289 O O . GLU A 1 646 ? 10.245 95.901 225.323 1.00 25.20 646 GLU A O 1
ATOM 5295 N N . ASP A 1 647 ? 9.169 94.598 223.821 1.00 22.63 647 ASP A N 1
ATOM 5296 C CA . ASP A 1 647 ? 9.604 93.345 224.442 1.00 25.23 647 ASP A CA 1
ATOM 5297 C C . ASP A 1 647 ? 11.118 93.207 224.407 1.00 28.93 647 ASP A C 1
ATOM 5298 O O . ASP A 1 647 ? 11.732 92.729 225.361 1.00 23.84 647 ASP A O 1
ATOM 5303 N N . PHE A 1 648 ? 11.717 93.610 223.293 1.00 19.99 648 PHE A N 1
ATOM 5304 C CA . PHE A 1 648 ? 13.168 93.539 223.132 1.00 20.39 648 PHE A CA 1
ATOM 5305 C C . PHE A 1 648 ? 13.887 94.377 224.184 1.00 21.95 648 PHE A C 1
ATOM 5306 O O . PHE A 1 648 ? 14.804 93.905 224.848 1.00 25.09 648 PHE A O 1
ATOM 5314 N N . VAL A 1 649 ? 13.459 95.622 224.339 1.00 15.99 649 VAL A N 1
ATOM 5315 C CA A VAL A 1 649 ? 14.178 96.523 225.234 0.43 19.87 649 VAL A CA 1
ATOM 5316 C CA B VAL A 1 649 ? 14.120 96.574 225.228 0.57 19.89 649 VAL A CA 1
ATOM 5317 C C . VAL A 1 649 ? 13.910 96.183 226.696 1.00 25.95 649 VAL A C 1
ATOM 5318 O O . VAL A 1 649 ? 14.779 96.392 227.552 1.00 23.50 649 VAL A O 1
ATOM 5325 N N . ASP A 1 650 ? 12.745 95.608 226.978 1.00 22.28 650 ASP A N 1
ATOM 5326 C CA . ASP A 1 650 ? 12.384 95.236 228.355 1.00 22.50 650 ASP A CA 1
ATOM 5327 C C . ASP A 1 650 ? 13.266 94.118 228.909 1.00 28.44 650 ASP A C 1
ATOM 5328 O O . ASP A 1 650 ? 13.407 93.963 230.128 1.00 29.29 650 ASP A O 1
ATOM 5333 N N . GLU A 1 651 ? 13.857 93.339 228.012 1.00 25.80 651 GLU A N 1
ATOM 5334 C CA . GLU A 1 651 ? 14.773 92.264 228.385 1.00 26.89 651 GLU A CA 1
ATOM 5335 C C . GLU A 1 651 ? 16.128 92.791 228.884 1.00 25.99 651 GLU A C 1
ATOM 5336 O O . GLU A 1 651 ? 16.863 92.083 229.572 1.00 29.26 651 GLU A O 1
ATOM 5342 N N . HIS A 1 652 ? 16.443 94.043 228.568 1.00 25.52 652 HIS A N 1
ATOM 5343 C CA . HIS A 1 652 ? 17.793 94.567 228.802 1.00 25.06 652 HIS A CA 1
ATOM 5344 C C . HIS A 1 652 ? 17.809 95.885 229.573 1.00 26.37 652 HIS A C 1
ATOM 5345 O O . HIS A 1 652 ? 17.329 96.904 229.083 1.00 22.07 652 HIS A O 1
ATOM 5352 N N . PRO A 1 653 ? 18.357 95.866 230.803 1.00 25.18 653 PRO A N 1
ATOM 5353 C CA . PRO A 1 653 ? 18.386 97.081 231.623 1.00 23.52 653 PRO A CA 1
ATOM 5354 C C . PRO A 1 653 ? 19.223 98.197 231.001 1.00 24.98 653 PRO A C 1
ATOM 5355 O O . PRO A 1 653 ? 19.006 99.363 231.352 1.00 23.83 653 PRO A O 1
ATOM 5359 N N . ASN A 1 654 ? 20.151 97.850 230.104 1.00 23.40 654 ASN A N 1
ATOM 5360 C CA . ASN A 1 654 ? 20.957 98.859 229.411 1.00 19.25 654 ASN A CA 1
ATOM 5361 C C . ASN A 1 654 ? 20.284 99.412 228.153 1.00 24.54 654 ASN A C 1
ATOM 5362 O O . ASN A 1 654 ? 20.915 100.129 227.370 1.00 22.59 654 ASN A O 1
ATOM 5367 N N . MET A 1 655 ? 19.009 99.085 227.967 1.00 23.45 655 MET A N 1
ATOM 5368 C CA . MET A 1 655 ? 18.243 99.664 226.870 1.00 23.39 655 MET A CA 1
ATOM 5369 C C . MET A 1 655 ? 16.981 100.319 227.387 1.00 21.59 655 MET A C 1
ATOM 5370 O O . MET A 1 655 ? 16.337 99.809 228.317 1.00 23.68 655 MET A O 1
ATOM 5375 N N . MET A 1 656 ? 16.616 101.443 226.781 1.00 18.80 656 MET A N 1
ATOM 5376 C CA . MET A 1 656 ? 15.345 102.095 227.096 1.00 20.98 656 MET A CA 1
ATOM 5377 C C . MET A 1 656 ? 14.674 102.599 225.824 1.00 25.69 656 MET A C 1
ATOM 5378 O O . MET A 1 656 ? 15.341 103.098 224.917 1.00 24.06 656 MET A O 1
ATOM 5383 N N . LEU A 1 657 ? 13.354 102.462 225.760 1.00 21.91 657 LEU A N 1
ATOM 5384 C CA . LEU A 1 657 ? 12.603 102.932 224.597 1.00 21.59 657 LEU A CA 1
ATOM 5385 C C . LEU A 1 657 ? 11.817 104.191 224.930 1.00 25.41 657 LEU A C 1
ATOM 5386 O O . LEU A 1 657 ? 10.829 104.152 225.665 1.00 27.69 657 LEU A O 1
ATOM 5391 N N . GLN A 1 658 ? 12.274 105.312 224.392 1.00 20.06 658 GLN A N 1
ATOM 5392 C CA A GLN A 1 658 ? 11.576 106.575 224.576 0.44 19.95 658 GLN A CA 1
ATOM 5393 C CA B GLN A 1 658 ? 11.615 106.594 224.583 0.56 19.91 658 GLN A CA 1
ATOM 5394 C C . GLN A 1 658 ? 10.749 106.873 223.342 1.00 27.72 658 GLN A C 1
ATOM 5395 O O . GLN A 1 658 ? 10.794 106.120 222.360 1.00 23.47 658 GLN A O 1
ATOM 5406 N N . GLU A 1 659 ? 9.962 107.937 223.395 1.00 23.82 659 GLU A N 1
ATOM 5407 C CA . GLU A 1 659 ? 9.068 108.286 222.312 1.00 26.75 659 GLU A CA 1
ATOM 5408 C C . GLU A 1 659 ? 9.079 109.801 222.145 1.00 29.23 659 GLU A C 1
ATOM 5409 O O . GLU A 1 659 ? 9.058 110.536 223.136 1.00 24.56 659 GLU A O 1
ATOM 5415 N N . VAL A 1 660 ? 9.148 110.280 220.905 1.00 19.44 660 VAL A N 1
ATOM 5416 C CA . VAL A 1 660 ? 9.025 111.713 220.647 1.00 19.70 660 VAL A CA 1
ATOM 5417 C C . VAL A 1 660 ? 7.948 111.967 219.605 1.00 26.05 660 VAL A C 1
ATOM 5418 O O . VAL A 1 660 ? 7.578 111.058 218.850 1.00 23.68 660 VAL A O 1
ATOM 5422 N N . THR A 1 661 ? 7.429 113.191 219.590 1.00 22.34 661 THR A N 1
ATOM 5423 C CA . THR A 1 661 ? 6.478 113.612 218.571 1.00 21.70 661 THR A CA 1
ATOM 5424 C C . THR A 1 661 ? 7.183 114.617 217.676 1.00 22.05 661 THR A C 1
ATOM 5425 O O . THR A 1 661 ? 7.934 115.467 218.163 1.00 21.67 661 THR A O 1
ATOM 5429 N N . ILE A 1 662 ? 6.982 114.507 216.365 1.00 19.53 662 ILE A N 1
ATOM 5430 C CA . ILE A 1 662 ? 7.555 115.490 215.448 1.00 17.83 662 ILE A CA 1
ATOM 5431 C C . ILE A 1 662 ? 6.435 116.171 214.678 1.00 22.70 662 ILE A C 1
ATOM 5432 O O . ILE A 1 662 ? 5.603 115.503 214.057 1.00 20.86 662 ILE A O 1
ATOM 5437 N N . THR A 1 663 ? 6.422 117.500 214.708 1.00 21.63 663 THR A N 1
ATOM 5438 C CA . THR A 1 663 ? 5.308 118.266 214.173 1.00 22.80 663 THR A CA 1
ATOM 5439 C C . THR A 1 663 ? 5.796 119.270 213.143 1.00 23.29 663 THR A C 1
ATOM 5440 O O . THR A 1 663 ? 6.650 120.103 213.439 1.00 24.64 663 THR A O 1
ATOM 5444 N N . HIS A 1 664 ? 5.276 119.173 211.919 1.00 19.48 664 HIS A N 1
ATOM 5445 C CA . HIS A 1 664 ? 5.641 120.108 210.870 1.00 17.15 664 HIS A CA 1
ATOM 5446 C C . HIS A 1 664 ? 4.762 121.345 210.947 1.00 24.48 664 HIS A C 1
ATOM 5447 O O . HIS A 1 664 ? 3.537 121.237 210.997 1.00 26.33 664 HIS A O 1
ATOM 5454 N N . LEU A 1 665 ? 5.395 122.516 210.932 1.00 23.89 665 LEU A N 1
ATOM 5455 C CA . LEU A 1 665 ? 4.679 123.785 210.962 1.00 25.49 665 LEU A CA 1
ATOM 5456 C C . LEU A 1 665 ? 4.700 124.458 209.592 1.00 24.18 665 LEU A C 1
ATOM 5457 O O . LEU A 1 665 ? 5.761 124.881 209.113 1.00 26.82 665 LEU A O 1
ATOM 5462 N N . ARG A 1 666 ? 3.530 124.547 208.962 1.00 25.44 666 ARG A N 1
ATOM 5463 C CA . ARG A 1 666 ? 3.379 125.265 207.700 1.00 32.61 666 ARG A CA 1
ATOM 5464 C C . ARG A 1 666 ? 3.633 126.766 207.898 1.00 34.14 666 ARG A C 1
ATOM 5465 O O . ARG A 1 666 ? 4.104 127.457 206.996 1.00 32.62 666 ARG A O 1
ATOM 5473 N N . ASP A 1 667 ? 3.331 127.247 209.100 1.00 37.04 667 ASP A N 1
ATOM 5474 C CA . ASP A 1 667 ? 3.529 128.643 209.475 1.00 31.22 667 ASP A CA 1
ATOM 5475 C C . ASP A 1 667 ? 4.055 128.656 210.909 1.00 32.64 667 ASP A C 1
ATOM 5476 O O . ASP A 1 667 ? 3.284 128.506 211.860 1.00 33.48 667 ASP A O 1
ATOM 5481 N N . PRO A 1 668 ? 5.379 128.809 211.068 1.00 27.39 668 PRO A N 1
ATOM 5482 C CA . PRO A 1 668 ? 6.017 128.635 212.379 1.00 28.93 668 PRO A CA 1
ATOM 5483 C C . PRO A 1 668 ? 5.439 129.554 213.462 1.00 38.05 668 PRO A C 1
ATOM 5484 O O . PRO A 1 668 ? 5.429 129.190 214.643 1.00 33.59 668 PRO A O 1
ATOM 5488 N N . SER A 1 669 ? 4.942 130.720 213.063 1.00 34.63 669 SER A N 1
ATOM 5489 C CA . SER A 1 669 ? 4.396 131.669 214.029 1.00 42.59 669 SER A CA 1
ATOM 5490 C C . SER A 1 669 ? 3.088 131.165 214.651 1.00 44.69 669 SER A C 1
ATOM 5491 O O . SER A 1 669 ? 2.607 131.723 215.642 1.00 43.20 669 SER A O 1
ATOM 5494 N N . SER A 1 670 ? 2.525 130.101 214.081 1.00 37.85 670 SER A N 1
ATOM 5495 C CA . SER A 1 670 ? 1.290 129.515 214.603 1.00 36.17 670 SER A CA 1
ATOM 5496 C C . SER A 1 670 ? 1.429 129.003 216.041 1.00 36.08 670 SER A C 1
ATOM 5497 O O . SER A 1 670 ? 0.424 128.804 216.725 1.00 40.04 670 SER A O 1
ATOM 5500 N N . VAL A 1 671 ? 2.660 128.793 216.508 1.00 32.60 671 VAL A N 1
ATOM 5501 C CA . VAL A 1 671 ? 2.850 128.300 217.875 1.00 34.39 671 VAL A CA 1
ATOM 5502 C C . VAL A 1 671 ? 2.572 129.388 218.909 1.00 44.53 671 VAL A C 1
ATOM 5503 O O . VAL A 1 671 ? 2.405 129.099 220.095 1.00 39.89 671 VAL A O 1
ATOM 5507 N N . LEU A 1 672 ? 2.520 130.635 218.454 1.00 41.85 672 LEU A N 1
ATOM 5508 C CA . LEU A 1 672 ? 2.349 131.770 219.356 1.00 50.02 672 LEU A CA 1
ATOM 5509 C C . LEU A 1 672 ? 0.926 131.879 219.877 1.00 53.33 672 LEU A C 1
ATOM 5510 O O . LEU A 1 672 ? -0.028 131.513 219.186 1.00 48.05 672 LEU A O 1
ATOM 5515 N N . ARG A 1 673 ? 0.793 132.384 221.101 1.00 57.24 673 ARG A N 1
ATOM 5516 C CA . ARG A 1 673 ? -0.520 132.660 221.668 1.00 64.27 673 ARG A CA 1
ATOM 5517 C C . ARG A 1 673 ? -1.247 133.650 220.776 1.00 61.34 673 ARG A C 1
ATOM 5518 O O . ARG A 1 673 ? -0.706 134.699 220.417 1.00 66.73 673 ARG A O 1
ATOM 5526 N N . ARG A 1 674 ? -2.467 133.301 220.396 1.00 62.05 674 ARG A N 1
ATOM 5527 C CA A ARG A 1 674 ? -3.317 134.189 219.612 0.53 69.16 674 ARG A CA 1
ATOM 5528 C CA B ARG A 1 674 ? -3.285 134.212 219.621 0.47 69.14 674 ARG A CA 1
ATOM 5529 C C . ARG A 1 674 ? -4.259 134.926 220.552 1.00 72.52 674 ARG A C 1
ATOM 5530 O O . ARG A 1 674 ? -4.671 134.370 221.569 1.00 71.29 674 ARG A O 1
ATOM 5545 N N . PRO A 1 675 ? -4.603 136.183 220.221 1.00 70.52 675 PRO A N 1
ATOM 5546 C CA . PRO A 1 675 ? -5.485 136.975 221.089 1.00 77.09 675 PRO A CA 1
ATOM 5547 C C . PRO A 1 675 ? -6.818 136.278 221.374 1.00 80.61 675 PRO A C 1
ATOM 5548 O O . PRO A 1 675 ? -7.161 135.313 220.688 1.00 85.22 675 PRO A O 1
ATOM 5552 N N . ILE A 1 676 ? -7.548 136.748 222.381 1.00 76.48 676 ILE A N 1
ATOM 5553 C CA . ILE A 1 676 ? -8.869 136.198 222.668 1.00 75.87 676 ILE A CA 1
ATOM 5554 C C . ILE A 1 676 ? -9.795 136.474 221.483 1.00 81.77 676 ILE A C 1
ATOM 5555 O O . ILE A 1 676 ? -10.650 135.656 221.139 1.00 73.21 676 ILE A O 1
ATOM 5560 N N . SER A 1 677 ? -9.618 137.637 220.864 1.00 75.57 677 SER A N 1
ATOM 5561 C CA . SER A 1 677 ? -10.194 137.897 219.555 1.00 78.35 677 SER A CA 1
ATOM 5562 C C . SER A 1 677 ? -9.414 137.052 218.557 1.00 77.08 677 SER A C 1
ATOM 5563 O O . SER A 1 677 ? -8.246 136.757 218.791 1.00 77.34 677 SER A O 1
ATOM 5566 N N . GLU A 1 678 ? -10.060 136.658 217.461 1.00 76.80 678 GLU A N 1
ATOM 5567 C CA . GLU A 1 678 ? -9.488 135.720 216.481 1.00 76.63 678 GLU A CA 1
ATOM 5568 C C . GLU A 1 678 ? -9.345 134.293 217.020 1.00 68.70 678 GLU A C 1
ATOM 5569 O O . GLU A 1 678 ? -8.998 133.382 216.268 1.00 72.18 678 GLU A O 1
ATOM 5575 N N . ARG A 1 679 ? -9.590 134.101 218.314 1.00 65.27 679 ARG A N 1
ATOM 5576 C CA . ARG A 1 679 ? -9.501 132.773 218.911 1.00 64.08 679 ARG A CA 1
ATOM 5577 C C . ARG A 1 679 ? -10.611 131.906 218.344 1.00 62.42 679 ARG A C 1
ATOM 5578 O O . ARG A 1 679 ? -11.730 132.377 218.130 1.00 61.28 679 ARG A O 1
ATOM 5586 N N . LYS A 1 680 ? -10.294 130.640 218.098 1.00 69.66 680 LYS A N 1
ATOM 5587 C CA . LYS A 1 680 ? -11.218 129.730 217.431 1.00 61.77 680 LYS A CA 1
ATOM 5588 C C . LYS A 1 680 ? -12.070 128.957 218.431 1.00 40.99 680 LYS A C 1
ATOM 5589 O O . LYS A 1 680 ? -11.575 128.468 219.449 1.00 59.82 680 LYS A O 1
ATOM 5595 N N . GLU A 1 681 ? -13.361 128.870 218.145 1.00 31.91 681 GLU A N 1
ATOM 5596 C CA . GLU A 1 681 ? -14.274 128.086 218.960 1.00 35.86 681 GLU A CA 1
ATOM 5597 C C . GLU A 1 681 ? -14.426 126.686 218.360 1.00 35.63 681 GLU A C 1
ATOM 5598 O O . GLU A 1 681 ? -14.834 126.548 217.206 1.00 30.73 681 GLU A O 1
ATOM 5604 N N . CYS A 1 682 ? -14.116 125.659 219.149 1.00 32.93 682 CYS A N 1
ATOM 5605 C CA . CYS A 1 682 ? -14.116 124.276 218.666 1.00 31.54 682 CYS A CA 1
ATOM 5606 C C . CYS A 1 682 ? -15.451 123.570 218.868 1.00 35.69 682 CYS A C 1
ATOM 5607 O O . CYS A 1 682 ? -16.120 123.753 219.883 1.00 30.99 682 CYS A O 1
ATOM 5610 N N . LEU A 1 683 ? -15.837 122.751 217.897 1.00 28.34 683 LEU A N 1
ATOM 5611 C CA . LEU A 1 683 ? -17.071 121.986 218.005 1.00 26.46 683 LEU A CA 1
ATOM 5612 C C . LEU A 1 683 ? -16.879 120.784 218.932 1.00 26.61 683 LEU A C 1
ATOM 5613 O O . LEU A 1 683 ? -17.771 120.428 219.705 1.00 26.67 683 LEU A O 1
ATOM 5618 N N . LEU A 1 684 ? -15.705 120.165 218.865 1.00 20.19 684 LEU A N 1
ATOM 5619 C CA . LEU A 1 684 ? -15.465 118.901 219.563 1.00 19.23 684 LEU A CA 1
ATOM 5620 C C . LEU A 1 684 ? -14.226 118.946 220.463 1.00 28.31 684 LEU A C 1
ATOM 5621 O O . LEU A 1 684 ? -13.356 118.073 220.375 1.00 22.19 684 LEU A O 1
ATOM 5626 N N . PHE A 1 685 ? -14.165 119.958 221.333 1.00 25.88 685 PHE A N 1
ATOM 5627 C CA . PHE A 1 685 ? -13.068 120.144 222.300 1.00 24.03 685 PHE A CA 1
ATOM 5628 C C . PHE A 1 685 ? -11.764 120.653 221.689 1.00 36.72 685 PHE A C 1
ATOM 5629 O O . PHE A 1 685 ? -11.120 121.531 222.252 1.00 27.20 685 PHE A O 1
ATOM 5637 N N . THR A 1 686 ? -11.368 120.111 220.541 1.00 24.93 686 THR A N 1
ATOM 5638 C CA . THR A 1 686 ? -10.129 120.552 219.910 1.00 22.55 686 THR A CA 1
ATOM 5639 C C . THR A 1 686 ? -10.384 120.773 218.417 1.00 28.45 686 THR A C 1
ATOM 5640 O O . THR A 1 686 ? -11.235 120.106 217.835 1.00 24.89 686 THR A O 1
ATOM 5644 N N . CYS A 1 687 ? -9.681 121.727 217.810 1.00 24.29 687 CYS A N 1
ATOM 5645 C CA . CYS A 1 687 ? -9.900 122.045 216.397 1.00 28.30 687 CYS A CA 1
ATOM 5646 C C . CYS A 1 687 ? -8.704 122.772 215.802 1.00 31.70 687 CYS A C 1
ATOM 5647 O O . CYS A 1 687 ? -8.782 123.304 214.692 1.00 33.89 687 CYS A O 1
ATOM 5651 N N . ASP B 1 8 ? 45.987 54.598 151.812 1.00 73.36 8 ASP B N 1
ATOM 5652 C CA . ASP B 1 8 ? 46.107 53.855 153.063 1.00 66.22 8 ASP B CA 1
ATOM 5653 C C . ASP B 1 8 ? 44.746 53.433 153.600 1.00 57.99 8 ASP B C 1
ATOM 5654 O O . ASP B 1 8 ? 43.979 54.267 154.080 1.00 64.66 8 ASP B O 1
ATOM 5659 N N . GLU B 1 9 ? 44.431 52.145 153.516 1.00 58.43 9 GLU B N 1
ATOM 5660 C CA A GLU B 1 9 ? 43.188 51.639 154.086 0.16 55.21 9 GLU B CA 1
ATOM 5661 C CA B GLU B 1 9 ? 43.187 51.642 154.087 0.34 55.22 9 GLU B CA 1
ATOM 5662 C CA C GLU B 1 9 ? 43.197 51.622 154.085 0.49 55.22 9 GLU B CA 1
ATOM 5663 C C . GLU B 1 9 ? 43.390 51.344 155.571 1.00 51.12 9 GLU B C 1
ATOM 5664 O O . GLU B 1 9 ? 42.463 50.944 156.271 1.00 56.45 9 GLU B O 1
ATOM 5680 N N . GLU B 1 10 ? 44.616 51.556 156.041 1.00 48.75 10 GLU B N 1
ATOM 5681 C CA . GLU B 1 10 ? 44.933 51.464 157.453 1.00 53.34 10 GLU B CA 1
ATOM 5682 C C . GLU B 1 10 ? 44.493 52.785 158.074 1.00 49.47 10 GLU B C 1
ATOM 5683 O O . GLU B 1 10 ? 44.126 52.848 159.248 1.00 47.96 10 GLU B O 1
ATOM 5689 N N . LEU B 1 11 ? 44.551 53.840 157.264 1.00 52.88 11 LEU B N 1
ATOM 5690 C CA . LEU B 1 11 ? 44.105 55.176 157.654 1.00 48.11 11 LEU B CA 1
ATOM 5691 C C . LEU B 1 11 ? 42.605 55.210 157.909 1.00 47.28 11 LEU B C 1
ATOM 5692 O O . LEU B 1 11 ? 42.132 55.803 158.875 1.00 40.40 11 LEU B O 1
ATOM 5697 N N . ARG B 1 12 ? 41.866 54.567 157.019 1.00 38.82 12 ARG B N 1
ATOM 5698 C CA A ARG B 1 12 ? 40.417 54.481 157.115 0.49 40.50 12 ARG B CA 1
ATOM 5699 C CA B ARG B 1 12 ? 40.416 54.488 157.125 0.51 40.50 12 ARG B CA 1
ATOM 5700 C C . ARG B 1 12 ? 39.983 53.787 158.407 1.00 46.62 12 ARG B C 1
ATOM 5701 O O . ARG B 1 12 ? 38.942 54.111 158.985 1.00 40.26 12 ARG B O 1
ATOM 5716 N N . GLN B 1 13 ? 40.787 52.830 158.857 1.00 39.81 13 GLN B N 1
ATOM 5717 C CA . GLN B 1 13 ? 40.480 52.080 160.071 1.00 38.79 13 GLN B CA 1
ATOM 5718 C C . GLN B 1 13 ? 40.453 52.956 161.323 1.00 30.88 13 GLN B C 1
ATOM 5719 O O . GLN B 1 13 ? 39.844 52.593 162.328 1.00 30.96 13 GLN B O 1
ATOM 5725 N N . LEU B 1 14 ? 41.114 54.106 161.263 1.00 28.05 14 LEU B N 1
ATOM 5726 C CA . LEU B 1 14 ? 41.161 55.011 162.406 1.00 27.63 14 LEU B CA 1
ATOM 5727 C C . LEU B 1 14 ? 39.791 55.619 162.706 1.00 28.62 14 LEU B C 1
ATOM 5728 O O . LEU B 1 14 ? 39.548 56.093 163.815 1.00 30.08 14 LEU B O 1
ATOM 5733 N N . PHE B 1 15 ? 38.907 55.610 161.712 1.00 26.37 15 PHE B N 1
ATOM 5734 C CA . PHE B 1 15 ? 37.552 56.134 161.877 1.00 32.66 15 PHE B CA 1
ATOM 5735 C C . PHE B 1 15 ? 36.677 55.170 162.665 1.00 30.99 15 PHE B C 1
ATOM 5736 O O . PHE B 1 15 ? 35.631 55.561 163.189 1.00 25.91 15 PHE B O 1
ATOM 5744 N N . TYR B 1 16 ? 37.103 53.909 162.753 1.00 28.45 16 TYR B N 1
ATOM 5745 C CA . TYR B 1 16 ? 36.239 52.853 163.286 1.00 26.28 16 TYR B CA 1
ATOM 5746 C C . TYR B 1 16 ? 36.155 52.792 164.818 1.00 20.64 16 TYR B C 1
ATOM 5747 O O . TYR B 1 16 ? 37.058 53.252 165.523 1.00 24.69 16 TYR B O 1
ATOM 5756 N N . LEU B 1 17 ? 35.055 52.209 165.300 1.00 26.78 17 LEU B N 1
ATOM 5757 C CA . LEU B 1 17 ? 34.768 52.053 166.726 1.00 26.95 17 LEU B CA 1
ATOM 5758 C C . LEU B 1 17 ? 35.195 53.256 167.573 1.00 27.42 17 LEU B C 1
ATOM 5759 O O . LEU B 1 17 ? 35.981 53.109 168.504 1.00 25.23 17 LEU B O 1
ATOM 5764 N N . PRO B 1 18 ? 34.668 54.456 167.253 1.00 25.77 18 PRO B N 1
ATOM 5765 C CA . PRO B 1 18 ? 35.167 55.686 167.881 1.00 26.25 18 PRO B CA 1
ATOM 5766 C C . PRO B 1 18 ? 34.930 55.784 169.390 1.00 23.73 18 PRO B C 1
ATOM 5767 O O . PRO B 1 18 ? 35.619 56.571 170.040 1.00 27.90 18 PRO B O 1
ATOM 5771 N N . TYR B 1 19 ? 33.988 55.014 169.935 1.00 24.32 19 TYR B N 1
ATOM 5772 C CA . TYR B 1 19 ? 33.717 55.073 171.372 1.00 28.47 19 TYR B CA 1
ATOM 5773 C C . TYR B 1 19 ? 34.511 54.015 172.139 1.00 32.84 19 TYR B C 1
ATOM 5774 O O . TYR B 1 19 ? 34.421 53.931 173.364 1.00 28.81 19 TYR B O 1
ATOM 5783 N N . GLU B 1 20 ? 35.270 53.193 171.421 1.00 25.94 20 GLU B N 1
ATOM 5784 C CA . GLU B 1 20 ? 36.080 52.170 172.084 1.00 26.54 20 GLU B CA 1
ATOM 5785 C C . GLU B 1 20 ? 37.513 52.655 172.243 1.00 32.19 20 GLU B C 1
ATOM 5786 O O . GLU B 1 20 ? 37.926 53.626 171.601 1.00 28.91 20 GLU B O 1
ATOM 5792 N N . SER B 1 21 ? 38.264 51.997 173.122 1.00 31.90 21 SER B N 1
ATOM 5793 C CA . SER B 1 21 ? 39.662 52.349 173.344 1.00 32.70 21 SER B CA 1
ATOM 5794 C C . SER B 1 21 ? 40.493 52.001 172.116 1.00 27.57 21 SER B C 1
ATOM 5795 O O . SER B 1 21 ? 40.083 51.190 171.285 1.00 30.07 21 SER B O 1
ATOM 5798 N N . THR B 1 22 ? 41.659 52.624 172.004 1.00 30.60 22 THR B N 1
ATOM 5799 C CA . THR B 1 22 ? 42.590 52.300 170.933 1.00 35.20 22 THR B CA 1
ATOM 5800 C C . THR B 1 22 ? 43.012 50.828 171.025 1.00 32.90 22 THR B C 1
ATOM 5801 O O . THR B 1 22 ? 43.146 50.147 170.005 1.00 34.38 22 THR B O 1
ATOM 5805 N N . SER B 1 23 ? 43.202 50.343 172.250 1.00 35.93 23 SER B N 1
ATOM 5806 C CA . SER B 1 23 ? 43.550 48.941 172.464 1.00 38.51 23 SER B CA 1
ATOM 5807 C C . SER B 1 23 ? 42.494 48.011 171.877 1.00 37.45 23 SER B C 1
ATOM 5808 O O . SER B 1 23 ? 42.828 47.030 171.218 1.00 38.99 23 SER B O 1
ATOM 5811 N N . THR B 1 24 ? 41.221 48.325 172.111 1.00 36.20 24 THR B N 1
ATOM 5812 C CA . THR B 1 24 ? 40.125 47.511 171.587 1.00 31.44 24 THR B CA 1
ATOM 5813 C C . THR B 1 24 ? 40.130 47.502 170.061 1.00 35.01 24 THR B C 1
ATOM 5814 O O . THR B 1 24 ? 39.897 46.468 169.427 1.00 37.91 24 THR B O 1
ATOM 5818 N N . LEU B 1 25 ? 40.395 48.660 169.472 1.00 33.33 25 LEU B N 1
ATOM 5819 C CA . LEU B 1 25 ? 40.410 48.781 168.019 1.00 40.14 25 LEU B CA 1
ATOM 5820 C C . LEU B 1 25 ? 41.608 48.040 167.433 1.00 40.62 25 LEU B C 1
ATOM 5821 O O . LEU B 1 25 ? 41.472 47.276 166.472 1.00 39.06 25 LEU B O 1
ATOM 5826 N N . ALA B 1 26 ? 42.778 48.275 168.020 1.00 39.25 26 ALA B N 1
ATOM 5827 C CA . ALA B 1 26 ? 44.018 47.681 167.530 1.00 41.16 26 ALA B CA 1
ATOM 5828 C C . ALA B 1 26 ? 43.970 46.162 167.629 1.00 44.23 26 ALA B C 1
ATOM 5829 O O . ALA B 1 26 ? 44.386 45.452 166.712 1.00 46.29 26 ALA B O 1
ATOM 5831 N N . ASP B 1 27 ? 43.455 45.673 168.751 1.00 42.51 27 ASP B N 1
ATOM 5832 C CA A ASP B 1 27 ? 43.321 44.239 168.972 0.47 47.15 27 ASP B CA 1
ATOM 5833 C CA B ASP B 1 27 ? 43.317 44.243 168.975 0.53 47.15 27 ASP B CA 1
ATOM 5834 C C . ASP B 1 27 ? 42.437 43.595 167.914 1.00 52.60 27 ASP B C 1
ATOM 5835 O O . ASP B 1 27 ? 42.756 42.527 167.390 1.00 49.54 27 ASP B O 1
ATOM 5844 N N . ARG B 1 28 ? 41.325 44.252 167.610 1.00 50.07 28 ARG B N 1
ATOM 5845 C CA . ARG B 1 28 ? 40.362 43.746 166.646 1.00 45.67 28 ARG B CA 1
ATOM 5846 C C . ARG B 1 28 ? 40.935 43.772 165.232 1.00 48.78 28 ARG B C 1
ATOM 5847 O O . ARG B 1 28 ? 40.600 42.928 164.396 1.00 53.37 28 ARG B O 1
ATOM 5855 N N . LEU B 1 29 ? 41.816 44.735 164.980 1.00 49.89 29 LEU B N 1
ATOM 5856 C CA . LEU B 1 29 ? 42.289 45.021 163.628 1.00 51.35 29 LEU B CA 1
ATOM 5857 C C . LEU B 1 29 ? 43.744 44.624 163.389 1.00 55.90 29 LEU B C 1
ATOM 5858 O O . LEU B 1 29 ? 44.246 44.747 162.271 1.00 47.03 29 LEU B O 1
ATOM 5863 N N . GLY B 1 30 ? 44.421 44.164 164.436 1.00 51.30 30 GLY B N 1
ATOM 5864 C CA . GLY B 1 30 ? 45.820 43.793 164.324 1.00 49.38 30 GLY B CA 1
ATOM 5865 C C . GLY B 1 30 ? 46.716 44.983 164.042 1.00 48.83 30 GLY B C 1
ATOM 5866 O O . GLY B 1 30 ? 47.662 44.887 163.261 1.00 55.80 30 GLY B O 1
ATOM 5867 N N . ILE B 1 31 ? 46.409 46.112 164.674 1.00 49.21 31 ILE B N 1
ATOM 5868 C CA . ILE B 1 31 ? 47.233 47.309 164.563 1.00 46.49 31 ILE B CA 1
ATOM 5869 C C . ILE B 1 31 ? 48.287 47.297 165.663 1.00 53.45 31 ILE B C 1
ATOM 5870 O O . ILE B 1 31 ? 47.962 47.101 166.836 1.00 49.20 31 ILE B O 1
ATOM 5875 N N . GLN B 1 32 ? 49.547 47.503 165.294 1.00 59.62 32 GLN B N 1
ATOM 5876 C CA . GLN B 1 32 ? 50.599 47.588 166.298 1.00 60.09 32 GLN B CA 1
ATOM 5877 C C . GLN B 1 32 ? 50.443 48.860 167.122 1.00 57.15 32 GLN B C 1
ATOM 5878 O O . GLN B 1 32 ? 50.277 49.954 166.577 1.00 53.08 32 GLN B O 1
ATOM 5884 N N . LEU B 1 33 ? 50.485 48.698 168.439 1.00 52.59 33 LEU B N 1
ATOM 5885 C CA . LEU B 1 33 ? 50.316 49.807 169.364 1.00 46.68 33 LEU B CA 1
ATOM 5886 C C . LEU B 1 33 ? 51.655 50.365 169.820 1.00 56.65 33 LEU B C 1
ATOM 5887 O O . LEU B 1 33 ? 52.645 49.638 169.904 1.00 56.38 33 LEU B O 1
ATOM 5892 N N . PRO B 1 34 ? 51.689 51.672 170.106 1.00 52.37 34 PRO B N 1
ATOM 5893 C CA . PRO B 1 34 ? 52.820 52.303 170.786 1.00 43.29 34 PRO B CA 1
ATOM 5894 C C . PRO B 1 34 ? 52.753 51.911 172.261 1.00 48.03 34 PRO B C 1
ATOM 5895 O O . PRO B 1 34 ? 51.780 51.267 172.653 1.00 50.85 34 PRO B O 1
ATOM 5899 N N . PRO B 1 35 ? 53.773 52.265 173.061 1.00 45.48 35 PRO B N 1
ATOM 5900 C CA . PRO B 1 35 ? 53.760 51.939 174.493 1.00 52.87 35 PRO B CA 1
ATOM 5901 C C . PRO B 1 35 ? 52.468 52.336 175.212 1.00 56.66 35 PRO B C 1
ATOM 5902 O O . PRO B 1 35 ? 51.890 53.386 174.916 1.00 51.49 35 PRO B O 1
ATOM 5906 N N . LEU B 1 36 ? 52.038 51.499 176.155 1.00 51.64 36 LEU B N 1
ATOM 5907 C CA . LEU B 1 36 ? 50.804 51.729 176.895 1.00 49.26 36 LEU B CA 1
ATOM 5908 C C . LEU B 1 36 ? 51.077 51.979 178.369 1.00 55.00 36 LEU B C 1
ATOM 5909 O O . LEU B 1 36 ? 52.176 51.723 178.866 1.00 56.26 36 LEU B O 1
ATOM 5914 N N . GLU B 1 37 ? 50.062 52.485 179.060 1.00 53.76 37 GLU B N 1
ATOM 5915 C CA . GLU B 1 37 ? 50.087 52.604 180.508 1.00 48.82 37 GLU B CA 1
ATOM 5916 C C . GLU B 1 37 ? 48.655 52.541 180.999 1.00 58.46 37 GLU B C 1
ATOM 5917 O O . GLU B 1 37 ? 47.714 52.505 180.202 1.00 58.42 37 GLU B O 1
ATOM 5923 N N . LEU B 1 38 ? 48.486 52.520 182.313 1.00 57.97 38 LEU B N 1
ATOM 5924 C CA . LEU B 1 38 ? 47.156 52.523 182.894 1.00 63.61 38 LEU B CA 1
ATOM 5925 C C . LEU B 1 38 ? 46.838 53.946 183.323 1.00 60.70 38 LEU B C 1
ATOM 5926 O O . LEU B 1 38 ? 47.579 54.540 184.107 1.00 70.91 38 LEU B O 1
ATOM 5931 N N . SER B 1 39 ? 45.760 54.506 182.784 1.00 62.07 39 SER B N 1
ATOM 5932 C CA . SER B 1 39 ? 45.297 55.815 183.225 1.00 73.63 39 SER B CA 1
ATOM 5933 C C . SER B 1 39 ? 44.791 55.659 184.656 1.00 70.85 39 SER B C 1
ATOM 5934 O O . SER B 1 39 ? 44.179 54.638 184.975 1.00 73.01 39 SER B O 1
ATOM 5937 N N . PRO B 1 40 ? 45.053 56.667 185.513 1.00 74.22 40 PRO B N 1
ATOM 5938 C CA . PRO B 1 40 ? 44.746 56.755 186.946 1.00 82.51 40 PRO B CA 1
ATOM 5939 C C . PRO B 1 40 ? 43.790 55.691 187.494 1.00 82.43 40 PRO B C 1
ATOM 5940 O O . PRO B 1 40 ? 44.248 54.588 187.800 1.00 75.69 40 PRO B O 1
ATOM 5944 N N . THR B 1 44 ? 42.607 51.800 183.177 1.00 67.02 44 THR B N 1
ATOM 5945 C CA . THR B 1 44 ? 42.637 50.854 182.063 1.00 68.87 44 THR B CA 1
ATOM 5946 C C . THR B 1 44 ? 43.716 51.193 181.035 1.00 55.18 44 THR B C 1
ATOM 5947 O O . THR B 1 44 ? 44.293 52.282 181.053 1.00 51.52 44 THR B O 1
ATOM 5951 N N . ALA B 1 45 ? 43.980 50.245 180.142 1.00 49.91 45 ALA B N 1
ATOM 5952 C CA . ALA B 1 45 ? 45.038 50.387 179.150 1.00 56.08 45 ALA B CA 1
ATOM 5953 C C . ALA B 1 45 ? 44.775 51.540 178.179 1.00 56.26 45 ALA B C 1
ATOM 5954 O O . ALA B 1 45 ? 43.746 51.578 177.502 1.00 48.18 45 ALA B O 1
ATOM 5956 N N . VAL B 1 46 ? 45.723 52.470 178.125 1.00 49.36 46 VAL B N 1
ATOM 5957 C CA . VAL B 1 46 ? 45.635 53.652 177.276 1.00 47.66 46 VAL B CA 1
ATOM 5958 C C . VAL B 1 46 ? 47.038 53.908 176.715 1.00 52.96 46 VAL B C 1
ATOM 5959 O O . VAL B 1 46 ? 48.025 53.540 177.350 1.00 47.93 46 VAL B O 1
ATOM 5963 N N . THR B 1 47 ? 47.137 54.490 175.520 1.00 40.35 47 THR B N 1
ATOM 5964 C CA . THR B 1 47 ? 48.442 54.807 174.942 1.00 34.78 47 THR B CA 1
ATOM 5965 C C . THR B 1 47 ? 49.166 55.845 175.780 1.00 43.15 47 THR B C 1
ATOM 5966 O O . THR B 1 47 ? 48.533 56.714 176.379 1.00 40.61 47 THR B O 1
ATOM 5970 N N . VAL B 1 48 ? 50.491 55.748 175.830 1.00 39.65 48 VAL B N 1
ATOM 5971 C CA . VAL B 1 48 ? 51.299 56.814 176.394 1.00 42.80 48 VAL B CA 1
ATOM 5972 C C . VAL B 1 48 ? 51.318 57.942 175.376 1.00 40.42 48 VAL B C 1
ATOM 5973 O O . VAL B 1 48 ? 51.522 57.707 174.184 1.00 44.78 48 VAL B O 1
ATOM 5977 N N . LEU B 1 49 ? 51.096 59.164 175.840 1.00 42.37 49 LEU B N 1
ATOM 5978 C CA . LEU B 1 49 ? 51.087 60.309 174.946 1.00 47.82 49 LEU B CA 1
ATOM 5979 C C . LEU B 1 49 ? 52.409 61.060 175.076 1.00 43.02 49 LEU B C 1
ATOM 5980 O O . LEU B 1 49 ? 52.654 61.708 176.091 1.00 38.10 49 LEU B O 1
ATOM 5985 N N . ASP B 1 50 ? 53.261 60.959 174.055 1.00 41.88 50 ASP B N 1
ATOM 5986 C CA . ASP B 1 50 ? 54.570 61.615 174.066 1.00 45.56 50 ASP B CA 1
ATOM 5987 C C . ASP B 1 50 ? 54.457 63.108 174.341 1.00 52.54 50 ASP B C 1
ATOM 5988 O O . ASP B 1 50 ? 53.667 63.800 173.696 1.00 50.41 50 ASP B O 1
ATOM 5993 N N . PRO B 1 51 ? 55.242 63.609 175.306 1.00 47.64 51 PRO B N 1
ATOM 5994 C CA . PRO B 1 51 ? 55.293 65.045 175.599 1.00 50.10 51 PRO B CA 1
ATOM 5995 C C . PRO B 1 51 ? 55.543 65.884 174.345 1.00 48.20 51 PRO B C 1
ATOM 5996 O O . PRO B 1 51 ? 55.024 66.998 174.247 1.00 48.99 51 PRO B O 1
ATOM 6000 N N . GLU B 1 52 ? 56.319 65.349 173.404 1.00 49.42 52 GLU B N 1
ATOM 6001 C CA . GLU B 1 52 ? 56.623 66.057 172.165 1.00 55.90 52 GLU B CA 1
ATOM 6002 C C . GLU B 1 52 ? 55.373 66.251 171.308 1.00 49.97 52 GLU B C 1
ATOM 6003 O O . GLU B 1 52 ? 55.181 67.310 170.707 1.00 46.05 52 GLU B O 1
ATOM 6009 N N . LEU B 1 53 ? 54.536 65.220 171.244 1.00 46.77 53 LEU B N 1
ATOM 6010 C CA . LEU B 1 53 ? 53.273 65.312 170.524 1.00 44.34 53 LEU B CA 1
ATOM 6011 C C . LEU B 1 53 ? 52.324 66.251 171.259 1.00 45.99 53 LEU B C 1
ATOM 6012 O O . LEU B 1 53 ? 51.724 67.138 170.651 1.00 39.32 53 LEU B O 1
ATOM 6017 N N . LYS B 1 54 ? 52.216 66.064 172.572 1.00 42.26 54 LYS B N 1
ATOM 6018 C CA . LYS B 1 54 ? 51.329 66.869 173.407 1.00 43.00 54 LYS B CA 1
ATOM 6019 C C . LYS B 1 54 ? 51.556 68.360 173.232 1.00 41.86 54 LYS B C 1
ATOM 6020 O O . LYS B 1 54 ? 50.606 69.142 173.191 1.00 38.37 54 LYS B O 1
ATOM 6026 N N . ALA B 1 55 ? 52.821 68.751 173.133 1.00 37.07 55 ALA B N 1
ATOM 6027 C CA . ALA B 1 55 ? 53.175 70.161 173.053 1.00 39.25 55 ALA B CA 1
ATOM 6028 C C . ALA B 1 55 ? 52.723 70.772 171.726 1.00 29.95 55 ALA B C 1
ATOM 6029 O O . ALA B 1 55 ? 52.672 71.993 171.584 1.00 34.23 55 ALA B O 1
ATOM 6031 N N . LYS B 1 56 ? 52.415 69.917 170.756 1.00 32.23 56 LYS B N 1
ATOM 6032 C CA . LYS B 1 56 ? 52.004 70.375 169.438 1.00 40.82 56 LYS B CA 1
ATOM 6033 C C . LYS B 1 56 ? 50.490 70.481 169.308 1.00 37.82 56 LYS B C 1
ATOM 6034 O O . LYS B 1 56 ? 50.000 70.960 168.292 1.00 29.98 56 LYS B O 1
ATOM 6040 N N . LEU B 1 57 ? 49.754 70.024 170.318 1.00 30.31 57 LEU B N 1
ATOM 6041 C CA . LEU B 1 57 ? 48.316 69.800 170.153 1.00 32.82 57 LEU B CA 1
ATOM 6042 C C . LEU B 1 57 ? 47.422 71.015 170.395 1.00 31.05 57 LEU B C 1
ATOM 6043 O O . LEU B 1 57 ? 46.206 70.921 170.221 1.00 34.09 57 LEU B O 1
ATOM 6048 N N . GLY B 1 58 ? 48.014 72.145 170.775 1.00 28.10 58 GLY B N 1
ATOM 6049 C CA . GLY B 1 58 ? 47.245 73.344 171.054 1.00 32.61 58 GLY B CA 1
ATOM 6050 C C . GLY B 1 58 ? 46.138 73.077 172.060 1.00 35.74 58 GLY B C 1
ATOM 6051 O O . GLY B 1 58 ? 46.399 72.563 173.145 1.00 34.33 58 GLY B O 1
ATOM 6052 N N . SER B 1 59 ? 44.897 73.393 171.691 1.00 31.21 59 SER B N 1
ATOM 6053 C CA . SER B 1 59 ? 43.770 73.261 172.613 1.00 29.83 59 SER B CA 1
ATOM 6054 C C . SER B 1 59 ? 42.992 71.956 172.438 1.00 32.32 59 SER B C 1
ATOM 6055 O O . SER B 1 59 ? 41.957 71.765 173.080 1.00 30.92 59 SER B O 1
ATOM 6058 N N . ALA B 1 60 ? 43.490 71.063 171.585 1.00 27.31 60 ALA B N 1
ATOM 6059 C CA . ALA B 1 60 ? 42.765 69.836 171.234 1.00 25.23 60 ALA B CA 1
ATOM 6060 C C . ALA B 1 60 ? 42.282 69.014 172.431 1.00 30.07 60 ALA B C 1
ATOM 6061 O O . ALA B 1 60 ? 41.186 68.443 172.409 1.00 28.07 60 ALA B O 1
ATOM 6063 N N . LEU B 1 61 ? 43.105 68.954 173.474 1.00 31.94 61 LEU B N 1
ATOM 6064 C CA . LEU B 1 61 ? 42.818 68.113 174.638 1.00 35.31 61 LEU B CA 1
ATOM 6065 C C . LEU B 1 61 ? 41.874 68.782 175.633 1.00 35.17 61 LEU B C 1
ATOM 6066 O O . LEU B 1 61 ? 41.457 68.158 176.608 1.00 37.91 61 LEU B O 1
ATOM 6071 N N . SER B 1 62 ? 41.540 70.046 175.390 1.00 33.80 62 SER B N 1
ATOM 6072 C CA . SER B 1 62 ? 40.705 70.813 176.321 1.00 32.70 62 SER B CA 1
ATOM 6073 C C . SER B 1 62 ? 39.227 70.414 176.294 1.00 34.32 62 SER B C 1
ATOM 6074 O O . SER B 1 62 ? 38.485 70.711 177.228 1.00 32.38 62 SER B O 1
ATOM 6077 N N . ILE B 1 63 ? 38.792 69.753 175.226 1.00 28.25 63 ILE B N 1
ATOM 6078 C CA . ILE B 1 63 ? 37.408 69.294 175.147 1.00 28.67 63 ILE B CA 1
ATOM 6079 C C . ILE B 1 63 ? 37.293 67.928 175.807 1.00 29.29 63 ILE B C 1
ATOM 6080 O O . ILE B 1 63 ? 37.938 66.971 175.381 1.00 33.47 63 ILE B O 1
ATOM 6085 N N . PRO B 1 64 ? 36.464 67.830 176.854 1.00 34.20 64 PRO B N 1
ATOM 6086 C CA . PRO B 1 64 ? 36.325 66.582 177.615 1.00 34.56 64 PRO B CA 1
ATOM 6087 C C . PRO B 1 64 ? 35.622 65.485 176.822 1.00 33.66 64 PRO B C 1
ATOM 6088 O O . PRO B 1 64 ? 34.783 65.781 175.969 1.00 27.08 64 PRO B O 1
ATOM 6092 N N . GLU B 1 65 ? 35.980 64.232 177.089 1.00 28.23 65 GLU B N 1
ATOM 6093 C CA A GLU B 1 65 ? 35.264 63.102 176.516 0.48 30.87 65 GLU B CA 1
ATOM 6094 C CA B GLU B 1 65 ? 35.267 63.087 176.530 0.52 30.87 65 GLU B CA 1
ATOM 6095 C C . GLU B 1 65 ? 33.821 63.112 177.012 1.00 28.73 65 GLU B C 1
ATOM 6096 O O . GLU B 1 65 ? 33.520 63.679 178.061 1.00 32.19 65 GLU B O 1
ATOM 6107 N N . GLY B 1 66 ? 32.925 62.502 176.248 1.00 24.54 66 GLY B N 1
ATOM 6108 C CA . GLY B 1 66 ? 31.561 62.317 176.708 1.00 32.99 66 GLY B CA 1
ATOM 6109 C C . GLY B 1 66 ? 30.556 63.365 176.280 1.00 41.74 66 GLY B C 1
ATOM 6110 O O . GLY B 1 66 ? 29.424 63.371 176.776 1.00 37.74 66 GLY B O 1
ATOM 6111 N N . ILE B 1 67 ? 30.961 64.258 175.380 1.00 25.67 67 ILE B N 1
ATOM 6112 C CA . ILE B 1 67 ? 30.037 65.230 174.808 1.00 24.11 67 ILE B CA 1
ATOM 6113 C C . ILE B 1 67 ? 30.253 65.257 173.301 1.00 25.61 67 ILE B C 1
ATOM 6114 O O . ILE B 1 67 ? 31.300 64.816 172.813 1.00 23.49 67 ILE B O 1
ATOM 6119 N N . PRO B 1 68 ? 29.268 65.772 172.552 1.00 21.94 68 PRO B N 1
ATOM 6120 C CA . PRO B 1 68 ? 29.471 65.866 171.101 1.00 18.97 68 PRO B CA 1
ATOM 6121 C C . PRO B 1 68 ? 30.488 66.935 170.717 1.00 22.16 68 PRO B C 1
ATOM 6122 O O . PRO B 1 68 ? 30.885 67.748 171.553 1.00 23.21 68 PRO B O 1
ATOM 6126 N N . PHE B 1 69 ? 30.891 66.939 169.444 1.00 19.05 69 PHE B N 1
ATOM 6127 C CA . PHE B 1 69 ? 31.612 68.069 168.875 1.00 17.33 69 PHE B CA 1
ATOM 6128 C C . PHE B 1 69 ? 30.570 69.132 168.521 1.00 21.52 69 PHE B C 1
ATOM 6129 O O . PHE B 1 69 ? 29.687 68.900 167.678 1.00 22.49 69 PHE B O 1
ATOM 6137 N N . PHE B 1 70 ? 30.659 70.283 169.179 1.00 20.81 70 PHE B N 1
ATOM 6138 C CA . PHE B 1 70 ? 29.719 71.376 168.949 1.00 18.70 70 PHE B CA 1
ATOM 6139 C C . PHE B 1 70 ? 30.304 72.353 167.944 1.00 15.54 70 PHE B C 1
ATOM 6140 O O . PHE B 1 70 ? 31.004 73.306 168.304 1.00 18.70 70 PHE B O 1
ATOM 6148 N N . ALA B 1 71 ? 30.008 72.091 166.671 1.00 18.01 71 ALA B N 1
ATOM 6149 C CA . ALA B 1 71 ? 30.716 72.706 165.561 1.00 18.45 71 ALA B CA 1
ATOM 6150 C C . ALA B 1 71 ? 30.609 74.227 165.508 1.00 22.19 71 ALA B C 1
ATOM 6151 O O . ALA B 1 71 ? 31.498 74.890 164.981 1.00 21.44 71 ALA B O 1
ATOM 6153 N N . PHE B 1 72 ? 29.525 74.781 166.053 1.00 17.98 72 PHE B N 1
ATOM 6154 C CA . PHE B 1 72 ? 29.285 76.220 165.957 1.00 17.53 72 PHE B CA 1
ATOM 6155 C C . PHE B 1 72 ? 29.909 76.988 167.105 1.00 20.31 72 PHE B C 1
ATOM 6156 O O . PHE B 1 72 ? 29.929 78.222 167.103 1.00 22.04 72 PHE B O 1
ATOM 6164 N N . ASN B 1 73 ? 30.417 76.244 168.080 1.00 21.03 73 ASN B N 1
ATOM 6165 C CA . ASN B 1 73 ? 31.023 76.816 169.270 1.00 22.24 73 ASN B CA 1
ATOM 6166 C C . ASN B 1 73 ? 32.509 77.090 169.034 1.00 24.67 73 ASN B C 1
ATOM 6167 O O . ASN B 1 73 ? 33.243 76.218 168.554 1.00 20.96 73 ASN B O 1
ATOM 6172 N N . LYS B 1 74 ? 32.945 78.298 169.376 1.00 20.84 74 LYS B N 1
ATOM 6173 C CA A LYS B 1 74 ? 34.307 78.705 169.046 0.59 24.40 74 LYS B CA 1
ATOM 6174 C CA B LYS B 1 74 ? 34.318 78.770 169.132 0.41 24.41 74 LYS B CA 1
ATOM 6175 C C . LYS B 1 74 ? 35.404 77.853 169.700 1.00 25.25 74 LYS B C 1
ATOM 6176 O O . LYS B 1 74 ? 36.410 77.555 169.050 1.00 24.38 74 LYS B O 1
ATOM 6187 N N . GLN B 1 75 ? 35.210 77.436 170.947 1.00 25.35 75 GLN B N 1
ATOM 6188 C CA A GLN B 1 75 ? 36.194 76.595 171.609 0.63 24.06 75 GLN B CA 1
ATOM 6189 C CA B GLN B 1 75 ? 36.166 76.566 171.634 0.37 24.15 75 GLN B CA 1
ATOM 6190 C C . GLN B 1 75 ? 36.281 75.199 170.978 1.00 25.58 75 GLN B C 1
ATOM 6191 O O . GLN B 1 75 ? 37.384 74.681 170.763 1.00 21.76 75 GLN B O 1
ATOM 6202 N N . HIS B 1 76 ? 35.133 74.602 170.674 1.00 20.92 76 HIS B N 1
ATOM 6203 C CA . HIS B 1 76 ? 35.119 73.295 170.017 1.00 20.69 76 HIS B CA 1
ATOM 6204 C C . HIS B 1 76 ? 35.753 73.350 168.628 1.00 24.89 76 HIS B C 1
ATOM 6205 O O . HIS B 1 76 ? 36.527 72.470 168.264 1.00 21.17 76 HIS B O 1
ATOM 6212 N N . SER B 1 77 ? 35.418 74.371 167.845 1.00 20.27 77 SER B N 1
ATOM 6213 C CA . SER B 1 77 ? 35.984 74.471 166.502 1.00 26.08 77 SER B CA 1
ATOM 6214 C C . SER B 1 77 ? 37.501 74.713 166.557 1.00 26.48 77 SER B C 1
ATOM 6215 O O . SER B 1 77 ? 38.249 74.187 165.726 1.00 21.11 77 SER B O 1
ATOM 6218 N N . GLN B 1 78 ? 37.954 75.476 167.549 1.00 23.29 78 GLN B N 1
ATOM 6219 C CA . GLN B 1 78 ? 39.380 75.735 167.701 1.00 26.68 78 GLN B CA 1
ATOM 6220 C C . GLN B 1 78 ? 40.125 74.441 168.019 1.00 26.26 78 GLN B C 1
ATOM 6221 O O . GLN B 1 78 ? 41.258 74.246 167.581 1.00 23.46 78 GLN B O 1
ATOM 6227 N N . ALA B 1 79 ? 39.476 73.558 168.776 1.00 24.03 79 ALA B N 1
ATOM 6228 C CA . ALA B 1 79 ? 40.081 72.291 169.171 1.00 23.16 79 ALA B CA 1
ATOM 6229 C C . ALA B 1 79 ? 40.231 71.373 167.964 1.00 27.66 79 ALA B C 1
ATOM 6230 O O . ALA B 1 79 ? 41.262 70.718 167.794 1.00 24.79 79 ALA B O 1
ATOM 6232 N N . VAL B 1 80 ? 39.204 71.326 167.121 1.00 22.64 80 VAL B N 1
ATOM 6233 C CA . VAL B 1 80 ? 39.288 70.539 165.894 1.00 24.94 80 VAL B CA 1
ATOM 6234 C C . VAL B 1 80 ? 40.370 71.105 164.967 1.00 21.61 80 VAL B C 1
ATOM 6235 O O . VAL B 1 80 ? 41.149 70.353 164.355 1.00 24.24 80 VAL B O 1
ATOM 6239 N N . LYS B 1 81 ? 40.431 72.428 164.872 1.00 20.27 81 LYS B N 1
ATOM 6240 C CA . LYS B 1 81 ? 41.443 73.077 164.046 1.00 23.36 81 LYS B CA 1
ATOM 6241 C C . LYS B 1 81 ? 42.846 72.746 164.563 1.00 29.82 81 LYS B C 1
ATOM 6242 O O . LYS B 1 81 ? 43.761 72.475 163.776 1.00 24.42 81 LYS B O 1
ATOM 6248 N N . ASP B 1 82 ? 43.010 72.765 165.884 1.00 26.38 82 ASP B N 1
ATOM 6249 C CA . ASP B 1 82 ? 44.317 72.501 166.493 1.00 24.35 82 ASP B CA 1
ATOM 6250 C C . ASP B 1 82 ? 44.769 71.048 166.316 1.00 26.36 82 ASP B C 1
ATOM 6251 O O . ASP B 1 82 ? 45.936 70.792 166.016 1.00 27.16 82 ASP B O 1
ATOM 6256 N N . LEU B 1 83 ? 43.853 70.101 166.495 1.00 22.61 83 LEU B N 1
ATOM 6257 C CA . LEU B 1 83 ? 44.164 68.688 166.273 1.00 24.33 83 LEU B CA 1
ATOM 6258 C C . LEU B 1 83 ? 44.442 68.392 164.800 1.00 30.92 83 LEU B C 1
ATOM 6259 O O . LEU B 1 83 ? 45.440 67.737 164.469 1.00 26.24 83 LEU B O 1
ATOM 6264 N N . SER B 1 84 ? 43.575 68.872 163.908 1.00 23.42 84 SER B N 1
ATOM 6265 C CA . SER B 1 84 ? 43.758 68.597 162.482 1.00 24.04 84 SER B CA 1
ATOM 6266 C C . SER B 1 84 ? 45.077 69.174 161.980 1.00 24.33 84 SER B C 1
ATOM 6267 O O . SER B 1 84 ? 45.686 68.631 161.055 1.00 25.72 84 SER B O 1
ATOM 6270 N N . LYS B 1 85 ? 45.515 70.273 162.585 1.00 25.19 85 LYS B N 1
ATOM 6271 C CA . LYS B 1 85 ? 46.770 70.905 162.192 1.00 27.19 85 LYS B CA 1
ATOM 6272 C C . LYS B 1 85 ? 47.943 69.932 162.297 1.00 31.32 85 LYS B C 1
ATOM 6273 O O . LYS B 1 85 ? 48.776 69.843 161.388 1.00 28.54 85 LYS B O 1
ATOM 6279 N N . VAL B 1 86 ? 47.997 69.201 163.405 1.00 28.70 86 VAL B N 1
ATOM 6280 C CA . VAL B 1 86 ? 49.043 68.211 163.605 1.00 31.38 86 VAL B CA 1
ATOM 6281 C C . VAL B 1 86 ? 48.926 67.101 162.565 1.00 34.22 86 VAL B C 1
ATOM 6282 O O . VAL B 1 86 ? 49.935 66.663 162.015 1.00 32.27 86 VAL B O 1
ATOM 6286 N N . PHE B 1 87 ? 47.697 66.664 162.281 1.00 26.87 87 PHE B N 1
ATOM 6287 C CA . PHE B 1 87 ? 47.459 65.624 161.282 1.00 26.53 87 PHE B CA 1
ATOM 6288 C C . PHE B 1 87 ? 47.904 66.092 159.891 1.00 30.40 87 PHE B C 1
ATOM 6289 O O . PHE B 1 87 ? 48.602 65.378 159.165 1.00 30.56 87 PHE B O 1
ATOM 6297 N N . ILE B 1 88 ? 47.474 67.293 159.524 1.00 25.92 88 ILE B N 1
ATOM 6298 C CA . ILE B 1 88 ? 47.725 67.846 158.194 1.00 29.30 88 ILE B CA 1
ATOM 6299 C C . ILE B 1 88 ? 49.224 68.078 157.973 1.00 30.01 88 ILE B C 1
ATOM 6300 O O . ILE B 1 88 ? 49.739 67.864 156.870 1.00 29.46 88 ILE B O 1
ATOM 6305 N N . GLU B 1 89 ? 49.918 68.498 159.027 1.00 28.55 89 GLU B N 1
ATOM 6306 C CA . GLU B 1 89 ? 51.338 68.847 158.921 1.00 34.63 89 GLU B CA 1
ATOM 6307 C C . GLU B 1 89 ? 52.294 67.661 159.123 1.00 39.38 89 GLU B C 1
ATOM 6308 O O . GLU B 1 89 ? 53.511 67.826 159.066 1.00 38.99 89 GLU B O 1
ATOM 6314 N N . ALA B 1 90 ? 51.747 66.473 159.359 1.00 32.98 90 ALA B N 1
ATOM 6315 C CA . ALA B 1 90 ? 52.575 65.277 159.523 1.00 38.46 90 ALA B CA 1
ATOM 6316 C C . ALA B 1 90 ? 53.402 65.000 158.265 1.00 38.13 90 ALA B C 1
ATOM 6317 O O . ALA B 1 90 ? 52.876 65.057 157.148 1.00 33.76 90 ALA B O 1
ATOM 6319 N N . LYS B 1 91 ? 54.681 64.672 158.461 1.00 39.40 91 LYS B N 1
ATOM 6320 C CA . LYS B 1 91 ? 55.631 64.465 157.363 1.00 39.42 91 LYS B CA 1
ATOM 6321 C C . LYS B 1 91 ? 55.191 63.427 156.340 1.00 33.87 91 LYS B C 1
ATOM 6322 O O . LYS B 1 91 ? 55.577 63.503 155.170 1.00 41.86 91 LYS B O 1
ATOM 6328 N N . SER B 1 92 ? 54.399 62.453 156.775 1.00 35.24 92 SER B N 1
ATOM 6329 C CA . SER B 1 92 ? 53.932 61.396 155.882 1.00 29.81 92 SER B CA 1
ATOM 6330 C C . SER B 1 92 ? 52.658 60.755 156.407 1.00 32.98 92 SER B C 1
ATOM 6331 O O . SER B 1 92 ? 52.291 60.953 157.562 1.00 35.88 92 SER B O 1
ATOM 6334 N N . LEU B 1 93 ? 52.008 59.955 155.568 1.00 30.60 93 LEU B N 1
ATOM 6335 C CA . LEU B 1 93 ? 50.818 59.225 155.993 1.00 36.85 93 LEU B CA 1
ATOM 6336 C C . LEU B 1 93 ? 51.112 58.187 157.080 1.00 40.36 93 LEU B C 1
ATOM 6337 O O . LEU B 1 93 ? 50.239 57.868 157.892 1.00 35.50 93 LEU B O 1
ATOM 6342 N N . ASN B 1 94 ? 52.334 57.661 157.100 1.00 43.75 94 ASN B N 1
ATOM 6343 C CA . ASN B 1 94 ? 52.734 56.728 158.155 1.00 42.63 94 ASN B CA 1
ATOM 6344 C C . ASN B 1 94 ? 52.795 57.425 159.507 1.00 37.29 94 ASN B C 1
ATOM 6345 O O . ASN B 1 94 ? 52.285 56.921 160.508 1.00 44.93 94 ASN B O 1
ATOM 6350 N N . VAL B 1 95 ? 53.427 58.592 159.524 1.00 34.85 95 VAL B N 1
ATOM 6351 C CA . VAL B 1 95 ? 53.482 59.417 160.719 1.00 34.42 95 VAL B CA 1
ATOM 6352 C C . VAL B 1 95 ? 52.081 59.874 161.143 1.00 40.94 95 VAL B C 1
ATOM 6353 O O . VAL B 1 95 ? 51.760 59.883 162.335 1.00 37.80 95 VAL B O 1
ATOM 6357 N N . LEU B 1 96 ? 51.253 60.254 160.169 1.00 37.41 96 LEU B N 1
ATOM 6358 C CA . LEU B 1 96 ? 49.866 60.633 160.456 1.00 34.50 96 LEU B CA 1
ATOM 6359 C C . LEU B 1 96 ? 49.168 59.518 161.229 1.00 36.30 96 LEU B C 1
ATOM 6360 O O . LEU B 1 96 ? 48.588 59.754 162.291 1.00 35.05 96 LEU B O 1
ATOM 6365 N N . LYS B 1 97 ? 49.250 58.301 160.702 1.00 31.87 97 LYS B N 1
ATOM 6366 C CA A LYS B 1 97 ? 48.644 57.146 161.348 0.53 39.07 97 LYS B CA 1
ATOM 6367 C CA B LYS B 1 97 ? 48.644 57.146 161.348 0.47 39.09 97 LYS B CA 1
ATOM 6368 C C . LYS B 1 97 ? 49.187 56.932 162.762 1.00 41.60 97 LYS B C 1
ATOM 6369 O O . LYS B 1 97 ? 48.432 56.611 163.682 1.00 37.99 97 LYS B O 1
ATOM 6380 N N . ASP B 1 98 ? 50.495 57.120 162.933 1.00 43.74 98 ASP B N 1
ATOM 6381 C CA . ASP B 1 98 ? 51.125 56.970 164.247 1.00 43.04 98 ASP B CA 1
ATOM 6382 C C . ASP B 1 98 ? 50.581 57.993 165.238 1.00 38.25 98 ASP B C 1
ATOM 6383 O O . ASP B 1 98 ? 50.274 57.661 166.388 1.00 33.16 98 ASP B O 1
ATOM 6388 N N . VAL B 1 99 ? 50.478 59.242 164.791 1.00 36.18 99 VAL B N 1
ATOM 6389 C CA . VAL B 1 99 ? 49.961 60.314 165.639 1.00 36.41 99 VAL B CA 1
ATOM 6390 C C . VAL B 1 99 ? 48.500 60.068 166.026 1.00 33.90 99 VAL B C 1
ATOM 6391 O O . VAL B 1 99 ? 48.129 60.220 167.190 1.00 35.25 99 VAL B O 1
ATOM 6395 N N . ALA B 1 100 ? 47.688 59.672 165.049 1.00 32.76 100 ALA B N 1
ATOM 6396 C CA . ALA B 1 100 ? 46.283 59.337 165.281 1.00 32.44 100 ALA B CA 1
ATOM 6397 C C . ALA B 1 100 ? 46.123 58.219 166.314 1.00 40.43 100 ALA B C 1
ATOM 6398 O O . ALA B 1 100 ? 45.350 58.353 167.263 1.00 34.49 100 ALA B O 1
ATOM 6400 N N . ILE B 1 101 ? 46.840 57.115 166.113 1.00 37.75 101 ILE B N 1
ATOM 6401 C CA . ILE B 1 101 ? 46.809 55.988 167.047 1.00 34.00 101 ILE B CA 1
ATOM 6402 C C . ILE B 1 101 ? 47.212 56.422 168.457 1.00 33.67 101 ILE B C 1
ATOM 6403 O O . ILE B 1 101 ? 46.601 56.006 169.443 1.00 34.39 101 ILE B O 1
ATOM 6408 N N . MET B 1 102 ? 48.224 57.280 168.551 1.00 35.58 102 MET B N 1
ATOM 6409 C CA . MET B 1 102 ? 48.704 57.729 169.855 1.00 35.06 102 MET B CA 1
ATOM 6410 C C . MET B 1 102 ? 47.745 58.663 170.607 1.00 34.42 102 MET B C 1
ATOM 6411 O O . MET B 1 102 ? 47.613 58.554 171.830 1.00 32.48 102 MET B O 1
ATOM 6416 N N . VAL B 1 103 ? 47.071 59.565 169.887 1.00 38.20 103 VAL B N 1
ATOM 6417 C CA A VAL B 1 103 ? 46.217 60.570 170.534 0.50 31.19 103 VAL B CA 1
ATOM 6418 C CA B VAL B 1 103 ? 46.232 60.577 170.523 0.50 31.19 103 VAL B CA 1
ATOM 6419 C C . VAL B 1 103 ? 44.788 60.107 170.756 1.00 27.67 103 VAL B C 1
ATOM 6420 O O . VAL B 1 103 ? 44.070 60.685 171.573 1.00 33.45 103 VAL B O 1
ATOM 6427 N N . LYS B 1 104 ? 44.380 59.059 170.045 1.00 27.12 104 LYS B N 1
ATOM 6428 C CA . LYS B 1 104 ? 42.993 58.587 170.054 1.00 29.13 104 LYS B CA 1
ATOM 6429 C C . LYS B 1 104 ? 42.378 58.414 171.447 1.00 36.44 104 LYS B C 1
ATOM 6430 O O . LYS B 1 104 ? 41.219 58.775 171.662 1.00 26.92 104 LYS B O 1
ATOM 6436 N N . ASP B 1 105 ? 43.153 57.878 172.391 1.00 31.29 105 ASP B N 1
ATOM 6437 C CA . ASP B 1 105 ? 42.667 57.671 173.763 1.00 29.52 105 ASP B CA 1
ATOM 6438 C C . ASP B 1 105 ? 42.536 58.955 174.584 1.00 34.45 105 ASP B C 1
ATOM 6439 O O . ASP B 1 105 ? 41.945 58.941 175.665 1.00 34.74 105 ASP B O 1
ATOM 6444 N N . HIS B 1 106 ? 43.098 60.052 174.088 1.00 25.20 106 HIS B N 1
ATOM 6445 C CA . HIS B 1 106 ? 43.237 61.268 174.881 1.00 29.80 106 HIS B CA 1
ATOM 6446 C C . HIS B 1 106 ? 42.404 62.443 174.386 1.00 31.30 106 HIS B C 1
ATOM 6447 O O . HIS B 1 106 ? 42.421 63.512 174.999 1.00 32.75 106 HIS B O 1
ATOM 6454 N N . VAL B 1 107 ? 41.691 62.240 173.280 1.00 31.84 107 VAL B N 1
ATOM 6455 C CA A VAL B 1 107 ? 40.881 63.281 172.648 0.51 27.06 107 VAL B CA 1
ATOM 6456 C CA B VAL B 1 107 ? 40.863 63.297 172.709 0.49 27.04 107 VAL B CA 1
ATOM 6457 C C . VAL B 1 107 ? 39.405 62.878 172.641 1.00 24.07 107 VAL B C 1
ATOM 6458 O O . VAL B 1 107 ? 39.086 61.691 172.519 1.00 27.13 107 VAL B O 1
ATOM 6465 N N . ASN B 1 108 ? 38.518 63.865 172.762 1.00 26.30 108 ASN B N 1
ATOM 6466 C CA . ASN B 1 108 ? 37.088 63.667 172.559 1.00 25.54 108 ASN B CA 1
ATOM 6467 C C . ASN B 1 108 ? 36.879 62.949 171.216 1.00 24.14 108 ASN B C 1
ATOM 6468 O O . ASN B 1 108 ? 37.463 63.336 170.204 1.00 25.93 108 ASN B O 1
ATOM 6473 N N . SER B 1 109 ? 36.064 61.896 171.198 1.00 21.81 109 SER B N 1
ATOM 6474 C CA A SER B 1 109 ? 35.911 61.050 170.012 0.48 24.61 109 SER B CA 1
ATOM 6475 C CA B SER B 1 109 ? 35.977 61.073 169.998 0.52 24.59 109 SER B CA 1
ATOM 6476 C C . SER B 1 109 ? 35.341 61.788 168.808 1.00 24.90 109 SER B C 1
ATOM 6477 O O . SER B 1 109 ? 35.763 61.569 167.671 1.00 20.34 109 SER B O 1
ATOM 6482 N N . ALA B 1 110 ? 34.355 62.645 169.058 1.00 22.94 110 ALA B N 1
ATOM 6483 C CA . ALA B 1 110 ? 33.741 63.400 167.966 1.00 22.30 110 ALA B CA 1
ATOM 6484 C C . ALA B 1 110 ? 34.700 64.460 167.420 1.00 22.13 110 ALA B C 1
ATOM 6485 O O . ALA B 1 110 ? 34.761 64.701 166.207 1.00 21.59 110 ALA B O 1
ATOM 6487 N N . VAL B 1 111 ? 35.456 65.090 168.312 1.00 18.71 111 VAL B N 1
ATOM 6488 C CA . VAL B 1 111 ? 36.483 66.038 167.899 1.00 22.61 111 VAL B CA 1
ATOM 6489 C C . VAL B 1 111 ? 37.545 65.320 167.052 1.00 23.22 111 VAL B C 1
ATOM 6490 O O . VAL B 1 111 ? 37.967 65.822 166.002 1.00 22.01 111 VAL B O 1
ATOM 6494 N N . PHE B 1 112 ? 37.941 64.130 167.497 1.00 23.29 112 PHE B N 1
ATOM 6495 C CA . PHE B 1 112 ? 38.874 63.277 166.747 1.00 23.28 112 PHE B CA 1
ATOM 6496 C C . PHE B 1 112 ? 38.377 63.005 165.326 1.00 22.16 112 PHE B C 1
ATOM 6497 O O . PHE B 1 112 ? 39.094 63.252 164.344 1.00 23.09 112 PHE B O 1
ATOM 6505 N N . LEU B 1 113 ? 37.148 62.503 165.212 1.00 20.21 113 LEU B N 1
ATOM 6506 C CA . LEU B 1 113 ? 36.550 62.227 163.903 1.00 22.62 113 LEU B CA 1
ATOM 6507 C C . LEU B 1 113 ? 36.465 63.453 163.009 1.00 25.37 113 LEU B C 1
ATOM 6508 O O . LEU B 1 113 ? 36.765 63.373 161.817 1.00 21.43 113 LEU B O 1
ATOM 6513 N N . ALA B 1 114 ? 36.037 64.581 163.567 1.00 20.48 114 ALA B N 1
ATOM 6514 C CA . ALA B 1 114 ? 35.914 65.806 162.772 1.00 23.59 114 ALA B CA 1
ATOM 6515 C C . ALA B 1 114 ? 37.280 66.227 162.229 1.00 24.30 114 ALA B C 1
ATOM 6516 O O . ALA B 1 114 ? 37.416 66.591 161.052 1.00 22.11 114 ALA B O 1
ATOM 6518 N N . ALA B 1 115 ? 38.292 66.161 163.090 1.00 20.33 115 ALA B N 1
ATOM 6519 C CA . ALA B 1 115 ? 39.655 66.526 162.704 1.00 22.43 115 ALA B CA 1
ATOM 6520 C C . ALA B 1 115 ? 40.164 65.610 161.588 1.00 22.86 115 ALA B C 1
ATOM 6521 O O . ALA B 1 115 ? 40.846 66.062 160.660 1.00 22.02 115 ALA B O 1
ATOM 6523 N N . LEU B 1 116 ? 39.815 64.328 161.666 1.00 20.81 116 LEU B N 1
ATOM 6524 C CA . LEU B 1 116 ? 40.239 63.364 160.650 1.00 23.42 116 LEU B CA 1
ATOM 6525 C C . LEU B 1 116 ? 39.569 63.625 159.294 1.00 28.07 116 LEU B C 1
ATOM 6526 O O . LEU B 1 116 ? 40.235 63.615 158.254 1.00 22.82 116 LEU B O 1
ATOM 6531 N N . TYR B 1 117 ? 38.255 63.856 159.293 1.00 21.14 117 TYR B N 1
ATOM 6532 C CA . TYR B 1 117 ? 37.572 64.212 158.046 1.00 23.20 117 TYR B CA 1
ATOM 6533 C C . TYR B 1 117 ? 38.132 65.507 157.468 1.00 22.77 117 TYR B C 1
ATOM 6534 O O . TYR B 1 117 ? 38.347 65.613 156.256 1.00 21.93 117 TYR B O 1
ATOM 6543 N N . HIS B 1 118 ? 38.359 66.505 158.318 1.00 19.32 118 HIS B N 1
ATOM 6544 C CA . HIS B 1 118 ? 38.897 67.774 157.821 1.00 20.13 118 HIS B CA 1
ATOM 6545 C C . HIS B 1 118 ? 40.269 67.576 157.174 1.00 24.33 118 HIS B C 1
ATOM 6546 O O . HIS B 1 118 ? 40.611 68.209 156.161 1.00 23.73 118 HIS B O 1
ATOM 6553 N N . THR B 1 119 ? 41.046 66.687 157.779 1.00 21.97 119 THR B N 1
ATOM 6554 C CA . THR B 1 119 ? 42.389 66.362 157.304 1.00 20.19 119 THR B CA 1
ATOM 6555 C C . THR B 1 119 ? 42.375 65.809 155.880 1.00 23.69 119 THR B C 1
ATOM 6556 O O . THR B 1 119 ? 43.244 66.157 155.072 1.00 26.99 119 THR B O 1
ATOM 6560 N N . TYR B 1 120 ? 41.396 64.963 155.561 1.00 22.98 120 TYR B N 1
ATOM 6561 C CA . TYR B 1 120 ? 41.279 64.449 154.194 1.00 23.11 120 TYR B CA 1
ATOM 6562 C C . TYR B 1 120 ? 41.000 65.571 153.193 1.00 26.83 120 TYR B C 1
ATOM 6563 O O . TYR B 1 120 ? 41.453 65.515 152.051 1.00 24.70 120 TYR B O 1
ATOM 6572 N N . TYR B 1 121 ? 40.247 66.589 153.605 1.00 23.81 121 TYR B N 1
ATOM 6573 C CA . TYR B 1 121 ? 39.992 67.719 152.719 1.00 22.11 121 TYR B CA 1
ATOM 6574 C C . TYR B 1 121 ? 41.236 68.567 152.555 1.00 27.34 121 TYR B C 1
ATOM 6575 O O . TYR B 1 121 ? 41.498 69.108 151.489 1.00 26.91 121 TYR B O 1
ATOM 6584 N N . GLU B 1 122 ? 42.012 68.678 153.616 1.00 21.54 122 GLU B N 1
ATOM 6585 C CA . GLU B 1 122 ? 43.102 69.640 153.619 1.00 19.31 122 GLU B CA 1
ATOM 6586 C C . GLU B 1 122 ? 44.420 69.055 153.085 1.00 32.57 122 GLU B C 1
ATOM 6587 O O . GLU B 1 122 ? 45.195 69.766 152.445 1.00 25.26 122 GLU B O 1
ATOM 6593 N N . ARG B 1 123 ? 44.674 67.768 153.321 1.00 25.42 123 ARG B N 1
ATOM 6594 C CA . ARG B 1 123 ? 45.896 67.160 152.781 1.00 25.95 123 ARG B CA 1
ATOM 6595 C C . ARG B 1 123 ? 45.715 66.812 151.302 1.00 24.25 123 ARG B C 1
ATOM 6596 O O . ARG B 1 123 ? 44.692 66.232 150.907 1.00 22.78 123 ARG B O 1
ATOM 6604 N N . LYS B 1 124 ? 46.715 67.156 150.492 1.00 27.34 124 LYS B N 1
ATOM 6605 C CA . LYS B 1 124 ? 46.649 66.907 149.051 1.00 26.48 124 LYS B CA 1
ATOM 6606 C C . LYS B 1 124 ? 46.828 65.439 148.677 1.00 27.30 124 LYS B C 1
ATOM 6607 O O . LYS B 1 124 ? 46.434 65.029 147.586 1.00 27.57 124 LYS B O 1
ATOM 6613 N N . ASP B 1 125 ? 47.405 64.650 149.580 1.00 27.96 125 ASP B N 1
ATOM 6614 C CA . ASP B 1 125 ? 47.633 63.237 149.287 1.00 29.22 125 ASP B CA 1
ATOM 6615 C C . ASP B 1 125 ? 46.493 62.341 149.760 1.00 40.74 125 ASP B C 1
ATOM 6616 O O . ASP B 1 125 ? 46.578 61.110 149.669 1.00 31.26 125 ASP B O 1
ATOM 6621 N N . LEU B 1 126 ? 45.422 62.965 150.253 1.00 29.99 126 LEU B N 1
ATOM 6622 C CA . LEU B 1 126 ? 44.232 62.232 150.670 1.00 23.28 126 LEU B CA 1
ATOM 6623 C C . LEU B 1 126 ? 43.032 62.715 149.870 1.00 24.12 126 LEU B C 1
ATOM 6624 O O . LEU B 1 126 ? 42.978 63.876 149.473 1.00 28.83 126 LEU B O 1
ATOM 6629 N N . SER B 1 127 ? 42.086 61.816 149.621 1.00 24.21 127 SER B N 1
ATOM 6630 C CA . SER B 1 127 ? 40.853 62.155 148.915 1.00 29.45 127 SER B CA 1
ATOM 6631 C C . SER B 1 127 ? 39.642 61.923 149.819 1.00 27.79 127 SER B C 1
ATOM 6632 O O . SER B 1 127 ? 39.461 60.825 150.353 1.00 25.63 127 SER B O 1
ATOM 6635 N N . PRO B 1 128 ? 38.791 62.951 149.969 1.00 31.26 128 PRO B N 1
ATOM 6636 C CA . PRO B 1 128 ? 37.622 62.879 150.863 1.00 26.12 128 PRO B CA 1
ATOM 6637 C C . PRO B 1 128 ? 36.707 61.732 150.460 1.00 23.44 128 PRO B C 1
ATOM 6638 O O . PRO B 1 128 ? 36.005 61.178 151.302 1.00 26.32 128 PRO B O 1
ATOM 6642 N N . GLY B 1 129 ? 36.731 61.365 149.178 1.00 25.78 129 GLY B N 1
ATOM 6643 C CA . GLY B 1 129 ? 35.943 60.246 148.697 1.00 23.67 129 GLY B CA 1
ATOM 6644 C C . GLY B 1 129 ? 36.338 58.921 149.337 1.00 26.33 129 GLY B C 1
ATOM 6645 O O . GLY B 1 129 ? 35.579 57.948 149.291 1.00 30.11 129 GLY B O 1
ATOM 6646 N N . ASP B 1 130 ? 37.523 58.880 149.936 1.00 26.27 130 ASP B N 1
ATOM 6647 C CA . ASP B 1 130 ? 38.007 57.662 150.574 1.00 23.12 130 ASP B CA 1
ATOM 6648 C C . ASP B 1 130 ? 37.652 57.603 152.061 1.00 29.49 130 ASP B C 1
ATOM 6649 O O . ASP B 1 130 ? 38.007 56.641 152.743 1.00 28.19 130 ASP B O 1
ATOM 6654 N N . THR B 1 131 ? 36.976 58.630 152.572 1.00 27.49 131 THR B N 1
ATOM 6655 C CA . THR B 1 131 ? 36.542 58.593 153.971 1.00 23.70 131 THR B CA 1
ATOM 6656 C C . THR B 1 131 ? 35.332 57.673 154.065 1.00 21.50 131 THR B C 1
ATOM 6657 O O . THR B 1 131 ? 34.559 57.571 153.115 1.00 25.44 131 THR B O 1
ATOM 6661 N N . PRO B 1 132 ? 35.161 56.991 155.209 1.00 21.08 132 PRO B N 1
ATOM 6662 C CA . PRO B 1 132 ? 33.991 56.124 155.379 1.00 25.60 132 PRO B CA 1
ATOM 6663 C C . PRO B 1 132 ? 32.723 56.974 155.423 1.00 27.03 132 PRO B C 1
ATOM 6664 O O . PRO B 1 132 ? 32.800 58.123 155.865 1.00 27.31 132 PRO B O 1
ATOM 6668 N N . PRO B 1 133 ? 31.587 56.420 154.971 1.00 28.10 133 PRO B N 1
ATOM 6669 C CA . PRO B 1 133 ? 30.298 57.109 155.104 1.00 24.89 133 PRO B CA 1
ATOM 6670 C C . PRO B 1 133 ? 30.033 57.356 156.576 1.00 28.58 133 PRO B C 1
ATOM 6671 O O . PRO B 1 133 ? 30.212 56.445 157.391 1.00 23.73 133 PRO B O 1
ATOM 6675 N N . LEU B 1 134 ? 29.626 58.568 156.921 1.00 21.68 134 LEU B N 1
ATOM 6676 C CA . LEU B 1 134 ? 29.481 58.914 158.333 1.00 20.89 134 LEU B CA 1
ATOM 6677 C C . LEU B 1 134 ? 28.514 58.022 159.124 1.00 21.75 134 LEU B C 1
ATOM 6678 O O . LEU B 1 134 ? 28.779 57.729 160.288 1.00 22.58 134 LEU B O 1
ATOM 6683 N N . PRO B 1 135 ? 27.396 57.582 158.512 1.00 20.80 135 PRO B N 1
ATOM 6684 C CA . PRO B 1 135 ? 26.530 56.715 159.323 1.00 24.05 135 PRO B CA 1
ATOM 6685 C C . PRO B 1 135 ? 27.143 55.368 159.700 1.00 26.85 135 PRO B C 1
ATOM 6686 O O . PRO B 1 135 ? 26.675 54.775 160.672 1.00 22.62 135 PRO B O 1
ATOM 6690 N N . THR B 1 136 ? 28.148 54.894 158.961 1.00 24.50 136 THR B N 1
ATOM 6691 C CA . THR B 1 136 ? 28.836 53.647 159.331 1.00 26.52 136 THR B CA 1
ATOM 6692 C C . THR B 1 136 ? 29.806 53.842 160.495 1.00 24.73 136 THR B C 1
ATOM 6693 O O . THR B 1 136 ? 30.216 52.878 161.134 1.00 31.70 136 THR B O 1
ATOM 6697 N N . VAL B 1 137 ? 30.163 55.097 160.757 1.00 20.52 137 VAL B N 1
ATOM 6698 C CA . VAL B 1 137 ? 31.106 55.470 161.803 1.00 23.05 137 VAL B CA 1
ATOM 6699 C C . VAL B 1 137 ? 30.365 55.927 163.066 1.00 26.53 137 VAL B C 1
ATOM 6700 O O . VAL B 1 137 ? 30.724 55.544 164.181 1.00 22.75 137 VAL B O 1
ATOM 6704 N N . LEU B 1 138 ? 29.327 56.745 162.883 1.00 20.10 138 LEU B N 1
ATOM 6705 C CA . LEU B 1 138 ? 28.529 57.242 164.014 1.00 21.71 138 LEU B CA 1
ATOM 6706 C C . LEU B 1 138 ? 27.043 56.972 163.802 1.00 23.02 138 LEU B C 1
ATOM 6707 O O . LEU B 1 138 ? 26.258 57.914 163.658 1.00 21.06 138 LEU B O 1
ATOM 6712 N N . PRO B 1 139 ? 26.643 55.690 163.775 1.00 23.71 139 PRO B N 1
ATOM 6713 C CA . PRO B 1 139 ? 25.231 55.413 163.495 1.00 20.06 139 PRO B CA 1
ATOM 6714 C C . PRO B 1 139 ? 24.281 56.044 164.517 1.00 19.40 139 PRO B C 1
ATOM 6715 O O . PRO B 1 139 ? 23.127 56.313 164.156 1.00 21.34 139 PRO B O 1
ATOM 6719 N N . ASP B 1 140 ? 24.760 56.291 165.738 1.00 19.39 140 ASP B N 1
ATOM 6720 C CA . ASP B 1 140 ? 23.927 56.878 166.791 1.00 20.14 140 ASP B CA 1
ATOM 6721 C C . ASP B 1 140 ? 23.400 58.267 166.414 1.00 22.75 140 ASP B C 1
ATOM 6722 O O . ASP B 1 140 ? 22.419 58.738 167.007 1.00 23.30 140 ASP B O 1
ATOM 6727 N N . ARG B 1 141 ? 24.047 58.919 165.444 1.00 22.68 141 ARG B N 1
ATOM 6728 C CA . ARG B 1 141 ? 23.637 60.260 165.013 1.00 21.74 141 ARG B CA 1
ATOM 6729 C C . ARG B 1 141 ? 22.459 60.253 164.067 1.00 18.79 141 ARG B C 1
ATOM 6730 O O . ARG B 1 141 ? 21.866 61.310 163.817 1.00 18.45 141 ARG B O 1
ATOM 6738 N N . PHE B 1 142 ? 22.105 59.076 163.545 1.00 20.31 142 PHE B N 1
ATOM 6739 C CA . PHE B 1 142 ? 21.151 58.983 162.444 1.00 17.35 142 PHE B CA 1
ATOM 6740 C C . PHE B 1 142 ? 19.998 58.030 162.745 1.00 21.67 142 PHE B C 1
ATOM 6741 O O . PHE B 1 142 ? 18.965 58.075 162.088 1.00 26.46 142 PHE B O 1
ATOM 6749 N N . VAL B 1 143 ? 20.186 57.176 163.744 1.00 20.83 143 VAL B N 1
ATOM 6750 C CA . VAL B 1 143 ? 19.246 56.093 164.035 1.00 21.12 143 VAL B CA 1
ATOM 6751 C C . VAL B 1 143 ? 18.641 56.332 165.422 1.00 16.10 143 VAL B C 1
ATOM 6752 O O . VAL B 1 143 ? 19.371 56.661 166.351 1.00 21.46 143 VAL B O 1
ATOM 6756 N N . PRO B 1 144 ? 17.307 56.185 165.556 1.00 20.03 144 PRO B N 1
ATOM 6757 C CA . PRO B 1 144 ? 16.666 56.523 166.835 1.00 19.15 144 PRO B CA 1
ATOM 6758 C C . PRO B 1 144 ? 17.155 55.678 167.992 1.00 23.37 144 PRO B C 1
ATOM 6759 O O . PRO B 1 144 ? 17.510 54.505 167.818 1.00 24.03 144 PRO B O 1
ATOM 6763 N N . THR B 1 145 ? 17.151 56.287 169.172 1.00 20.43 145 THR B N 1
ATOM 6764 C CA . THR B 1 145 ? 17.554 55.637 170.411 1.00 23.24 145 THR B CA 1
ATOM 6765 C C . THR B 1 145 ? 16.959 54.239 170.538 1.00 27.44 145 THR B C 1
ATOM 6766 O O . THR B 1 145 ? 17.673 53.269 170.818 1.00 26.22 145 THR B O 1
ATOM 6770 N N . PHE B 1 146 ? 15.654 54.136 170.314 1.00 24.65 146 PHE B N 1
ATOM 6771 C CA A PHE B 1 146 ? 14.922 52.884 170.493 0.51 30.20 146 PHE B CA 1
ATOM 6772 C CA B PHE B 1 146 ? 14.973 52.871 170.536 0.49 30.20 146 PHE B CA 1
ATOM 6773 C C . PHE B 1 146 ? 15.444 51.783 169.576 1.00 33.88 146 PHE B C 1
ATOM 6774 O O . PHE B 1 146 ? 15.491 50.611 169.950 1.00 29.47 146 PHE B O 1
ATOM 6789 N N . ILE B 1 147 ? 15.828 52.169 168.365 1.00 27.04 147 ILE B N 1
ATOM 6790 C CA . ILE B 1 147 ? 16.330 51.205 167.389 1.00 28.14 147 ILE B CA 1
ATOM 6791 C C . ILE B 1 147 ? 17.733 50.684 167.724 1.00 29.59 147 ILE B C 1
ATOM 6792 O O . ILE B 1 147 ? 18.005 49.484 167.597 1.00 30.14 147 ILE B O 1
ATOM 6797 N N . ILE B 1 148 ? 18.624 51.581 168.138 1.00 23.29 148 ILE B N 1
ATOM 6798 C CA . ILE B 1 148 ? 19.940 51.172 168.608 1.00 24.63 148 ILE B CA 1
ATOM 6799 C C . ILE B 1 148 ? 19.804 50.223 169.807 1.00 32.39 148 ILE B C 1
ATOM 6800 O O . ILE B 1 148 ? 20.495 49.207 169.888 1.00 31.31 148 ILE B O 1
ATOM 6805 N N . ASN B 1 149 ? 18.904 50.555 170.729 1.00 29.68 149 ASN B N 1
ATOM 6806 C CA A ASN B 1 149 ? 18.700 49.717 171.906 0.60 28.82 149 ASN B CA 1
ATOM 6807 C CA B ASN B 1 149 ? 18.651 49.740 171.922 0.40 28.84 149 ASN B CA 1
ATOM 6808 C C . ASN B 1 149 ? 18.099 48.363 171.541 1.00 31.43 149 ASN B C 1
ATOM 6809 O O . ASN B 1 149 ? 18.464 47.336 172.125 1.00 31.02 149 ASN B O 1
ATOM 6818 N N . LYS B 1 150 ? 17.210 48.356 170.556 1.00 29.45 150 LYS B N 1
ATOM 6819 C CA . LYS B 1 150 ? 16.644 47.112 170.048 1.00 32.88 150 LYS B CA 1
ATOM 6820 C C . LYS B 1 150 ? 17.725 46.275 169.367 1.00 38.34 150 LYS B C 1
ATOM 6821 O O . LYS B 1 150 ? 17.743 45.053 169.501 1.00 36.23 150 LYS B O 1
ATOM 6827 N N . ALA B 1 151 ? 18.627 46.938 168.645 1.00 34.02 151 ALA B N 1
ATOM 6828 C CA . ALA B 1 151 ? 19.760 46.261 168.024 1.00 34.59 151 ALA B CA 1
ATOM 6829 C C . ALA B 1 151 ? 20.671 45.573 169.052 1.00 37.99 151 ALA B C 1
ATOM 6830 O O . ALA B 1 151 ? 21.130 44.450 168.820 1.00 34.49 151 ALA B O 1
ATOM 6832 N N . LYS B 1 152 ? 20.943 46.247 170.169 1.00 31.83 152 LYS B N 1
ATOM 6833 C CA . LYS B 1 152 ? 21.772 45.664 171.228 1.00 37.76 152 LYS B CA 1
ATOM 6834 C C . LYS B 1 152 ? 21.119 44.401 171.785 1.00 39.53 152 LYS B C 1
ATOM 6835 O O . LYS B 1 152 ? 21.801 43.419 172.089 1.00 38.57 152 LYS B O 1
ATOM 6841 N N . LYS B 1 153 ? 19.793 44.433 171.896 1.00 36.28 153 LYS B N 1
ATOM 6842 C CA A LYS B 1 153 ? 19.013 43.291 172.362 0.47 41.94 153 LYS B CA 1
ATOM 6843 C CA B LYS B 1 153 ? 19.038 43.279 172.376 0.53 41.96 153 LYS B CA 1
ATOM 6844 C C . LYS B 1 153 ? 19.089 42.130 171.374 1.00 43.36 153 LYS B C 1
ATOM 6845 O O . LYS B 1 153 ? 19.385 40.991 171.745 1.00 39.00 153 LYS B O 1
ATOM 6856 N N . LEU B 1 154 ? 18.809 42.430 170.109 1.00 32.92 154 LEU B N 1
ATOM 6857 C CA . LEU B 1 154 ? 18.854 41.424 169.050 1.00 40.18 154 LEU B CA 1
ATOM 6858 C C . LEU B 1 154 ? 20.253 40.841 168.897 1.00 42.82 154 LEU B C 1
ATOM 6859 O O . LEU B 1 154 ? 20.410 39.660 168.589 1.00 43.11 154 LEU B O 1
ATOM 6864 N N . ALA B 1 155 ? 21.266 41.675 169.109 1.00 37.40 155 ALA B N 1
ATOM 6865 C CA . ALA B 1 155 ? 22.648 41.229 169.015 1.00 42.73 155 ALA B CA 1
ATOM 6866 C C . ALA B 1 155 ? 22.951 40.220 170.115 1.00 43.62 155 ALA B C 1
ATOM 6867 O O . ALA B 1 155 ? 23.460 39.134 169.840 1.00 38.01 155 ALA B O 1
ATOM 6869 N N . LYS B 1 156 ? 22.631 40.584 171.355 1.00 36.17 156 LYS B N 1
ATOM 6870 C CA . LYS B 1 156 ? 22.864 39.714 172.508 1.00 37.27 156 LYS B CA 1
ATOM 6871 C C . LYS B 1 156 ? 22.238 38.335 172.311 1.00 41.40 156 LYS B C 1
ATOM 6872 O O . LYS B 1 156 ? 22.847 37.313 172.630 1.00 46.58 156 LYS B O 1
ATOM 6878 N N . SER B 1 157 ? 21.023 38.313 171.776 1.00 37.89 157 SER B N 1
ATOM 6879 C CA A SER B 1 157 ? 20.320 37.061 171.519 0.59 46.15 157 SER B CA 1
ATOM 6880 C CA B SER B 1 157 ? 20.320 37.062 171.520 0.41 46.11 157 SER B CA 1
ATOM 6881 C C . SER B 1 157 ? 20.992 36.266 170.410 1.00 47.18 157 SER B C 1
ATOM 6882 O O . SER B 1 157 ? 21.206 35.062 170.542 1.00 49.39 157 SER B O 1
ATOM 6887 N N . ALA B 1 158 ? 21.319 36.949 169.318 1.00 41.52 158 ALA B N 1
ATOM 6888 C CA . ALA B 1 158 ? 21.931 36.313 168.160 1.00 44.56 158 ALA B CA 1
ATOM 6889 C C . ALA B 1 158 ? 23.200 35.567 168.538 1.00 53.55 158 ALA B C 1
ATOM 6890 O O . ALA B 1 158 ? 23.380 34.406 168.170 1.00 53.04 158 ALA B O 1
ATOM 6892 N N . ILE B 1 159 ? 24.077 36.241 169.274 1.00 40.83 159 ILE B N 1
ATOM 6893 C CA A ILE B 1 159 ? 25.345 35.616 169.609 0.10 46.75 159 ILE B CA 1
ATOM 6894 C CA B ILE B 1 159 ? 25.350 35.694 169.727 0.90 46.65 159 ILE B CA 1
ATOM 6895 C C . ILE B 1 159 ? 25.143 34.417 170.542 1.00 57.78 159 ILE B C 1
ATOM 6896 O O . ILE B 1 159 ? 25.865 33.427 170.413 1.00 57.31 159 ILE B O 1
ATOM 6905 N N . ILE B 1 160 ? 24.147 34.473 171.420 1.00 49.32 160 ILE B N 1
ATOM 6906 C CA . ILE B 1 160 ? 23.813 33.348 172.287 1.00 54.76 160 ILE B CA 1
ATOM 6907 C C . ILE B 1 160 ? 23.314 32.171 171.448 1.00 61.40 160 ILE B C 1
ATOM 6908 O O . ILE B 1 160 ? 23.621 31.011 171.736 1.00 62.17 160 ILE B O 1
ATOM 6913 N N . ASN B 1 161 ? 22.565 32.482 170.394 1.00 51.52 161 ASN B N 1
ATOM 6914 C CA . ASN B 1 161 ? 22.044 31.463 169.488 1.00 56.66 161 ASN B CA 1
ATOM 6915 C C . ASN B 1 161 ? 22.919 31.214 168.260 1.00 47.19 161 ASN B C 1
ATOM 6916 O O . ASN B 1 161 ? 22.432 30.731 167.239 1.00 57.45 161 ASN B O 1
ATOM 6921 N N . ASN B 1 162 ? 24.206 31.538 168.371 1.00 47.20 162 ASN B N 1
ATOM 6922 C CA . ASN B 1 162 ? 25.170 31.343 167.285 1.00 53.39 162 ASN B CA 1
ATOM 6923 C C . ASN B 1 162 ? 24.735 31.907 165.935 1.00 56.95 162 ASN B C 1
ATOM 6924 O O . ASN B 1 162 ? 24.857 31.242 164.904 1.00 54.99 162 ASN B O 1
ATOM 6929 N N . GLN B 1 163 ? 24.231 33.135 165.952 1.00 51.70 163 GLN B N 1
ATOM 6930 C CA . GLN B 1 163 ? 23.785 33.813 164.742 1.00 53.21 163 GLN B CA 1
ATOM 6931 C C . GLN B 1 163 ? 24.703 35.012 164.535 1.00 45.62 163 GLN B C 1
ATOM 6932 O O . GLN B 1 163 ? 24.822 35.862 165.416 1.00 50.26 163 GLN B O 1
ATOM 6938 N N . THR B 1 164 ? 25.371 35.069 163.386 1.00 41.45 164 THR B N 1
ATOM 6939 C CA . THR B 1 164 ? 26.432 36.052 163.174 1.00 45.59 164 THR B CA 1
ATOM 6940 C C . THR B 1 164 ? 25.947 37.369 162.567 1.00 46.62 164 THR B C 1
ATOM 6941 O O . THR B 1 164 ? 26.717 38.328 162.460 1.00 42.28 164 THR B O 1
ATOM 6945 N N . GLU B 1 165 ? 24.684 37.411 162.153 1.00 45.54 165 GLU B N 1
ATOM 6946 C CA . GLU B 1 165 ? 24.137 38.608 161.519 1.00 40.82 165 GLU B CA 1
ATOM 6947 C C . GLU B 1 165 ? 22.708 38.906 161.952 1.00 48.14 165 GLU B C 1
ATOM 6948 O O . GLU B 1 165 ? 21.882 38.003 162.100 1.00 45.52 165 GLU B O 1
ATOM 6954 N N . VAL B 1 166 ? 22.433 40.189 162.157 1.00 38.86 166 VAL B N 1
ATOM 6955 C CA A VAL B 1 166 ? 21.116 40.666 162.564 0.45 39.03 166 VAL B CA 1
ATOM 6956 C CA B VAL B 1 166 ? 21.090 40.622 162.498 0.55 39.01 166 VAL B CA 1
ATOM 6957 C C . VAL B 1 166 ? 20.755 41.905 161.740 1.00 41.69 166 VAL B C 1
ATOM 6958 O O . VAL B 1 166 ? 21.629 42.716 161.441 1.00 39.70 166 VAL B O 1
ATOM 6965 N N . VAL B 1 167 ? 19.486 42.050 161.372 1.00 44.76 167 VAL B N 1
ATOM 6966 C CA . VAL B 1 167 ? 19.024 43.258 160.698 1.00 40.39 167 VAL B CA 1
ATOM 6967 C C . VAL B 1 167 ? 17.939 43.895 161.553 1.00 47.05 167 VAL B C 1
ATOM 6968 O O . VAL B 1 167 ? 17.023 43.210 162.010 1.00 52.24 167 VAL B O 1
ATOM 6972 N N . VAL B 1 168 ? 18.057 45.196 161.803 1.00 37.32 168 VAL B N 1
ATOM 6973 C CA . VAL B 1 168 ? 16.977 45.930 162.449 1.00 36.21 168 VAL B CA 1
ATOM 6974 C C . VAL B 1 168 ? 16.518 47.061 161.525 1.00 37.62 168 VAL B C 1
ATOM 6975 O O . VAL B 1 168 ? 17.307 47.559 160.721 1.00 36.84 168 VAL B O 1
ATOM 6979 N N . GLU B 1 169 ? 15.247 47.450 161.622 1.00 49.40 169 GLU B N 1
ATOM 6980 C CA . GLU B 1 169 ? 14.708 48.506 160.767 1.00 43.06 169 GLU B CA 1
ATOM 6981 C C . GLU B 1 169 ? 13.684 49.385 161.475 1.00 51.20 169 GLU B C 1
ATOM 6982 O O . GLU B 1 169 ? 13.238 49.062 162.577 1.00 45.44 169 GLU B O 1
ATOM 6988 N N . TRP B 1 170 ? 13.313 50.497 160.844 1.00 44.83 170 TRP B N 1
ATOM 6989 C CA A TRP B 1 170 ? 12.345 51.413 161.443 0.58 45.16 170 TRP B CA 1
ATOM 6990 C CA B TRP B 1 170 ? 12.387 51.447 161.453 0.42 45.16 170 TRP B CA 1
ATOM 6991 C C . TRP B 1 170 ? 11.653 52.296 160.419 1.00 49.05 170 TRP B C 1
ATOM 6992 O O . TRP B 1 170 ? 12.053 52.343 159.254 1.00 45.83 170 TRP B O 1
ATOM 7013 N N . HIS B 1 171 ? 10.604 52.982 160.872 1.00 46.41 171 HIS B N 1
ATOM 7014 C CA A HIS B 1 171 ? 9.738 53.791 160.013 0.54 53.44 171 HIS B CA 1
ATOM 7015 C CA B HIS B 1 171 ? 9.812 53.825 159.988 0.46 53.45 171 HIS B CA 1
ATOM 7016 C C . HIS B 1 171 ? 9.495 55.171 160.634 1.00 57.20 171 HIS B C 1
ATOM 7017 O O . HIS B 1 171 ? 9.607 55.330 161.853 1.00 49.83 171 HIS B O 1
ATOM 7030 N N . SER B 1 172 ? 9.138 56.150 159.802 1.00 56.85 172 SER B N 1
ATOM 7031 C CA . SER B 1 172 ? 8.889 57.522 160.264 1.00 64.57 172 SER B CA 1
ATOM 7032 C C . SER B 1 172 ? 7.754 57.606 161.282 1.00 52.07 172 SER B C 1
ATOM 7033 O O . SER B 1 172 ? 7.768 58.466 162.162 1.00 59.05 172 SER B O 1
ATOM 7036 N N . ASP B 1 173 ? 6.792 56.690 161.169 1.00 63.34 173 ASP B N 1
ATOM 7037 C CA . ASP B 1 173 ? 5.678 56.555 162.116 1.00 71.67 173 ASP B CA 1
ATOM 7038 C C . ASP B 1 173 ? 6.124 56.454 163.576 1.00 64.43 173 ASP B C 1
ATOM 7039 O O . ASP B 1 173 ? 5.290 56.426 164.480 1.00 64.43 173 ASP B O 1
ATOM 7044 N N . GLU B 1 174 ? 7.433 56.398 163.804 1.00 68.38 174 GLU B N 1
ATOM 7045 C CA . GLU B 1 174 ? 7.968 56.076 165.120 1.00 69.26 174 GLU B CA 1
ATOM 7046 C C . GLU B 1 174 ? 8.728 57.218 165.811 1.00 57.06 174 GLU B C 1
ATOM 7047 O O . GLU B 1 174 ? 9.198 57.047 166.935 1.00 63.21 174 GLU B O 1
ATOM 7053 N N . THR B 1 175 ? 8.837 58.378 165.163 1.00 53.13 175 THR B N 1
ATOM 7054 C CA . THR B 1 175 ? 9.587 59.515 165.737 1.00 40.24 175 THR B CA 1
ATOM 7055 C C . THR B 1 175 ? 8.741 60.777 165.970 1.00 47.28 175 THR B C 1
ATOM 7056 O O . THR B 1 175 ? 9.254 61.824 166.389 1.00 40.10 175 THR B O 1
ATOM 7060 N N . GLY B 1 176 ? 7.447 60.669 165.696 1.00 42.74 176 GLY B N 1
ATOM 7061 C CA . GLY B 1 176 ? 6.538 61.802 165.750 1.00 32.76 176 GLY B CA 1
ATOM 7062 C C . GLY B 1 176 ? 5.260 61.333 165.092 1.00 32.58 176 GLY B C 1
ATOM 7063 O O . GLY B 1 176 ? 5.254 60.288 164.438 1.00 31.60 176 GLY B O 1
ATOM 7064 N N . LEU B 1 177 ? 4.178 62.086 165.257 1.00 24.36 177 LEU B N 1
ATOM 7065 C CA . LEU B 1 177 ? 2.882 61.658 164.741 1.00 22.05 177 LEU B CA 1
ATOM 7066 C C . LEU B 1 177 ? 2.405 62.631 163.668 1.00 25.97 177 LEU B C 1
ATOM 7067 O O . LEU B 1 177 ? 1.963 63.736 163.986 1.00 23.50 177 LEU B O 1
ATOM 7072 N N . SER B 1 178 ? 2.496 62.232 162.401 1.00 23.18 178 SER B N 1
ATOM 7073 C CA . SER B 1 178 ? 2.213 63.161 161.314 1.00 24.36 178 SER B CA 1
ATOM 7074 C C . SER B 1 178 ? 0.792 63.696 161.393 1.00 20.34 178 SER B C 1
ATOM 7075 O O . SER B 1 178 ? 0.540 64.849 161.039 1.00 24.37 178 SER B O 1
ATOM 7078 N N . SER B 1 179 ? -0.137 62.862 161.855 1.00 20.45 179 SER B N 1
ATOM 7079 C CA . SER B 1 179 ? -1.536 63.265 161.844 1.00 20.60 179 SER B CA 1
ATOM 7080 C C . SER B 1 179 ? -1.793 64.459 162.761 1.00 22.06 179 SER B C 1
ATOM 7081 O O . SER B 1 179 ? -2.774 65.173 162.575 1.00 24.66 179 SER B O 1
ATOM 7084 N N . ARG B 1 180 ? -0.922 64.671 163.750 1.00 18.75 180 ARG B N 1
ATOM 7085 C CA . ARG B 1 180 ? -1.078 65.827 164.631 1.00 16.95 180 ARG B CA 1
ATOM 7086 C C . ARG B 1 180 ? 0.033 66.858 164.495 1.00 19.72 180 ARG B C 1
ATOM 7087 O O . ARG B 1 180 ? 0.005 67.883 165.160 1.00 19.34 180 ARG B O 1
ATOM 7095 N N . SER B 1 181 ? 1.004 66.586 163.633 1.00 18.41 181 SER B N 1
ATOM 7096 C CA . SER B 1 181 ? 2.181 67.438 163.512 1.00 16.52 181 SER B CA 1
ATOM 7097 C C . SER B 1 181 ? 2.590 67.600 162.052 1.00 17.99 181 SER B C 1
ATOM 7098 O O . SER B 1 181 ? 3.344 66.780 161.523 1.00 20.43 181 SER B O 1
ATOM 7101 N N . PRO B 1 182 ? 2.098 68.656 161.390 1.00 17.15 182 PRO B N 1
ATOM 7102 C CA . PRO B 1 182 ? 2.414 68.827 159.962 1.00 14.76 182 PRO B CA 1
ATOM 7103 C C . PRO B 1 182 ? 3.920 68.805 159.677 1.00 19.50 182 PRO B C 1
ATOM 7104 O O . PRO B 1 182 ? 4.320 68.276 158.643 1.00 19.29 182 PRO B O 1
ATOM 7108 N N . GLU B 1 183 ? 4.738 69.353 160.573 1.00 16.48 183 GLU B N 1
ATOM 7109 C CA . GLU B 1 183 ? 6.186 69.365 160.321 1.00 19.13 183 GLU B CA 1
ATOM 7110 C C . GLU B 1 183 ? 6.782 67.965 160.238 1.00 19.02 183 GLU B C 1
ATOM 7111 O O . GLU B 1 183 ? 7.834 67.769 159.636 1.00 19.68 183 GLU B O 1
ATOM 7117 N N . HIS B 1 184 ? 6.118 66.989 160.850 1.00 17.12 184 HIS B N 1
ATOM 7118 C CA . HIS B 1 184 ? 6.602 65.614 160.787 1.00 19.80 184 HIS B CA 1
ATOM 7119 C C . HIS B 1 184 ? 6.462 65.019 159.384 1.00 22.10 184 HIS B C 1
ATOM 7120 O O . HIS B 1 184 ? 7.150 64.042 159.062 1.00 21.31 184 HIS B O 1
ATOM 7127 N N . ARG B 1 185 ? 5.599 65.610 158.550 1.00 19.31 185 ARG B N 1
ATOM 7128 C CA . ARG B 1 185 ? 5.374 65.101 157.197 1.00 18.84 185 ARG B CA 1
ATOM 7129 C C . ARG B 1 185 ? 6.646 65.182 156.357 1.00 20.64 185 ARG B C 1
ATOM 7130 O O . ARG B 1 185 ? 6.782 64.474 155.352 1.00 20.97 185 ARG B O 1
ATOM 7138 N N . VAL B 1 186 ? 7.575 66.046 156.753 1.00 17.72 186 VAL B N 1
ATOM 7139 C CA . VAL B 1 186 ? 8.803 66.213 155.970 1.00 17.33 186 VAL B CA 1
ATOM 7140 C C . VAL B 1 186 ? 10.021 65.732 156.771 1.00 19.50 186 VAL B C 1
ATOM 7141 O O . VAL B 1 186 ? 11.169 65.954 156.396 1.00 17.76 186 VAL B O 1
ATOM 7145 N N . SER B 1 187 ? 9.762 65.012 157.861 1.00 18.33 187 SER B N 1
ATOM 7146 C CA A SER B 1 187 ? 10.842 64.481 158.687 0.51 18.55 187 SER B CA 1
ATOM 7147 C CA B SER B 1 187 ? 10.852 64.499 158.684 0.49 18.55 187 SER B CA 1
ATOM 7148 C C . SER B 1 187 ? 11.733 63.503 157.922 1.00 19.28 187 SER B C 1
ATOM 7149 O O . SER B 1 187 ? 12.931 63.423 158.180 1.00 18.74 187 SER B O 1
ATOM 7154 N N . TYR B 1 188 ? 11.155 62.761 156.974 1.00 19.53 188 TYR B N 1
ATOM 7155 C CA . TYR B 1 188 ? 11.960 61.802 156.198 1.00 25.81 188 TYR B CA 1
ATOM 7156 C C . TYR B 1 188 ? 13.117 62.501 155.464 1.00 25.15 188 TYR B C 1
ATOM 7157 O O . TYR B 1 188 ? 14.199 61.935 155.293 1.00 22.61 188 TYR B O 1
ATOM 7166 N N . TRP B 1 189 ? 12.882 63.741 155.041 1.00 16.27 189 TRP B N 1
ATOM 7167 C CA . TRP B 1 189 ? 13.857 64.506 154.279 1.00 14.21 189 TRP B CA 1
ATOM 7168 C C . TRP B 1 189 ? 14.864 65.179 155.220 1.00 17.68 189 TRP B C 1
ATOM 7169 O O . TRP B 1 189 ? 16.081 65.088 155.012 1.00 17.35 189 TRP B O 1
ATOM 7180 N N . ARG B 1 190 ? 14.369 65.830 156.273 1.00 17.25 190 ARG B N 1
ATOM 7181 C CA . ARG B 1 190 ? 15.256 66.491 157.230 1.00 18.28 190 ARG B CA 1
ATOM 7182 C C . ARG B 1 190 ? 16.160 65.485 157.937 1.00 17.29 190 ARG B C 1
ATOM 7183 O O . ARG B 1 190 ? 17.303 65.791 158.277 1.00 17.94 190 ARG B O 1
ATOM 7191 N N . GLU B 1 191 ? 15.641 64.284 158.170 1.00 15.83 191 GLU B N 1
ATOM 7192 C CA . GLU B 1 191 ? 16.391 63.279 158.921 1.00 15.58 191 GLU B CA 1
ATOM 7193 C C . GLU B 1 191 ? 17.165 62.329 158.008 1.00 20.27 191 GLU B C 1
ATOM 7194 O O . GLU B 1 191 ? 17.847 61.433 158.485 1.00 20.16 191 GLU B O 1
ATOM 7200 N N . ASP B 1 192 ? 17.085 62.559 156.701 1.00 17.99 192 ASP B N 1
ATOM 7201 C CA . ASP B 1 192 ? 17.794 61.717 155.730 1.00 17.23 192 ASP B CA 1
ATOM 7202 C C . ASP B 1 192 ? 19.278 61.638 156.100 1.00 17.10 192 ASP B C 1
ATOM 7203 O O . ASP B 1 192 ? 19.956 62.663 156.228 1.00 17.94 192 ASP B O 1
ATOM 7208 N N . MET B 1 193 ? 19.789 60.429 156.318 1.00 19.05 193 MET B N 1
ATOM 7209 C CA . MET B 1 193 ? 21.154 60.315 156.843 1.00 21.45 193 MET B CA 1
ATOM 7210 C C . MET B 1 193 ? 22.215 60.854 155.883 1.00 16.59 193 MET B C 1
ATOM 7211 O O . MET B 1 193 ? 23.240 61.383 156.321 1.00 21.62 193 MET B O 1
ATOM 7216 N N . ASN B 1 194 ? 21.971 60.729 154.581 1.00 21.34 194 ASN B N 1
ATOM 7217 C CA . ASN B 1 194 ? 22.897 61.269 153.602 1.00 20.76 194 ASN B CA 1
ATOM 7218 C C . ASN B 1 194 ? 22.891 62.796 153.584 1.00 18.68 194 ASN B C 1
ATOM 7219 O O . ASN B 1 194 ? 23.935 63.422 153.401 1.00 18.07 194 ASN B O 1
ATOM 7224 N N . LEU B 1 195 ? 21.722 63.400 153.785 1.00 18.61 195 LEU B N 1
ATOM 7225 C CA . LEU B 1 195 ? 21.644 64.864 153.819 1.00 16.12 195 LEU B CA 1
ATOM 7226 C C . LEU B 1 195 ? 22.354 65.406 155.045 1.00 15.36 195 LEU B C 1
ATOM 7227 O O . LEU B 1 195 ? 23.099 66.394 154.969 1.00 16.17 195 LEU B O 1
ATOM 7232 N N . ASN B 1 196 ? 22.131 64.760 156.184 1.00 14.92 196 ASN B N 1
ATOM 7233 C CA . ASN B 1 196 ? 22.819 65.169 157.395 1.00 14.91 196 ASN B CA 1
ATOM 7234 C C . ASN B 1 196 ? 24.324 64.953 157.280 1.00 16.71 196 ASN B C 1
ATOM 7235 O O . ASN B 1 196 ? 25.105 65.772 157.755 1.00 15.34 196 ASN B O 1
ATOM 7240 N N . SER B 1 197 ? 24.730 63.869 156.622 1.00 16.98 197 SER B N 1
ATOM 7241 C CA . SER B 1 197 ? 26.162 63.636 156.388 1.00 21.82 197 SER B CA 1
ATOM 7242 C C . SER B 1 197 ? 26.754 64.673 155.439 1.00 16.86 197 SER B C 1
ATOM 7243 O O . SER B 1 197 ? 27.883 65.121 155.630 1.00 17.64 197 SER B O 1
ATOM 7246 N N . PHE B 1 198 ? 25.992 65.050 154.418 1.00 16.53 198 PHE B N 1
ATOM 7247 C CA . PHE B 1 198 ? 26.429 66.098 153.493 1.00 18.75 198 PHE B CA 1
ATOM 7248 C C . PHE B 1 198 ? 26.695 67.391 154.258 1.00 18.63 198 PHE B C 1
ATOM 7249 O O . PHE B 1 198 ? 27.664 68.107 154.004 1.00 17.03 198 PHE B O 1
ATOM 7257 N N . HIS B 1 199 ? 25.826 67.688 155.215 1.00 16.76 199 HIS B N 1
ATOM 7258 C CA . HIS B 1 199 ? 25.986 68.896 155.991 1.00 16.77 199 HIS B CA 1
ATOM 7259 C C . HIS B 1 199 ? 27.295 68.892 156.804 1.00 17.00 199 HIS B C 1
ATOM 7260 O O . HIS B 1 199 ? 28.017 69.892 156.856 1.00 16.55 199 HIS B O 1
ATOM 7267 N N . TRP B 1 200 ? 27.595 67.759 157.436 1.00 17.68 200 TRP B N 1
ATOM 7268 C CA . TRP B 1 200 ? 28.876 67.547 158.125 1.00 17.85 200 TRP B CA 1
ATOM 7269 C C . TRP B 1 200 ? 30.052 67.746 157.154 1.00 15.86 200 TRP B C 1
ATOM 7270 O O . TRP B 1 200 ? 30.981 68.507 157.434 1.00 17.62 200 TRP B O 1
ATOM 7281 N N . HIS B 1 201 ? 30.000 67.072 156.013 1.00 17.19 201 HIS B N 1
ATOM 7282 C CA . HIS B 1 201 ? 31.067 67.215 155.026 1.00 15.69 201 HIS B CA 1
ATOM 7283 C C . HIS B 1 201 ? 31.255 68.649 154.564 1.00 17.91 201 HIS B C 1
ATOM 7284 O O . HIS B 1 201 ? 32.390 69.129 154.431 1.00 18.16 201 HIS B O 1
ATOM 7291 N N . TRP B 1 202 ? 30.147 69.342 154.313 1.00 18.11 202 TRP B N 1
ATOM 7292 C CA . TRP B 1 202 ? 30.262 70.716 153.839 1.00 18.28 202 TRP B CA 1
ATOM 7293 C C . TRP B 1 202 ? 31.035 71.566 154.833 1.00 20.09 202 TRP B C 1
ATOM 7294 O O . TRP B 1 202 ? 31.933 72.326 154.461 1.00 18.32 202 TRP B O 1
ATOM 7305 N N . HIS B 1 203 ? 30.672 71.457 156.110 1.00 16.58 203 HIS B N 1
ATOM 7306 C CA . HIS B 1 203 ? 31.281 72.293 157.116 1.00 14.94 203 HIS B CA 1
ATOM 7307 C C . HIS B 1 203 ? 32.703 71.889 157.464 1.00 17.34 203 HIS B C 1
ATOM 7308 O O . HIS B 1 203 ? 33.451 72.691 158.010 1.00 19.75 203 HIS B O 1
ATOM 7315 N N . LEU B 1 204 ? 33.069 70.654 157.156 1.00 17.47 204 LEU B N 1
ATOM 7316 C CA . LEU B 1 204 ? 34.440 70.227 157.412 1.00 19.24 204 LEU B CA 1
ATOM 7317 C C . LEU B 1 204 ? 35.317 70.453 156.181 1.00 18.07 204 LEU B C 1
ATOM 7318 O O . LEU B 1 204 ? 36.538 70.567 156.299 1.00 22.80 204 LEU B O 1
ATOM 7323 N N . SER B 1 205 ? 34.688 70.554 155.009 1.00 16.88 205 SER B N 1
ATOM 7324 C CA . SER B 1 205 ? 35.405 70.984 153.804 1.00 20.17 205 SER B CA 1
ATOM 7325 C C . SER B 1 205 ? 35.583 72.500 153.802 1.00 21.67 205 SER B C 1
ATOM 7326 O O . SER B 1 205 ? 36.601 73.021 153.341 1.00 18.45 205 SER B O 1
ATOM 7329 N N . ASN B 1 206 ? 34.592 73.212 154.342 1.00 16.02 206 ASN B N 1
ATOM 7330 C CA . ASN B 1 206 ? 34.616 74.670 154.349 1.00 18.63 206 ASN B CA 1
ATOM 7331 C C . ASN B 1 206 ? 34.394 75.277 155.722 1.00 20.59 206 ASN B C 1
ATOM 7332 O O . ASN B 1 206 ? 33.482 76.089 155.886 1.00 18.29 206 ASN B O 1
ATOM 7337 N N . PRO B 1 207 ? 35.234 74.913 156.705 1.00 20.16 207 PRO B N 1
ATOM 7338 C CA . PRO B 1 207 ? 34.990 75.414 158.065 1.00 16.95 207 PRO B CA 1
ATOM 7339 C C . PRO B 1 207 ? 35.190 76.917 158.164 1.00 19.96 207 PRO B C 1
ATOM 7340 O O . PRO B 1 207 ? 36.099 77.473 157.550 1.00 19.32 207 PRO B O 1
ATOM 7344 N N . TYR B 1 208 ? 34.352 77.578 158.956 1.00 18.66 208 TYR B N 1
ATOM 7345 C CA . TYR B 1 208 ? 34.452 79.018 159.091 1.00 15.49 208 TYR B CA 1
ATOM 7346 C C . TYR B 1 208 ? 35.736 79.425 159.790 1.00 16.69 208 TYR B C 1
ATOM 7347 O O . TYR B 1 208 ? 36.124 80.608 159.764 1.00 19.44 208 TYR B O 1
ATOM 7356 N N . TYR B 1 209 ? 36.403 78.448 160.403 1.00 16.69 209 TYR B N 1
ATOM 7357 C CA A TYR B 1 209 ? 37.660 78.668 161.133 0.48 18.95 209 TYR B CA 1
ATOM 7358 C CA B TYR B 1 209 ? 37.641 78.755 161.116 0.52 18.94 209 TYR B CA 1
ATOM 7359 C C . TYR B 1 209 ? 38.893 78.560 160.250 1.00 23.84 209 TYR B C 1
ATOM 7360 O O . TYR B 1 209 ? 40.021 78.705 160.730 1.00 24.25 209 TYR B O 1
ATOM 7377 N N . ILE B 1 210 ? 38.692 78.259 158.970 1.00 19.77 210 ILE B N 1
ATOM 7378 C CA . ILE B 1 210 ? 39.815 78.035 158.062 1.00 21.81 210 ILE B CA 1
ATOM 7379 C C . ILE B 1 210 ? 40.723 79.263 157.990 1.00 26.99 210 ILE B C 1
ATOM 7380 O O . ILE B 1 210 ? 40.263 80.400 158.145 1.00 25.18 210 ILE B O 1
ATOM 7385 N N . GLU B 1 211 ? 42.023 79.032 157.811 1.00 27.47 211 GLU B N 1
ATOM 7386 C CA A GLU B 1 211 ? 42.951 80.119 157.528 0.35 33.76 211 GLU B CA 1
ATOM 7387 C CA B GLU B 1 211 ? 42.946 80.124 157.532 0.65 33.75 211 GLU B CA 1
ATOM 7388 C C . GLU B 1 211 ? 42.421 80.887 156.321 1.00 29.07 211 GLU B C 1
ATOM 7389 O O . GLU B 1 211 ? 42.190 80.303 155.263 1.00 30.67 211 GLU B O 1
ATOM 7400 N N . PRO B 1 212 ? 42.205 82.205 156.489 1.00 32.66 212 PRO B N 1
ATOM 7401 C CA A PRO B 1 212 ? 41.628 82.988 155.386 0.30 33.71 212 PRO B CA 1
ATOM 7402 C CA B PRO B 1 212 ? 41.649 83.042 155.413 0.70 33.66 212 PRO B CA 1
ATOM 7403 C C . PRO B 1 212 ? 42.542 83.025 154.174 1.00 39.83 212 PRO B C 1
ATOM 7404 O O . PRO B 1 212 ? 43.744 83.270 154.305 1.00 40.61 212 PRO B O 1
ATOM 7411 N N . GLY B 1 213 ? 41.964 82.760 153.008 1.00 41.42 213 GLY B N 1
ATOM 7412 C CA . GLY B 1 213 ? 42.740 82.693 151.783 1.00 43.83 213 GLY B CA 1
ATOM 7413 C C . GLY B 1 213 ? 42.903 81.260 151.316 1.00 40.38 213 GLY B C 1
ATOM 7414 O O . GLY B 1 213 ? 43.103 80.997 150.128 1.00 37.13 213 GLY B O 1
ATOM 7415 N N . ASP B 1 214 ? 42.806 80.319 152.249 1.00 33.68 214 ASP B N 1
ATOM 7416 C CA . ASP B 1 214 ? 42.916 78.912 151.885 1.00 38.61 214 ASP B CA 1
ATOM 7417 C C . ASP B 1 214 ? 41.625 78.369 151.282 1.00 37.47 214 ASP B C 1
ATOM 7418 O O . ASP B 1 214 ? 41.553 77.203 150.890 1.00 30.96 214 ASP B O 1
ATOM 7423 N N . ARG B 1 215 ? 40.604 79.220 151.214 1.00 37.80 215 ARG B N 1
ATOM 7424 C CA . ARG B 1 215 ? 39.432 78.932 150.394 1.00 32.16 215 ARG B CA 1
ATOM 7425 C C . ARG B 1 215 ? 39.147 80.129 149.488 1.00 38.40 215 ARG B C 1
ATOM 7426 O O . ARG B 1 215 ? 39.509 81.266 149.807 1.00 39.90 215 ARG B O 1
ATOM 7434 N N . ASP B 1 216 ? 38.514 79.875 148.350 1.00 28.79 216 ASP B N 1
ATOM 7435 C CA . ASP B 1 216 ? 38.115 80.954 147.468 1.00 26.91 216 ASP B CA 1
ATOM 7436 C C . ASP B 1 216 ? 36.611 81.146 147.640 1.00 20.23 216 ASP B C 1
ATOM 7437 O O . ASP B 1 216 ? 35.851 80.188 147.470 1.00 21.81 216 ASP B O 1
ATOM 7442 N N . ARG B 1 217 ? 36.193 82.364 147.997 1.00 19.51 217 ARG B N 1
ATOM 7443 C CA . ARG B 1 217 ? 34.773 82.723 148.048 1.00 18.00 217 ARG B CA 1
ATOM 7444 C C . ARG B 1 217 ? 33.976 81.818 148.985 1.00 17.18 217 ARG B C 1
ATOM 7445 O O . ARG B 1 217 ? 32.859 81.395 148.668 1.00 17.20 217 ARG B O 1
ATOM 7453 N N . ARG B 1 218 ? 34.557 81.533 150.147 1.00 17.20 218 ARG B N 1
ATOM 7454 C CA . ARG B 1 218 ? 33.955 80.584 151.091 1.00 17.56 218 ARG B CA 1
ATOM 7455 C C . ARG B 1 218 ? 32.676 81.161 151.712 1.00 16.62 218 ARG B C 1
ATOM 7456 O O . ARG B 1 218 ? 31.721 80.431 151.982 1.00 17.31 218 ARG B O 1
ATOM 7464 N N . GLY B 1 219 ? 32.667 82.467 151.942 1.00 17.41 219 GLY B N 1
ATOM 7465 C CA . GLY B 1 219 ? 31.479 83.122 152.474 1.00 16.48 219 GLY B CA 1
ATOM 7466 C C . GLY B 1 219 ? 30.345 83.049 151.481 1.00 17.35 219 GLY B C 1
ATOM 7467 O O . GLY B 1 219 ? 29.188 82.818 151.844 1.00 17.30 219 GLY B O 1
ATOM 7468 N N . GLU B 1 220 ? 30.674 83.228 150.202 1.00 13.78 220 GLU B N 1
ATOM 7469 C CA . GLU B 1 220 ? 29.671 83.110 149.170 1.00 14.93 220 GLU B CA 1
ATOM 7470 C C . GLU B 1 220 ? 29.175 81.673 149.045 1.00 18.24 220 GLU B C 1
ATOM 7471 O O . GLU B 1 220 ? 27.991 81.427 148.778 1.00 15.83 220 GLU B O 1
ATOM 7477 N N . LEU B 1 221 ? 30.074 80.709 149.218 1.00 14.03 221 LEU B N 1
ATOM 7478 C CA . LEU B 1 221 ? 29.661 79.312 149.134 1.00 12.66 221 LEU B CA 1
ATOM 7479 C C . LEU B 1 221 ? 28.763 78.948 150.315 1.00 17.20 221 LEU B C 1
ATOM 7480 O O . LEU B 1 221 ? 27.844 78.144 150.171 1.00 16.79 221 LEU B O 1
ATOM 7485 N N . PHE B 1 222 ? 29.053 79.526 151.480 1.00 15.12 222 PHE B N 1
ATOM 7486 C CA . PHE B 1 222 ? 28.166 79.369 152.637 1.00 17.06 222 PHE B CA 1
ATOM 7487 C C . PHE B 1 222 ? 26.752 79.809 152.245 1.00 14.78 222 PHE B C 1
ATOM 7488 O O . PHE B 1 222 ? 25.789 79.049 152.396 1.00 15.81 222 PHE B O 1
ATOM 7496 N N . TYR B 1 223 ? 26.630 81.016 151.699 1.00 15.94 223 TYR B N 1
ATOM 7497 C CA . TYR B 1 223 ? 25.344 81.472 151.177 1.00 15.60 223 TYR B CA 1
ATOM 7498 C C . TYR B 1 223 ? 24.744 80.485 150.185 1.00 17.32 223 TYR B C 1
ATOM 7499 O O . TYR B 1 223 ? 23.570 80.123 150.298 1.00 15.26 223 TYR B O 1
ATOM 7508 N N . TYR B 1 224 ? 25.545 80.053 149.208 1.00 14.69 224 TYR B N 1
ATOM 7509 C CA . TYR B 1 224 ? 25.000 79.363 148.049 1.00 17.32 224 TYR B CA 1
ATOM 7510 C C . TYR B 1 224 ? 24.518 77.972 148.399 1.00 15.79 224 TYR B C 1
ATOM 7511 O O . TYR B 1 224 ? 23.449 77.562 147.960 1.00 15.82 224 TYR B O 1
ATOM 7520 N N . MET B 1 225 ? 25.303 77.232 149.177 1.00 16.29 225 MET B N 1
ATOM 7521 C CA . MET B 1 225 ? 24.889 75.885 149.517 1.00 16.55 225 MET B CA 1
ATOM 7522 C C . MET B 1 225 ? 23.611 75.956 150.346 1.00 14.14 225 MET B C 1
ATOM 7523 O O . MET B 1 225 ? 22.653 75.218 150.092 1.00 15.06 225 MET B O 1
ATOM 7528 N N . HIS B 1 226 ? 23.592 76.835 151.343 1.00 15.24 226 HIS B N 1
ATOM 7529 C CA . HIS B 1 226 ? 22.418 76.919 152.204 1.00 15.40 226 HIS B CA 1
ATOM 7530 C C . HIS B 1 226 ? 21.190 77.452 151.493 1.00 16.56 226 HIS B C 1
ATOM 7531 O O . HIS B 1 226 ? 20.077 77.028 151.794 1.00 16.77 226 HIS B O 1
ATOM 7538 N N . HIS B 1 227 ? 21.392 78.356 150.534 1.00 15.39 227 HIS B N 1
ATOM 7539 C CA . HIS B 1 227 ? 20.289 78.823 149.707 1.00 14.05 227 HIS B CA 1
ATOM 7540 C C . HIS B 1 227 ? 19.646 77.653 148.971 1.00 18.79 227 HIS B C 1
ATOM 7541 O O . HIS B 1 227 ? 18.425 77.535 148.895 1.00 14.27 227 HIS B O 1
ATOM 7548 N N . ASN B 1 228 ? 20.480 76.795 148.398 1.00 17.22 228 ASN B N 1
ATOM 7549 C CA . ASN B 1 228 ? 19.977 75.629 147.686 1.00 17.65 228 ASN B CA 1
ATOM 7550 C C . ASN B 1 228 ? 19.329 74.627 148.620 1.00 15.31 228 ASN B C 1
ATOM 7551 O O . ASN B 1 228 ? 18.343 73.983 148.271 1.00 15.62 228 ASN B O 1
ATOM 7556 N N . LEU B 1 229 ? 19.887 74.499 149.819 1.00 15.12 229 LEU B N 1
ATOM 7557 C CA . LEU B 1 229 ? 19.335 73.607 150.830 1.00 16.38 229 LEU B CA 1
ATOM 7558 C C . LEU B 1 229 ? 17.926 74.078 151.249 1.00 17.71 229 LEU B C 1
ATOM 7559 O O . LEU B 1 229 ? 16.979 73.284 151.307 1.00 14.83 229 LEU B O 1
ATOM 7564 N N . VAL B 1 230 ? 17.790 75.370 151.519 1.00 14.22 230 VAL B N 1
ATOM 7565 C CA . VAL B 1 230 ? 16.481 75.951 151.846 1.00 14.63 230 VAL B CA 1
ATOM 7566 C C . VAL B 1 230 ? 15.493 75.851 150.674 1.00 19.29 230 VAL B C 1
ATOM 7567 O O . VAL B 1 230 ? 14.322 75.486 150.857 1.00 13.16 230 VAL B O 1
ATOM 7571 N N . ALA B 1 231 ? 15.962 76.156 149.465 1.00 15.18 231 ALA B N 1
ATOM 7572 C CA . ALA B 1 231 ? 15.075 76.109 148.301 1.00 13.92 231 ALA B CA 1
ATOM 7573 C C . ALA B 1 231 ? 14.531 74.703 148.075 1.00 15.29 231 ALA B C 1
ATOM 7574 O O . ALA B 1 231 ? 13.339 74.529 147.847 1.00 14.49 231 ALA B O 1
ATOM 7576 N N . ARG B 1 232 ? 15.399 73.695 148.165 1.00 14.52 232 ARG B N 1
ATOM 7577 C CA . ARG B 1 232 ? 14.953 72.326 147.949 1.00 16.50 232 ARG B CA 1
ATOM 7578 C C . ARG B 1 232 ? 14.023 71.841 149.051 1.00 16.32 232 ARG B C 1
ATOM 7579 O O . ARG B 1 232 ? 13.100 71.077 148.796 1.00 15.17 232 ARG B O 1
ATOM 7587 N N . TYR B 1 233 ? 14.247 72.304 150.275 1.00 13.53 233 TYR B N 1
ATOM 7588 C CA . TYR B 1 233 ? 13.342 71.977 151.363 1.00 11.80 233 TYR B CA 1
ATOM 7589 C C . TYR B 1 233 ? 11.957 72.515 151.053 1.00 13.33 233 TYR B C 1
ATOM 7590 O O . TYR B 1 233 ? 10.955 71.817 151.239 1.00 15.53 233 TYR B O 1
ATOM 7599 N N . ASN B 1 234 ? 11.897 73.764 150.598 1.00 13.73 234 ASN B N 1
ATOM 7600 C CA . ASN B 1 234 ? 10.610 74.333 150.219 1.00 16.59 234 ASN B CA 1
ATOM 7601 C C . ASN B 1 234 ? 9.913 73.575 149.098 1.00 17.21 234 ASN B C 1
ATOM 7602 O O . ASN B 1 234 ? 8.688 73.495 149.072 1.00 15.78 234 ASN B O 1
ATOM 7607 N N . MET B 1 235 ? 10.677 73.028 148.155 1.00 14.74 235 MET B N 1
ATOM 7608 C CA . MET B 1 235 ? 10.050 72.265 147.097 1.00 15.28 235 MET B CA 1
ATOM 7609 C C . MET B 1 235 ? 9.480 70.978 147.658 1.00 15.97 235 MET B C 1
ATOM 7610 O O . MET B 1 235 ? 8.420 70.516 147.232 1.00 17.33 235 MET B O 1
ATOM 7615 N N . GLU B 1 236 ? 10.170 70.412 148.642 1.00 15.50 236 GLU B N 1
ATOM 7616 C CA . GLU B 1 236 ? 9.656 69.240 149.307 1.00 15.74 236 GLU B CA 1
ATOM 7617 C C . GLU B 1 236 ? 8.368 69.610 150.085 1.00 18.80 236 GLU B C 1
ATOM 7618 O O . GLU B 1 236 ? 7.382 68.863 150.068 1.00 15.14 236 GLU B O 1
ATOM 7624 N N . ARG B 1 237 ? 8.365 70.769 150.743 1.00 17.82 237 ARG B N 1
ATOM 7625 C CA . ARG B 1 237 ? 7.171 71.217 151.475 1.00 15.78 237 ARG B CA 1
ATOM 7626 C C . ARG B 1 237 ? 5.960 71.401 150.547 1.00 17.73 237 ARG B C 1
ATOM 7627 O O . ARG B 1 237 ? 4.863 70.914 150.830 1.00 17.32 237 ARG B O 1
ATOM 7635 N N . LEU B 1 238 ? 6.163 72.096 149.437 1.00 16.79 238 LEU B N 1
ATOM 7636 C CA . LEU B 1 238 ? 5.085 72.254 148.457 1.00 17.88 238 LEU B CA 1
ATOM 7637 C C . LEU B 1 238 ? 4.571 70.893 147.957 1.00 20.52 238 LEU B C 1
ATOM 7638 O O . LEU B 1 238 ? 3.360 70.718 147.760 1.00 20.31 238 LEU B O 1
ATOM 7643 N N . SER B 1 239 ? 5.476 69.930 147.776 1.00 17.63 239 SER B N 1
ATOM 7644 C CA . SER B 1 239 ? 5.091 68.583 147.320 1.00 19.80 239 SER B CA 1
ATOM 7645 C C . SER B 1 239 ? 4.177 67.899 148.321 1.00 19.42 239 SER B C 1
ATOM 7646 O O . SER B 1 239 ? 3.441 66.975 147.973 1.00 20.25 239 SER B O 1
ATOM 7649 N N . LEU B 1 240 ? 4.232 68.351 149.569 1.00 16.02 240 LEU B N 1
ATOM 7650 C CA . LEU B 1 240 ? 3.511 67.712 150.657 1.00 17.08 240 LEU B CA 1
ATOM 7651 C C . LEU B 1 240 ? 2.308 68.540 151.126 1.00 20.11 240 LEU B C 1
ATOM 7652 O O . LEU B 1 240 ? 1.737 68.260 152.179 1.00 21.69 240 LEU B O 1
ATOM 7657 N N . ASN B 1 241 ? 1.939 69.560 150.351 1.00 18.13 241 ASN B N 1
ATOM 7658 C CA . ASN B 1 241 ? 0.857 70.474 150.739 1.00 19.46 241 ASN B CA 1
ATOM 7659 C C . ASN B 1 241 ? 1.144 71.217 152.037 1.00 22.74 241 ASN B C 1
ATOM 7660 O O . ASN B 1 241 ? 0.228 71.525 152.796 1.00 20.75 241 ASN B O 1
ATOM 7665 N N . LEU B 1 242 ? 2.418 71.497 152.285 1.00 17.27 242 LEU B N 1
ATOM 7666 C CA . LEU B 1 242 ? 2.806 72.354 153.402 1.00 18.54 242 LEU B CA 1
ATOM 7667 C C . LEU B 1 242 ? 3.114 73.745 152.882 1.00 19.48 242 LEU B C 1
ATOM 7668 O O . LEU B 1 242 ? 3.484 73.923 151.718 1.00 21.86 242 LEU B O 1
ATOM 7673 N N . LYS B 1 243 ? 2.957 74.742 153.740 1.00 19.26 243 LYS B N 1
ATOM 7674 C CA A LYS B 1 243 ? 3.346 76.103 153.380 0.63 19.17 243 LYS B CA 1
ATOM 7675 C CA B LYS B 1 243 ? 3.340 76.106 153.409 0.37 19.24 243 LYS B CA 1
ATOM 7676 C C . LYS B 1 243 ? 4.865 76.205 153.428 1.00 17.03 243 LYS B C 1
ATOM 7677 O O . LYS B 1 243 ? 5.513 75.545 154.245 1.00 18.53 243 LYS B O 1
ATOM 7688 N N . PRO B 1 244 ? 5.442 77.022 152.534 1.00 16.22 244 PRO B N 1
ATOM 7689 C CA . PRO B 1 244 ? 6.897 77.235 152.532 1.00 15.47 244 PRO B CA 1
ATOM 7690 C C . PRO B 1 244 ? 7.387 77.707 153.896 1.00 17.67 244 PRO B C 1
ATOM 7691 O O . PRO B 1 244 ? 6.609 78.312 154.647 1.00 16.90 244 PRO B O 1
ATOM 7695 N N . VAL B 1 245 ? 8.647 77.432 154.216 1.00 14.57 245 VAL B N 1
ATOM 7696 C CA . VAL B 1 245 ? 9.161 77.756 155.555 1.00 16.33 245 VAL B CA 1
ATOM 7697 C C . VAL B 1 245 ? 9.212 79.269 155.821 1.00 15.94 245 VAL B C 1
ATOM 7698 O O . VAL B 1 245 ? 9.515 80.076 154.936 1.00 16.09 245 VAL B O 1
ATOM 7702 N N . LYS B 1 246 ? 8.892 79.639 157.057 1.00 13.91 246 LYS B N 1
ATOM 7703 C CA A LYS B 1 246 ? 8.912 81.033 157.464 0.51 18.12 246 LYS B CA 1
ATOM 7704 C CA B LYS B 1 246 ? 8.897 81.026 157.480 0.49 18.12 246 LYS B CA 1
ATOM 7705 C C . LYS B 1 246 ? 10.165 81.326 158.274 1.00 14.30 246 LYS B C 1
ATOM 7706 O O . LYS B 1 246 ? 10.531 80.564 159.175 1.00 15.71 246 LYS B O 1
ATOM 7717 N N . ALA B 1 247 ? 10.835 82.428 157.939 1.00 12.99 247 ALA B N 1
ATOM 7718 C CA . ALA B 1 247 ? 12.049 82.814 158.648 1.00 14.40 247 ALA B CA 1
ATOM 7719 C C . ALA B 1 247 ? 11.748 83.039 160.125 1.00 15.06 247 ALA B C 1
ATOM 7720 O O . ALA B 1 247 ? 10.683 83.556 160.481 1.00 15.62 247 ALA B O 1
ATOM 7722 N N . PHE B 1 248 ? 12.680 82.642 160.980 1.00 10.75 248 PHE B N 1
ATOM 7723 C CA . PHE B 1 248 ? 12.599 83.012 162.396 1.00 12.41 248 PHE B CA 1
ATOM 7724 C C . PHE B 1 248 ? 13.397 84.302 162.554 1.00 16.76 248 PHE B C 1
ATOM 7725 O O . PHE B 1 248 ? 14.625 84.266 162.709 1.00 17.69 248 PHE B O 1
ATOM 7733 N N . GLU B 1 249 ? 12.703 85.442 162.495 1.00 15.30 249 GLU B N 1
ATOM 7734 C CA A GLU B 1 249 ? 13.426 86.705 162.562 0.27 17.39 249 GLU B CA 1
ATOM 7735 C CA B GLU B 1 249 ? 13.322 86.770 162.462 0.73 17.34 249 GLU B CA 1
ATOM 7736 C C . GLU B 1 249 ? 12.938 87.694 163.608 1.00 16.34 249 GLU B C 1
ATOM 7737 O O . GLU B 1 249 ? 13.690 88.586 163.980 1.00 17.57 249 GLU B O 1
ATOM 7748 N N . ASP B 1 250 ? 11.724 87.519 164.116 1.00 16.92 250 ASP B N 1
ATOM 7749 C CA . ASP B 1 250 ? 11.292 88.315 165.269 1.00 18.69 250 ASP B CA 1
ATOM 7750 C C . ASP B 1 250 ? 11.585 87.468 166.489 1.00 17.37 250 ASP B C 1
ATOM 7751 O O . ASP B 1 250 ? 10.818 86.573 166.840 1.00 17.66 250 ASP B O 1
ATOM 7756 N N . TRP B 1 251 ? 12.719 87.737 167.125 1.00 13.70 251 TRP B N 1
ATOM 7757 C CA . TRP B 1 251 ? 13.229 86.831 168.149 1.00 14.51 251 TRP B CA 1
ATOM 7758 C C . TRP B 1 251 ? 12.535 87.007 169.505 1.00 20.23 251 TRP B C 1
ATOM 7759 O O . TRP B 1 251 ? 12.915 86.371 170.496 1.00 19.68 251 TRP B O 1
ATOM 7770 N N . ARG B 1 252 ? 11.501 87.844 169.532 1.00 18.46 252 ARG B N 1
ATOM 7771 C CA A ARG B 1 252 ? 10.755 87.959 170.779 0.49 21.84 252 ARG B CA 1
ATOM 7772 C CA B ARG B 1 252 ? 10.629 88.078 170.693 0.51 22.26 252 ARG B CA 1
ATOM 7773 C C . ARG B 1 252 ? 9.535 87.020 170.780 1.00 21.66 252 ARG B C 1
ATOM 7774 O O . ARG B 1 252 ? 8.889 86.847 171.813 1.00 22.05 252 ARG B O 1
ATOM 7789 N N . ILE B 1 253 ? 9.267 86.387 169.641 1.00 18.06 253 ILE B N 1
ATOM 7790 C CA . ILE B 1 253 ? 8.174 85.421 169.465 1.00 20.11 253 ILE B CA 1
ATOM 7791 C C . ILE B 1 253 ? 8.733 84.027 169.769 1.00 19.23 253 ILE B C 1
ATOM 7792 O O . ILE B 1 253 ? 9.793 83.675 169.260 1.00 20.78 253 ILE B O 1
ATOM 7797 N N . PRO B 1 254 ? 8.036 83.231 170.601 1.00 16.68 254 PRO B N 1
ATOM 7798 C CA . PRO B 1 254 ? 8.568 81.878 170.857 1.00 12.49 254 PRO B CA 1
ATOM 7799 C C . PRO B 1 254 ? 8.596 81.033 169.582 1.00 15.38 254 PRO B C 1
ATOM 7800 O O . PRO B 1 254 ? 7.771 81.228 168.679 1.00 16.02 254 PRO B O 1
ATOM 7804 N N . VAL B 1 255 ? 9.545 80.100 169.512 1.00 13.87 255 VAL B N 1
ATOM 7805 C CA . VAL B 1 255 ? 9.621 79.184 168.378 1.00 14.35 255 VAL B CA 1
ATOM 7806 C C . VAL B 1 255 ? 8.454 78.227 168.499 1.00 13.69 255 VAL B C 1
ATOM 7807 O O . VAL B 1 255 ? 8.415 77.404 169.411 1.00 14.45 255 VAL B O 1
ATOM 7811 N N . GLN B 1 256 ? 7.497 78.335 167.584 1.00 12.59 256 GLN B N 1
ATOM 7812 C CA . GLN B 1 256 ? 6.265 77.548 167.681 1.00 16.94 256 GLN B CA 1
ATOM 7813 C C . GLN B 1 256 ? 6.500 76.025 167.681 1.00 17.64 256 GLN B C 1
ATOM 7814 O O . GLN B 1 256 ? 5.997 75.302 168.544 1.00 15.10 256 GLN B O 1
ATOM 7820 N N . ASP B 1 257 ? 7.281 75.527 166.725 1.00 15.35 257 ASP B N 1
ATOM 7821 C CA . ASP B 1 257 ? 7.447 74.084 166.597 1.00 13.84 257 ASP B CA 1
ATOM 7822 C C . ASP B 1 257 ? 8.711 73.596 167.274 1.00 17.02 257 ASP B C 1
ATOM 7823 O O . ASP B 1 257 ? 9.823 73.978 166.890 1.00 14.16 257 ASP B O 1
ATOM 7828 N N . GLY B 1 258 ? 8.535 72.748 168.281 1.00 14.27 258 GLY B N 1
ATOM 7829 C CA . GLY B 1 258 ? 9.674 72.165 168.957 1.00 12.14 258 GLY B CA 1
ATOM 7830 C C . GLY B 1 258 ? 10.179 70.968 168.169 1.00 17.07 258 GLY B C 1
ATOM 7831 O O . GLY B 1 258 ? 9.742 70.721 167.033 1.00 15.47 258 GLY B O 1
ATOM 7832 N N . TYR B 1 259 ? 11.107 70.228 168.763 1.00 13.76 259 TYR B N 1
ATOM 7833 C CA . TYR B 1 259 ? 11.636 69.037 168.110 1.00 15.98 259 TYR B CA 1
ATOM 7834 C C . TYR B 1 259 ? 12.239 68.105 169.156 1.00 15.99 259 TYR B C 1
ATOM 7835 O O . TYR B 1 259 ? 12.992 68.530 170.030 1.00 14.36 259 TYR B O 1
ATOM 7844 N N . PHE B 1 260 ? 11.849 66.839 169.081 1.00 14.83 260 PHE B N 1
ATOM 7845 C CA . PHE B 1 260 ? 12.364 65.812 169.966 1.00 16.25 260 PHE B CA 1
ATOM 7846 C C . PHE B 1 260 ? 13.137 64.819 169.088 1.00 15.91 260 PHE B C 1
ATOM 7847 O O . PHE B 1 260 ? 12.538 64.010 168.387 1.00 18.30 260 PHE B O 1
ATOM 7855 N N . PRO B 1 261 ? 14.472 64.900 169.106 1.00 16.11 261 PRO B N 1
ATOM 7856 C CA . PRO B 1 261 ? 15.251 64.144 168.110 1.00 15.79 261 PRO B CA 1
ATOM 7857 C C . PRO B 1 261 ? 15.239 62.618 168.282 1.00 16.65 261 PRO B C 1
ATOM 7858 O O . PRO B 1 261 ? 15.482 61.909 167.300 1.00 18.40 261 PRO B O 1
ATOM 7862 N N . HIS B 1 262 ? 14.966 62.135 169.492 1.00 15.53 262 HIS B N 1
ATOM 7863 C CA . HIS B 1 262 ? 15.044 60.696 169.797 1.00 20.87 262 HIS B CA 1
ATOM 7864 C C . HIS B 1 262 ? 16.401 60.103 169.420 1.00 21.38 262 HIS B C 1
ATOM 7865 O O . HIS B 1 262 ? 16.467 59.062 168.759 1.00 22.37 262 HIS B O 1
ATOM 7872 N N . LEU B 1 263 ? 17.470 60.787 169.824 1.00 18.68 263 LEU B N 1
ATOM 7873 C CA . LEU B 1 263 ? 18.845 60.336 169.570 1.00 21.92 263 LEU B CA 1
ATOM 7874 C C . LEU B 1 263 ? 19.648 60.266 170.858 1.00 22.06 263 LEU B C 1
ATOM 7875 O O . LEU B 1 263 ? 19.499 61.117 171.735 1.00 18.43 263 LEU B O 1
ATOM 7880 N N . THR B 1 264 ? 20.532 59.274 170.953 1.00 17.35 264 THR B N 1
ATOM 7881 C CA . THR B 1 264 ? 21.402 59.117 172.119 1.00 21.08 264 THR B CA 1
ATOM 7882 C C . THR B 1 264 ? 22.818 58.823 171.633 1.00 20.56 264 THR B C 1
ATOM 7883 O O . THR B 1 264 ? 23.002 57.957 170.775 1.00 22.30 264 THR B O 1
ATOM 7887 N N . THR B 1 265 ? 23.816 59.537 172.151 1.00 21.08 265 THR B N 1
ATOM 7888 C CA . THR B 1 265 ? 25.192 59.313 171.681 1.00 27.22 265 THR B CA 1
ATOM 7889 C C . THR B 1 265 ? 25.735 57.995 172.221 1.00 35.78 265 THR B C 1
ATOM 7890 O O . THR B 1 265 ? 25.162 57.410 173.144 1.00 25.51 265 THR B O 1
ATOM 7894 N N . GLY B 1 266 ? 26.856 57.550 171.656 1.00 33.40 266 GLY B N 1
ATOM 7895 C CA . GLY B 1 266 ? 27.478 56.303 172.061 1.00 40.17 266 GLY B CA 1
ATOM 7896 C C . GLY B 1 266 ? 28.016 56.337 173.476 1.00 36.97 266 GLY B C 1
ATOM 7897 O O . GLY B 1 266 ? 28.389 55.301 174.030 1.00 49.56 266 GLY B O 1
ATOM 7898 N N . ASN B 1 267 ? 28.076 57.530 174.059 1.00 36.93 267 ASN B N 1
ATOM 7899 C CA . ASN B 1 267 ? 28.438 57.669 175.462 1.00 35.56 267 ASN B CA 1
ATOM 7900 C C . ASN B 1 267 ? 27.199 57.672 176.348 1.00 37.42 267 ASN B C 1
ATOM 7901 O O . ASN B 1 267 ? 27.276 58.010 177.529 1.00 38.41 267 ASN B O 1
ATOM 7906 N N . GLY B 1 268 ? 26.057 57.303 175.776 1.00 35.89 268 GLY B N 1
ATOM 7907 C CA . GLY B 1 268 ? 24.830 57.173 176.552 1.00 30.33 268 GLY B CA 1
ATOM 7908 C C . GLY B 1 268 ? 24.152 58.497 176.852 1.00 43.54 268 GLY B C 1
ATOM 7909 O O . GLY B 1 268 ? 23.168 58.546 177.601 1.00 34.25 268 GLY B O 1
ATOM 7910 N N . GLN B 1 269 ? 24.667 59.573 176.259 1.00 28.50 269 GLN B N 1
ATOM 7911 C CA A GLN B 1 269 ? 24.112 60.907 176.469 0.43 37.04 269 GLN B CA 1
ATOM 7912 C CA B GLN B 1 269 ? 24.106 60.896 176.487 0.57 37.06 269 GLN B CA 1
ATOM 7913 C C . GLN B 1 269 ? 22.998 61.216 175.469 1.00 30.81 269 GLN B C 1
ATOM 7914 O O . GLN B 1 269 ? 23.270 61.442 174.289 1.00 29.70 269 GLN B O 1
ATOM 7925 N N . GLU B 1 270 ? 21.750 61.219 175.938 1.00 27.30 270 GLU B N 1
ATOM 7926 C CA . GLU B 1 270 ? 20.604 61.529 175.085 1.00 34.76 270 GLU B CA 1
ATOM 7927 C C . GLU B 1 270 ? 20.567 63.018 174.734 1.00 25.33 270 GLU B C 1
ATOM 7928 O O . GLU B 1 270 ? 20.710 63.857 175.626 1.00 24.16 270 GLU B O 1
ATOM 7934 N N . TRP B 1 271 ? 20.379 63.342 173.450 1.00 19.43 271 TRP B N 1
ATOM 7935 C CA . TRP B 1 271 ? 20.333 64.730 173.008 1.00 15.31 271 TRP B CA 1
ATOM 7936 C C . TRP B 1 271 ? 19.112 65.419 173.615 1.00 18.74 271 TRP B C 1
ATOM 7937 O O . TRP B 1 271 ? 18.017 64.848 173.658 1.00 17.43 271 TRP B O 1
ATOM 7948 N N . SER B 1 272 ? 19.298 66.658 174.045 1.00 17.53 272 SER B N 1
ATOM 7949 C CA . SER B 1 272 ? 18.195 67.451 174.571 1.00 17.27 272 SER B CA 1
ATOM 7950 C C . SER B 1 272 ? 17.159 67.715 173.490 1.00 16.70 272 SER B C 1
ATOM 7951 O O . SER B 1 272 ? 17.478 67.750 172.299 1.00 17.85 272 SER B O 1
ATOM 7954 N N . SER B 1 273 ? 15.916 67.885 173.921 1.00 14.97 273 SER B N 1
ATOM 7955 C CA . SER B 1 273 ? 14.818 68.210 173.025 1.00 14.12 273 SER B CA 1
ATOM 7956 C C . SER B 1 273 ? 14.420 69.678 173.227 1.00 14.70 273 SER B C 1
ATOM 7957 O O . SER B 1 273 ? 14.957 70.375 174.093 1.00 17.18 273 SER B O 1
ATOM 7960 N N . ARG B 1 274 ? 13.464 70.137 172.436 1.00 16.65 274 ARG B N 1
ATOM 7961 C CA . ARG B 1 274 ? 12.937 71.480 172.606 1.00 14.46 274 ARG B CA 1
ATOM 7962 C C . ARG B 1 274 ? 11.424 71.419 172.510 1.00 13.40 274 ARG B C 1
ATOM 7963 O O . ARG B 1 274 ? 10.885 70.994 171.499 1.00 14.33 274 ARG B O 1
ATOM 7971 N N . GLN B 1 275 ? 10.738 71.826 173.577 1.00 13.77 275 GLN B N 1
ATOM 7972 C CA . GLN B 1 275 ? 9.275 71.813 173.575 1.00 13.16 275 GLN B CA 1
ATOM 7973 C C . GLN B 1 275 ? 8.726 72.812 172.567 1.00 9.63 275 GLN B C 1
ATOM 7974 O O . GLN B 1 275 ? 9.392 73.796 172.239 1.00 13.32 275 GLN B O 1
ATOM 7980 N N . ASP B 1 276 ? 7.505 72.571 172.102 1.00 10.88 276 ASP B N 1
ATOM 7981 C CA . ASP B 1 276 ? 6.785 73.597 171.350 1.00 15.38 276 ASP B CA 1
ATOM 7982 C C . ASP B 1 276 ? 6.753 74.899 172.153 1.00 14.31 276 ASP B C 1
ATOM 7983 O O . ASP B 1 276 ? 6.703 74.879 173.399 1.00 13.66 276 ASP B O 1
ATOM 7988 N N . SER B 1 277 ? 6.766 76.024 171.440 1.00 14.19 277 SER B N 1
ATOM 7989 C CA . SER B 1 277 ? 6.632 77.352 172.056 1.00 15.51 277 SER B CA 1
ATOM 7990 C C . SER B 1 277 ? 7.739 77.670 173.065 1.00 16.99 277 SER B C 1
ATOM 7991 O O . SER B 1 277 ? 7.452 78.068 174.192 1.00 15.17 277 SER B O 1
ATOM 7994 N N . THR B 1 278 ? 8.993 77.509 172.645 1.00 15.20 278 THR B N 1
ATOM 7995 C CA . THR B 1 278 ? 10.150 77.827 173.476 1.00 14.09 278 THR B CA 1
ATOM 7996 C C . THR B 1 278 ? 10.780 79.137 172.988 1.00 13.18 278 THR B C 1
ATOM 7997 O O . THR B 1 278 ? 10.980 79.328 171.784 1.00 13.20 278 THR B O 1
ATOM 8001 N N . PHE B 1 279 ? 11.083 80.041 173.912 1.00 14.75 279 PHE B N 1
ATOM 8002 C CA . PHE B 1 279 ? 11.703 81.315 173.545 1.00 15.62 279 PHE B CA 1
ATOM 8003 C C . PHE B 1 279 ? 13.184 81.169 173.214 1.00 11.99 279 PHE B C 1
ATOM 8004 O O . PHE B 1 279 ? 13.896 80.339 173.788 1.00 16.55 279 PHE B O 1
ATOM 8012 N N . PHE B 1 280 ? 13.624 82.004 172.275 1.00 13.33 280 PHE B N 1
ATOM 8013 C CA . PHE B 1 280 ? 15.020 82.218 171.929 1.00 16.76 280 PHE B CA 1
ATOM 8014 C C . PHE B 1 280 ? 15.529 83.162 173.022 1.00 14.35 280 PHE B C 1
ATOM 8015 O O . PHE B 1 280 ? 15.102 84.319 173.103 1.00 14.46 280 PHE B O 1
ATOM 8023 N N . GLN B 1 281 ? 16.401 82.663 173.899 1.00 12.81 281 GLN B N 1
ATOM 8024 C CA . GLN B 1 281 ? 16.770 83.414 175.105 1.00 12.89 281 GLN B CA 1
ATOM 8025 C C . GLN B 1 281 ? 18.270 83.622 175.249 1.00 16.21 281 GLN B C 1
ATOM 8026 O O . GLN B 1 281 ? 19.048 82.834 174.722 1.00 14.87 281 GLN B O 1
ATOM 8032 N N . ASP B 1 282 ? 18.661 84.655 176.004 1.00 12.57 282 ASP B N 1
ATOM 8033 C CA . ASP B 1 282 ? 20.076 84.897 176.315 1.00 14.70 282 ASP B CA 1
ATOM 8034 C C . ASP B 1 282 ? 20.721 83.621 176.831 1.00 16.52 282 ASP B C 1
ATOM 8035 O O . ASP B 1 282 ? 20.131 82.908 177.656 1.00 15.11 282 ASP B O 1
ATOM 8040 N N . ILE B 1 283 ? 21.930 83.329 176.356 1.00 14.78 283 ILE B N 1
ATOM 8041 C CA . ILE B 1 283 ? 22.640 82.149 176.826 1.00 15.37 283 ILE B CA 1
ATOM 8042 C C . ILE B 1 283 ? 23.619 82.570 177.889 1.00 14.28 283 ILE B C 1
ATOM 8043 O O . ILE B 1 283 ? 24.641 83.195 177.599 1.00 15.74 283 ILE B O 1
ATOM 8048 N N . ARG B 1 284 ? 23.286 82.269 179.136 1.00 13.91 284 ARG B N 1
ATOM 8049 C CA . ARG B 1 284 ? 24.178 82.588 180.239 1.00 15.46 284 ARG B CA 1
ATOM 8050 C C . ARG B 1 284 ? 25.087 81.387 180.462 1.00 17.25 284 ARG B C 1
ATOM 8051 O O . ARG B 1 284 ? 24.692 80.382 181.042 1.00 16.27 284 ARG B O 1
ATOM 8059 N N . GLU B 1 285 ? 26.298 81.491 179.922 1.00 18.70 285 GLU B N 1
ATOM 8060 C CA . GLU B 1 285 ? 27.237 80.385 179.917 1.00 16.85 285 GLU B CA 1
ATOM 8061 C C . GLU B 1 285 ? 27.836 80.126 181.288 1.00 18.65 285 GLU B C 1
ATOM 8062 O O . GLU B 1 285 ? 27.647 80.901 182.234 1.00 20.49 285 GLU B O 1
ATOM 8068 N N . ILE B 1 286 ? 28.550 79.010 181.379 1.00 20.43 286 ILE B N 1
ATOM 8069 C CA . ILE B 1 286 ? 29.440 78.743 182.508 1.00 22.09 286 ILE B CA 1
ATOM 8070 C C . ILE B 1 286 ? 30.836 78.600 181.915 1.00 20.93 286 ILE B C 1
ATOM 8071 O O . ILE B 1 286 ? 31.090 77.654 181.176 1.00 22.55 286 ILE B O 1
ATOM 8076 N N . PRO B 1 287 ? 31.737 79.557 182.200 1.00 21.92 287 PRO B N 1
ATOM 8077 C CA . PRO B 1 287 ? 31.523 80.709 183.083 1.00 25.55 287 PRO B CA 1
ATOM 8078 C C . PRO B 1 287 ? 30.670 81.807 182.446 1.00 20.19 287 PRO B C 1
ATOM 8079 O O . PRO B 1 287 ? 30.570 81.897 181.214 1.00 20.33 287 PRO B O 1
ATOM 8083 N N . LEU B 1 288 ? 30.057 82.625 183.301 1.00 18.99 288 LEU B N 1
ATOM 8084 C CA . LEU B 1 288 ? 29.160 83.687 182.858 1.00 20.98 288 LEU B CA 1
ATOM 8085 C C . LEU B 1 288 ? 29.828 84.671 181.898 1.00 23.13 288 LEU B C 1
ATOM 8086 O O . LEU B 1 288 ? 29.165 85.233 181.021 1.00 19.19 288 LEU B O 1
ATOM 8091 N N . VAL B 1 289 ? 31.141 84.869 182.021 1.00 23.08 289 VAL B N 1
ATOM 8092 C CA . VAL B 1 289 ? 31.808 85.824 181.137 1.00 19.63 289 VAL B CA 1
ATOM 8093 C C . VAL B 1 289 ? 31.793 85.360 179.675 1.00 18.34 289 VAL B C 1
ATOM 8094 O O . VAL B 1 289 ? 32.046 86.152 178.773 1.00 23.77 289 VAL B O 1
ATOM 8098 N N . ASP B 1 290 ? 31.484 84.085 179.436 1.00 20.28 290 ASP B N 1
ATOM 8099 C CA . ASP B 1 290 ? 31.421 83.568 178.060 1.00 18.65 290 ASP B CA 1
ATOM 8100 C C . ASP B 1 290 ? 30.022 83.623 177.431 1.00 21.59 290 ASP B C 1
ATOM 8101 O O . ASP B 1 290 ? 29.762 82.967 176.415 1.00 17.88 290 ASP B O 1
ATOM 8106 N N . SER B 1 291 ? 29.131 84.405 178.026 1.00 18.81 291 SER B N 1
ATOM 8107 C CA . SER B 1 291 ? 27.728 84.466 177.599 1.00 15.35 291 SER B CA 1
ATOM 8108 C C . SER B 1 291 ? 27.480 85.279 176.340 1.00 16.97 291 SER B C 1
ATOM 8109 O O . SER B 1 291 ? 28.335 86.063 175.914 1.00 17.55 291 SER B O 1
ATOM 8112 N N . ASN B 1 292 ? 26.302 85.084 175.739 1.00 15.68 292 ASN B N 1
ATOM 8113 C CA . ASN B 1 292 ? 25.857 85.910 174.610 1.00 15.88 292 ASN B CA 1
ATOM 8114 C C . ASN B 1 292 ? 24.373 86.241 174.774 1.00 15.32 292 ASN B C 1
ATOM 8115 O O . ASN B 1 292 ? 23.668 85.540 175.499 1.00 15.77 292 ASN B O 1
ATOM 8120 N N . TYR B 1 293 ? 23.906 87.317 174.138 1.00 12.76 293 TYR B N 1
ATOM 8121 C CA . TYR B 1 293 ? 22.578 87.858 174.475 1.00 15.33 293 TYR B CA 1
ATOM 8122 C C . TYR B 1 293 ? 21.758 88.149 173.232 1.00 12.97 293 TYR B C 1
ATOM 8123 O O . TYR B 1 293 ? 22.317 88.494 172.187 1.00 13.66 293 TYR B O 1
ATOM 8132 N N . VAL B 1 294 ? 20.436 88.000 173.327 1.00 13.10 294 VAL B N 1
ATOM 8133 C CA . VAL B 1 294 ? 19.588 88.201 172.147 1.00 11.48 294 VAL B CA 1
ATOM 8134 C C . VAL B 1 294 ? 19.755 89.613 171.580 1.00 12.98 294 VAL B C 1
ATOM 8135 O O . VAL B 1 294 ? 19.891 89.799 170.362 1.00 14.29 294 VAL B O 1
ATOM 8139 N N . SER B 1 295 ? 19.785 90.620 172.448 1.00 12.06 295 SER B N 1
ATOM 8140 C CA . SER B 1 295 ? 19.875 91.989 171.928 1.00 13.35 295 SER B CA 1
ATOM 8141 C C . SER B 1 295 ? 21.253 92.289 171.352 1.00 15.55 295 SER B C 1
ATOM 8142 O O . SER B 1 295 ? 21.401 93.185 170.525 1.00 15.92 295 SER B O 1
ATOM 8145 N N . GLN B 1 296 ? 22.253 91.527 171.783 1.00 14.19 296 GLN B N 1
ATOM 8146 C CA . GLN B 1 296 ? 23.585 91.596 171.195 1.00 13.90 296 GLN B CA 1
ATOM 8147 C C . GLN B 1 296 ? 23.542 91.118 169.744 1.00 13.28 296 GLN B C 1
ATOM 8148 O O . GLN B 1 296 ? 24.012 91.818 168.833 1.00 14.65 296 GLN B O 1
ATOM 8154 N N . LEU B 1 297 ? 22.958 89.942 169.523 1.00 13.63 297 LEU B N 1
ATOM 8155 C CA . LEU B 1 297 ? 22.773 89.429 168.157 1.00 14.35 297 LEU B CA 1
ATOM 8156 C C . LEU B 1 297 ? 21.933 90.386 167.313 1.00 17.51 297 LEU B C 1
ATOM 8157 O O . LEU B 1 297 ? 22.192 90.581 166.113 1.00 13.51 297 LEU B O 1
ATOM 8162 N N . GLU B 1 298 ? 20.925 90.990 167.936 1.00 13.31 298 GLU B N 1
ATOM 8163 C CA . GLU B 1 298 ? 20.082 91.956 167.229 1.00 17.36 298 GLU B CA 1
ATOM 8164 C C . GLU B 1 298 ? 20.859 93.186 166.787 1.00 12.92 298 GLU B C 1
ATOM 8165 O O . GLU B 1 298 ? 20.618 93.724 165.696 1.00 14.11 298 GLU B O 1
ATOM 8171 N N . MET B 1 299 ? 21.790 93.637 167.618 1.00 12.19 299 MET B N 1
ATOM 8172 C CA . MET B 1 299 ? 22.594 94.799 167.231 1.00 12.14 299 MET B CA 1
ATOM 8173 C C . MET B 1 299 ? 23.614 94.450 166.132 1.00 14.51 299 MET B C 1
ATOM 8174 O O . MET B 1 299 ? 23.826 95.240 165.203 1.00 14.41 299 MET B O 1
ATOM 8179 N N . TRP B 1 300 ? 24.219 93.268 166.214 1.00 13.19 300 TRP B N 1
ATOM 8180 C CA . TRP B 1 300 ? 25.032 92.782 165.084 1.00 13.51 300 TRP B CA 1
ATOM 8181 C C . TRP B 1 300 ? 24.212 92.788 163.804 1.00 15.07 300 TRP B C 1
ATOM 8182 O O . TRP B 1 300 ? 24.692 93.209 162.745 1.00 15.12 300 TRP B O 1
ATOM 8193 N N . ARG B 1 301 ? 22.973 92.319 163.893 1.00 12.37 301 ARG B N 1
ATOM 8194 C CA . ARG B 1 301 ? 22.086 92.281 162.736 1.00 13.42 301 ARG B CA 1
ATOM 8195 C C . ARG B 1 301 ? 21.774 93.691 162.233 1.00 14.98 301 ARG B C 1
ATOM 8196 O O . ARG B 1 301 ? 21.781 93.951 161.027 1.00 14.57 301 ARG B O 1
ATOM 8204 N N . THR B 1 302 ? 21.500 94.599 163.162 1.00 14.98 302 THR B N 1
ATOM 8205 C CA . THR B 1 302 ? 21.251 95.997 162.804 1.00 18.46 302 THR B CA 1
ATOM 8206 C C . THR B 1 302 ? 22.459 96.599 162.064 1.00 16.77 302 THR B C 1
ATOM 8207 O O . THR B 1 302 ? 22.306 97.259 161.019 1.00 15.49 302 THR B O 1
ATOM 8211 N N . HIS B 1 303 ? 23.655 96.346 162.592 1.00 14.91 303 HIS B N 1
ATOM 8212 C CA . HIS B 1 303 ? 24.886 96.843 161.971 1.00 14.59 303 HIS B CA 1
ATOM 8213 C C . HIS B 1 303 ? 25.069 96.274 160.564 1.00 14.71 303 HIS B C 1
ATOM 8214 O O . HIS B 1 303 ? 25.470 96.987 159.642 1.00 14.98 303 HIS B O 1
ATOM 8221 N N . LEU B 1 304 ? 24.793 94.986 160.410 1.00 14.05 304 LEU B N 1
ATOM 8222 C CA . LEU B 1 304 ? 24.970 94.330 159.122 1.00 14.87 304 LEU B CA 1
ATOM 8223 C C . LEU B 1 304 ? 23.945 94.808 158.096 1.00 19.13 304 LEU B C 1
ATOM 8224 O O . LEU B 1 304 ? 24.283 95.025 156.918 1.00 15.43 304 LEU B O 1
ATOM 8229 N N . TYR B 1 305 ? 22.695 94.968 158.530 1.00 13.84 305 TYR B N 1
ATOM 8230 C CA . TYR B 1 305 ? 21.652 95.508 157.659 1.00 16.91 305 TYR B CA 1
ATOM 8231 C C . TYR B 1 305 ? 22.024 96.900 157.198 1.00 16.12 305 TYR B C 1
ATOM 8232 O O . TYR B 1 305 ? 21.790 97.255 156.039 1.00 16.35 305 TYR B O 1
ATOM 8241 N N . HIS B 1 306 ? 22.568 97.706 158.107 1.00 15.20 306 HIS B N 1
ATOM 8242 C CA . HIS B 1 306 ? 23.014 99.043 157.734 1.00 13.93 306 HIS B CA 1
ATOM 8243 C C . HIS B 1 306 ? 24.084 98.983 156.634 1.00 18.63 306 HIS B C 1
ATOM 8244 O O . HIS B 1 306 ? 23.971 99.670 155.613 1.00 17.94 306 HIS B O 1
ATOM 8251 N N . GLY B 1 307 ? 25.123 98.178 156.853 1.00 14.52 307 GLY B N 1
ATOM 8252 C CA . GLY B 1 307 ? 26.199 98.049 155.873 1.00 13.70 307 GLY B CA 1
ATOM 8253 C C . GLY B 1 307 ? 25.677 97.604 154.514 1.00 17.33 307 GLY B C 1
ATOM 8254 O O . GLY B 1 307 ? 26.076 98.134 153.460 1.00 16.87 307 GLY B O 1
ATOM 8255 N N . ILE B 1 308 ? 24.795 96.611 154.529 1.00 13.70 308 ILE B N 1
ATOM 8256 C CA . ILE B 1 308 ? 24.177 96.154 153.296 1.00 13.77 308 ILE B CA 1
ATOM 8257 C C . ILE B 1 308 ? 23.420 97.295 152.615 1.00 19.79 308 ILE B C 1
ATOM 8258 O O . ILE B 1 308 ? 23.550 97.516 151.399 1.00 16.83 308 ILE B O 1
ATOM 8263 N N . ASP B 1 309 ? 22.631 98.030 153.390 1.00 17.53 309 ASP B N 1
ATOM 8264 C CA . ASP B 1 309 ? 21.777 99.067 152.807 1.00 16.35 309 ASP B CA 1
ATOM 8265 C C . ASP B 1 309 ? 22.539 100.247 152.223 1.00 18.73 309 ASP B C 1
ATOM 8266 O O . ASP B 1 309 ? 22.086 100.848 151.241 1.00 21.27 309 ASP B O 1
ATOM 8271 N N . VAL B 1 310 ? 23.689 100.577 152.808 1.00 15.83 310 VAL B N 1
ATOM 8272 C CA A VAL B 1 310 ? 24.503 101.699 152.350 0.07 18.58 310 VAL B CA 1
ATOM 8273 C CA B VAL B 1 310 ? 24.482 101.706 152.293 0.93 18.47 310 VAL B CA 1
ATOM 8274 C C . VAL B 1 310 ? 25.578 101.252 151.337 1.00 24.50 310 VAL B C 1
ATOM 8275 O O . VAL B 1 310 ? 26.242 102.080 150.705 1.00 19.97 310 VAL B O 1
ATOM 8282 N N . GLY B 1 311 ? 25.755 99.941 151.208 1.00 17.43 311 GLY B N 1
ATOM 8283 C CA . GLY B 1 311 ? 26.681 99.384 150.224 1.00 18.06 311 GLY B CA 1
ATOM 8284 C C . GLY B 1 311 ? 28.146 99.251 150.623 1.00 21.44 311 GLY B C 1
ATOM 8285 O O . GLY B 1 311 ? 29.011 99.091 149.756 1.00 19.09 311 GLY B O 1
ATOM 8286 N N . TYR B 1 312 ? 28.429 99.312 151.922 1.00 16.53 312 TYR B N 1
ATOM 8287 C CA A TYR B 1 312 ? 29.796 99.280 152.465 0.47 17.26 312 TYR B CA 1
ATOM 8288 C CA B TYR B 1 312 ? 29.786 99.084 152.389 0.53 17.09 312 TYR B CA 1
ATOM 8289 C C . TYR B 1 312 ? 29.853 98.631 153.836 1.00 22.55 312 TYR B C 1
ATOM 8290 O O . TYR B 1 312 ? 28.986 98.923 154.655 1.00 18.85 312 TYR B O 1
ATOM 8307 N N . LEU B 1 313 ? 30.895 97.860 154.132 1.00 18.31 313 LEU B N 1
ATOM 8308 C CA . LEU B 1 313 ? 31.132 97.451 155.518 1.00 17.54 313 LEU B CA 1
ATOM 8309 C C . LEU B 1 313 ? 32.258 98.298 156.095 1.00 23.26 313 LEU B C 1
ATOM 8310 O O . LEU B 1 313 ? 33.071 98.853 155.354 1.00 22.59 313 LEU B O 1
ATOM 8315 N N . ILE B 1 314 ? 32.300 98.422 157.417 1.00 20.76 314 ILE B N 1
ATOM 8316 C CA A ILE B 1 314 ? 33.403 99.123 158.049 0.58 23.05 314 ILE B CA 1
ATOM 8317 C CA B ILE B 1 314 ? 33.397 99.121 158.074 0.42 23.07 314 ILE B CA 1
ATOM 8318 C C . ILE B 1 314 ? 34.419 98.108 158.565 1.00 23.94 314 ILE B C 1
ATOM 8319 O O . ILE B 1 314 ? 34.090 97.203 159.336 1.00 19.54 314 ILE B O 1
ATOM 8328 N N . HIS B 1 315 ? 35.655 98.243 158.102 1.00 22.07 315 HIS B N 1
ATOM 8329 C CA . HIS B 1 315 ? 36.709 97.323 158.509 1.00 22.31 315 HIS B CA 1
ATOM 8330 C C . HIS B 1 315 ? 37.113 97.630 159.946 1.00 22.00 315 HIS B C 1
ATOM 8331 O O . HIS B 1 315 ? 36.980 98.769 160.400 1.00 24.71 315 HIS B O 1
ATOM 8338 N N . GLU B 1 316 ? 37.586 96.627 160.679 1.00 23.59 316 GLU B N 1
ATOM 8339 C CA . GLU B 1 316 ? 38.058 96.904 162.036 1.00 25.14 316 GLU B CA 1
ATOM 8340 C C . GLU B 1 316 ? 39.234 97.880 162.028 1.00 36.46 316 GLU B C 1
ATOM 8341 O O . GLU B 1 316 ? 39.499 98.535 163.035 1.00 31.86 316 GLU B O 1
ATOM 8347 N N . ASN B 1 317 ? 39.912 98.005 160.887 1.00 36.35 317 ASN B N 1
ATOM 8348 C CA . ASN B 1 317 ? 40.986 98.988 160.767 1.00 37.60 317 ASN B CA 1
ATOM 8349 C C . ASN B 1 317 ? 40.505 100.420 160.493 1.00 45.61 317 ASN B C 1
ATOM 8350 O O . ASN B 1 317 ? 41.317 101.339 160.394 1.00 45.29 317 ASN B O 1
ATOM 8355 N N . GLY B 1 318 ? 39.187 100.600 160.385 1.00 33.65 318 GLY B N 1
ATOM 8356 C CA . GLY B 1 318 ? 38.600 101.920 160.219 1.00 35.74 318 GLY B CA 1
ATOM 8357 C C . GLY B 1 318 ? 38.222 102.289 158.788 1.00 33.26 318 GLY B C 1
ATOM 8358 O O . GLY B 1 318 ? 37.408 103.187 158.556 1.00 37.29 318 GLY B O 1
ATOM 8359 N N . SER B 1 319 ? 38.804 101.602 157.818 1.00 32.25 319 SER B N 1
ATOM 8360 C CA A SER B 1 319 ? 38.505 101.864 156.413 0.40 35.53 319 SER B CA 1
ATOM 8361 C CA B SER B 1 319 ? 38.491 101.902 156.426 0.60 35.52 319 SER B CA 1
ATOM 8362 C C . SER B 1 319 ? 37.162 101.268 156.010 1.00 37.64 319 SER B C 1
ATOM 8363 O O . SER B 1 319 ? 36.665 100.346 156.658 1.00 30.08 319 SER B O 1
ATOM 8368 N N . TYR B 1 320 ? 36.578 101.786 154.937 1.00 27.75 320 TYR B N 1
ATOM 8369 C CA . TYR B 1 320 ? 35.323 101.241 154.432 1.00 26.40 320 TYR B CA 1
ATOM 8370 C C . TYR B 1 320 ? 35.608 100.277 153.296 1.00 30.45 320 TYR B C 1
ATOM 8371 O O . TYR B 1 320 ? 36.519 100.495 152.501 1.00 27.37 320 TYR B O 1
ATOM 8380 N N . VAL B 1 321 ? 34.852 99.189 153.240 1.00 21.17 321 VAL B N 1
ATOM 8381 C CA A VAL B 1 321 ? 35.009 98.240 152.148 0.37 23.01 321 VAL B CA 1
ATOM 8382 C CA B VAL B 1 321 ? 34.997 98.189 152.188 0.63 22.98 321 VAL B CA 1
ATOM 8383 C C . VAL B 1 321 ? 33.721 98.133 151.353 1.00 24.32 321 VAL B C 1
ATOM 8384 O O . VAL B 1 321 ? 32.654 97.814 151.884 1.00 21.31 321 VAL B O 1
ATOM 8391 N N . ARG B 1 322 ? 33.821 98.437 150.062 1.00 19.00 322 ARG B N 1
ATOM 8392 C CA . ARG B 1 322 ? 32.664 98.415 149.188 1.00 20.38 322 ARG B CA 1
ATOM 8393 C C . ARG B 1 322 ? 32.117 97.002 149.018 1.00 17.88 322 ARG B C 1
ATOM 8394 O O . ARG B 1 322 ? 32.882 96.031 148.942 1.00 20.00 322 ARG B O 1
ATOM 8402 N N . LEU B 1 323 ? 30.789 96.898 148.973 1.00 16.72 323 LEU B N 1
ATOM 8403 C CA . LEU B 1 323 ? 30.094 95.651 148.671 1.00 17.51 323 LEU B CA 1
ATOM 8404 C C . LEU B 1 323 ? 29.584 95.707 147.242 1.00 19.30 323 LEU B C 1
ATOM 8405 O O . LEU B 1 323 ? 28.749 96.553 146.908 1.00 18.02 323 LEU B O 1
ATOM 8410 N N . THR B 1 324 ? 30.074 94.813 146.386 1.00 16.43 324 THR B N 1
ATOM 8411 C CA . THR B 1 324 ? 29.555 94.764 145.014 1.00 18.31 324 THR B CA 1
ATOM 8412 C C . THR B 1 324 ? 29.693 93.371 144.429 1.00 17.30 324 THR B C 1
ATOM 8413 O O . THR B 1 324 ? 30.693 92.685 144.678 1.00 17.93 324 THR B O 1
ATOM 8417 N N . ASP B 1 325 ? 28.686 92.936 143.676 1.00 16.62 325 ASP B N 1
ATOM 8418 C CA . ASP B 1 325 ? 28.819 91.688 142.939 1.00 19.72 325 ASP B CA 1
ATOM 8419 C C . ASP B 1 325 ? 29.239 91.959 141.486 1.00 16.13 325 ASP B C 1
ATOM 8420 O O . ASP B 1 325 ? 29.232 91.049 140.663 1.00 17.45 325 ASP B O 1
ATOM 8425 N N . ASN B 1 326 ? 29.590 93.216 141.200 1.00 18.43 326 ASN B N 1
ATOM 8426 C CA . ASN B 1 326 ? 30.279 93.598 139.948 1.00 21.11 326 ASN B CA 1
ATOM 8427 C C . ASN B 1 326 ? 31.702 94.076 140.303 1.00 17.85 326 ASN B C 1
ATOM 8428 O O . ASN B 1 326 ? 32.013 95.255 140.131 1.00 23.05 326 ASN B O 1
ATOM 8433 N N . PRO B 1 327 ? 32.560 93.193 140.839 1.00 19.01 327 PRO B N 1
ATOM 8434 C CA . PRO B 1 327 ? 33.805 93.733 141.398 1.00 18.61 327 PRO B CA 1
ATOM 8435 C C . PRO B 1 327 ? 34.843 94.107 140.337 1.00 23.78 327 PRO B C 1
ATOM 8436 O O . PRO B 1 327 ? 34.764 93.634 139.204 1.00 23.76 327 PRO B O 1
ATOM 8440 N N . GLU B 1 328 ? 35.803 94.944 140.718 1.00 24.57 328 GLU B N 1
ATOM 8441 C CA . GLU B 1 328 ? 36.996 95.150 139.908 1.00 27.64 328 GLU B CA 1
ATOM 8442 C C . GLU B 1 328 ? 37.841 93.887 139.995 1.00 32.42 328 GLU B C 1
ATOM 8443 O O . GLU B 1 328 ? 37.661 93.070 140.904 1.00 25.08 328 GLU B O 1
ATOM 8449 N N . VAL B 1 329 ? 38.760 93.709 139.051 1.00 27.96 329 VAL B N 1
ATOM 8450 C CA . VAL B 1 329 ? 39.729 92.624 139.168 1.00 22.39 329 VAL B CA 1
ATOM 8451 C C . VAL B 1 329 ? 40.489 92.796 140.476 1.00 24.69 329 VAL B C 1
ATOM 8452 O O . VAL B 1 329 ? 40.911 93.909 140.813 1.00 27.95 329 VAL B O 1
ATOM 8456 N N . GLY B 1 330 ? 40.617 91.713 141.241 1.00 24.42 330 GLY B N 1
ATOM 8457 C CA . GLY B 1 330 ? 41.284 91.777 142.532 1.00 25.63 330 GLY B CA 1
ATOM 8458 C C . GLY B 1 330 ? 40.420 92.220 143.714 1.00 28.13 330 GLY B C 1
ATOM 8459 O O . GLY B 1 330 ? 40.878 92.197 144.854 1.00 27.90 330 GLY B O 1
ATOM 8460 N N . GLU B 1 331 ? 39.186 92.640 143.453 1.00 26.19 331 GLU B N 1
ATOM 8461 C CA . GLU B 1 331 ? 38.269 93.056 144.528 1.00 25.76 331 GLU B CA 1
ATOM 8462 C C . GLU B 1 331 ? 37.416 91.871 144.975 1.00 22.02 331 GLU B C 1
ATOM 8463 O O . GLU B 1 331 ? 37.049 91.034 144.157 1.00 23.06 331 GLU B O 1
ATOM 8469 N N . ASP B 1 332 ? 37.093 91.786 146.268 1.00 20.49 332 ASP B N 1
ATOM 8470 C CA . ASP B 1 332 ? 36.243 90.695 146.738 1.00 19.05 332 ASP B CA 1
ATOM 8471 C C . ASP B 1 332 ? 34.797 90.895 146.270 1.00 16.98 332 ASP B C 1
ATOM 8472 O O . ASP B 1 332 ? 34.383 92.021 145.957 1.00 21.79 332 ASP B O 1
ATOM 8477 N N . TYR B 1 333 ? 34.027 89.811 146.225 1.00 18.79 333 TYR B N 1
ATOM 8478 C CA . TYR B 1 333 ? 32.607 89.899 145.892 1.00 16.51 333 TYR B CA 1
ATOM 8479 C C . TYR B 1 333 ? 31.833 90.326 147.135 1.00 16.80 333 TYR B C 1
ATOM 8480 O O . TYR B 1 333 ? 32.111 89.836 148.235 1.00 16.68 333 TYR B O 1
ATOM 8489 N N . GLY B 1 334 ? 30.856 91.215 146.970 1.00 19.73 334 GLY B N 1
ATOM 8490 C CA . GLY B 1 334 ? 30.060 91.654 148.109 1.00 15.53 334 GLY B CA 1
ATOM 8491 C C . GLY B 1 334 ? 29.359 90.503 148.813 1.00 18.15 334 GLY B C 1
ATOM 8492 O O . GLY B 1 334 ? 29.323 90.462 150.050 1.00 17.20 334 GLY B O 1
ATOM 8493 N N . ILE B 1 335 ? 28.792 89.578 148.042 1.00 17.02 335 ILE B N 1
ATOM 8494 C CA . ILE B 1 335 ? 28.127 88.407 148.627 1.00 16.93 335 ILE B CA 1
ATOM 8495 C C . ILE B 1 335 ? 29.098 87.599 149.494 1.00 20.61 335 ILE B C 1
ATOM 8496 O O . ILE B 1 335 ? 28.715 87.087 150.558 1.00 16.09 335 ILE B O 1
ATOM 8501 N N . ASN B 1 336 ? 30.364 87.518 149.076 1.00 15.96 336 ASN B N 1
ATOM 8502 C CA . ASN B 1 336 ? 31.370 86.818 149.873 1.00 15.69 336 ASN B CA 1
ATOM 8503 C C . ASN B 1 336 ? 31.668 87.545 151.184 1.00 19.25 336 ASN B C 1
ATOM 8504 O O . ASN B 1 336 ? 31.762 86.927 152.247 1.00 17.73 336 ASN B O 1
ATOM 8509 N N . LEU B 1 337 ? 31.825 88.864 151.099 1.00 18.16 337 LEU B N 1
ATOM 8510 C CA . LEU B 1 337 ? 32.099 89.676 152.283 1.00 15.27 337 LEU B CA 1
ATOM 8511 C C . LEU B 1 337 ? 30.960 89.577 153.297 1.00 16.33 337 LEU B C 1
ATOM 8512 O O . LEU B 1 337 ? 31.203 89.482 154.516 1.00 18.06 337 LEU B O 1
ATOM 8517 N N . VAL B 1 338 ? 29.725 89.614 152.799 1.00 15.41 338 VAL B N 1
ATOM 8518 C CA . VAL B 1 338 ? 28.540 89.488 153.673 1.00 15.01 338 VAL B CA 1
ATOM 8519 C C . VAL B 1 338 ? 28.527 88.097 154.300 1.00 16.36 338 VAL B C 1
ATOM 8520 O O . VAL B 1 338 ? 28.309 87.953 155.512 1.00 16.83 338 VAL B O 1
ATOM 8524 N N . GLY B 1 339 ? 28.799 87.071 153.491 1.00 13.85 339 GLY B N 1
ATOM 8525 C CA . GLY B 1 339 ? 28.837 85.711 154.014 1.00 13.79 339 GLY B CA 1
ATOM 8526 C C . GLY B 1 339 ? 29.866 85.535 155.117 1.00 16.42 339 GLY B C 1
ATOM 8527 O O . GLY B 1 339 ? 29.565 84.934 156.157 1.00 17.17 339 GLY B O 1
ATOM 8528 N N . GLU B 1 340 ? 31.083 86.043 154.909 1.00 15.68 340 GLU B N 1
ATOM 8529 C CA . GLU B 1 340 ? 32.117 85.918 155.945 1.00 15.68 340 GLU B CA 1
ATOM 8530 C C . GLU B 1 340 ? 31.723 86.682 157.196 1.00 16.43 340 GLU B C 1
ATOM 8531 O O . GLU B 1 340 ? 32.073 86.282 158.308 1.00 17.43 340 GLU B O 1
ATOM 8537 N N . ALA B 1 341 ? 30.993 87.782 157.022 1.00 17.26 341 ALA B N 1
ATOM 8538 C CA . ALA B 1 341 ? 30.573 88.574 158.186 1.00 16.73 341 ALA B CA 1
ATOM 8539 C C . ALA B 1 341 ? 29.423 87.916 158.938 1.00 14.34 341 ALA B C 1
ATOM 8540 O O . ALA B 1 341 ? 29.327 88.030 160.176 1.00 16.51 341 ALA B O 1
ATOM 8542 N N . LEU B 1 342 ? 28.551 87.233 158.201 1.00 12.94 342 LEU B N 1
ATOM 8543 C CA . LEU B 1 342 ? 27.323 86.676 158.782 1.00 14.93 342 LEU B CA 1
ATOM 8544 C C . LEU B 1 342 ? 27.519 85.314 159.430 1.00 15.63 342 LEU B C 1
ATOM 8545 O O . LEU B 1 342 ? 26.884 85.019 160.450 1.00 16.29 342 LEU B O 1
ATOM 8550 N N . GLU B 1 343 ? 28.396 84.478 158.862 1.00 15.19 343 GLU B N 1
ATOM 8551 C CA . GLU B 1 343 ? 28.531 83.098 159.368 1.00 15.94 343 GLU B CA 1
ATOM 8552 C C . GLU B 1 343 ? 28.813 82.945 160.887 1.00 13.16 343 GLU B C 1
ATOM 8553 O O . GLU B 1 343 ? 28.082 82.215 161.551 1.00 16.32 343 GLU B O 1
ATOM 8559 N N . ALA B 1 344 ? 29.836 83.591 161.459 1.00 15.01 344 ALA B N 1
ATOM 8560 C CA . ALA B 1 344 ? 30.847 84.383 160.761 1.00 15.62 344 ALA B CA 1
ATOM 8561 C C . ALA B 1 344 ? 32.129 83.570 160.574 1.00 19.35 344 ALA B C 1
ATOM 8562 O O . ALA B 1 344 ? 32.416 82.642 161.345 1.00 18.77 344 ALA B O 1
ATOM 8564 N N . GLY B 1 345 ? 32.907 83.933 159.556 1.00 20.29 345 GLY B N 1
ATOM 8565 C CA . GLY B 1 345 ? 34.199 83.309 159.335 1.00 17.99 345 GLY B CA 1
ATOM 8566 C C . GLY B 1 345 ? 35.253 84.394 159.348 1.00 18.21 345 GLY B C 1
ATOM 8567 O O . GLY B 1 345 ? 35.533 84.973 160.388 1.00 19.36 345 GLY B O 1
ATOM 8568 N N . ASP B 1 346 ? 35.821 84.691 158.184 1.00 16.50 346 ASP B N 1
ATOM 8569 C CA . ASP B 1 346 ? 36.876 85.703 158.082 1.00 21.07 346 ASP B CA 1
ATOM 8570 C C . ASP B 1 346 ? 36.262 87.104 157.999 1.00 19.60 346 ASP B C 1
ATOM 8571 O O . ASP B 1 346 ? 36.385 87.809 156.992 1.00 21.09 346 ASP B O 1
ATOM 8576 N N . SER B 1 347 ? 35.584 87.505 159.069 1.00 19.23 347 SER B N 1
ATOM 8577 C CA . SER B 1 347 ? 34.828 88.751 159.069 1.00 15.00 347 SER B CA 1
ATOM 8578 C C . SER B 1 347 ? 35.747 89.968 158.996 1.00 16.70 347 SER B C 1
ATOM 8579 O O . SER B 1 347 ? 36.799 89.989 159.647 1.00 19.57 347 SER B O 1
ATOM 8582 N N . VAL B 1 348 ? 35.339 90.993 158.251 1.00 17.16 348 VAL B N 1
ATOM 8583 C CA . VAL B 1 348 ? 36.074 92.260 158.268 1.00 18.65 348 VAL B CA 1
ATOM 8584 C C . VAL B 1 348 ? 36.041 92.964 159.625 1.00 22.21 348 VAL B C 1
ATOM 8585 O O . VAL B 1 348 ? 36.887 93.815 159.901 1.00 19.97 348 VAL B O 1
ATOM 8589 N N . ASN B 1 349 ? 35.080 92.621 160.484 1.00 19.46 349 ASN B N 1
ATOM 8590 C CA . ASN B 1 349 ? 34.953 93.351 161.740 1.00 17.80 349 ASN B CA 1
ATOM 8591 C C . ASN B 1 349 ? 34.115 92.584 162.766 1.00 17.27 349 ASN B C 1
ATOM 8592 O O . ASN B 1 349 ? 32.931 92.880 162.941 1.00 20.06 349 ASN B O 1
ATOM 8597 N N . PRO B 1 350 ? 34.721 91.582 163.420 1.00 21.76 350 PRO B N 1
ATOM 8598 C CA . PRO B 1 350 ? 34.026 90.769 164.427 1.00 19.56 350 PRO B CA 1
ATOM 8599 C C . PRO B 1 350 ? 33.357 91.606 165.503 1.00 20.80 350 PRO B C 1
ATOM 8600 O O . PRO B 1 350 ? 32.250 91.252 165.911 1.00 17.80 350 PRO B O 1
ATOM 8604 N N . ASP B 1 351 ? 33.996 92.686 165.953 1.00 18.80 351 ASP B N 1
ATOM 8605 C CA . ASP B 1 351 ? 33.449 93.462 167.074 1.00 21.96 351 ASP B CA 1
ATOM 8606 C C . ASP B 1 351 ? 32.167 94.194 166.681 1.00 21.27 351 ASP B C 1
ATOM 8607 O O . ASP B 1 351 ? 31.329 94.496 167.533 1.00 19.51 351 ASP B O 1
ATOM 8612 N N . VAL B 1 352 ? 32.016 94.479 165.393 1.00 14.89 352 VAL B N 1
ATOM 8613 C CA . VAL B 1 352 ? 30.864 95.234 164.915 1.00 17.74 352 VAL B CA 1
ATOM 8614 C C . VAL B 1 352 ? 29.752 94.338 164.354 1.00 20.85 352 VAL B C 1
ATOM 8615 O O . VAL B 1 352 ? 28.568 94.551 164.654 1.00 17.05 352 VAL B O 1
ATOM 8619 N N . TYR B 1 353 ? 30.128 93.327 163.569 1.00 16.63 353 TYR B N 1
ATOM 8620 C CA . TYR B 1 353 ? 29.146 92.457 162.890 1.00 15.17 353 TYR B CA 1
ATOM 8621 C C . TYR B 1 353 ? 28.931 91.120 163.598 1.00 14.33 353 TYR B C 1
ATOM 8622 O O . TYR B 1 353 ? 27.968 90.410 163.306 1.00 17.72 353 TYR B O 1
ATOM 8631 N N . GLY B 1 354 ? 29.844 90.761 164.499 1.00 16.06 354 GLY B N 1
ATOM 8632 C CA . GLY B 1 354 ? 29.633 89.625 165.383 1.00 17.06 354 GLY B CA 1
ATOM 8633 C C . GLY B 1 354 ? 29.752 88.242 164.764 1.00 18.46 354 GLY B C 1
ATOM 8634 O O . GLY B 1 354 ? 30.617 87.982 163.913 1.00 17.70 354 GLY B O 1
ATOM 8635 N N . ASN B 1 355 ? 28.872 87.349 165.211 1.00 15.39 355 ASN B N 1
ATOM 8636 C CA . ASN B 1 355 ? 28.944 85.928 164.897 1.00 14.57 355 ASN B CA 1
ATOM 8637 C C . ASN B 1 355 ? 27.515 85.391 164.901 1.00 15.48 355 ASN B C 1
ATOM 8638 O O . ASN B 1 355 ? 27.203 84.428 165.606 1.00 15.70 355 ASN B O 1
ATOM 8643 N N . ILE B 1 356 ? 26.654 86.031 164.108 1.00 15.69 356 ILE B N 1
ATOM 8644 C CA . ILE B 1 356 ? 25.207 85.819 164.204 1.00 16.27 356 ILE B CA 1
ATOM 8645 C C . ILE B 1 356 ? 24.785 84.395 163.912 1.00 13.65 356 ILE B C 1
ATOM 8646 O O . ILE B 1 356 ? 24.103 83.769 164.711 1.00 15.50 356 ILE B O 1
ATOM 8651 N N . HIS B 1 357 ? 25.166 83.874 162.749 1.00 12.96 357 HIS B N 1
ATOM 8652 C CA . HIS B 1 357 ? 24.641 82.576 162.358 1.00 14.79 357 HIS B CA 1
ATOM 8653 C C . HIS B 1 357 ? 25.100 81.440 163.279 1.00 16.37 357 HIS B C 1
ATOM 8654 O O . HIS B 1 357 ? 24.286 80.595 163.677 1.00 13.47 357 HIS B O 1
ATOM 8661 N N . ASN B 1 358 ? 26.388 81.413 163.624 1.00 14.77 358 ASN B N 1
ATOM 8662 C CA . ASN B 1 358 ? 26.902 80.343 164.480 1.00 15.78 358 ASN B CA 1
ATOM 8663 C C . ASN B 1 358 ? 26.273 80.396 165.867 1.00 15.89 358 ASN B C 1
ATOM 8664 O O . ASN B 1 358 ? 25.832 79.374 166.407 1.00 14.64 358 ASN B O 1
ATOM 8669 N N . LEU B 1 359 ? 26.240 81.585 166.450 1.00 13.94 359 LEU B N 1
ATOM 8670 C CA . LEU B 1 359 ? 25.679 81.697 167.799 1.00 16.53 359 LEU B CA 1
ATOM 8671 C C . LEU B 1 359 ? 24.185 81.365 167.800 1.00 16.05 359 LEU B C 1
ATOM 8672 O O . LEU B 1 359 ? 23.676 80.782 168.752 1.00 16.54 359 LEU B O 1
ATOM 8677 N N . GLY B 1 360 ? 23.491 81.693 166.719 1.00 13.62 360 GLY B N 1
ATOM 8678 C CA . GLY B 1 360 ? 22.073 81.385 166.632 1.00 15.95 360 GLY B CA 1
ATOM 8679 C C . GLY B 1 360 ? 21.814 79.898 166.736 1.00 16.95 360 GLY B C 1
ATOM 8680 O O . GLY B 1 360 ? 20.819 79.479 167.313 1.00 13.53 360 GLY B O 1
ATOM 8681 N N . HIS B 1 361 ? 22.699 79.088 166.154 1.00 13.28 361 HIS B N 1
ATOM 8682 C CA . HIS B 1 361 ? 22.596 77.641 166.313 1.00 12.33 361 HIS B CA 1
ATOM 8683 C C . HIS B 1 361 ? 22.666 77.254 167.784 1.00 16.06 361 HIS B C 1
ATOM 8684 O O . HIS B 1 361 ? 21.892 76.414 168.266 1.00 15.12 361 HIS B O 1
ATOM 8691 N N . ASP B 1 362 ? 23.609 77.857 168.493 1.00 13.55 362 ASP B N 1
ATOM 8692 C CA . ASP B 1 362 ? 23.772 77.571 169.909 1.00 13.86 362 ASP B CA 1
ATOM 8693 C C . ASP B 1 362 ? 22.645 78.120 170.795 1.00 17.79 362 ASP B C 1
ATOM 8694 O O . ASP B 1 362 ? 22.277 77.480 171.785 1.00 18.23 362 ASP B O 1
ATOM 8699 N N . PHE B 1 363 ? 22.114 79.296 170.467 1.00 15.56 363 PHE B N 1
ATOM 8700 C CA . PHE B 1 363 ? 20.938 79.802 171.189 1.00 13.74 363 PHE B CA 1
ATOM 8701 C C . PHE B 1 363 ? 19.780 78.829 171.035 1.00 16.48 363 PHE B C 1
ATOM 8702 O O . PHE B 1 363 ? 19.099 78.509 171.998 1.00 15.31 363 PHE B O 1
ATOM 8710 N N . LEU B 1 364 ? 19.543 78.366 169.815 1.00 13.23 364 LEU B N 1
ATOM 8711 C CA . LEU B 1 364 ? 18.430 77.452 169.578 1.00 13.01 364 LEU B CA 1
ATOM 8712 C C . LEU B 1 364 ? 18.708 76.104 170.237 1.00 14.33 364 LEU B C 1
ATOM 8713 O O . LEU B 1 364 ? 17.822 75.499 170.843 1.00 17.11 364 LEU B O 1
ATOM 8718 N N . GLY B 1 365 ? 19.957 75.653 170.149 1.00 14.48 365 GLY B N 1
ATOM 8719 C CA . GLY B 1 365 ? 20.326 74.360 170.698 1.00 11.64 365 GLY B CA 1
ATOM 8720 C C . GLY B 1 365 ? 20.299 74.324 172.224 1.00 14.20 365 GLY B C 1
ATOM 8721 O O . GLY B 1 365 ? 20.179 73.251 172.816 1.00 16.88 365 GLY B O 1
ATOM 8722 N N . GLN B 1 366 ? 20.396 75.481 172.873 1.00 13.90 366 GLN B N 1
ATOM 8723 C CA A GLN B 1 366 ? 20.397 75.530 174.340 0.60 12.81 366 GLN B CA 1
ATOM 8724 C CA B GLN B 1 366 ? 20.398 75.530 174.337 0.40 12.90 366 GLN B CA 1
ATOM 8725 C C . GLN B 1 366 ? 19.118 76.136 174.909 1.00 16.72 366 GLN B C 1
ATOM 8726 O O . GLN B 1 366 ? 19.024 76.386 176.116 1.00 14.56 366 GLN B O 1
ATOM 8737 N N . SER B 1 367 ? 18.133 76.376 174.050 1.00 15.32 367 SER B N 1
ATOM 8738 C CA . SER B 1 367 ? 16.926 77.095 174.480 1.00 15.87 367 SER B CA 1
ATOM 8739 C C . SER B 1 367 ? 16.050 76.345 175.491 1.00 15.01 367 SER B C 1
ATOM 8740 O O . SER B 1 367 ? 15.180 76.948 176.133 1.00 13.69 367 SER B O 1
ATOM 8743 N N . HIS B 1 368 ? 16.278 75.044 175.647 1.00 13.08 368 HIS B N 1
ATOM 8744 C CA . HIS B 1 368 ? 15.578 74.257 176.673 1.00 13.08 368 HIS B CA 1
ATOM 8745 C C . HIS B 1 368 ? 16.132 74.540 178.063 1.00 14.97 368 HIS B C 1
ATOM 8746 O O . HIS B 1 368 ? 15.484 74.212 179.058 1.00 15.02 368 HIS B O 1
ATOM 8753 N N . ASP B 1 369 ? 17.340 75.106 178.137 1.00 14.59 369 ASP B N 1
ATOM 8754 C CA . ASP B 1 369 ? 18.003 75.376 179.434 1.00 14.47 369 ASP B CA 1
ATOM 8755 C C . ASP B 1 369 ? 19.072 76.459 179.230 1.00 15.73 369 ASP B C 1
ATOM 8756 O O . ASP B 1 369 ? 20.274 76.200 179.355 1.00 16.73 369 ASP B O 1
ATOM 8761 N N . PRO B 1 370 ? 18.636 77.678 178.869 1.00 15.09 370 PRO B N 1
ATOM 8762 C CA . PRO B 1 370 ? 19.576 78.706 178.403 1.00 12.55 370 PRO B CA 1
ATOM 8763 C C . PRO B 1 370 ? 20.459 79.320 179.483 1.00 16.59 370 PRO B C 1
ATOM 8764 O O . PRO B 1 370 ? 21.460 79.944 179.129 1.00 17.10 370 PRO B O 1
ATOM 8768 N N . ALA B 1 371 ? 20.102 79.159 180.754 1.00 16.01 371 ALA B N 1
ATOM 8769 C CA . ALA B 1 371 ? 20.934 79.684 181.837 1.00 18.86 371 ALA B CA 1
ATOM 8770 C C . ALA B 1 371 ? 21.705 78.563 182.519 1.00 18.79 371 ALA B C 1
ATOM 8771 O O . ALA B 1 371 ? 22.336 78.775 183.572 1.00 18.20 371 ALA B O 1
ATOM 8773 N N . LYS B 1 372 ? 21.649 77.376 181.916 1.00 17.78 372 LYS B N 1
ATOM 8774 C CA . LYS B 1 372 ? 22.433 76.227 182.365 1.00 20.53 372 LYS B CA 1
ATOM 8775 C C . LYS B 1 372 ? 22.203 75.915 183.842 1.00 20.22 372 LYS B C 1
ATOM 8776 O O . LYS B 1 372 ? 23.146 75.768 184.615 1.00 25.27 372 LYS B O 1
ATOM 8782 N N . LYS B 1 373 ? 20.928 75.810 184.204 1.00 18.01 373 LYS B N 1
ATOM 8783 C CA . LYS B 1 373 ? 20.507 75.545 185.569 1.00 17.14 373 LYS B CA 1
ATOM 8784 C C . LYS B 1 373 ? 20.362 74.052 185.810 1.00 21.22 373 LYS B C 1
ATOM 8785 O O . LYS B 1 373 ? 20.410 73.593 186.951 1.00 20.46 373 LYS B O 1
ATOM 8791 N N . HIS B 1 374 ? 20.187 73.295 184.732 1.00 16.68 374 HIS B N 1
ATOM 8792 C CA . HIS B 1 374 ? 19.681 71.934 184.851 1.00 16.08 374 HIS B CA 1
ATOM 8793 C C . HIS B 1 374 ? 20.652 70.832 184.445 1.00 17.71 374 HIS B C 1
ATOM 8794 O O . HIS B 1 374 ? 20.253 69.672 184.330 1.00 20.77 374 HIS B O 1
ATOM 8801 N N . SER B 1 375 ? 21.917 71.201 184.259 1.00 22.87 375 SER B N 1
ATOM 8802 C CA A SER B 1 375 ? 22.969 70.243 183.939 0.49 19.27 375 SER B CA 1
ATOM 8803 C CA B SER B 1 375 ? 22.972 70.245 183.927 0.51 19.26 375 SER B CA 1
ATOM 8804 C C . SER B 1 375 ? 22.596 69.404 182.723 1.00 22.13 375 SER B C 1
ATOM 8805 O O . SER B 1 375 ? 22.608 68.176 182.777 1.00 24.70 375 SER B O 1
ATOM 8810 N N . THR B 1 376 ? 22.253 70.073 181.633 1.00 18.67 376 THR B N 1
ATOM 8811 C CA . THR B 1 376 ? 21.791 69.346 180.461 1.00 26.61 376 THR B CA 1
ATOM 8812 C C . THR B 1 376 ? 22.757 69.434 179.317 1.00 34.25 376 THR B C 1
ATOM 8813 O O . THR B 1 376 ? 23.679 70.253 179.315 1.00 26.23 376 THR B O 1
ATOM 8817 N N . THR B 1 377 ? 22.471 68.592 178.329 1.00 41.08 377 THR B N 1
ATOM 8818 C CA . THR B 1 377 ? 23.182 68.492 177.074 1.00 42.64 377 THR B CA 1
ATOM 8819 C C . THR B 1 377 ? 22.579 69.475 176.046 1.00 43.22 377 THR B C 1
ATOM 8820 O O . THR B 1 377 ? 21.540 70.071 176.290 1.00 33.27 377 THR B O 1
ATOM 8824 N N . SER B 1 378 ? 23.227 69.646 174.900 1.00 36.30 378 SER B N 1
ATOM 8825 C CA . SER B 1 378 ? 22.704 70.535 173.860 1.00 35.95 378 SER B CA 1
ATOM 8826 C C . SER B 1 378 ? 21.689 69.820 172.963 1.00 24.77 378 SER B C 1
ATOM 8827 O O . SER B 1 378 ? 21.647 68.586 172.914 1.00 22.62 378 SER B O 1
ATOM 8830 N N . GLY B 1 379 ? 20.851 70.587 172.269 1.00 14.68 379 GLY B N 1
ATOM 8831 C CA . GLY B 1 379 ? 19.957 70.003 171.277 1.00 13.64 379 GLY B CA 1
ATOM 8832 C C . GLY B 1 379 ? 20.690 69.832 169.952 1.00 16.08 379 GLY B C 1
ATOM 8833 O O . GLY B 1 379 ? 21.846 70.246 169.829 1.00 16.94 379 GLY B O 1
ATOM 8834 N N . VAL B 1 380 ? 20.030 69.221 168.969 1.00 14.85 380 VAL B N 1
ATOM 8835 C CA . VAL B 1 380 ? 20.696 68.868 167.710 1.00 17.66 380 VAL B CA 1
ATOM 8836 C C . VAL B 1 380 ? 21.154 70.052 166.867 1.00 17.68 380 VAL B C 1
ATOM 8837 O O . VAL B 1 380 ? 22.033 69.900 166.014 1.00 15.85 380 VAL B O 1
ATOM 8841 N N . MET B 1 381 ? 20.589 71.235 167.101 1.00 13.82 381 MET B N 1
ATOM 8842 C CA . MET B 1 381 ? 21.047 72.433 166.381 1.00 16.58 381 MET B CA 1
ATOM 8843 C C . MET B 1 381 ? 22.512 72.780 166.671 1.00 15.36 381 MET B C 1
ATOM 8844 O O . MET B 1 381 ? 23.132 73.543 165.925 1.00 18.36 381 MET B O 1
ATOM 8849 N N . GLY B 1 382 ? 23.063 72.200 167.735 1.00 15.55 382 GLY B N 1
ATOM 8850 C CA . GLY B 1 382 ? 24.435 72.477 168.123 1.00 17.14 382 GLY B CA 1
ATOM 8851 C C . GLY B 1 382 ? 25.507 71.692 167.359 1.00 18.23 382 GLY B C 1
ATOM 8852 O O . GLY B 1 382 ? 26.698 71.916 167.580 1.00 20.07 382 GLY B O 1
ATOM 8853 N N . ALA B 1 383 ? 25.104 70.801 166.451 1.00 16.21 383 ALA B N 1
ATOM 8854 C CA . ALA B 1 383 ? 26.078 69.926 165.776 1.00 18.19 383 ALA B CA 1
ATOM 8855 C C . ALA B 1 383 ? 25.783 69.831 164.292 1.00 17.00 383 ALA B C 1
ATOM 8856 O O . ALA B 1 383 ? 24.627 69.703 163.915 1.00 16.31 383 ALA B O 1
ATOM 8858 N N . VAL B 1 384 ? 26.816 69.856 163.444 1.00 17.26 384 VAL B N 1
ATOM 8859 C CA . VAL B 1 384 ? 26.555 69.895 162.002 1.00 16.02 384 VAL B CA 1
ATOM 8860 C C . VAL B 1 384 ? 25.973 68.610 161.449 1.00 16.73 384 VAL B C 1
ATOM 8861 O O . VAL B 1 384 ? 25.269 68.636 160.446 1.00 17.96 384 VAL B O 1
ATOM 8865 N N . GLU B 1 385 ? 26.267 67.477 162.078 1.00 15.55 385 GLU B N 1
ATOM 8866 C CA . GLU B 1 385 ? 25.776 66.217 161.544 1.00 15.74 385 GLU B CA 1
ATOM 8867 C C . GLU B 1 385 ? 24.336 65.916 161.978 1.00 17.39 385 GLU B C 1
ATOM 8868 O O . GLU B 1 385 ? 23.743 64.937 161.514 1.00 17.32 385 GLU B O 1
ATOM 8874 N N . THR B 1 386 ? 23.766 66.756 162.851 1.00 18.87 386 THR B N 1
ATOM 8875 C CA . THR B 1 386 ? 22.395 66.530 163.335 1.00 14.62 386 THR B CA 1
ATOM 8876 C C . THR B 1 386 ? 21.431 67.714 163.124 1.00 16.87 386 THR B C 1
ATOM 8877 O O . THR B 1 386 ? 20.210 67.543 163.211 1.00 14.23 386 THR B O 1
ATOM 8881 N N . ALA B 1 387 ? 21.970 68.904 162.878 1.00 15.10 387 ALA B N 1
ATOM 8882 C CA . ALA B 1 387 ? 21.153 70.128 162.923 1.00 14.23 387 ALA B CA 1
ATOM 8883 C C . ALA B 1 387 ? 20.026 70.157 161.891 1.00 16.73 387 ALA B C 1
ATOM 8884 O O . ALA B 1 387 ? 18.931 70.646 162.177 1.00 15.23 387 ALA B O 1
ATOM 8886 N N . VAL B 1 388 ? 20.287 69.623 160.696 1.00 14.58 388 VAL B N 1
ATOM 8887 C CA . VAL B 1 388 ? 19.290 69.615 159.616 1.00 14.68 388 VAL B CA 1
ATOM 8888 C C . VAL B 1 388 ? 17.999 68.868 159.997 1.00 14.90 388 VAL B C 1
ATOM 8889 O O . VAL B 1 388 ? 16.922 69.185 159.490 1.00 13.75 388 VAL B O 1
ATOM 8893 N N . ARG B 1 389 ? 18.096 67.903 160.912 1.00 13.65 389 ARG B N 1
ATOM 8894 C CA . ARG B 1 389 ? 16.916 67.181 161.407 1.00 15.10 389 ARG B CA 1
ATOM 8895 C C . ARG B 1 389 ? 15.814 68.093 161.967 1.00 14.04 389 ARG B C 1
ATOM 8896 O O . ARG B 1 389 ? 14.628 67.791 161.847 1.00 15.92 389 ARG B O 1
ATOM 8904 N N . ASP B 1 390 ? 16.220 69.189 162.602 1.00 14.03 390 ASP B N 1
ATOM 8905 C CA . ASP B 1 390 ? 15.305 70.034 163.376 1.00 17.21 390 ASP B CA 1
ATOM 8906 C C . ASP B 1 390 ? 14.563 70.965 162.431 1.00 13.93 390 ASP B C 1
ATOM 8907 O O . ASP B 1 390 ? 15.197 71.638 161.620 1.00 13.06 390 ASP B O 1
ATOM 8912 N N . PRO B 1 391 ? 13.215 71.010 162.510 1.00 13.49 391 PRO B N 1
ATOM 8913 C CA . PRO B 1 391 ? 12.529 71.971 161.628 1.00 12.95 391 PRO B CA 1
ATOM 8914 C C . PRO B 1 391 ? 13.017 73.410 161.810 1.00 12.98 391 PRO B C 1
ATOM 8915 O O . PRO B 1 391 ? 12.978 74.186 160.858 1.00 12.90 391 PRO B O 1
ATOM 8919 N N . VAL B 1 392 ? 13.488 73.763 163.005 1.00 11.24 392 VAL B N 1
ATOM 8920 C CA . VAL B 1 392 ? 13.947 75.130 163.210 1.00 11.38 392 VAL B CA 1
ATOM 8921 C C . VAL B 1 392 ? 15.238 75.437 162.449 1.00 14.99 392 VAL B C 1
ATOM 8922 O O . VAL B 1 392 ? 15.552 76.599 162.220 1.00 13.09 392 VAL B O 1
ATOM 8926 N N . PHE B 1 393 ? 15.981 74.404 162.054 1.00 12.77 393 PHE B N 1
ATOM 8927 C CA . PHE B 1 393 ? 17.136 74.623 161.178 1.00 13.44 393 PHE B CA 1
ATOM 8928 C C . PHE B 1 393 ? 16.735 75.450 159.966 1.00 11.31 393 PHE B C 1
ATOM 8929 O O . PHE B 1 393 ? 17.450 76.381 159.544 1.00 12.73 393 PHE B O 1
ATOM 8937 N N . PHE B 1 394 ? 15.600 75.092 159.381 1.00 12.12 394 PHE B N 1
ATOM 8938 C CA . PHE B 1 394 ? 15.202 75.726 158.134 1.00 16.10 394 PHE B CA 1
ATOM 8939 C C . PHE B 1 394 ? 14.560 77.083 158.384 1.00 13.14 394 PHE B C 1
ATOM 8940 O O . PHE B 1 394 ? 14.601 77.956 157.528 1.00 13.25 394 PHE B O 1
ATOM 8948 N N . ARG B 1 395 ? 13.995 77.285 159.571 1.00 13.16 395 ARG B N 1
ATOM 8949 C CA . ARG B 1 395 ? 13.525 78.624 159.904 1.00 13.01 395 ARG B CA 1
ATOM 8950 C C . ARG B 1 395 ? 14.721 79.552 160.114 1.00 12.78 395 ARG B C 1
ATOM 8951 O O . ARG B 1 395 ? 14.692 80.722 159.726 1.00 13.94 395 ARG B O 1
ATOM 8959 N N . TRP B 1 396 ? 15.769 79.024 160.737 1.00 12.56 396 TRP B N 1
ATOM 8960 C CA . TRP B 1 396 ? 16.974 79.806 160.976 1.00 13.88 396 TRP B CA 1
ATOM 8961 C C . TRP B 1 396 ? 17.627 80.109 159.628 1.00 15.65 396 TRP B C 1
ATOM 8962 O O . TRP B 1 396 ? 18.025 81.245 159.355 1.00 13.12 396 TRP B O 1
ATOM 8973 N N . HIS B 1 397 ? 17.723 79.102 158.769 1.00 12.69 397 HIS B N 1
ATOM 8974 C CA . HIS B 1 397 ? 18.341 79.334 157.462 1.00 15.53 397 HIS B CA 1
ATOM 8975 C C . HIS B 1 397 ? 17.519 80.124 156.468 1.00 14.52 397 HIS B C 1
ATOM 8976 O O . HIS B 1 397 ? 18.076 80.733 155.548 1.00 14.72 397 HIS B O 1
ATOM 8983 N N . LYS B 1 398 ? 16.205 80.146 156.656 1.00 13.28 398 LYS B N 1
ATOM 8984 C CA . LYS B 1 398 ? 15.392 81.055 155.858 1.00 14.47 398 LYS B CA 1
ATOM 8985 C C . LYS B 1 398 ? 15.702 82.501 156.286 1.00 12.26 398 LYS B C 1
ATOM 8986 O O . LYS B 1 398 ? 15.797 83.390 155.441 1.00 15.45 398 LYS B O 1
ATOM 8992 N N . PHE B 1 399 ? 15.872 82.739 157.586 1.00 13.86 399 PHE B N 1
ATOM 8993 C CA . PHE B 1 399 ? 16.325 84.059 158.037 1.00 13.67 399 PHE B CA 1
ATOM 8994 C C . PHE B 1 399 ? 17.679 84.404 157.416 1.00 17.22 399 PHE B C 1
ATOM 8995 O O . PHE B 1 399 ? 17.876 85.498 156.874 1.00 15.05 399 PHE B O 1
ATOM 9003 N N . ILE B 1 400 ? 18.612 83.462 157.493 1.00 14.66 400 ILE B N 1
ATOM 9004 C CA . ILE B 1 400 ? 19.945 83.683 156.933 1.00 12.80 400 ILE B CA 1
ATOM 9005 C C . ILE B 1 400 ? 19.853 83.969 155.433 1.00 14.34 400 ILE B C 1
ATOM 9006 O O . ILE B 1 400 ? 20.484 84.919 154.928 1.00 15.03 400 ILE B O 1
ATOM 9011 N N . ASP B 1 401 ? 19.042 83.196 154.719 1.00 12.30 401 ASP B N 1
ATOM 9012 C CA . ASP B 1 401 ? 18.918 83.417 153.274 1.00 15.90 401 ASP B CA 1
ATOM 9013 C C . ASP B 1 401 ? 18.259 84.772 152.979 1.00 16.77 401 ASP B C 1
ATOM 9014 O O . ASP B 1 401 ? 18.557 85.414 151.958 1.00 15.37 401 ASP B O 1
ATOM 9019 N N . ASN B 1 402 ? 17.358 85.198 153.865 1.00 13.58 402 ASN B N 1
ATOM 9020 C CA . ASN B 1 402 ? 16.741 86.525 153.742 1.00 12.48 402 ASN B CA 1
ATOM 9021 C C . ASN B 1 402 ? 17.764 87.636 153.842 1.00 16.17 402 ASN B C 1
ATOM 9022 O O . ASN B 1 402 ? 17.631 88.652 153.160 1.00 15.61 402 ASN B O 1
ATOM 9027 N N . VAL B 1 403 ? 18.755 87.476 154.721 1.00 13.52 403 VAL B N 1
ATOM 9028 C CA . VAL B 1 403 ? 19.812 88.480 154.833 1.00 14.39 403 VAL B CA 1
ATOM 9029 C C . VAL B 1 403 ? 20.580 88.521 153.513 1.00 15.30 403 VAL B C 1
ATOM 9030 O O . VAL B 1 403 ? 20.861 89.592 152.972 1.00 13.89 403 VAL B O 1
ATOM 9034 N N . PHE B 1 404 ? 20.921 87.350 153.005 1.00 11.45 404 PHE B N 1
ATOM 9035 C CA . PHE B 1 404 ? 21.654 87.296 151.727 1.00 14.24 404 PHE B CA 1
ATOM 9036 C C . PHE B 1 404 ? 20.847 87.883 150.565 1.00 16.51 404 PHE B C 1
ATOM 9037 O O . PHE B 1 404 ? 21.395 88.613 149.737 1.00 15.31 404 PHE B O 1
ATOM 9045 N N . HIS B 1 405 ? 19.552 87.576 150.509 1.00 14.37 405 HIS B N 1
ATOM 9046 C CA . HIS B 1 405 ? 18.673 88.117 149.458 1.00 14.95 405 HIS B CA 1
ATOM 9047 C C . HIS B 1 405 ? 18.529 89.632 149.625 1.00 15.52 405 HIS B C 1
ATOM 9048 O O . HIS B 1 405 ? 18.485 90.372 148.644 1.00 15.74 405 HIS B O 1
ATOM 9055 N N . ARG B 1 406 ? 18.462 90.100 150.870 1.00 13.22 406 ARG B N 1
ATOM 9056 C CA . ARG B 1 406 ? 18.452 91.545 151.115 1.00 14.31 406 ARG B CA 1
ATOM 9057 C C . ARG B 1 406 ? 19.658 92.184 150.439 1.00 17.21 406 ARG B C 1
ATOM 9058 O O . ARG B 1 406 ? 19.534 93.215 149.777 1.00 16.27 406 ARG B O 1
ATOM 9066 N N . TYR B 1 407 ? 20.823 91.558 150.595 1.00 15.89 407 TYR B N 1
ATOM 9067 C CA . TYR B 1 407 ? 22.016 92.061 149.933 1.00 13.60 407 TYR B CA 1
ATOM 9068 C C . TYR B 1 407 ? 21.885 91.946 148.397 1.00 14.70 407 TYR B C 1
ATOM 9069 O O . TYR B 1 407 ? 22.159 92.918 147.665 1.00 15.58 407 TYR B O 1
ATOM 9078 N N . LYS B 1 408 ? 21.468 90.780 147.902 1.00 16.68 408 LYS B N 1
ATOM 9079 C CA . LYS B 1 408 ? 21.360 90.608 146.442 1.00 14.49 408 LYS B CA 1
ATOM 9080 C C . LYS B 1 408 ? 20.472 91.683 145.821 1.00 22.40 408 LYS B C 1
ATOM 9081 O O . LYS B 1 408 ? 20.773 92.199 144.748 1.00 19.23 408 LYS B O 1
ATOM 9087 N N . LEU B 1 409 ? 19.380 92.036 146.497 1.00 14.99 409 LEU B N 1
ATOM 9088 C CA . LEU B 1 409 ? 18.471 93.044 145.949 1.00 16.94 409 LEU B CA 1
ATOM 9089 C C . LEU B 1 409 ? 19.105 94.434 145.826 1.00 19.63 409 LEU B C 1
ATOM 9090 O O . LEU B 1 409 ? 18.620 95.270 145.059 1.00 19.07 409 LEU B O 1
ATOM 9095 N N . THR B 1 410 ? 20.185 94.692 146.561 1.00 15.99 410 THR B N 1
ATOM 9096 C CA . THR B 1 410 ? 20.848 95.996 146.443 1.00 17.22 410 THR B CA 1
ATOM 9097 C C . THR B 1 410 ? 21.679 96.083 145.163 1.00 19.20 410 THR B C 1
ATOM 9098 O O . THR B 1 410 ? 22.152 97.158 144.802 1.00 18.21 410 THR B O 1
ATOM 9102 N N . GLN B 1 411 ? 21.867 94.951 144.498 1.00 14.60 411 GLN B N 1
ATOM 9103 C CA . GLN B 1 411 ? 22.718 94.921 143.299 1.00 16.15 411 GLN B CA 1
ATOM 9104 C C . GLN B 1 411 ? 21.947 95.314 142.057 1.00 15.31 411 GLN B C 1
ATOM 9105 O O . GLN B 1 411 ? 20.772 94.960 141.899 1.00 18.60 411 GLN B O 1
ATOM 9111 N N . PRO B 1 412 ? 22.606 96.052 141.151 1.00 21.28 412 PRO B N 1
ATOM 9112 C CA . PRO B 1 412 ? 21.932 96.422 139.898 1.00 24.04 412 PRO B CA 1
ATOM 9113 C C . PRO B 1 412 ? 21.648 95.188 139.049 1.00 19.04 412 PRO B C 1
ATOM 9114 O O . PRO B 1 412 ? 22.416 94.227 139.094 1.00 19.93 412 PRO B O 1
ATOM 9118 N N . PRO B 1 413 ? 20.548 95.202 138.280 1.00 19.35 413 PRO B N 1
ATOM 9119 C CA . PRO B 1 413 ? 20.273 94.060 137.404 1.00 21.62 413 PRO B CA 1
ATOM 9120 C C . PRO B 1 413 ? 21.449 93.846 136.449 1.00 21.32 413 PRO B C 1
ATOM 9121 O O . PRO B 1 413 ? 22.167 94.804 136.147 1.00 18.25 413 PRO B O 1
ATOM 9125 N N . TYR B 1 414 ? 21.661 92.608 136.023 1.00 16.95 414 TYR B N 1
ATOM 9126 C CA . TYR B 1 414 ? 22.675 92.324 135.011 1.00 19.71 414 TYR B CA 1
ATOM 9127 C C . TYR B 1 414 ? 22.374 93.135 133.752 1.00 19.03 414 TYR B C 1
ATOM 9128 O O . TYR B 1 414 ? 21.219 93.229 133.341 1.00 20.76 414 TYR B O 1
ATOM 9137 N N . THR B 1 415 ? 23.409 93.735 133.165 1.00 17.91 415 THR B N 1
ATOM 9138 C CA . THR B 1 415 ? 23.258 94.516 131.922 1.00 21.81 415 THR B CA 1
ATOM 9139 C C . THR B 1 415 ? 23.070 93.582 130.727 1.00 22.96 415 THR B C 1
ATOM 9140 O O . THR B 1 415 ? 23.307 92.376 130.840 1.00 21.52 415 THR B O 1
ATOM 9144 N N . PRO B 1 416 ? 22.633 94.124 129.573 1.00 22.26 416 PRO B N 1
ATOM 9145 C CA . PRO B 1 416 ? 22.527 93.253 128.395 1.00 21.44 416 PRO B CA 1
ATOM 9146 C C . PRO B 1 416 ? 23.842 92.540 128.070 1.00 18.95 416 PRO B C 1
ATOM 9147 O O . PRO B 1 416 ? 23.832 91.347 127.746 1.00 24.02 416 PRO B O 1
ATOM 9151 N N . ARG B 1 417 ? 24.954 93.250 128.175 1.00 21.34 417 ARG B N 1
ATOM 9152 C CA A ARG B 1 417 ? 26.259 92.663 127.883 0.62 20.11 417 ARG B CA 1
ATOM 9153 C CA B ARG B 1 417 ? 26.252 92.658 127.877 0.38 20.19 417 ARG B CA 1
ATOM 9154 C C . ARG B 1 417 ? 26.579 91.540 128.864 1.00 24.60 417 ARG B C 1
ATOM 9155 O O . ARG B 1 417 ? 27.180 90.531 128.501 1.00 20.46 417 ARG B O 1
ATOM 9170 N N . GLN B 1 418 ? 26.167 91.713 130.120 1.00 20.88 418 GLN B N 1
ATOM 9171 C CA . GLN B 1 418 ? 26.431 90.699 131.127 1.00 18.28 418 GLN B CA 1
ATOM 9172 C C . GLN B 1 418 ? 25.606 89.434 130.914 1.00 20.58 418 GLN B C 1
ATOM 9173 O O . GLN B 1 418 ? 25.910 88.400 131.501 1.00 24.73 418 GLN B O 1
ATOM 9179 N N . LEU B 1 419 ? 24.564 89.511 130.081 1.00 18.05 419 LEU B N 1
ATOM 9180 C CA . LEU B 1 419 ? 23.682 88.362 129.861 1.00 16.81 419 LEU B CA 1
ATOM 9181 C C . LEU B 1 419 ? 23.784 87.811 128.431 1.00 20.06 419 LEU B C 1
ATOM 9182 O O . LEU B 1 419 ? 23.276 86.729 128.139 1.00 23.22 419 LEU B O 1
ATOM 9187 N N . SER B 1 420 ? 24.435 88.573 127.565 1.00 20.37 420 SER B N 1
ATOM 9188 C CA A SER B 1 420 ? 24.567 88.253 126.143 0.29 24.48 420 SER B CA 1
ATOM 9189 C CA B SER B 1 420 ? 24.511 88.210 126.148 0.71 24.45 420 SER B CA 1
ATOM 9190 C C . SER B 1 420 ? 25.434 87.016 125.919 1.00 28.52 420 SER B C 1
ATOM 9191 O O . SER B 1 420 ? 26.330 86.738 126.709 1.00 27.63 420 SER B O 1
ATOM 9196 N N . GLY B 1 421 ? 25.199 86.295 124.824 1.00 25.61 421 GLY B N 1
ATOM 9197 C CA . GLY B 1 421 ? 26.000 85.116 124.531 1.00 22.54 421 GLY B CA 1
ATOM 9198 C C . GLY B 1 421 ? 26.020 84.846 123.037 1.00 30.15 421 GLY B C 1
ATOM 9199 O O . GLY B 1 421 ? 25.108 85.267 122.330 1.00 23.37 421 GLY B O 1
ATOM 9200 N N . ASN B 1 422 ? 27.047 84.147 122.561 1.00 26.85 422 ASN B N 1
ATOM 9201 C CA . ASN B 1 422 ? 27.154 83.831 121.130 1.00 26.43 422 ASN B CA 1
ATOM 9202 C C . ASN B 1 422 ? 26.286 82.633 120.742 1.00 27.86 422 ASN B C 1
ATOM 9203 O O . ASN B 1 422 ? 25.893 82.485 119.580 1.00 33.72 422 ASN B O 1
ATOM 9208 N N . ILE B 1 423 ? 25.994 81.766 121.714 1.00 24.46 423 ILE B N 1
ATOM 9209 C CA . ILE B 1 423 ? 25.267 80.530 121.430 1.00 21.45 423 ILE B CA 1
ATOM 9210 C C . ILE B 1 423 ? 23.760 80.694 121.642 1.00 30.35 423 ILE B C 1
ATOM 9211 O O . ILE B 1 423 ? 23.335 81.328 122.605 1.00 30.03 423 ILE B O 1
ATOM 9216 N N . THR B 1 424 ? 22.967 80.130 120.732 1.00 23.52 424 THR B N 1
ATOM 9217 C CA . THR B 1 424 ? 21.509 80.151 120.811 1.00 26.16 424 THR B CA 1
ATOM 9218 C C . THR B 1 424 ? 20.998 78.820 121.356 1.00 28.97 424 THR B C 1
ATOM 9219 O O . THR B 1 424 ? 21.429 77.759 120.910 1.00 24.46 424 THR B O 1
ATOM 9223 N N . VAL B 1 425 ? 20.096 78.857 122.335 1.00 25.43 425 VAL B N 1
ATOM 9224 C CA . VAL B 1 425 ? 19.482 77.621 122.809 1.00 20.00 425 VAL B CA 1
ATOM 9225 C C . VAL B 1 425 ? 18.187 77.377 122.034 1.00 30.70 425 VAL B C 1
ATOM 9226 O O . VAL B 1 425 ? 17.296 78.235 122.020 1.00 30.67 425 VAL B O 1
ATOM 9230 N N . LEU B 1 426 ? 18.084 76.215 121.386 1.00 25.64 426 LEU B N 1
ATOM 9231 C CA . LEU B 1 426 ? 16.977 75.953 120.470 1.00 29.42 426 LEU B CA 1
ATOM 9232 C C . LEU B 1 426 ? 15.918 75.032 121.050 1.00 24.73 426 LEU B C 1
ATOM 9233 O O . LEU B 1 426 ? 14.734 75.167 120.745 1.00 31.08 426 LEU B O 1
ATOM 9238 N N . ASN B 1 427 ? 16.344 74.076 121.864 1.00 25.33 427 ASN B N 1
ATOM 9239 C CA . ASN B 1 427 ? 15.420 73.083 122.387 1.00 23.49 427 ASN B CA 1
ATOM 9240 C C . ASN B 1 427 ? 15.952 72.446 123.657 1.00 24.08 427 ASN B C 1
ATOM 9241 O O . ASN B 1 427 ? 17.160 72.444 123.909 1.00 23.87 427 ASN B O 1
ATOM 9246 N N . VAL B 1 428 ? 15.043 71.899 124.454 1.00 25.41 428 VAL B N 1
ATOM 9247 C CA . VAL B 1 428 ? 15.414 71.215 125.679 1.00 22.98 428 VAL B CA 1
ATOM 9248 C C . VAL B 1 428 ? 14.473 70.033 125.814 1.00 22.02 428 VAL B C 1
ATOM 9249 O O . VAL B 1 428 ? 13.272 70.174 125.587 1.00 26.11 428 VAL B O 1
ATOM 9253 N N . THR B 1 429 ? 14.998 68.858 126.135 1.00 22.46 429 THR B N 1
ATOM 9254 C CA A THR B 1 429 ? 14.149 67.706 126.415 0.53 23.64 429 THR B CA 1
ATOM 9255 C CA B THR B 1 429 ? 14.149 67.701 126.414 0.47 23.65 429 THR B CA 1
ATOM 9256 C C . THR B 1 429 ? 14.714 66.924 127.590 1.00 25.46 429 THR B C 1
ATOM 9257 O O . THR B 1 429 ? 15.927 66.838 127.756 1.00 26.56 429 THR B O 1
ATOM 9264 N N . VAL B 1 430 ? 13.826 66.363 128.405 1.00 23.49 430 VAL B N 1
ATOM 9265 C CA . VAL B 1 430 ? 14.231 65.604 129.578 1.00 22.05 430 VAL B CA 1
ATOM 9266 C C . VAL B 1 430 ? 13.608 64.221 129.473 1.00 22.40 430 VAL B C 1
ATOM 9267 O O . VAL B 1 430 ? 12.423 64.095 129.152 1.00 27.00 430 VAL B O 1
ATOM 9271 N N . GLN B 1 431 ? 14.401 63.184 129.725 1.00 23.06 431 GLN B N 1
ATOM 9272 C CA . GLN B 1 431 ? 13.895 61.820 129.596 1.00 23.04 431 GLN B CA 1
ATOM 9273 C C . GLN B 1 431 ? 14.386 60.900 130.705 1.00 21.08 431 GLN B C 1
ATOM 9274 O O . GLN B 1 431 ? 15.594 60.683 130.880 1.00 23.47 431 GLN B O 1
ATOM 9280 N N . GLU B 1 432 ? 13.432 60.347 131.440 1.00 23.95 432 GLU B N 1
ATOM 9281 C CA . GLU B 1 432 ? 13.731 59.407 132.505 1.00 28.26 432 GLU B CA 1
ATOM 9282 C C . GLU B 1 432 ? 14.215 58.093 131.906 1.00 34.64 432 GLU B C 1
ATOM 9283 O O . GLU B 1 432 ? 13.648 57.604 130.923 1.00 27.11 432 GLU B O 1
ATOM 9289 N N . GLU B 1 433 ? 15.268 57.541 132.502 1.00 27.30 433 GLU B N 1
ATOM 9290 C CA A GLU B 1 433 ? 15.849 56.259 132.102 0.46 35.98 433 GLU B CA 1
ATOM 9291 C CA B GLU B 1 433 ? 15.824 56.277 132.042 0.54 36.00 433 GLU B CA 1
ATOM 9292 C C . GLU B 1 433 ? 14.901 55.105 132.393 1.00 41.37 433 GLU B C 1
ATOM 9293 O O . GLU B 1 433 ? 13.932 55.260 133.143 1.00 34.22 433 GLU B O 1
ATOM 9304 N N . HIS B 1 434 ? 15.193 53.937 131.825 1.00 37.38 434 HIS B N 1
ATOM 9305 C CA A HIS B 1 434 ? 14.442 52.728 132.146 0.68 35.96 434 HIS B CA 1
ATOM 9306 C CA B HIS B 1 434 ? 14.456 52.718 132.141 0.32 36.03 434 HIS B CA 1
ATOM 9307 C C . HIS B 1 434 ? 14.652 52.345 133.605 1.00 31.56 434 HIS B C 1
ATOM 9308 O O . HIS B 1 434 ? 15.777 52.351 134.104 1.00 40.81 434 HIS B O 1
ATOM 9321 N N . TRP B 1 435 ? 13.566 52.015 134.295 1.00 32.96 435 TRP B N 1
ATOM 9322 C CA . TRP B 1 435 ? 13.682 51.605 135.689 1.00 38.84 435 TRP B CA 1
ATOM 9323 C C . TRP B 1 435 ? 12.734 50.475 136.073 1.00 34.13 435 TRP B C 1
ATOM 9324 O O . TRP B 1 435 ? 12.913 49.838 137.111 1.00 37.42 435 TRP B O 1
ATOM 9335 N N . ILE B 1 436 ? 11.729 50.226 135.239 1.00 35.62 436 ILE B N 1
ATOM 9336 C CA . ILE B 1 436 ? 10.820 49.106 135.471 1.00 37.94 436 ILE B CA 1
ATOM 9337 C C . ILE B 1 436 ? 10.325 48.524 134.139 1.00 40.68 436 ILE B C 1
ATOM 9338 O O . ILE B 1 436 ? 10.002 49.266 133.209 1.00 38.72 436 ILE B O 1
ATOM 9343 N N . ASP B 1 437 ? 10.305 47.198 134.040 1.00 46.18 437 ASP B N 1
ATOM 9344 C CA . ASP B 1 437 ? 9.927 46.541 132.788 1.00 51.62 437 ASP B CA 1
ATOM 9345 C C . ASP B 1 437 ? 8.495 46.871 132.375 1.00 43.77 437 ASP B C 1
ATOM 9346 O O . ASP B 1 437 ? 7.611 46.968 133.226 1.00 50.54 437 ASP B O 1
ATOM 9351 N N . ASP B 1 438 ? 8.288 47.055 131.072 1.00 46.30 438 ASP B N 1
ATOM 9352 C CA . ASP B 1 438 ? 6.966 47.331 130.493 1.00 50.63 438 ASP B CA 1
ATOM 9353 C C . ASP B 1 438 ? 6.419 48.720 130.807 1.00 49.28 438 ASP B C 1
ATOM 9354 O O . ASP B 1 438 ? 5.207 48.951 130.749 1.00 43.20 438 ASP B O 1
ATOM 9359 N N . TYR B 1 439 ? 7.315 49.640 131.146 1.00 43.60 439 TYR B N 1
ATOM 9360 C CA . TYR B 1 439 ? 6.942 51.038 131.290 1.00 39.76 439 TYR B CA 1
ATOM 9361 C C . TYR B 1 439 ? 8.026 51.906 130.684 1.00 32.25 439 TYR B C 1
ATOM 9362 O O . TYR B 1 439 ? 9.214 51.713 130.955 1.00 37.69 439 TYR B O 1
ATOM 9371 N N . VAL B 1 440 ? 7.615 52.849 129.844 1.00 33.37 440 VAL B N 1
ATOM 9372 C CA . VAL B 1 440 ? 8.523 53.881 129.365 1.00 34.47 440 VAL B CA 1
ATOM 9373 C C . VAL B 1 440 ? 7.933 55.234 129.745 1.00 36.26 440 VAL B C 1
ATOM 9374 O O . VAL B 1 440 ? 6.801 55.554 129.363 1.00 33.62 440 VAL B O 1
ATOM 9378 N N . SER B 1 441 ? 8.685 56.014 130.520 1.00 33.40 441 SER B N 1
ATOM 9379 C CA . SER B 1 441 ? 8.220 57.331 130.938 1.00 32.82 441 SER B CA 1
ATOM 9380 C C . SER B 1 441 ? 8.043 58.261 129.746 1.00 29.03 441 SER B C 1
ATOM 9381 O O . SER B 1 441 ? 8.923 58.361 128.893 1.00 30.73 441 SER B O 1
ATOM 9384 N N . PRO B 1 442 ? 6.899 58.948 129.691 1.00 30.03 442 PRO B N 1
ATOM 9385 C CA . PRO B 1 442 ? 6.726 60.054 128.751 1.00 34.16 442 PRO B CA 1
ATOM 9386 C C . PRO B 1 442 ? 7.827 61.091 128.941 1.00 35.09 442 PRO B C 1
ATOM 9387 O O . PRO B 1 442 ? 8.390 61.212 130.031 1.00 29.21 442 PRO B O 1
ATOM 9391 N N . GLU B 1 443 ? 8.125 61.822 127.878 1.00 26.43 443 GLU B N 1
ATOM 9392 C CA A GLU B 1 443 ? 9.134 62.874 127.912 0.40 29.36 443 GLU B CA 1
ATOM 9393 C CA B GLU B 1 443 ? 9.130 62.880 127.900 0.60 29.33 443 GLU B CA 1
ATOM 9394 C C . GLU B 1 443 ? 8.790 63.916 128.968 1.00 27.86 443 GLU B C 1
ATOM 9395 O O . GLU B 1 443 ? 7.614 64.209 129.196 1.00 28.10 443 GLU B O 1
ATOM 9406 N N . ASN B 1 444 ? 9.825 64.458 129.606 1.00 25.36 444 ASN B N 1
ATOM 9407 C CA . ASN B 1 444 ? 9.695 65.555 130.566 1.00 26.32 444 ASN B CA 1
ATOM 9408 C C . ASN B 1 444 ? 8.917 65.216 131.832 1.00 27.42 444 ASN B C 1
ATOM 9409 O O . ASN B 1 444 ? 8.345 66.106 132.475 1.00 24.59 444 ASN B O 1
ATOM 9414 N N . LEU B 1 445 ? 8.905 63.932 132.174 1.00 22.28 445 LEU B N 1
ATOM 9415 C CA . LEU B 1 445 ? 8.279 63.444 133.396 1.00 24.36 445 LEU B CA 1
ATOM 9416 C C . LEU B 1 445 ? 9.300 62.698 134.255 1.00 29.47 445 LEU B C 1
ATOM 9417 O O . LEU B 1 445 ? 9.967 61.768 133.781 1.00 24.32 445 LEU B O 1
ATOM 9422 N N . LEU B 1 446 ? 9.433 63.115 135.515 1.00 22.16 446 LEU B N 1
ATOM 9423 C CA . LEU B 1 446 ? 10.354 62.472 136.455 1.00 26.28 446 LEU B CA 1
ATOM 9424 C C . LEU B 1 446 ? 9.547 61.886 137.605 1.00 26.34 446 LEU B C 1
ATOM 9425 O O . LEU B 1 446 ? 8.471 62.401 137.934 1.00 24.25 446 LEU B O 1
ATOM 9430 N N . HIS B 1 447 ? 10.045 60.809 138.208 1.00 22.43 447 HIS B N 1
ATOM 9431 C CA . HIS B 1 447 ? 9.345 60.179 139.326 1.00 21.85 447 HIS B CA 1
ATOM 9432 C C . HIS B 1 447 ? 10.198 60.133 140.589 1.00 23.24 447 HIS B C 1
ATOM 9433 O O . HIS B 1 447 ? 11.424 60.162 140.515 1.00 25.42 447 HIS B O 1
ATOM 9440 N N . THR B 1 448 ? 9.540 60.066 141.748 1.00 21.68 448 THR B N 1
ATOM 9441 C CA . THR B 1 448 ? 10.227 59.715 142.983 1.00 21.05 448 THR B CA 1
ATOM 9442 C C . THR B 1 448 ? 9.433 58.624 143.681 1.00 21.07 448 THR B C 1
ATOM 9443 O O . THR B 1 448 ? 8.245 58.428 143.396 1.00 23.55 448 THR B O 1
ATOM 9447 N N . PHE B 1 449 ? 10.091 57.913 144.588 1.00 20.76 449 PHE B N 1
ATOM 9448 C CA . PHE B 1 449 ? 9.426 56.900 145.404 1.00 26.70 449 PHE B CA 1
ATOM 9449 C C . PHE B 1 449 ? 10.320 56.521 146.578 1.00 22.82 449 PHE B C 1
ATOM 9450 O O . PHE B 1 449 ? 11.486 56.917 146.625 1.00 26.47 449 PHE B O 1
ATOM 9458 N N . PHE B 1 450 ? 9.791 55.761 147.529 1.00 23.09 450 PHE B N 1
ATOM 9459 C CA . PHE B 1 450 ? 10.614 55.328 148.652 1.00 25.59 450 PHE B CA 1
ATOM 9460 C C . PHE B 1 450 ? 11.178 53.926 148.418 1.00 30.62 450 PHE B C 1
ATOM 9461 O O . PHE B 1 450 ? 10.469 53.046 147.933 1.00 29.44 450 PHE B O 1
ATOM 9469 N N . THR B 1 451 ? 12.457 53.747 148.749 1.00 27.06 451 THR B N 1
ATOM 9470 C CA . THR B 1 451 ? 13.152 52.464 148.620 1.00 29.06 451 THR B CA 1
ATOM 9471 C C . THR B 1 451 ? 13.961 52.242 149.897 1.00 31.61 451 THR B C 1
ATOM 9472 O O . THR B 1 451 ? 14.506 53.195 150.457 1.00 30.28 451 THR B O 1
ATOM 9476 N N . PRO B 1 452 ? 14.042 50.988 150.372 1.00 33.38 452 PRO B N 1
ATOM 9477 C CA . PRO B 1 452 ? 14.901 50.712 151.530 1.00 33.48 452 PRO B CA 1
ATOM 9478 C C . PRO B 1 452 ? 16.387 50.736 151.181 1.00 36.93 452 PRO B C 1
ATOM 9479 O O . PRO B 1 452 ? 16.765 50.437 150.045 1.00 36.89 452 PRO B O 1
ATOM 9483 N N . LYS B 1 453 ? 17.215 51.127 152.145 1.00 32.85 453 LYS B N 1
ATOM 9484 C CA . LYS B 1 453 ? 18.658 50.951 152.047 1.00 32.02 453 LYS B CA 1
ATOM 9485 C C . LYS B 1 453 ? 19.145 50.359 153.364 1.00 38.35 453 LYS B C 1
ATOM 9486 O O . LYS B 1 453 ? 18.559 50.610 154.424 1.00 31.00 453 LYS B O 1
ATOM 9492 N N . THR B 1 454 ? 20.218 49.578 153.291 1.00 36.40 454 THR B N 1
ATOM 9493 C CA . THR B 1 454 ? 20.753 48.894 154.463 1.00 36.30 454 THR B CA 1
ATOM 9494 C C . THR B 1 454 ? 22.247 49.163 154.564 1.00 34.65 454 THR B C 1
ATOM 9495 O O . THR B 1 454 ? 22.937 49.211 153.545 1.00 33.84 454 THR B O 1
ATOM 9499 N N . PHE B 1 455 ? 22.747 49.365 155.782 1.00 31.67 455 PHE B N 1
ATOM 9500 C CA . PHE B 1 455 ? 24.189 49.482 155.984 1.00 30.24 455 PHE B CA 1
ATOM 9501 C C . PHE B 1 455 ? 24.671 48.691 157.207 1.00 28.28 455 PHE B C 1
ATOM 9502 O O . PHE B 1 455 ? 23.877 48.324 158.081 1.00 31.49 455 PHE B O 1
ATOM 9510 N N . ASN B 1 456 ? 25.978 48.439 157.244 1.00 30.23 456 ASN B N 1
ATOM 9511 C CA . ASN B 1 456 ? 26.630 47.679 158.308 1.00 33.16 456 ASN B CA 1
ATOM 9512 C C . ASN B 1 456 ? 27.082 48.649 159.402 1.00 28.28 456 ASN B C 1
ATOM 9513 O O . ASN B 1 456 ? 27.990 49.456 159.194 1.00 29.54 456 ASN B O 1
ATOM 9518 N N . SER B 1 457 ? 26.445 48.581 160.565 1.00 27.39 457 SER B N 1
ATOM 9519 C CA . SER B 1 457 ? 26.741 49.527 161.634 1.00 29.78 457 SER B CA 1
ATOM 9520 C C . SER B 1 457 ? 27.887 49.061 162.522 1.00 31.20 457 SER B C 1
ATOM 9521 O O . SER B 1 457 ? 28.338 49.802 163.390 1.00 27.61 457 SER B O 1
ATOM 9524 N N . SER B 1 458 ? 28.367 47.841 162.293 1.00 30.59 458 SER B N 1
ATOM 9525 C CA . SER B 1 458 ? 29.391 47.258 163.157 1.00 28.34 458 SER B CA 1
ATOM 9526 C C . SER B 1 458 ? 30.773 47.893 163.010 1.00 28.44 458 SER B C 1
ATOM 9527 O O . SER B 1 458 ? 31.657 47.650 163.821 1.00 29.33 458 SER B O 1
ATOM 9530 N N . SER B 1 459 ? 30.959 48.720 161.986 1.00 24.98 459 SER B N 1
ATOM 9531 C CA . SER B 1 459 ? 32.161 49.540 161.909 1.00 27.80 459 SER B CA 1
ATOM 9532 C C . SER B 1 459 ? 32.103 50.685 162.917 1.00 27.43 459 SER B C 1
ATOM 9533 O O . SER B 1 459 ? 33.131 51.269 163.266 1.00 25.35 459 SER B O 1
ATOM 9536 N N . GLY B 1 460 ? 30.901 51.011 163.389 1.00 28.49 460 GLY B N 1
ATOM 9537 C CA . GLY B 1 460 ? 30.745 52.140 164.290 1.00 23.41 460 GLY B CA 1
ATOM 9538 C C . GLY B 1 460 ? 30.504 51.761 165.742 1.00 24.64 460 GLY B C 1
ATOM 9539 O O . GLY B 1 460 ? 31.009 52.418 166.657 1.00 25.56 460 GLY B O 1
ATOM 9540 N N . ILE B 1 461 ? 29.718 50.706 165.941 1.00 25.02 461 ILE B N 1
ATOM 9541 C CA . ILE B 1 461 ? 29.381 50.212 167.269 1.00 25.85 461 ILE B CA 1
ATOM 9542 C C . ILE B 1 461 ? 29.855 48.771 167.444 1.00 29.36 461 ILE B C 1
ATOM 9543 O O . ILE B 1 461 ? 29.567 47.911 166.605 1.00 28.08 461 ILE B O 1
ATOM 9548 N N . ASP B 1 462 ? 30.567 48.513 168.538 1.00 29.32 462 ASP B N 1
ATOM 9549 C CA . ASP B 1 462 ? 30.993 47.159 168.877 1.00 30.67 462 ASP B CA 1
ATOM 9550 C C . ASP B 1 462 ? 29.863 46.431 169.589 1.00 28.94 462 ASP B C 1
ATOM 9551 O O . ASP B 1 462 ? 29.618 46.673 170.769 1.00 31.46 462 ASP B O 1
ATOM 9556 N N . PHE B 1 463 ? 29.179 45.537 168.884 1.00 29.20 463 PHE B N 1
ATOM 9557 C CA . PHE B 1 463 ? 28.052 44.811 169.473 1.00 31.25 463 PHE B CA 1
ATOM 9558 C C . PHE B 1 463 ? 28.453 43.504 170.165 1.00 39.30 463 PHE B C 1
ATOM 9559 O O . PHE B 1 463 ? 27.590 42.747 170.609 1.00 34.74 463 PHE B O 1
ATOM 9567 N N . ARG B 1 464 ? 29.753 43.239 170.250 1.00 36.73 464 ARG B N 1
ATOM 9568 C CA . ARG B 1 464 ? 30.237 42.026 170.906 1.00 41.95 464 ARG B CA 1
ATOM 9569 C C . ARG B 1 464 ? 29.986 42.062 172.408 1.00 39.53 464 ARG B C 1
ATOM 9570 O O . ARG B 1 464 ? 30.119 43.110 173.045 1.00 43.38 464 ARG B O 1
ATOM 9578 N N . LEU B 1 465 ? 29.627 40.912 172.970 1.00 38.82 465 LEU B N 1
ATOM 9579 C CA . LEU B 1 465 ? 29.543 40.772 174.419 1.00 43.16 465 LEU B CA 1
ATOM 9580 C C . LEU B 1 465 ? 30.943 40.518 174.956 1.00 44.65 465 LEU B C 1
ATOM 9581 O O . LEU B 1 465 ? 31.409 41.197 175.877 1.00 44.16 465 LEU B O 1
ATOM 9586 N N . LYS B 1 466 ? 31.616 39.539 174.362 1.00 44.61 466 LYS B N 1
ATOM 9587 C CA . LYS B 1 466 ? 33.019 39.294 174.661 1.00 41.50 466 LYS B CA 1
ATOM 9588 C C . LYS B 1 466 ? 33.834 39.222 173.379 1.00 42.86 466 LYS B C 1
ATOM 9589 O O . LYS B 1 466 ? 33.280 39.119 172.283 1.00 42.81 466 LYS B O 1
ATOM 9595 N N . ARG B 1 467 ? 35.151 39.274 173.543 1.00 43.73 467 ARG B N 1
ATOM 9596 C CA . ARG B 1 467 ? 36.099 39.421 172.447 1.00 49.99 467 ARG B CA 1
ATOM 9597 C C . ARG B 1 467 ? 35.881 38.488 171.248 1.00 50.76 467 ARG B C 1
ATOM 9598 O O . ARG B 1 467 ? 36.017 38.903 170.096 1.00 48.00 467 ARG B O 1
ATOM 9606 N N . ASP B 1 468 ? 35.525 37.239 171.518 1.00 44.00 468 ASP B N 1
ATOM 9607 C CA . ASP B 1 468 ? 35.489 36.226 170.469 1.00 47.15 468 ASP B CA 1
ATOM 9608 C C . ASP B 1 468 ? 34.179 36.176 169.687 1.00 48.43 468 ASP B C 1
ATOM 9609 O O . ASP B 1 468 ? 34.060 35.414 168.725 1.00 50.24 468 ASP B O 1
ATOM 9614 N N . ASP B 1 469 ? 33.203 36.983 170.093 1.00 42.57 469 ASP B N 1
ATOM 9615 C CA . ASP B 1 469 ? 31.910 37.008 169.417 1.00 40.17 469 ASP B CA 1
ATOM 9616 C C . ASP B 1 469 ? 32.026 37.498 167.979 1.00 34.73 469 ASP B C 1
ATOM 9617 O O . ASP B 1 469 ? 32.759 38.446 167.689 1.00 41.42 469 ASP B O 1
ATOM 9622 N N . ASN B 1 470 ? 31.307 36.829 167.086 1.00 33.98 470 ASN B N 1
ATOM 9623 C CA . ASN B 1 470 ? 31.232 37.217 165.686 1.00 34.34 470 ASN B CA 1
ATOM 9624 C C . ASN B 1 470 ? 29.820 37.727 165.427 1.00 40.18 470 ASN B C 1
ATOM 9625 O O . ASN B 1 470 ? 28.893 36.937 165.225 1.00 42.02 470 ASN B O 1
ATOM 9630 N N . ILE B 1 471 ? 29.649 39.048 165.459 1.00 37.74 471 ILE B N 1
ATOM 9631 C CA . ILE B 1 471 ? 28.321 39.638 165.294 1.00 35.50 471 ILE B CA 1
ATOM 9632 C C . ILE B 1 471 ? 28.352 40.880 164.397 1.00 38.70 471 ILE B C 1
ATOM 9633 O O . ILE B 1 471 ? 29.225 41.741 164.535 1.00 35.04 471 ILE B O 1
ATOM 9638 N N . THR B 1 472 ? 27.410 40.941 163.460 1.00 35.62 472 THR B N 1
ATOM 9639 C CA . THR B 1 472 ? 27.266 42.089 162.565 1.00 35.14 472 THR B CA 1
ATOM 9640 C C . THR B 1 472 ? 25.838 42.600 162.638 1.00 37.13 472 THR B C 1
ATOM 9641 O O . THR B 1 472 ? 24.890 41.827 162.475 1.00 37.07 472 THR B O 1
ATOM 9645 N N . VAL B 1 473 ? 25.677 43.899 162.885 1.00 33.01 473 VAL B N 1
ATOM 9646 C CA . VAL B 1 473 ? 24.340 44.484 162.928 1.00 28.82 473 VAL B CA 1
ATOM 9647 C C . VAL B 1 473 ? 24.102 45.361 161.707 1.00 29.45 473 VAL B C 1
ATOM 9648 O O . VAL B 1 473 ? 24.797 46.358 161.497 1.00 30.06 473 VAL B O 1
ATOM 9652 N N . HIS B 1 474 ? 23.131 44.962 160.894 1.00 30.60 474 HIS B N 1
ATOM 9653 C CA . HIS B 1 474 ? 22.749 45.737 159.727 1.00 33.77 474 HIS B CA 1
ATOM 9654 C C . HIS B 1 474 ? 21.571 46.612 160.119 1.00 30.44 474 HIS B C 1
ATOM 9655 O O . HIS B 1 474 ? 20.704 46.185 160.890 1.00 32.30 474 HIS B O 1
ATOM 9662 N N . ILE B 1 475 ? 21.543 47.835 159.599 1.00 28.74 475 ILE B N 1
ATOM 9663 C CA . ILE B 1 475 ? 20.434 48.738 159.877 1.00 31.14 475 ILE B CA 1
ATOM 9664 C C . ILE B 1 475 ? 19.772 49.145 158.573 1.00 30.28 475 ILE B C 1
ATOM 9665 O O . ILE B 1 475 ? 20.432 49.654 157.663 1.00 25.90 475 ILE B O 1
ATOM 9670 N N . LYS B 1 476 ? 18.465 48.912 158.499 1.00 32.13 476 LYS B N 1
ATOM 9671 C CA . LYS B 1 476 ? 17.699 49.116 157.279 1.00 37.14 476 LYS B CA 1
ATOM 9672 C C . LYS B 1 476 ? 16.638 50.181 157.512 1.00 35.66 476 LYS B C 1
ATOM 9673 O O . LYS B 1 476 ? 16.033 50.240 158.578 1.00 38.53 476 LYS B O 1
ATOM 9679 N N . SER B 1 477 ? 16.426 51.039 156.522 1.00 31.47 477 SER B N 1
ATOM 9680 C CA . SER B 1 477 ? 15.423 52.084 156.646 1.00 31.19 477 SER B CA 1
ATOM 9681 C C . SER B 1 477 ? 15.071 52.598 155.264 1.00 34.53 477 SER B C 1
ATOM 9682 O O . SER B 1 477 ? 15.739 52.266 154.284 1.00 32.15 477 SER B O 1
ATOM 9685 N N . ASN B 1 478 ? 14.022 53.406 155.192 1.00 29.52 478 ASN B N 1
ATOM 9686 C CA . ASN B 1 478 ? 13.507 53.867 153.908 1.00 30.26 478 ASN B CA 1
ATOM 9687 C C . ASN B 1 478 ? 14.025 55.249 153.545 1.00 31.18 478 ASN B C 1
ATOM 9688 O O . ASN B 1 478 ? 14.225 56.093 154.419 1.00 27.55 478 ASN B O 1
ATOM 9693 N N . PHE B 1 479 ? 14.241 55.464 152.252 1.00 23.08 479 PHE B N 1
ATOM 9694 C CA . PHE B 1 479 ? 14.786 56.714 151.735 1.00 24.98 479 PHE B CA 1
ATOM 9695 C C . PHE B 1 479 ? 13.973 57.147 150.529 1.00 31.12 479 PHE B C 1
ATOM 9696 O O . PHE B 1 479 ? 13.502 56.305 149.756 1.00 26.03 479 PHE B O 1
ATOM 9704 N N . LEU B 1 480 ? 13.832 58.455 150.331 1.00 20.99 480 LEU B N 1
ATOM 9705 C CA . LEU B 1 480 ? 13.283 58.922 149.065 1.00 21.56 480 LEU B CA 1
ATOM 9706 C C . LEU B 1 480 ? 14.314 58.586 147.994 1.00 18.16 480 LEU B C 1
ATOM 9707 O O . LEU B 1 480 ? 15.518 58.629 148.259 1.00 20.94 480 LEU B O 1
ATOM 9712 N N . GLU B 1 481 ? 13.847 58.248 146.792 1.00 18.97 481 GLU B N 1
ATOM 9713 C CA . GLU B 1 481 ? 14.741 57.906 145.693 1.00 21.49 481 GLU B CA 1
ATOM 9714 C C . GLU B 1 481 ? 14.101 58.311 144.376 1.00 18.50 481 GLU B C 1
ATOM 9715 O O . GLU B 1 481 ? 12.923 58.672 144.346 1.00 22.79 481 GLU B O 1
ATOM 9721 N N . HIS B 1 482 ? 14.869 58.250 143.288 1.00 23.26 482 HIS B N 1
ATOM 9722 C CA . HIS B 1 482 ? 14.337 58.569 141.968 1.00 18.85 482 HIS B CA 1
ATOM 9723 C C . HIS B 1 482 ? 15.099 57.743 140.939 1.00 20.97 482 HIS B C 1
ATOM 9724 O O . HIS B 1 482 ? 16.241 57.363 141.187 1.00 21.00 482 HIS B O 1
ATOM 9731 N N . PRO B 1 483 ? 14.469 57.459 139.789 1.00 25.34 483 PRO B N 1
ATOM 9732 C CA . PRO B 1 483 ? 15.168 56.817 138.663 1.00 25.61 483 PRO B CA 1
ATOM 9733 C C . PRO B 1 483 ? 16.189 57.755 138.040 1.00 25.58 483 PRO B C 1
ATOM 9734 O O . PRO B 1 483 ? 15.985 58.971 138.096 1.00 25.87 483 PRO B O 1
ATOM 9738 N N . ASP B 1 484 ? 17.255 57.220 137.442 1.00 26.65 484 ASP B N 1
ATOM 9739 C CA . ASP B 1 484 ? 18.152 58.043 136.631 1.00 26.84 484 ASP B CA 1
ATOM 9740 C C . ASP B 1 484 ? 17.369 58.766 135.541 1.00 22.94 484 ASP B C 1
ATOM 9741 O O . ASP B 1 484 ? 16.342 58.271 135.071 1.00 27.65 484 ASP B O 1
ATOM 9746 N N . PHE B 1 485 ? 17.859 59.935 135.136 1.00 22.96 485 PHE B N 1
ATOM 9747 C CA . PHE B 1 485 ? 17.313 60.616 133.974 1.00 21.02 485 PHE B CA 1
ATOM 9748 C C . PHE B 1 485 ? 18.414 61.318 133.195 1.00 25.62 485 PHE B C 1
ATOM 9749 O O . PHE B 1 485 ? 19.513 61.543 133.708 1.00 27.19 485 PHE B O 1
ATOM 9757 N N . SER B 1 486 ? 18.128 61.646 131.938 1.00 25.18 486 SER B N 1
ATOM 9758 C CA A SER B 1 486 ? 19.043 62.471 131.168 0.53 22.39 486 SER B CA 1
ATOM 9759 C CA B SER B 1 486 ? 19.037 62.450 131.140 0.47 22.42 486 SER B CA 1
ATOM 9760 C C . SER B 1 486 ? 18.284 63.638 130.560 1.00 19.80 486 SER B C 1
ATOM 9761 O O . SER B 1 486 ? 17.055 63.648 130.534 1.00 24.26 486 SER B O 1
ATOM 9766 N N . TYR B 1 487 ? 19.020 64.638 130.095 1.00 21.94 487 TYR B N 1
ATOM 9767 C CA . TYR B 1 487 ? 18.402 65.731 129.362 1.00 24.27 487 TYR B CA 1
ATOM 9768 C C . TYR B 1 487 ? 19.278 66.040 128.161 1.00 26.97 487 TYR B C 1
ATOM 9769 O O . TYR B 1 487 ? 20.472 65.750 128.177 1.00 24.38 487 TYR B O 1
ATOM 9778 N N . THR B 1 488 ? 18.687 66.629 127.131 1.00 23.62 488 THR B N 1
ATOM 9779 C CA . THR B 1 488 ? 19.463 67.043 125.969 1.00 22.51 488 THR B CA 1
ATOM 9780 C C . THR B 1 488 ? 19.132 68.479 125.618 1.00 18.33 488 THR B C 1
ATOM 9781 O O . THR B 1 488 ? 17.955 68.853 125.520 1.00 24.93 488 THR B O 1
ATOM 9785 N N . ILE B 1 489 ? 20.176 69.284 125.445 1.00 19.21 489 ILE B N 1
ATOM 9786 C CA . ILE B 1 489 ? 20.017 70.664 125.045 1.00 18.45 489 ILE B CA 1
ATOM 9787 C C . ILE B 1 489 ? 20.440 70.768 123.584 1.00 22.75 489 ILE B C 1
ATOM 9788 O O . ILE B 1 489 ? 21.534 70.340 123.227 1.00 24.45 489 ILE B O 1
ATOM 9793 N N . THR B 1 490 ? 19.564 71.319 122.752 1.00 23.38 490 THR B N 1
ATOM 9794 C CA . THR B 1 490 ? 19.911 71.608 121.361 1.00 22.22 490 THR B CA 1
ATOM 9795 C C . THR B 1 490 ? 20.314 73.070 121.257 1.00 25.70 490 THR B C 1
ATOM 9796 O O . THR B 1 490 ? 19.550 73.961 121.652 1.00 24.89 490 THR B O 1
ATOM 9800 N N . VAL B 1 491 ? 21.514 73.326 120.739 1.00 20.12 491 VAL B N 1
ATOM 9801 C CA . VAL B 1 491 ? 22.006 74.695 120.614 1.00 18.98 491 VAL B CA 1
ATOM 9802 C C . VAL B 1 491 ? 22.464 74.982 119.184 1.00 30.49 491 VAL B C 1
ATOM 9803 O O . VAL B 1 491 ? 22.688 74.062 118.401 1.00 26.47 491 VAL B O 1
ATOM 9807 N N . ASN B 1 492 ? 22.599 76.261 118.859 1.00 24.69 492 ASN B N 1
ATOM 9808 C CA . ASN B 1 492 ? 23.182 76.661 117.586 1.00 26.86 492 ASN B CA 1
ATOM 9809 C C . ASN B 1 492 ? 24.341 77.614 117.797 1.00 27.51 492 ASN B C 1
ATOM 9810 O O . ASN B 1 492 ? 24.225 78.598 118.533 1.00 26.74 492 ASN B O 1
ATOM 9815 N N . ASN B 1 493 ? 25.464 77.320 117.147 1.00 23.22 493 ASN B N 1
ATOM 9816 C CA . ASN B 1 493 ? 26.570 78.255 117.068 1.00 21.98 493 ASN B CA 1
ATOM 9817 C C . ASN B 1 493 ? 26.507 78.904 115.689 1.00 36.66 493 ASN B C 1
ATOM 9818 O O . ASN B 1 493 ? 26.824 78.263 114.685 1.00 28.13 493 ASN B O 1
ATOM 9823 N N . PRO B 1 494 ? 26.081 80.175 115.633 1.00 32.06 494 PRO B N 1
ATOM 9824 C CA . PRO B 1 494 ? 25.931 80.844 114.339 1.00 30.15 494 PRO B CA 1
ATOM 9825 C C . PRO B 1 494 ? 27.204 81.557 113.907 1.00 28.01 494 PRO B C 1
ATOM 9826 O O . PRO B 1 494 ? 27.198 82.213 112.866 1.00 35.11 494 PRO B O 1
ATOM 9830 N N . THR B 1 495 ? 28.276 81.441 114.681 1.00 26.49 495 THR B N 1
ATOM 9831 C CA . THR B 1 495 ? 29.516 82.127 114.328 1.00 30.76 495 THR B CA 1
ATOM 9832 C C . THR B 1 495 ? 30.372 81.272 113.386 1.00 34.74 495 THR B C 1
ATOM 9833 O O . THR B 1 495 ? 29.965 80.175 112.992 1.00 28.11 495 THR B O 1
ATOM 9837 N N . SER B 1 496 ? 31.564 81.767 113.064 1.00 32.63 496 SER B N 1
ATOM 9838 C CA A SER B 1 496 ? 32.434 81.111 112.089 0.55 37.06 496 SER B CA 1
ATOM 9839 C CA B SER B 1 496 ? 32.432 81.105 112.092 0.45 37.04 496 SER B CA 1
ATOM 9840 C C . SER B 1 496 ? 33.537 80.280 112.740 1.00 41.28 496 SER B C 1
ATOM 9841 O O . SER B 1 496 ? 34.332 79.645 112.048 1.00 35.68 496 SER B O 1
ATOM 9846 N N . ASP B 1 497 ? 33.599 80.283 114.069 1.00 29.09 497 ASP B N 1
ATOM 9847 C CA A ASP B 1 497 ? 34.605 79.456 114.727 0.59 37.15 497 ASP B CA 1
ATOM 9848 C CA B ASP B 1 497 ? 34.633 79.564 114.807 0.41 37.10 497 ASP B CA 1
ATOM 9849 C C . ASP B 1 497 ? 34.021 78.697 115.906 1.00 36.18 497 ASP B C 1
ATOM 9850 O O . ASP B 1 497 ? 32.855 78.881 116.261 1.00 32.41 497 ASP B O 1
ATOM 9859 N N . PHE B 1 498 ? 34.822 77.791 116.460 1.00 30.37 498 PHE B N 1
ATOM 9860 C CA . PHE B 1 498 ? 34.388 76.971 117.583 1.00 33.65 498 PHE B CA 1
ATOM 9861 C C . PHE B 1 498 ? 34.163 77.879 118.777 1.00 30.78 498 PHE B C 1
ATOM 9862 O O . PHE B 1 498 ? 34.895 78.852 118.972 1.00 26.64 498 PHE B O 1
ATOM 9870 N N . LYS B 1 499 ? 33.147 77.559 119.570 1.00 27.23 499 LYS B N 1
ATOM 9871 C CA . LYS B 1 499 ? 32.833 78.357 120.746 1.00 33.14 499 LYS B CA 1
ATOM 9872 C C . LYS B 1 499 ? 32.676 77.400 121.908 1.00 29.22 499 LYS B C 1
ATOM 9873 O O . LYS B 1 499 ? 32.045 76.351 121.776 1.00 34.10 499 LYS B O 1
ATOM 9879 N N . ARG B 1 500 ? 33.278 77.729 123.037 1.00 33.68 500 ARG B N 1
ATOM 9880 C CA A ARG B 1 500 ? 33.074 76.953 124.251 0.49 33.96 500 ARG B CA 1
ATOM 9881 C CA B ARG B 1 500 ? 33.041 76.932 124.226 0.51 33.97 500 ARG B CA 1
ATOM 9882 C C . ARG B 1 500 ? 32.028 77.669 125.094 1.00 30.05 500 ARG B C 1
ATOM 9883 O O . ARG B 1 500 ? 31.938 78.899 125.074 1.00 26.70 500 ARG B O 1
ATOM 9898 N N . MET B 1 501 ? 31.226 76.914 125.818 1.00 26.83 501 MET B N 1
ATOM 9899 C CA A MET B 1 501 ? 30.181 77.520 126.627 0.45 29.40 501 MET B CA 1
ATOM 9900 C CA B MET B 1 501 ? 30.213 77.535 126.648 0.55 29.41 501 MET B CA 1
ATOM 9901 C C . MET B 1 501 ? 29.992 76.764 127.929 1.00 22.54 501 MET B C 1
ATOM 9902 O O . MET B 1 501 ? 30.403 75.606 128.054 1.00 23.57 501 MET B O 1
ATOM 9911 N N . LYS B 1 502 ? 29.367 77.431 128.887 1.00 26.45 502 LYS B N 1
ATOM 9912 C CA . LYS B 1 502 ? 28.979 76.790 130.132 1.00 23.42 502 LYS B CA 1
ATOM 9913 C C . LYS B 1 502 ? 27.451 76.749 130.136 1.00 20.44 502 LYS B C 1
ATOM 9914 O O . LYS B 1 502 ? 26.799 77.759 129.893 1.00 24.94 502 LYS B O 1
ATOM 9920 N N . LEU B 1 503 ? 26.878 75.570 130.350 1.00 18.35 503 LEU B N 1
ATOM 9921 C CA . LEU B 1 503 ? 25.435 75.463 130.467 1.00 16.72 503 LEU B CA 1
ATOM 9922 C C . LEU B 1 503 ? 25.087 75.619 131.943 1.00 22.62 503 LEU B C 1
ATOM 9923 O O . LEU B 1 503 ? 25.768 75.063 132.802 1.00 20.28 503 LEU B O 1
ATOM 9928 N N . ARG B 1 504 ? 24.043 76.394 132.215 1.00 18.21 504 ARG B N 1
ATOM 9929 C CA . ARG B 1 504 ? 23.613 76.664 133.589 1.00 18.00 504 ARG B CA 1
ATOM 9930 C C . ARG B 1 504 ? 22.146 76.308 133.639 1.00 20.18 504 ARG B C 1
ATOM 9931 O O . ARG B 1 504 ? 21.329 76.924 132.956 1.00 19.29 504 ARG B O 1
ATOM 9939 N N . ILE B 1 505 ? 21.812 75.301 134.435 1.00 18.15 505 ILE B N 1
ATOM 9940 C CA . ILE B 1 505 ? 20.462 74.767 134.443 1.00 13.33 505 ILE B CA 1
ATOM 9941 C C . ILE B 1 505 ? 19.917 74.827 135.869 1.00 18.25 505 ILE B C 1
ATOM 9942 O O . ILE B 1 505 ? 20.573 74.348 136.789 1.00 17.95 505 ILE B O 1
ATOM 9947 N N . PHE B 1 506 ? 18.745 75.444 136.040 1.00 17.81 506 PHE B N 1
ATOM 9948 C CA . PHE B 1 506 ? 18.160 75.624 137.383 1.00 16.01 506 PHE B CA 1
ATOM 9949 C C . PHE B 1 506 ? 16.706 75.182 137.394 1.00 16.60 506 PHE B C 1
ATOM 9950 O O . PHE B 1 506 ? 16.040 75.200 136.355 1.00 18.73 506 PHE B O 1
ATOM 9958 N N . LEU B 1 507 ? 16.214 74.803 138.578 1.00 15.61 507 LEU B N 1
ATOM 9959 C CA . LEU B 1 507 ? 14.868 74.272 138.732 1.00 14.89 507 LEU B CA 1
ATOM 9960 C C . LEU B 1 507 ? 14.130 75.101 139.779 1.00 20.08 507 LEU B C 1
ATOM 9961 O O . LEU B 1 507 ? 14.745 75.551 140.752 1.00 18.82 507 LEU B O 1
ATOM 9966 N N . ALA B 1 508 ? 12.830 75.301 139.580 1.00 17.84 508 ALA B N 1
ATOM 9967 C CA . ALA B 1 508 ? 11.975 75.938 140.594 1.00 16.67 508 ALA B CA 1
ATOM 9968 C C . ALA B 1 508 ? 10.531 75.533 140.331 1.00 19.32 508 ALA B C 1
ATOM 9969 O O . ALA B 1 508 ? 10.156 75.281 139.191 1.00 18.15 508 ALA B O 1
ATOM 9971 N N . PRO B 1 509 ? 9.705 75.477 141.381 1.00 17.98 509 PRO B N 1
ATOM 9972 C CA . PRO B 1 509 ? 8.288 75.203 141.109 1.00 16.84 509 PRO B CA 1
ATOM 9973 C C . PRO B 1 509 ? 7.666 76.354 140.323 1.00 18.23 509 PRO B C 1
ATOM 9974 O O . PRO B 1 509 ? 8.097 77.508 140.463 1.00 20.39 509 PRO B O 1
ATOM 9978 N N . LYS B 1 510 ? 6.661 76.049 139.513 1.00 19.15 510 LYS B N 1
ATOM 9979 C CA . LYS B 1 510 ? 5.968 77.072 138.743 1.00 19.19 510 LYS B CA 1
ATOM 9980 C C . LYS B 1 510 ? 4.935 77.827 139.587 1.00 17.76 510 LYS B C 1
ATOM 9981 O O . LYS B 1 510 ? 4.750 79.046 139.425 1.00 20.51 510 LYS B O 1
ATOM 9987 N N . PHE B 1 511 ? 4.275 77.104 140.487 1.00 19.50 511 PHE B N 1
ATOM 9988 C CA . PHE B 1 511 ? 3.193 77.668 141.294 1.00 18.10 511 PHE B CA 1
ATOM 9989 C C . PHE B 1 511 ? 3.513 77.693 142.785 1.00 18.03 511 PHE B C 1
ATOM 9990 O O . PHE B 1 511 ? 4.176 76.784 143.305 1.00 21.23 511 PHE B O 1
ATOM 9998 N N . ASP B 1 512 ? 3.022 78.722 143.470 1.00 19.20 512 ASP B N 1
ATOM 9999 C CA . ASP B 1 512 ? 3.160 78.780 144.929 1.00 18.81 512 ASP B CA 1
ATOM 10000 C C . ASP B 1 512 ? 2.101 77.935 145.634 1.00 23.34 512 ASP B C 1
ATOM 10001 O O . ASP B 1 512 ? 1.341 77.218 144.982 1.00 23.45 512 ASP B O 1
ATOM 10006 N N . GLU B 1 513 ? 2.023 78.045 146.960 1.00 18.80 513 GLU B N 1
ATOM 10007 C CA . GLU B 1 513 ? 1.118 77.210 147.745 1.00 23.99 513 GLU B CA 1
ATOM 10008 C C . GLU B 1 513 ? -0.355 77.571 147.523 1.00 23.43 513 GLU B C 1
ATOM 10009 O O . GLU B 1 513 ? -1.259 76.799 147.867 1.00 22.95 513 GLU B O 1
ATOM 10015 N N . GLU B 1 514 ? -0.595 78.731 146.919 1.00 18.93 514 GLU B N 1
ATOM 10016 C CA . GLU B 1 514 ? -1.955 79.184 146.669 1.00 19.96 514 GLU B CA 1
ATOM 10017 C C . GLU B 1 514 ? -2.399 78.848 145.249 1.00 26.84 514 GLU B C 1
ATOM 10018 O O . GLU B 1 514 ? -3.530 79.161 144.865 1.00 23.62 514 GLU B O 1
ATOM 10024 N N . GLY B 1 515 ? -1.507 78.224 144.478 1.00 23.55 515 GLY B N 1
ATOM 10025 C CA . GLY B 1 515 ? -1.789 77.879 143.087 1.00 23.94 515 GLY B CA 1
ATOM 10026 C C . GLY B 1 515 ? -1.598 79.038 142.125 1.00 23.77 515 GLY B C 1
ATOM 10027 O O . GLY B 1 515 ? -2.060 79.003 140.974 1.00 28.67 515 GLY B O 1
ATOM 10028 N N . VAL B 1 516 ? -0.920 80.080 142.593 1.00 24.09 516 VAL B N 1
ATOM 10029 C CA . VAL B 1 516 ? -0.671 81.265 141.778 1.00 23.52 516 VAL B CA 1
ATOM 10030 C C . VAL B 1 516 ? 0.691 81.136 141.096 1.00 26.38 516 VAL B C 1
ATOM 10031 O O . VAL B 1 516 ? 1.649 80.662 141.711 1.00 22.38 516 VAL B O 1
ATOM 10035 N N . LYS B 1 517 ? 0.780 81.534 139.827 1.00 22.75 517 LYS B N 1
ATOM 10036 C CA A LYS B 1 517 ? 2.059 81.516 139.122 0.58 23.11 517 LYS B CA 1
ATOM 10037 C CA B LYS B 1 517 ? 2.050 81.518 139.111 0.42 23.16 517 LYS B CA 1
ATOM 10038 C C . LYS B 1 517 ? 3.050 82.460 139.777 1.00 23.67 517 LYS B C 1
ATOM 10039 O O . LYS B 1 517 ? 2.776 83.646 139.956 1.00 27.43 517 LYS B O 1
ATOM 10050 N N . MET B 1 518 ? 4.206 81.936 140.166 1.00 24.06 518 MET B N 1
ATOM 10051 C CA . MET B 1 518 ? 5.195 82.796 140.793 1.00 23.08 518 MET B CA 1
ATOM 10052 C C . MET B 1 518 ? 5.844 83.711 139.756 1.00 22.31 518 MET B C 1
ATOM 10053 O O . MET B 1 518 ? 6.209 83.268 138.660 1.00 22.04 518 MET B O 1
ATOM 10058 N N . ASN B 1 519 ? 5.951 84.994 140.089 1.00 19.05 519 ASN B N 1
ATOM 10059 C CA . ASN B 1 519 ? 6.616 85.955 139.206 1.00 24.42 519 ASN B CA 1
ATOM 10060 C C . ASN B 1 519 ? 8.138 85.864 139.330 1.00 25.53 519 ASN B C 1
ATOM 10061 O O . ASN B 1 519 ? 8.637 85.076 140.128 1.00 19.94 519 ASN B O 1
ATOM 10066 N N . TYR B 1 520 ? 8.867 86.656 138.544 1.00 21.68 520 TYR B N 1
ATOM 10067 C CA . TYR B 1 520 ? 10.328 86.625 138.577 1.00 21.54 520 TYR B CA 1
ATOM 10068 C C . TYR B 1 520 ? 10.874 86.868 139.985 1.00 22.85 520 TYR B C 1
ATOM 10069 O O . TYR B 1 520 ? 11.738 86.134 140.457 1.00 16.43 520 TYR B O 1
ATOM 10078 N N . ALA B 1 521 ? 10.380 87.908 140.648 1.00 19.53 521 ALA B N 1
ATOM 10079 C CA . ALA B 1 521 ? 10.869 88.259 141.984 1.00 19.69 521 ALA B CA 1
ATOM 10080 C C . ALA B 1 521 ? 10.718 87.119 143.001 1.00 17.66 521 ALA B C 1
ATOM 10081 O O . ALA B 1 521 ? 11.621 86.879 143.808 1.00 18.22 521 ALA B O 1
ATOM 10083 N N . SER B 1 522 ? 9.590 86.420 142.958 1.00 16.74 522 SER B N 1
ATOM 10084 C CA . SER B 1 522 ? 9.348 85.325 143.895 1.00 21.43 522 SER B CA 1
ATOM 10085 C C . SER B 1 522 ? 10.198 84.117 143.563 1.00 24.88 522 SER B C 1
ATOM 10086 O O . SER B 1 522 ? 10.668 83.419 144.457 1.00 19.46 522 SER B O 1
ATOM 10089 N N . LEU B 1 523 ? 10.394 83.867 142.270 1.00 16.51 523 LEU B N 1
ATOM 10090 C CA . LEU B 1 523 ? 11.166 82.701 141.857 1.00 18.13 523 LEU B CA 1
ATOM 10091 C C . LEU B 1 523 ? 12.626 82.792 142.288 1.00 18.66 523 LEU B C 1
ATOM 10092 O O . LEU B 1 523 ? 13.282 81.765 142.452 1.00 17.71 523 LEU B O 1
ATOM 10097 N N . LEU B 1 524 ? 13.141 84.009 142.469 1.00 15.70 524 LEU B N 1
ATOM 10098 C CA . LEU B 1 524 ? 14.520 84.175 142.936 1.00 19.54 524 LEU B CA 1
ATOM 10099 C C . LEU B 1 524 ? 14.772 83.426 144.246 1.00 19.75 524 LEU B C 1
ATOM 10100 O O . LEU B 1 524 ? 15.885 82.985 144.515 1.00 17.36 524 LEU B O 1
ATOM 10105 N N . ARG B 1 525 ? 13.736 83.260 145.057 1.00 15.77 525 ARG B N 1
ATOM 10106 C CA . ARG B 1 525 ? 13.939 82.616 146.358 1.00 16.09 525 ARG B CA 1
ATOM 10107 C C . ARG B 1 525 ? 13.931 81.097 146.206 1.00 21.63 525 ARG B C 1
ATOM 10108 O O . ARG B 1 525 ? 14.215 80.383 147.167 1.00 19.40 525 ARG B O 1
ATOM 10116 N N . TYR B 1 526 ? 13.600 80.613 145.007 1.00 16.43 526 TYR B N 1
ATOM 10117 C CA . TYR B 1 526 ? 13.448 79.172 144.764 1.00 17.98 526 TYR B CA 1
ATOM 10118 C C . TYR B 1 526 ? 14.496 78.502 143.867 1.00 18.50 526 TYR B C 1
ATOM 10119 O O . TYR B 1 526 ? 14.690 77.304 143.988 1.00 17.72 526 TYR B O 1
ATOM 10128 N N . TRP B 1 527 ? 15.121 79.228 142.937 1.00 18.19 527 TRP B N 1
ATOM 10129 C CA . TRP B 1 527 ? 15.978 78.553 141.937 1.00 17.81 527 TRP B CA 1
ATOM 10130 C C . TRP B 1 527 ? 17.040 77.676 142.588 1.00 20.47 527 TRP B C 1
ATOM 10131 O O . TRP B 1 527 ? 17.763 78.141 143.468 1.00 16.89 527 TRP B O 1
ATOM 10142 N N . THR B 1 528 ? 17.140 76.417 142.158 1.00 17.56 528 THR B N 1
ATOM 10143 C CA . THR B 1 528 ? 18.178 75.535 142.688 1.00 16.44 528 THR B CA 1
ATOM 10144 C C . THR B 1 528 ? 18.970 74.912 141.548 1.00 18.39 528 THR B C 1
ATOM 10145 O O . THR B 1 528 ? 18.424 74.620 140.479 1.00 16.96 528 THR B O 1
ATOM 10149 N N . GLU B 1 529 ? 20.263 74.735 141.778 1.00 18.25 529 GLU B N 1
ATOM 10150 C CA . GLU B 1 529 ? 21.142 74.215 140.731 1.00 16.74 529 GLU B CA 1
ATOM 10151 C C . GLU B 1 529 ? 20.776 72.787 140.351 1.00 18.14 529 GLU B C 1
ATOM 10152 O O . GLU B 1 529 ? 20.644 71.914 141.211 1.00 17.17 529 GLU B O 1
ATOM 10158 N N . VAL B 1 530 ? 20.617 72.557 139.045 1.00 17.21 530 VAL B N 1
ATOM 10159 C CA . VAL B 1 530 ? 20.423 71.218 138.500 1.00 19.22 530 VAL B CA 1
ATOM 10160 C C . VAL B 1 530 ? 21.753 70.723 137.913 1.00 19.50 530 VAL B C 1
ATOM 10161 O O . VAL B 1 530 ? 22.187 69.593 138.175 1.00 21.61 530 VAL B O 1
ATOM 10165 N N . ASP B 1 531 ? 22.409 71.595 137.154 1.00 19.61 531 ASP B N 1
ATOM 10166 C CA . ASP B 1 531 ? 23.655 71.244 136.482 1.00 20.35 531 ASP B CA 1
ATOM 10167 C C . ASP B 1 531 ? 24.280 72.514 135.925 1.00 15.98 531 ASP B C 1
ATOM 10168 O O . ASP B 1 531 ? 23.633 73.268 135.185 1.00 20.77 531 ASP B O 1
ATOM 10173 N N . VAL B 1 532 ? 25.533 72.756 136.287 1.00 17.45 532 VAL B N 1
ATOM 10174 C CA . VAL B 1 532 ? 26.277 73.900 135.778 1.00 20.74 532 VAL B CA 1
ATOM 10175 C C . VAL B 1 532 ? 27.652 73.382 135.399 1.00 28.10 532 VAL B C 1
ATOM 10176 O O . VAL B 1 532 ? 28.400 72.938 136.262 1.00 20.87 532 VAL B O 1
ATOM 10180 N N . PHE B 1 533 ? 27.985 73.411 134.109 1.00 22.32 533 PHE B N 1
ATOM 10181 C CA . PHE B 1 533 ? 29.201 72.746 133.657 1.00 25.52 533 PHE B CA 1
ATOM 10182 C C . PHE B 1 533 ? 29.672 73.332 132.331 1.00 29.12 533 PHE B C 1
ATOM 10183 O O . PHE B 1 533 ? 28.871 73.911 131.592 1.00 21.25 533 PHE B O 1
ATOM 10191 N N . GLU B 1 534 ? 30.961 73.191 132.027 1.00 25.32 534 GLU B N 1
ATOM 10192 C CA . GLU B 1 534 ? 31.463 73.617 130.717 1.00 26.35 534 GLU B CA 1
ATOM 10193 C C . GLU B 1 534 ? 31.387 72.477 129.700 1.00 24.57 534 GLU B C 1
ATOM 10194 O O . GLU B 1 534 ? 31.677 71.327 130.020 1.00 25.80 534 GLU B O 1
ATOM 10200 N N . THR B 1 535 ? 30.983 72.795 128.476 1.00 26.96 535 THR B N 1
ATOM 10201 C CA . THR B 1 535 ? 30.880 71.791 127.423 1.00 32.45 535 THR B CA 1
ATOM 10202 C C . THR B 1 535 ? 32.190 71.688 126.653 1.00 28.02 535 THR B C 1
ATOM 10203 O O . THR B 1 535 ? 33.108 72.490 126.858 1.00 27.36 535 THR B O 1
ATOM 10207 N N . ASP B 1 536 ? 32.275 70.693 125.772 1.00 36.00 536 ASP B N 1
ATOM 10208 C CA . ASP B 1 536 ? 33.313 70.677 124.750 1.00 37.45 536 ASP B CA 1
ATOM 10209 C C . ASP B 1 536 ? 33.050 71.875 123.853 1.00 30.74 536 ASP B C 1
ATOM 10210 O O . ASP B 1 536 ? 31.915 72.343 123.773 1.00 31.80 536 ASP B O 1
ATOM 10215 N N . PRO B 1 537 ? 34.095 72.389 123.186 1.00 39.57 537 PRO B N 1
ATOM 10216 C CA . PRO B 1 537 ? 33.892 73.445 122.185 1.00 39.38 537 PRO B CA 1
ATOM 10217 C C . PRO B 1 537 ? 32.810 73.052 121.175 1.00 35.00 537 PRO B C 1
ATOM 10218 O O . PRO B 1 537 ? 32.734 71.889 120.772 1.00 32.92 537 PRO B O 1
ATOM 10222 N N . ILE B 1 538 ? 31.961 74.002 120.800 1.00 29.72 538 ILE B N 1
ATOM 10223 C CA . ILE B 1 538 ? 30.870 73.718 119.877 1.00 25.15 538 ILE B CA 1
ATOM 10224 C C . ILE B 1 538 ? 31.236 74.239 118.488 1.00 23.93 538 ILE B C 1
ATOM 10225 O O . ILE B 1 538 ? 31.563 75.414 118.320 1.00 27.34 538 ILE B O 1
ATOM 10230 N N . ALA B 1 539 ? 31.215 73.340 117.512 1.00 29.10 539 ALA B N 1
ATOM 10231 C CA . ALA B 1 539 ? 31.507 73.685 116.123 1.00 30.65 539 ALA B CA 1
ATOM 10232 C C . ALA B 1 539 ? 30.431 74.614 115.589 1.00 35.93 539 ALA B C 1
ATOM 10233 O O . ALA B 1 539 ? 29.288 74.574 116.063 1.00 28.99 539 ALA B O 1
ATOM 10235 N N . PRO B 1 540 ? 30.781 75.442 114.589 1.00 36.36 540 PRO B N 1
ATOM 10236 C CA . PRO B 1 540 ? 29.744 76.227 113.915 1.00 27.56 540 PRO B CA 1
ATOM 10237 C C . PRO B 1 540 ? 28.588 75.322 113.531 1.00 27.80 540 PRO B C 1
ATOM 10238 O O . PRO B 1 540 ? 28.823 74.171 113.147 1.00 33.71 540 PRO B O 1
ATOM 10242 N N . GLY B 1 541 ? 27.361 75.815 113.672 1.00 26.25 541 GLY B N 1
ATOM 10243 C CA . GLY B 1 541 ? 26.184 75.005 113.413 1.00 24.65 541 GLY B CA 1
ATOM 10244 C C . GLY B 1 541 ? 25.509 74.445 114.657 1.00 34.99 541 GLY B C 1
ATOM 10245 O O . GLY B 1 541 ? 25.765 74.884 115.782 1.00 27.09 541 GLY B O 1
ATOM 10246 N N . ILE B 1 542 ? 24.646 73.455 114.450 1.00 31.11 542 ILE B N 1
ATOM 10247 C CA . ILE B 1 542 ? 23.816 72.906 115.518 1.00 33.62 542 ILE B CA 1
ATOM 10248 C C . ILE B 1 542 ? 24.529 71.803 116.303 1.00 39.87 542 ILE B C 1
ATOM 10249 O O . ILE B 1 542 ? 25.263 71.009 115.725 1.00 29.91 542 ILE B O 1
ATOM 10254 N N . ALA B 1 543 ? 24.333 71.768 117.624 1.00 25.77 543 ALA B N 1
ATOM 10255 C CA . ALA B 1 543 ? 24.899 70.708 118.457 1.00 27.53 543 ALA B CA 1
ATOM 10256 C C . ALA B 1 543 ? 23.881 70.210 119.474 1.00 31.70 543 ALA B C 1
ATOM 10257 O O . ALA B 1 543 ? 22.975 70.947 119.877 1.00 25.97 543 ALA B O 1
ATOM 10259 N N . TYR B 1 544 ? 24.032 68.951 119.869 1.00 30.74 544 TYR B N 1
ATOM 10260 C CA . TYR B 1 544 ? 23.177 68.343 120.874 1.00 30.49 544 TYR B CA 1
ATOM 10261 C C . TYR B 1 544 ? 24.057 68.002 122.059 1.00 33.78 544 TYR B C 1
ATOM 10262 O O . TYR B 1 544 ? 25.088 67.352 121.897 1.00 27.09 544 TYR B O 1
ATOM 10271 N N . ILE B 1 545 ? 23.679 68.466 123.249 1.00 23.69 545 ILE B N 1
ATOM 10272 C CA . ILE B 1 545 ? 24.473 68.197 124.442 1.00 25.99 545 ILE B CA 1
ATOM 10273 C C . ILE B 1 545 ? 23.597 67.408 125.405 1.00 27.55 545 ILE B C 1
ATOM 10274 O O . ILE B 1 545 ? 22.531 67.883 125.818 1.00 25.43 545 ILE B O 1
ATOM 10279 N N . THR B 1 546 ? 24.035 66.194 125.731 1.00 26.96 546 THR B N 1
ATOM 10280 C CA . THR B 1 546 ? 23.261 65.287 126.569 1.00 27.68 546 THR B CA 1
ATOM 10281 C C . THR B 1 546 ? 23.998 65.034 127.876 1.00 29.16 546 THR B C 1
ATOM 10282 O O . THR B 1 546 ? 25.193 64.725 127.877 1.00 23.74 546 THR B O 1
ATOM 10286 N N . ARG B 1 547 ? 23.290 65.180 128.992 1.00 22.75 547 ARG B N 1
ATOM 10287 C CA . ARG B 1 547 ? 23.883 64.946 130.298 1.00 25.36 547 ARG B CA 1
ATOM 10288 C C . ARG B 1 547 ? 23.042 63.954 131.066 1.00 23.18 547 ARG B C 1
ATOM 10289 O O . ARG B 1 547 ? 21.812 64.002 131.026 1.00 24.81 547 ARG B O 1
ATOM 10297 N N . HIS B 1 548 ? 23.705 63.049 131.772 1.00 22.07 548 HIS B N 1
ATOM 10298 C CA A HIS B 1 548 ? 23.038 62.065 132.618 0.58 24.11 548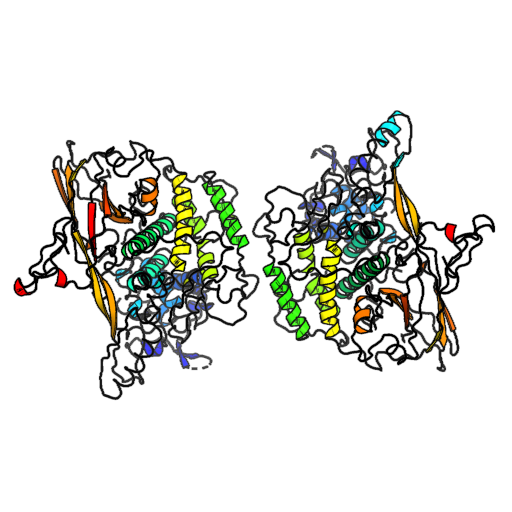 HIS B CA 1
ATOM 10299 C CA B HIS B 1 548 ? 22.974 62.115 132.595 0.42 24.07 548 HIS B CA 1
ATOM 10300 C C . HIS B 1 548 ? 22.944 62.641 134.025 1.00 20.59 548 HIS B C 1
ATOM 10301 O O . HIS B 1 548 ? 23.811 63.404 134.432 1.00 22.66 548 HIS B O 1
ATOM 10314 N N . SER B 1 549 ? 21.910 62.268 134.759 1.00 23.53 549 SER B N 1
ATOM 10315 C CA . SER B 1 549 ? 21.726 62.806 136.111 1.00 24.42 549 SER B CA 1
ATOM 10316 C C . SER B 1 549 ? 22.894 62.494 137.059 1.00 26.11 549 SER B C 1
ATOM 10317 O O . SER B 1 549 ? 23.232 63.315 137.913 1.00 22.35 549 SER B O 1
ATOM 10320 N N . ASN B 1 550 ? 23.541 61.338 136.889 1.00 23.04 550 ASN B N 1
ATOM 10321 C CA . ASN B 1 550 ? 24.700 60.980 137.722 1.00 23.47 550 ASN B CA 1
ATOM 10322 C C . ASN B 1 550 ? 25.922 61.862 137.460 1.00 23.88 550 ASN B C 1
ATOM 10323 O O . ASN B 1 550 ? 26.879 61.836 138.230 1.00 29.32 550 ASN B O 1
ATOM 10328 N N . GLU B 1 551 ? 25.901 62.636 136.378 1.00 20.16 551 GLU B N 1
ATOM 10329 C CA . GLU B 1 551 ? 27.027 63.516 136.064 1.00 18.83 551 GLU B CA 1
ATOM 10330 C C . GLU B 1 551 ? 26.843 64.907 136.648 1.00 24.39 551 GLU B C 1
ATOM 10331 O O . GLU B 1 551 ? 27.705 65.764 136.477 1.00 23.05 551 GLU B O 1
ATOM 10337 N N . SER B 1 552 ? 25.710 65.149 137.300 1.00 21.41 552 SER B N 1
ATOM 10338 C CA . SER B 1 552 ? 25.381 66.512 137.741 1.00 22.94 552 SER B CA 1
ATOM 10339 C C . SER B 1 552 ? 26.484 67.186 138.545 1.00 19.60 552 SER B C 1
ATOM 10340 O O . SER B 1 552 ? 27.139 66.558 139.380 1.00 21.88 552 SER B O 1
ATOM 10343 N N . SER B 1 553 ? 26.652 68.481 138.316 1.00 19.10 553 SER B N 1
ATOM 10344 C CA . SER B 1 553 ? 27.633 69.273 139.038 1.00 18.04 553 SER B CA 1
ATOM 10345 C C . SER B 1 553 ? 27.396 69.267 140.552 1.00 21.16 553 SER B C 1
ATOM 10346 O O . SER B 1 553 ? 28.325 69.503 141.327 1.00 18.79 553 SER B O 1
ATOM 10349 N N . ILE B 1 554 ? 26.165 69.000 140.983 1.00 17.61 554 ILE B N 1
ATOM 10350 C CA . ILE B 1 554 ? 25.883 69.069 142.440 1.00 17.65 554 ILE B CA 1
ATOM 10351 C C . ILE B 1 554 ? 26.282 67.783 143.169 1.00 24.49 554 ILE B C 1
ATOM 10352 O O . ILE B 1 554 ? 26.304 67.729 144.404 1.00 20.22 554 ILE B O 1
ATOM 10357 N N . LEU B 1 555 ? 26.615 66.753 142.398 1.00 17.88 555 LEU B N 1
ATOM 10358 C CA . LEU B 1 555 ? 27.062 65.488 142.964 1.00 19.25 555 LEU B CA 1
ATOM 10359 C C . LEU B 1 555 ? 28.586 65.439 142.947 1.00 25.38 555 LEU B C 1
ATOM 10360 O O . LEU B 1 555 ? 29.228 66.185 142.207 1.00 26.36 555 LEU B O 1
ATOM 10365 N N . SER B 1 556 ? 29.171 64.577 143.772 1.00 21.74 556 SER B N 1
ATOM 10366 C CA . SER B 1 556 ? 30.617 64.371 143.709 1.00 24.57 556 SER B CA 1
ATOM 10367 C C . SER B 1 556 ? 30.898 63.304 142.640 1.00 32.36 556 SER B C 1
ATOM 10368 O O . SER B 1 556 ? 30.106 63.120 141.716 1.00 34.45 556 SER B O 1
ATOM 10371 N N . THR B 1 557 ? 32.014 62.599 142.777 1.00 46.64 557 THR B N 1
ATOM 10372 C CA . THR B 1 557 ? 32.330 61.490 141.879 1.00 55.39 557 THR B CA 1
ATOM 10373 C C . THR B 1 557 ? 32.554 60.210 142.670 1.00 52.91 557 THR B C 1
ATOM 10374 O O . THR B 1 557 ? 33.551 60.085 143.381 1.00 60.03 557 THR B O 1
ATOM 10378 N N . THR B 1 565 ? 27.076 51.167 149.501 1.00 55.11 565 THR B N 1
ATOM 10379 C CA . THR B 1 565 ? 26.056 51.024 148.464 1.00 55.93 565 THR B CA 1
ATOM 10380 C C . THR B 1 565 ? 24.743 51.707 148.866 1.00 61.59 565 THR B C 1
ATOM 10381 O O . THR B 1 565 ? 23.950 52.105 148.009 1.00 62.15 565 THR B O 1
ATOM 10385 N N . ALA B 1 566 ? 24.522 51.850 150.171 1.00 59.27 566 ALA B N 1
ATOM 10386 C CA . ALA B 1 566 ? 23.457 52.714 150.674 1.00 46.02 566 ALA B CA 1
ATOM 10387 C C . ALA B 1 566 ? 23.914 54.162 150.514 1.00 47.51 566 ALA B C 1
ATOM 10388 O O . ALA B 1 566 ? 23.135 55.108 150.687 1.00 45.32 566 ALA B O 1
ATOM 10390 N N . PHE B 1 567 ? 25.193 54.310 150.172 1.00 42.51 567 PHE B N 1
ATOM 10391 C CA . PHE B 1 567 ? 25.840 55.601 150.040 1.00 34.12 567 PHE B CA 1
ATOM 10392 C C . PHE B 1 567 ? 26.459 55.724 148.648 1.00 42.65 567 PHE B C 1
ATOM 10393 O O . PHE B 1 567 ? 27.648 55.471 148.460 1.00 47.23 567 PHE B O 1
ATOM 10401 N N . ALA B 1 568 ? 25.637 56.115 147.680 1.00 42.08 568 ALA B N 1
ATOM 10402 C CA . ALA B 1 568 ? 26.042 56.150 146.274 1.00 40.43 568 ALA B CA 1
ATOM 10403 C C . ALA B 1 568 ? 27.270 57.019 146.020 1.00 42.60 568 ALA B C 1
ATOM 10404 O O . ALA B 1 568 ? 28.261 56.559 145.448 1.00 51.38 568 ALA B O 1
ATOM 10406 N N . PHE B 1 569 ? 27.199 58.279 146.430 1.00 35.49 569 PHE B N 1
ATOM 10407 C CA . PHE B 1 569 ? 28.288 59.215 146.174 1.00 32.28 569 PHE B CA 1
ATOM 10408 C C . PHE B 1 569 ? 29.057 59.513 147.452 1.00 40.60 569 PHE B C 1
ATOM 10409 O O . PHE B 1 569 ? 28.464 59.676 148.515 1.00 36.52 569 PHE B O 1
ATOM 10417 N N . SER B 1 570 ? 30.382 59.569 147.341 1.00 34.64 570 SER B N 1
ATOM 10418 C CA . SER B 1 570 ? 31.247 59.677 148.509 1.00 33.83 570 SER B CA 1
ATOM 10419 C C . SER B 1 570 ? 31.782 61.096 148.677 1.00 29.66 570 SER B C 1
ATOM 10420 O O . SER B 1 570 ? 31.589 61.950 147.806 1.00 29.11 570 SER B O 1
ATOM 10423 N N . GLY B 1 571 ? 32.446 61.348 149.802 1.00 23.64 571 GLY B N 1
ATOM 10424 C CA . GLY B 1 571 ? 32.964 62.672 150.098 1.00 27.62 571 GLY B CA 1
ATOM 10425 C C . GLY B 1 571 ? 31.836 63.664 150.319 1.00 28.17 571 GLY B C 1
ATOM 10426 O O . GLY B 1 571 ? 30.842 63.338 150.965 1.00 25.49 571 GLY B O 1
ATOM 10427 N N . CYS B 1 572 ? 31.993 64.863 149.761 1.00 23.98 572 CYS B N 1
ATOM 10428 C CA A CYS B 1 572 ? 31.008 65.931 149.912 0.93 22.35 572 CYS B CA 1
ATOM 10429 C CA B CYS B 1 572 ? 31.006 65.928 149.904 0.07 22.45 572 CYS B CA 1
ATOM 10430 C C . CYS B 1 572 ? 30.113 65.987 148.667 1.00 23.46 572 CYS B C 1
ATOM 10431 O O . CYS B 1 572 ? 30.557 66.380 147.590 1.00 22.98 572 CYS B O 1
ATOM 10436 N N . SER B 1 573 ? 28.852 65.590 148.818 1.00 21.74 573 SER B N 1
ATOM 10437 C CA . SER B 1 573 ? 27.940 65.512 147.676 1.00 24.70 573 SER B CA 1
ATOM 10438 C C . SER B 1 573 ? 26.500 65.805 148.077 1.00 22.93 573 SER B C 1
ATOM 10439 O O . SER B 1 573 ? 26.047 65.331 149.121 1.00 20.20 573 SER B O 1
ATOM 10442 N N . TRP B 1 574 ? 25.760 66.546 147.249 1.00 22.36 574 TRP B N 1
ATOM 10443 C CA . TRP B 1 574 ? 24.315 66.591 147.461 1.00 18.39 574 TRP B CA 1
ATOM 10444 C C . TRP B 1 574 ? 23.860 65.140 147.350 1.00 22.70 574 TRP B C 1
ATOM 10445 O O . TRP B 1 574 ? 24.365 64.417 146.494 1.00 21.55 574 TRP B O 1
ATOM 10456 N N . PRO B 1 575 ? 22.942 64.687 148.226 1.00 16.51 575 PRO B N 1
ATOM 10457 C CA . PRO B 1 575 ? 22.547 63.271 148.143 1.00 20.00 575 PRO B CA 1
ATOM 10458 C C . PRO B 1 575 ? 21.898 62.915 146.807 1.00 22.60 575 PRO B C 1
ATOM 10459 O O . PRO B 1 575 ? 20.907 63.549 146.427 1.00 20.00 575 PRO B O 1
ATOM 10463 N N . ARG B 1 576 ? 22.441 61.918 146.106 1.00 24.91 576 ARG B N 1
ATOM 10464 C CA . ARG B 1 576 ? 21.871 61.526 144.821 1.00 24.13 576 ARG B CA 1
ATOM 10465 C C . ARG B 1 576 ? 20.401 61.171 144.980 1.00 21.14 576 ARG B C 1
ATOM 10466 O O . ARG B 1 576 ? 19.583 61.502 144.118 1.00 21.75 576 ARG B O 1
ATOM 10474 N N . ASN B 1 577 ? 20.062 60.521 146.092 1.00 20.98 577 ASN B N 1
ATOM 10475 C CA . ASN B 1 577 ? 18.682 60.096 146.302 1.00 24.78 577 ASN B CA 1
ATOM 10476 C C . ASN B 1 577 ? 17.713 61.261 146.507 1.00 19.94 577 ASN B C 1
ATOM 10477 O O . ASN B 1 577 ? 16.498 61.097 146.343 1.00 19.90 577 ASN B O 1
ATOM 10482 N N . LEU B 1 578 ? 18.249 62.436 146.839 1.00 17.45 578 LEU B N 1
ATOM 10483 C CA . LEU B 1 578 ? 17.406 63.634 147.005 1.00 19.18 578 LEU B CA 1
ATOM 10484 C C . LEU B 1 578 ? 17.619 64.617 145.866 1.00 19.29 578 LEU B C 1
ATOM 10485 O O . LEU B 1 578 ? 17.303 65.804 145.972 1.00 19.08 578 LEU B O 1
ATOM 10490 N N . GLN B 1 579 ? 18.152 64.124 144.753 1.00 18.92 579 GLN B N 1
ATOM 10491 C CA . GLN B 1 579 ? 18.431 64.984 143.618 1.00 18.04 579 GLN B CA 1
ATOM 10492 C C . GLN B 1 579 ? 17.162 65.554 142.969 1.00 17.61 579 GLN B C 1
ATOM 10493 O O . GLN B 1 579 ? 17.186 66.639 142.394 1.00 19.19 579 GLN B O 1
ATOM 10499 N N . VAL B 1 580 ? 16.059 64.819 143.065 1.00 17.70 580 VAL B N 1
ATOM 10500 C CA . VAL B 1 580 ? 14.795 65.233 142.466 1.00 17.26 580 VAL B CA 1
ATOM 10501 C C . VAL B 1 580 ? 13.824 65.562 143.596 1.00 15.89 580 VAL B C 1
ATOM 10502 O O . VAL B 1 580 ? 13.643 64.742 144.500 1.00 19.99 580 VAL B O 1
ATOM 10506 N N . PRO B 1 581 ? 13.204 66.758 143.565 1.00 20.74 581 PRO B N 1
ATOM 10507 C CA . PRO B 1 581 ? 12.165 67.033 144.577 1.00 18.20 581 PRO B CA 1
ATOM 10508 C C . PRO B 1 581 ? 11.061 65.967 144.527 1.00 21.19 581 PRO B C 1
ATOM 10509 O O . PRO B 1 581 ? 10.814 65.407 143.458 1.00 19.42 581 PRO B O 1
ATOM 10513 N N . ARG B 1 582 ? 10.419 65.693 145.663 1.00 16.85 582 ARG B N 1
ATOM 10514 C CA A ARG B 1 582 ? 9.405 64.634 145.770 0.62 16.60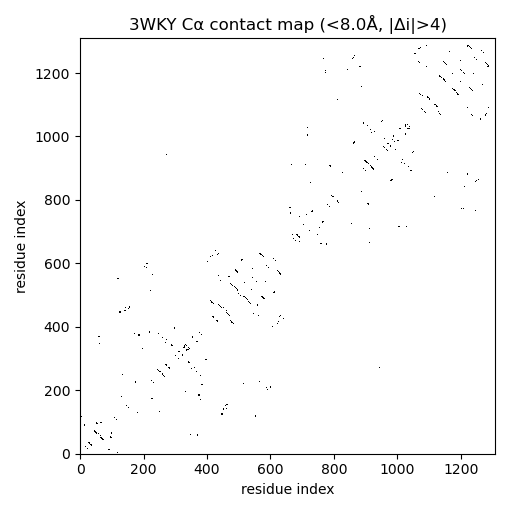 582 ARG B CA 1
ATOM 10515 C CA B ARG B 1 582 ? 9.416 64.633 145.763 0.38 16.67 582 ARG B CA 1
ATOM 10516 C C . ARG B 1 582 ? 8.342 64.705 144.680 1.00 22.81 582 ARG B C 1
ATOM 10517 O O . ARG B 1 582 ? 8.030 63.696 144.031 1.00 20.51 582 ARG B O 1
ATOM 10532 N N . GLY B 1 583 ? 7.778 65.894 144.477 1.00 17.66 583 GLY B N 1
ATOM 10533 C CA . GLY B 1 583 ? 6.657 66.030 143.566 1.00 18.46 583 GLY B CA 1
ATOM 10534 C C . GLY B 1 583 ? 5.399 65.448 144.190 1.00 22.88 583 GLY B C 1
ATOM 10535 O O . GLY B 1 583 ? 5.377 65.095 145.381 1.00 19.01 583 GLY B O 1
ATOM 10536 N N . THR B 1 584 ? 4.339 65.339 143.392 1.00 22.09 584 THR B N 1
ATOM 10537 C CA . THR B 1 584 ? 3.030 64.972 143.919 1.00 21.54 584 THR B CA 1
ATOM 10538 C C . THR B 1 584 ? 2.446 63.774 143.180 1.00 24.52 584 THR B C 1
ATOM 10539 O O . THR B 1 584 ? 2.920 63.394 142.105 1.00 23.70 584 THR B O 1
ATOM 10543 N N . GLN B 1 585 ? 1.395 63.194 143.743 1.00 22.37 585 GLN B N 1
ATOM 10544 C CA A GLN B 1 585 ? 0.730 62.062 143.106 0.50 27.45 585 GLN B CA 1
ATOM 10545 C CA B GLN B 1 585 ? 0.722 62.064 143.104 0.50 27.45 585 GLN B CA 1
ATOM 10546 C C . GLN B 1 585 ? 0.150 62.435 141.739 1.00 26.11 585 GLN B C 1
ATOM 10547 O O . GLN B 1 585 ? 0.210 61.643 140.787 1.00 25.37 585 GLN B O 1
ATOM 10558 N N . ASP B 1 586 ? -0.410 63.636 141.633 1.00 21.45 586 ASP B N 1
ATOM 10559 C CA . ASP B 1 586 ? -1.006 64.070 140.362 1.00 23.70 586 ASP B CA 1
ATOM 10560 C C . ASP B 1 586 ? 0.017 64.628 139.384 1.00 27.61 586 ASP B C 1
ATOM 10561 O O . ASP B 1 586 ? -0.285 64.819 138.202 1.00 27.65 586 ASP B O 1
ATOM 10566 N N . GLY B 1 587 ? 1.214 64.914 139.876 1.00 19.28 587 GLY B N 1
ATOM 10567 C CA . GLY B 1 587 ? 2.253 65.508 139.057 1.00 23.67 587 GLY B CA 1
ATOM 10568 C C . GLY B 1 587 ? 2.384 66.990 139.360 1.00 26.00 587 GLY B C 1
ATOM 10569 O O . GLY B 1 587 ? 1.407 67.737 139.315 1.00 27.00 587 GLY B O 1
ATOM 10570 N N . MET B 1 588 ? 3.598 67.424 139.675 1.00 19.70 588 MET B N 1
ATOM 10571 C CA . MET B 1 588 ? 3.822 68.810 140.065 1.00 20.11 588 MET B CA 1
ATOM 10572 C C . MET B 1 588 ? 4.717 69.476 139.030 1.00 21.28 588 MET B C 1
ATOM 10573 O O . MET B 1 588 ? 5.727 68.906 138.613 1.00 22.50 588 MET B O 1
ATOM 10578 N N . ASN B 1 589 ? 4.366 70.692 138.625 1.00 16.50 589 ASN B N 1
ATOM 10579 C CA A ASN B 1 589 ? 5.069 71.355 137.527 0.63 19.78 589 ASN B CA 1
ATOM 10580 C CA B ASN B 1 589 ? 5.059 71.351 137.530 0.37 19.86 589 ASN B CA 1
ATOM 10581 C C . ASN B 1 589 ? 6.223 72.264 137.949 1.00 23.76 589 ASN B C 1
ATOM 10582 O O . ASN B 1 589 ? 6.084 73.095 138.843 1.00 22.06 589 ASN B O 1
ATOM 10591 N N . PHE B 1 590 ? 7.369 72.098 137.291 1.00 16.06 590 PHE B N 1
ATOM 10592 C CA . PHE B 1 590 ? 8.577 72.858 137.607 1.00 19.49 590 PHE B CA 1
ATOM 10593 C C . PHE B 1 590 ? 9.138 73.561 136.382 1.00 21.92 590 PHE B C 1
ATOM 10594 O O . PHE B 1 590 ? 9.130 72.997 135.281 1.00 21.91 590 PHE B O 1
ATOM 10602 N N . HIS B 1 591 ? 9.632 74.786 136.573 1.00 20.12 591 HIS B N 1
ATOM 10603 C CA . HIS B 1 591 ? 10.440 75.447 135.554 1.00 21.51 591 HIS B CA 1
ATOM 10604 C C . HIS B 1 591 ? 11.794 74.758 135.471 1.00 21.78 591 HIS B C 1
ATOM 10605 O O . HIS B 1 591 ? 12.387 74.415 136.498 1.00 19.29 591 HIS B O 1
ATOM 10612 N N . PHE B 1 592 ? 12.308 74.612 134.249 1.00 20.55 592 PHE B N 1
ATOM 10613 C CA . PHE B 1 592 ? 13.623 74.028 134.010 1.00 20.97 592 PHE B CA 1
ATOM 10614 C C . PHE B 1 592 ? 14.331 75.069 133.137 1.00 25.77 592 PHE B C 1
ATOM 10615 O O . PHE B 1 592 ? 14.160 75.099 131.913 1.00 20.81 592 PHE B O 1
ATOM 10623 N N . PHE B 1 593 ? 15.075 75.961 133.783 1.00 17.86 593 PHE B N 1
ATOM 10624 C CA . PHE B 1 593 ? 15.729 77.086 133.117 1.00 20.34 593 PHE B CA 1
ATOM 10625 C C . PHE B 1 593 ? 17.093 76.668 132.573 1.00 19.48 593 PHE B C 1
ATOM 10626 O O . PHE B 1 593 ? 17.896 76.070 133.295 1.00 17.76 593 PHE B O 1
ATOM 10634 N N . VAL B 1 594 ? 17.360 77.014 131.312 1.00 21.48 594 VAL B N 1
ATOM 10635 C CA . VAL B 1 594 ? 18.623 76.673 130.662 1.00 21.28 594 VAL B CA 1
ATOM 10636 C C . VAL B 1 594 ? 19.279 77.914 130.064 1.00 19.74 594 VAL B C 1
ATOM 10637 O O . VAL B 1 594 ? 18.656 78.641 129.282 1.00 22.05 594 VAL B O 1
ATOM 10641 N N . MET B 1 595 ? 20.534 78.163 130.429 1.00 20.08 595 MET B N 1
ATOM 10642 C CA . MET B 1 595 ? 21.276 79.258 129.819 1.00 21.86 595 MET B CA 1
ATOM 10643 C C . MET B 1 595 ? 22.627 78.800 129.283 1.00 24.09 595 MET B C 1
ATOM 10644 O O . MET B 1 595 ? 23.374 78.095 129.964 1.00 19.72 595 MET B O 1
ATOM 10649 N N . ALA B 1 596 ? 22.930 79.202 128.053 1.00 22.62 596 ALA B N 1
ATOM 10650 C CA . ALA B 1 596 ? 24.246 78.953 127.466 1.00 23.53 596 ALA B CA 1
ATOM 10651 C C . ALA B 1 596 ? 25.067 80.228 127.606 1.00 21.49 596 ALA B C 1
ATOM 10652 O O . ALA B 1 596 ? 24.717 81.271 127.052 1.00 24.68 596 ALA B O 1
ATOM 10654 N N . THR B 1 597 ? 26.164 80.169 128.345 1.00 16.90 597 THR B N 1
ATOM 10655 C CA A THR B 1 597 ? 26.967 81.366 128.562 0.50 22.21 597 THR B CA 1
ATOM 10656 C CA B THR B 1 597 ? 26.976 81.363 128.554 0.50 22.20 597 THR B CA 1
ATOM 10657 C C . THR B 1 597 ? 28.354 81.210 127.928 1.00 25.34 597 THR B C 1
ATOM 10658 O O . THR B 1 597 ? 28.891 80.112 127.865 1.00 24.91 597 THR B O 1
ATOM 10665 N N . ASP B 1 598 ? 28.915 82.313 127.444 1.00 28.17 598 ASP B N 1
ATOM 10666 C CA . ASP B 1 598 ? 30.232 82.272 126.829 1.00 31.18 598 ASP B CA 1
ATOM 10667 C C . ASP B 1 598 ? 31.276 82.019 127.906 1.00 28.33 598 ASP B C 1
ATOM 10668 O O . ASP B 1 598 ? 31.108 82.449 129.050 1.00 30.03 598 ASP B O 1
ATOM 10673 N N . VAL B 1 599 ? 32.343 81.302 127.570 1.00 28.11 599 VAL B N 1
ATOM 10674 C CA . VAL B 1 599 ? 33.429 81.133 128.537 1.00 38.68 599 VAL B CA 1
ATOM 10675 C C . VAL B 1 599 ? 34.581 82.072 128.202 1.00 48.61 599 VAL B C 1
ATOM 10676 O O . VAL B 1 599 ? 35.470 81.712 127.431 1.00 50.67 599 VAL B O 1
ATOM 10680 N N . SER B 1 615 ? 33.750 67.015 144.827 1.00 63.74 615 SER B N 1
ATOM 10681 C CA . SER B 1 615 ? 33.783 67.986 143.739 1.00 44.22 615 SER B CA 1
ATOM 10682 C C . SER B 1 615 ? 32.381 68.497 143.399 1.00 24.47 615 SER B C 1
ATOM 10683 O O . SER B 1 615 ? 32.153 69.006 142.295 1.00 35.15 615 SER B O 1
ATOM 10686 N N . SER B 1 616 ? 31.451 68.361 144.343 1.00 32.42 616 SER B N 1
ATOM 10687 C CA . SER B 1 616 ? 30.134 68.992 144.212 1.00 29.62 616 SER B CA 1
ATOM 10688 C C . SER B 1 616 ? 30.308 70.504 144.096 1.00 24.09 616 SER B C 1
ATOM 10689 O O . SER B 1 616 ? 31.119 71.093 144.817 1.00 25.56 616 SER B O 1
ATOM 10692 N N . SER B 1 617 ? 29.549 71.139 143.207 1.00 22.35 617 SER B N 1
ATOM 10693 C CA . SER B 1 617 ? 29.592 72.597 143.092 1.00 20.39 617 SER B CA 1
ATOM 10694 C C . SER B 1 617 ? 29.133 73.282 144.393 1.00 23.22 617 SER B C 1
ATOM 10695 O O . SER B 1 617 ? 29.431 74.460 144.627 1.00 24.32 617 SER B O 1
ATOM 10698 N N . PHE B 1 618 ? 28.402 72.552 145.229 1.00 18.41 618 PHE B N 1
ATOM 10699 C CA . PHE B 1 618 ? 27.970 73.107 146.518 1.00 19.27 618 PHE B CA 1
ATOM 10700 C C . PHE B 1 618 ? 29.125 73.123 147.529 1.00 25.81 618 PHE B C 1
ATOM 10701 O O . PHE B 1 618 ? 29.101 73.882 148.504 1.00 22.72 618 PHE B O 1
ATOM 10709 N N . CYS B 1 619 ? 30.134 72.286 147.286 1.00 20.27 619 CYS B N 1
ATOM 10710 C CA A CYS B 1 619 ? 31.233 72.082 148.231 0.73 21.40 619 CYS B CA 1
ATOM 10711 C CA B CYS B 1 619 ? 31.222 72.093 148.244 0.27 21.47 619 CYS B CA 1
ATOM 10712 C C . CYS B 1 619 ? 32.502 72.805 147.811 1.00 24.36 619 CYS B C 1
ATOM 10713 O O . CYS B 1 619 ? 33.336 73.173 148.644 1.00 23.46 619 CYS B O 1
ATOM 10718 N N . GLY B 1 620 ? 32.661 72.996 146.508 1.00 24.54 620 GLY B N 1
ATOM 10719 C CA . GLY B 1 620 ? 33.868 73.618 146.009 1.00 27.30 620 GLY B CA 1
ATOM 10720 C C . GLY B 1 620 ? 35.048 72.679 146.181 1.00 27.49 620 GLY B C 1
ATOM 10721 O O . GLY B 1 620 ? 34.893 71.525 146.608 1.00 29.38 620 GLY B O 1
ATOM 10722 N N . ARG B 1 621 ? 36.232 73.175 145.848 1.00 34.19 621 ARG B N 1
ATOM 10723 C CA . ARG B 1 621 ? 37.449 72.388 145.973 1.00 39.33 621 ARG B CA 1
ATOM 10724 C C . ARG B 1 621 ? 38.411 73.126 146.883 1.00 31.63 621 ARG B C 1
ATOM 10725 O O . ARG B 1 621 ? 38.702 74.297 146.658 1.00 40.06 621 ARG B O 1
ATOM 10733 N N . PRO B 1 622 ? 38.900 72.445 147.928 1.00 27.30 622 PRO B N 1
ATOM 10734 C CA . PRO B 1 622 ? 39.716 73.100 148.955 1.00 30.96 622 PRO B CA 1
ATOM 10735 C C . PRO B 1 622 ? 40.951 73.783 148.383 1.00 34.10 622 PRO B C 1
ATOM 10736 O O . PRO B 1 622 ? 41.322 74.859 148.850 1.00 39.90 622 PRO B O 1
ATOM 10740 N N . ASP B 1 623 ? 41.557 73.182 147.364 1.00 32.82 623 ASP B N 1
ATOM 10741 C CA . ASP B 1 623 ? 42.841 73.663 146.868 1.00 38.80 623 ASP B CA 1
ATOM 10742 C C . ASP B 1 623 ? 42.763 74.566 145.624 1.00 41.73 623 ASP B C 1
ATOM 10743 O O . ASP B 1 623 ? 43.777 75.120 145.213 1.00 42.78 623 ASP B O 1
ATOM 10748 N N . GLN B 1 624 ? 41.578 74.717 145.033 1.00 35.61 624 GLN B N 1
ATOM 10749 C CA . GLN B 1 624 ? 41.437 75.473 143.779 1.00 39.58 624 GLN B CA 1
ATOM 10750 C C . GLN B 1 624 ? 40.426 76.613 143.883 1.00 43.46 624 GLN B C 1
ATOM 10751 O O . GLN B 1 624 ? 39.436 76.497 144.602 1.00 37.52 624 GLN B O 1
ATOM 10757 N N . PRO B 1 625 ? 40.650 77.706 143.134 1.00 40.85 625 PRO B N 1
ATOM 10758 C CA . PRO B 1 625 ? 39.659 78.790 143.128 1.00 36.53 625 PRO B CA 1
ATOM 10759 C C . PRO B 1 625 ? 38.389 78.366 142.400 1.00 38.32 625 PRO B C 1
ATOM 10760 O O . PRO B 1 625 ? 38.423 77.399 141.636 1.00 36.05 625 PRO B O 1
ATOM 10764 N N . ILE B 1 626 ? 37.280 79.057 142.656 1.00 34.27 626 ILE B N 1
ATOM 10765 C CA . ILE B 1 626 ? 36.077 78.900 141.846 1.00 38.13 626 ILE B CA 1
ATOM 10766 C C . ILE B 1 626 ? 36.446 79.343 140.416 1.00 27.75 626 ILE B C 1
ATOM 10767 O O . ILE B 1 626 ? 36.883 80.477 140.204 1.00 36.13 626 ILE B O 1
ATOM 10772 N N . PRO B 1 627 ? 36.290 78.450 139.428 1.00 41.38 627 PRO B N 1
ATOM 10773 C CA . PRO B 1 627 ? 36.824 78.766 138.094 1.00 38.19 627 PRO B CA 1
ATOM 10774 C C . PRO B 1 627 ? 36.051 79.887 137.387 1.00 39.90 627 PRO B C 1
ATOM 10775 O O . PRO B 1 627 ? 36.608 80.675 136.619 1.00 54.26 627 PRO B O 1
ATOM 10779 N N . ASP B 1 628 ? 34.765 79.949 137.690 1.00 29.80 628 ASP B N 1
ATOM 10780 C CA . ASP B 1 628 ? 33.797 80.825 137.044 1.00 27.35 628 ASP B CA 1
ATOM 10781 C C . ASP B 1 628 ? 33.781 82.180 137.757 1.00 28.19 628 ASP B C 1
ATOM 10782 O O . ASP B 1 628 ? 33.597 82.233 138.972 1.00 22.14 628 ASP B O 1
ATOM 10787 N N . PRO B 1 629 ? 33.996 83.285 137.020 1.00 22.75 629 PRO B N 1
ATOM 10788 C CA . PRO B 1 629 ? 33.989 84.587 137.703 1.00 23.35 629 PRO B CA 1
ATOM 10789 C C . PRO B 1 629 ? 32.579 85.084 138.059 1.00 21.95 629 PRO B C 1
ATOM 10790 O O . PRO B 1 629 ? 32.464 85.990 138.887 1.00 22.54 629 PRO B O 1
ATOM 10794 N N . TRP B 1 630 ? 31.538 84.516 137.455 1.00 20.39 630 TRP B N 1
ATOM 10795 C CA . TRP B 1 630 ? 30.174 84.987 137.710 1.00 21.75 630 TRP B CA 1
ATOM 10796 C C . TRP B 1 630 ? 29.754 84.596 139.126 1.00 17.71 630 TRP B C 1
ATOM 10797 O O . TRP B 1 630 ? 30.250 83.609 139.669 1.00 17.88 630 TRP B O 1
ATOM 10808 N N . PRO B 1 631 ? 28.860 85.383 139.742 1.00 18.92 631 PRO B N 1
ATOM 10809 C CA . PRO B 1 631 ? 28.424 85.000 141.098 1.00 17.54 631 PRO B CA 1
ATOM 10810 C C . PRO B 1 631 ? 27.763 83.629 141.086 1.00 17.80 631 PRO B C 1
ATOM 10811 O O . PRO B 1 631 ? 27.159 83.248 140.083 1.00 18.27 631 PRO B O 1
ATOM 10815 N N . MET B 1 632 ? 27.892 82.874 142.170 1.00 17.83 632 MET B N 1
ATOM 10816 C CA . MET B 1 632 ? 27.248 81.567 142.236 1.00 15.72 632 MET B CA 1
ATOM 10817 C C . MET B 1 632 ? 25.739 81.728 142.111 1.00 21.21 632 MET B C 1
ATOM 10818 O O . MET B 1 632 ? 25.132 82.578 142.793 1.00 19.27 632 MET B O 1
ATOM 10823 N N . GLY B 1 633 ? 25.140 80.926 141.231 1.00 16.58 633 GLY B N 1
ATOM 10824 C CA . GLY B 1 633 ? 23.713 80.996 140.974 1.00 16.52 633 GLY B CA 1
ATOM 10825 C C . GLY B 1 633 ? 23.326 81.962 139.855 1.00 21.96 633 GLY B C 1
ATOM 10826 O O . GLY B 1 633 ? 22.146 82.112 139.565 1.00 17.26 633 GLY B O 1
ATOM 10827 N N . TYR B 1 634 ? 24.313 82.628 139.257 1.00 17.13 634 TYR B N 1
ATOM 10828 C CA . TYR B 1 634 ? 24.094 83.555 138.144 1.00 20.23 634 TYR B CA 1
ATOM 10829 C C . TYR B 1 634 ? 23.319 82.855 137.033 1.00 17.12 634 TYR B C 1
ATOM 10830 O O . TYR B 1 634 ? 23.554 81.673 136.771 1.00 19.21 634 TYR B O 1
ATOM 10839 N N . PRO B 1 635 ? 22.378 83.570 136.387 1.00 17.99 635 PRO B N 1
ATOM 10840 C CA . PRO B 1 635 ? 22.031 84.973 136.617 1.00 15.87 635 PRO B CA 1
ATOM 10841 C C . PRO B 1 635 ? 20.803 85.122 137.516 1.00 20.41 635 PRO B C 1
ATOM 10842 O O . PRO B 1 635 ? 20.252 86.224 137.616 1.00 21.12 635 PRO B O 1
ATOM 10846 N N . LEU B 1 636 ? 20.392 84.038 138.166 1.00 17.18 636 LEU B N 1
ATOM 10847 C CA . LEU B 1 636 ? 19.097 84.011 138.855 1.00 18.05 636 LEU B CA 1
ATOM 10848 C C . LEU B 1 636 ? 19.169 84.339 140.358 1.00 17.65 636 LEU B C 1
ATOM 10849 O O . LEU B 1 636 ? 18.421 83.773 141.163 1.00 17.18 636 LEU B O 1
ATOM 10854 N N . GLU B 1 637 ? 20.054 85.261 140.727 1.00 18.04 637 GLU B N 1
ATOM 10855 C CA . GLU B 1 637 ? 20.057 85.788 142.092 1.00 16.57 637 GLU B CA 1
ATOM 10856 C C . GLU B 1 637 ? 19.984 87.310 142.114 1.00 19.41 637 GLU B C 1
ATOM 10857 O O . GLU B 1 637 ? 20.144 87.916 143.168 1.00 20.57 637 GLU B O 1
ATOM 10863 N N . ARG B 1 638 ? 19.731 87.935 140.959 1.00 15.95 638 ARG B N 1
ATOM 10864 C CA . ARG B 1 638 ? 19.533 89.386 140.940 1.00 15.25 638 ARG B CA 1
ATOM 10865 C C . ARG B 1 638 ? 18.146 89.779 140.449 1.00 16.69 638 ARG B C 1
ATOM 10866 O O . ARG B 1 638 ? 17.493 89.032 139.722 1.00 17.24 638 ARG B O 1
ATOM 10874 N N . ARG B 1 639 ? 17.720 90.982 140.826 1.00 15.96 639 ARG B N 1
ATOM 10875 C CA A ARG B 1 639 ? 16.426 91.458 140.374 0.45 18.06 639 ARG B CA 1
ATOM 10876 C CA B ARG B 1 639 ? 16.456 91.557 140.393 0.55 18.07 639 ARG B CA 1
ATOM 10877 C C . ARG B 1 639 ? 16.503 91.818 138.892 1.00 20.68 639 ARG B C 1
ATOM 10878 O O . ARG B 1 639 ? 17.594 91.988 138.325 1.00 16.68 639 ARG B O 1
ATOM 10893 N N . SER B 1 640 ? 15.336 91.892 138.267 1.00 17.32 640 SER B N 1
ATOM 10894 C CA . SER B 1 640 ? 15.216 92.224 136.839 1.00 17.72 640 SER B CA 1
ATOM 10895 C C . SER B 1 640 ? 14.036 93.161 136.644 1.00 25.53 640 SER B C 1
ATOM 10896 O O . SER B 1 640 ? 13.097 93.118 137.423 1.00 20.94 640 SER B O 1
ATOM 10899 N N . SER B 1 641 ? 14.060 93.994 135.602 1.00 18.35 641 SER B N 1
ATOM 10900 C CA A SER B 1 641 ? 12.880 94.794 135.296 0.76 22.97 641 SER B CA 1
ATOM 10901 C CA B SER B 1 641 ? 12.898 94.800 135.233 0.24 23.03 641 SER B CA 1
ATOM 10902 C C . SER B 1 641 ? 11.773 93.901 134.735 1.00 27.76 641 SER B C 1
ATOM 10903 O O . SER B 1 641 ? 10.607 94.283 134.735 1.00 29.24 641 SER B O 1
ATOM 10908 N N . LYS B 1 642 ? 12.138 92.705 134.279 1.00 20.96 642 LYS B N 1
ATOM 10909 C CA . LYS B 1 642 ? 11.165 91.764 133.730 1.00 21.54 642 LYS B CA 1
ATOM 10910 C C . LYS B 1 642 ? 10.290 91.184 134.826 1.00 24.46 642 LYS B C 1
ATOM 10911 O O . LYS B 1 642 ? 10.794 90.751 135.873 1.00 24.35 642 LYS B O 1
ATOM 10917 N N . ALA B 1 643 ? 8.984 91.154 134.579 1.00 22.23 643 ALA B N 1
ATOM 10918 C CA . ALA B 1 643 ? 8.026 90.737 135.607 1.00 23.38 643 ALA B CA 1
ATOM 10919 C C . ALA B 1 643 ? 7.996 89.229 135.800 1.00 25.68 643 ALA B C 1
ATOM 10920 O O . ALA B 1 643 ? 7.755 88.748 136.902 1.00 21.70 643 ALA B O 1
ATOM 10922 N N . THR B 1 644 ? 8.215 88.481 134.724 1.00 22.00 644 THR B N 1
ATOM 10923 C CA . THR B 1 644 ? 8.104 87.022 134.776 1.00 21.21 644 THR B CA 1
ATOM 10924 C C . THR B 1 644 ? 9.377 86.361 134.259 1.00 20.01 644 THR B C 1
ATOM 10925 O O . THR B 1 644 ? 10.170 86.996 133.547 1.00 20.57 644 THR B O 1
ATOM 10929 N N . ILE B 1 645 ? 9.580 85.096 134.625 1.00 17.62 645 ILE B N 1
ATOM 10930 C CA . ILE B 1 645 ? 10.745 84.367 134.134 1.00 19.27 645 ILE B CA 1
ATOM 10931 C C . ILE B 1 645 ? 10.588 84.161 132.624 1.00 20.01 645 ILE B C 1
ATOM 10932 O O . ILE B 1 645 ? 11.569 84.194 131.899 1.00 17.97 645 ILE B O 1
ATOM 10937 N N . GLU B 1 646 ? 9.348 84.007 132.169 1.00 21.28 646 GLU B N 1
ATOM 10938 C CA . GLU B 1 646 ? 9.050 83.918 130.734 1.00 25.84 646 GLU B CA 1
ATOM 10939 C C . GLU B 1 646 ? 9.531 85.163 129.977 1.00 25.67 646 GLU B C 1
ATOM 10940 O O . GLU B 1 646 ? 10.217 85.051 128.947 1.00 25.24 646 GLU B O 1
ATOM 10946 N N . ASP B 1 647 ? 9.190 86.347 130.487 1.00 22.76 647 ASP B N 1
ATOM 10947 C CA . ASP B 1 647 ? 9.616 87.599 129.864 1.00 25.56 647 ASP B CA 1
ATOM 10948 C C . ASP B 1 647 ? 11.129 87.749 129.878 1.00 28.94 647 ASP B C 1
ATOM 10949 O O . ASP B 1 647 ? 11.730 88.214 128.910 1.00 23.78 647 ASP B O 1
ATOM 10954 N N . PHE B 1 648 ? 11.739 87.369 130.992 1.00 19.22 648 PHE B N 1
ATOM 10955 C CA . PHE B 1 648 ? 13.186 87.433 131.137 1.00 21.19 648 PHE B CA 1
ATOM 10956 C C . PHE B 1 648 ? 13.890 86.567 130.095 1.00 21.30 648 PHE B C 1
ATOM 10957 O O . PHE B 1 648 ? 14.816 87.017 129.427 1.00 23.54 648 PHE B O 1
ATOM 10965 N N . VAL B 1 649 ? 13.449 85.326 129.945 1.00 17.02 649 VAL B N 1
ATOM 10966 C CA A VAL B 1 649 ? 14.166 84.423 129.051 0.40 21.17 649 VAL B CA 1
ATOM 10967 C CA B VAL B 1 649 ? 14.100 84.365 129.058 0.60 21.19 649 VAL B CA 1
ATOM 10968 C C . VAL B 1 649 ? 13.889 84.753 127.589 1.00 26.06 649 VAL B C 1
ATOM 10969 O O . VAL B 1 649 ? 14.752 84.540 126.733 1.00 24.81 649 VAL B O 1
ATOM 10976 N N . ASP B 1 650 ? 12.725 85.327 127.309 1.00 23.05 650 ASP B N 1
ATOM 10977 C CA . ASP B 1 650 ? 12.372 85.699 125.936 1.00 24.46 650 ASP B CA 1
ATOM 10978 C C . ASP B 1 650 ? 13.261 86.814 125.391 1.00 27.94 650 ASP B C 1
ATOM 10979 O O . ASP B 1 650 ? 13.419 86.964 124.176 1.00 27.44 650 ASP B O 1
ATOM 10984 N N . GLU B 1 651 ? 13.849 87.593 126.289 1.00 24.53 651 GLU B N 1
ATOM 10985 C CA . GLU B 1 651 ? 14.757 88.668 125.907 1.00 26.54 651 GLU B CA 1
ATOM 10986 C C . GLU B 1 651 ? 16.117 88.156 125.397 1.00 26.69 651 GLU B C 1
ATOM 10987 O O . GLU B 1 651 ? 16.855 88.885 124.731 1.00 27.44 651 GLU B O 1
ATOM 10993 N N . HIS B 1 652 ? 16.437 86.897 125.681 1.00 25.53 652 HIS B N 1
ATOM 10994 C CA . HIS B 1 652 ? 17.798 86.391 125.466 1.00 24.46 652 HIS B CA 1
ATOM 10995 C C . HIS B 1 652 ? 17.825 85.078 124.696 1.00 24.71 652 HIS B C 1
ATOM 10996 O O . HIS B 1 652 ? 17.348 84.058 125.188 1.00 20.79 652 HIS B O 1
ATOM 11003 N N . PRO B 1 653 ? 18.374 85.095 123.465 1.00 24.06 653 PRO B N 1
ATOM 11004 C CA . PRO B 1 653 ? 18.385 83.866 122.661 1.00 25.97 653 PRO B CA 1
ATOM 11005 C C . PRO B 1 653 ? 19.219 82.748 123.284 1.00 24.70 653 PRO B C 1
ATOM 11006 O O . PRO B 1 653 ? 18.986 81.579 122.947 1.00 24.30 653 PRO B O 1
ATOM 11010 N N . ASN B 1 654 ? 20.158 83.096 124.168 1.00 24.10 654 ASN B N 1
ATOM 11011 C CA . ASN B 1 654 ? 20.960 82.092 124.878 1.00 20.85 654 ASN B CA 1
ATOM 11012 C C . ASN B 1 654 ? 20.281 81.549 126.146 1.00 24.89 654 ASN B C 1
ATOM 11013 O O . ASN B 1 654 ? 20.908 80.826 126.932 1.00 22.28 654 ASN B O 1
ATOM 11018 N N . MET B 1 655 ? 19.009 81.890 126.341 1.00 23.47 655 MET B N 1
ATOM 11019 C CA . MET B 1 655 ? 18.230 81.289 127.426 1.00 20.91 655 MET B CA 1
ATOM 11020 C C . MET B 1 655 ? 16.984 80.619 126.890 1.00 19.65 655 MET B C 1
ATOM 11021 O O . MET B 1 655 ? 16.346 81.125 125.953 1.00 22.60 655 MET B O 1
ATOM 11026 N N . MET B 1 656 ? 16.629 79.485 127.480 1.00 17.82 656 MET B N 1
ATOM 11027 C CA . MET B 1 656 ? 15.349 78.842 127.176 1.00 19.79 656 MET B CA 1
ATOM 11028 C C . MET B 1 656 ? 14.688 78.346 128.454 1.00 23.29 656 MET B C 1
ATOM 11029 O O . MET B 1 656 ? 15.363 77.860 129.359 1.00 22.46 656 MET B O 1
ATOM 11034 N N . LEU B 1 657 ? 13.367 78.472 128.520 1.00 21.12 657 LEU B N 1
ATOM 11035 C CA . LEU B 1 657 ? 12.618 78.022 129.687 1.00 21.77 657 LEU B CA 1
ATOM 11036 C C . LEU B 1 657 ? 11.819 76.771 129.357 1.00 24.38 657 LEU B C 1
ATOM 11037 O O . LEU B 1 657 ? 10.822 76.817 128.627 1.00 29.09 657 LEU B O 1
ATOM 11042 N N . GLN B 1 658 ? 12.276 75.646 129.889 1.00 19.38 658 GLN B N 1
ATOM 11043 C CA A GLN B 1 658 ? 11.622 74.361 129.686 0.60 19.72 658 GLN B CA 1
ATOM 11044 C CA B GLN B 1 658 ? 11.581 74.383 129.690 0.40 19.78 658 GLN B CA 1
ATOM 11045 C C . GLN B 1 658 ? 10.753 74.083 130.923 1.00 28.11 658 GLN B C 1
ATOM 11046 O O . GLN B 1 658 ? 10.783 74.843 131.892 1.00 22.89 658 GLN B O 1
ATOM 11057 N N . GLU B 1 659 ? 9.976 73.012 130.881 1.00 23.71 659 GLU B N 1
ATOM 11058 C CA . GLU B 1 659 ? 9.075 72.686 131.964 1.00 25.29 659 GLU B CA 1
ATOM 11059 C C . GLU B 1 659 ? 9.061 71.166 132.130 1.00 30.07 659 GLU B C 1
ATOM 11060 O O . GLU B 1 659 ? 9.026 70.432 131.136 1.00 23.21 659 GLU B O 1
ATOM 11066 N N . VAL B 1 660 ? 9.130 70.686 133.371 1.00 21.92 660 VAL B N 1
ATOM 11067 C CA . VAL B 1 660 ? 9.028 69.249 133.626 1.00 21.25 660 VAL B CA 1
ATOM 11068 C C . VAL B 1 660 ? 7.960 68.977 134.671 1.00 26.45 660 VAL B C 1
ATOM 11069 O O . VAL B 1 660 ? 7.615 69.864 135.457 1.00 23.15 660 VAL B O 1
ATOM 11073 N N . THR B 1 661 ? 7.428 67.759 134.664 1.00 22.43 661 THR B N 1
ATOM 11074 C CA . THR B 1 661 ? 6.487 67.332 135.694 1.00 21.69 661 THR B CA 1
ATOM 11075 C C . THR B 1 661 ? 7.174 66.321 136.597 1.00 20.44 661 THR B C 1
ATOM 11076 O O . THR B 1 661 ? 7.887 65.438 136.119 1.00 23.45 661 THR B O 1
ATOM 11080 N N . ILE B 1 662 ? 6.996 66.460 137.910 1.00 18.67 662 ILE B N 1
ATOM 11081 C CA . ILE B 1 662 ? 7.557 65.476 138.831 1.00 20.16 662 ILE B CA 1
ATOM 11082 C C . ILE B 1 662 ? 6.434 64.800 139.604 1.00 24.19 662 ILE B C 1
ATOM 11083 O O . ILE B 1 662 ? 5.603 65.470 140.224 1.00 21.20 662 ILE B O 1
ATOM 11088 N N . THR B 1 663 ? 6.415 63.471 139.567 1.00 21.10 663 THR B N 1
ATOM 11089 C CA . THR B 1 663 ? 5.303 62.711 140.113 1.00 23.05 663 THR B CA 1
ATOM 11090 C C . THR B 1 663 ? 5.801 61.705 141.131 1.00 23.54 663 THR B C 1
ATOM 11091 O O . THR B 1 663 ? 6.656 60.876 140.821 1.00 25.14 663 THR B O 1
ATOM 11095 N N . HIS B 1 664 ? 5.279 61.785 142.355 1.00 20.56 664 HIS B N 1
ATOM 11096 C CA . HIS B 1 664 ? 5.656 60.846 143.394 1.00 17.04 664 HIS B CA 1
ATOM 11097 C C . HIS B 1 664 ? 4.777 59.603 143.329 1.00 24.58 664 HIS B C 1
ATOM 11098 O O . HIS B 1 664 ? 3.550 59.705 143.262 1.00 24.07 664 HIS B O 1
ATOM 11105 N N . LEU B 1 665 ? 5.408 58.434 143.365 1.00 24.20 665 LEU B N 1
ATOM 11106 C CA . LEU B 1 665 ? 4.684 57.169 143.331 1.00 24.88 665 LEU B CA 1
ATOM 11107 C C . LEU B 1 665 ? 4.692 56.489 144.697 1.00 26.44 665 LEU B C 1
ATOM 11108 O O . LEU B 1 665 ? 5.746 56.065 145.187 1.00 27.79 665 LEU B O 1
ATOM 11113 N N . ARG B 1 666 ? 3.510 56.390 145.302 1.00 26.30 666 ARG B N 1
ATOM 11114 C CA . ARG B 1 666 ? 3.314 55.668 146.558 1.00 32.17 666 ARG B CA 1
ATOM 11115 C C . ARG B 1 666 ? 3.652 54.189 146.373 1.00 34.23 666 ARG B C 1
ATOM 11116 O O . ARG B 1 666 ? 4.167 53.530 147.277 1.00 33.44 666 ARG B O 1
ATOM 11124 N N . ASP B 1 667 ? 3.367 53.695 145.172 1.00 35.81 667 ASP B N 1
ATOM 11125 C CA . ASP B 1 667 ? 3.579 52.304 144.796 1.00 33.61 667 ASP B CA 1
ATOM 11126 C C . ASP B 1 667 ? 4.113 52.303 143.365 1.00 34.35 667 ASP B C 1
ATOM 11127 O O . ASP B 1 667 ? 3.346 52.466 142.412 1.00 34.60 667 ASP B O 1
ATOM 11132 N N . PRO B 1 668 ? 5.435 52.139 143.209 1.00 29.96 668 PRO B N 1
ATOM 11133 C CA . PRO B 1 668 ? 6.072 52.287 141.894 1.00 28.34 668 PRO B CA 1
ATOM 11134 C C . PRO B 1 668 ? 5.478 51.372 140.811 1.00 36.20 668 PRO B C 1
ATOM 11135 O O . PRO B 1 668 ? 5.462 51.746 139.633 1.00 35.62 668 PRO B O 1
ATOM 11139 N N . SER B 1 669 ? 4.982 50.202 141.204 1.00 36.35 669 SER B N 1
ATOM 11140 C CA . SER B 1 669 ? 4.416 49.262 140.237 1.00 42.77 669 SER B CA 1
ATOM 11141 C C . SER B 1 669 ? 3.116 49.783 139.616 1.00 42.50 669 SER B C 1
ATOM 11142 O O . SER B 1 669 ? 2.645 49.252 138.605 1.00 42.28 669 SER B O 1
ATOM 11145 N N . SER B 1 670 ? 2.545 50.831 140.209 1.00 36.25 670 SER B N 1
ATOM 11146 C CA . SER B 1 670 ? 1.310 51.431 139.698 1.00 33.68 670 SER B CA 1
ATOM 11147 C C . SER B 1 670 ? 1.429 51.931 138.254 1.00 36.12 670 SER B C 1
ATOM 11148 O O . SER B 1 670 ? 0.418 52.120 137.574 1.00 39.96 670 SER B O 1
ATOM 11151 N N . VAL B 1 671 ? 2.654 52.145 137.778 1.00 33.28 671 VAL B N 1
ATOM 11152 C CA . VAL B 1 671 ? 2.834 52.640 136.412 1.00 34.98 671 VAL B CA 1
ATOM 11153 C C . VAL B 1 671 ? 2.573 51.554 135.371 1.00 43.27 671 VAL B C 1
ATOM 11154 O O . VAL B 1 671 ? 2.438 51.849 134.181 1.00 40.38 671 VAL B O 1
ATOM 11158 N N . LEU B 1 672 ? 2.507 50.306 135.824 1.00 44.18 672 LEU B N 1
ATOM 11159 C CA . LEU B 1 672 ? 2.363 49.165 134.923 1.00 45.85 672 LEU B CA 1
ATOM 11160 C C . LEU B 1 672 ? 0.945 49.020 134.394 1.00 51.00 672 LEU B C 1
ATOM 11161 O O . LEU B 1 672 ? -0.022 49.422 135.048 1.00 45.48 672 LEU B O 1
ATOM 11166 N N . ARG B 1 673 ? 0.834 48.437 133.203 1.00 56.75 673 ARG B N 1
ATOM 11167 C CA . ARG B 1 673 ? -0.463 48.109 132.627 1.00 63.15 673 ARG B CA 1
ATOM 11168 C C . ARG B 1 673 ? -1.228 47.194 133.573 1.00 58.16 673 ARG B C 1
ATOM 11169 O O . ARG B 1 673 ? -0.679 46.220 134.097 1.00 66.09 673 ARG B O 1
ATOM 11177 N N . ARG B 1 674 ? -2.491 47.523 133.807 1.00 58.36 674 ARG B N 1
ATOM 11178 C CA . ARG B 1 674 ? -3.333 46.707 134.663 1.00 72.64 674 ARG B CA 1
ATOM 11179 C C . ARG B 1 674 ? -4.278 45.875 133.805 1.00 73.70 674 ARG B C 1
ATOM 11180 O O . ARG B 1 674 ? -4.670 46.305 132.717 1.00 70.44 674 ARG B O 1
ATOM 11188 N N . PRO B 1 675 ? -4.622 44.667 134.283 1.00 69.34 675 PRO B N 1
ATOM 11189 C CA . PRO B 1 675 ? -5.553 43.775 133.585 1.00 79.04 675 PRO B CA 1
ATOM 11190 C C . PRO B 1 675 ? -6.844 44.505 133.235 1.00 81.41 675 PRO B C 1
ATOM 11191 O O . PRO B 1 675 ? -7.438 45.117 134.126 1.00 78.45 675 PRO B O 1
ATOM 11195 N N . ILE B 1 676 ? -7.249 44.447 131.964 1.00 73.08 676 ILE B N 1
ATOM 11196 C CA . ILE B 1 676 ? -8.510 45.023 131.492 1.00 74.97 676 ILE B CA 1
ATOM 11197 C C . ILE B 1 676 ? -9.650 44.704 132.457 1.00 79.32 676 ILE B C 1
ATOM 11198 O O . ILE B 1 676 ? -10.526 45.534 132.709 1.00 72.38 676 ILE B O 1
ATOM 11203 N N . SER B 1 677 ? -9.614 43.489 132.996 1.00 79.33 677 SER B N 1
ATOM 11204 C CA . SER B 1 677 ? -10.603 43.014 133.952 1.00 80.74 677 SER B CA 1
ATOM 11205 C C . SER B 1 677 ? -10.607 43.828 135.244 1.00 81.82 677 SER B C 1
ATOM 11206 O O . SER B 1 677 ? -11.656 44.012 135.864 1.00 84.74 677 SER B O 1
ATOM 11209 N N . GLU B 1 678 ? -9.435 44.312 135.648 1.00 77.77 678 GLU B N 1
ATOM 11210 C CA . GLU B 1 678 ? -9.281 44.960 136.950 1.00 76.21 678 GLU B CA 1
ATOM 11211 C C . GLU B 1 678 ? -9.348 46.484 136.892 1.00 68.19 678 GLU B C 1
ATOM 11212 O O . GLU B 1 678 ? -9.362 47.150 137.930 1.00 69.52 678 GLU B O 1
ATOM 11218 N N . ARG B 1 679 ? -9.375 47.034 135.684 1.00 66.73 679 ARG B N 1
ATOM 11219 C CA . ARG B 1 679 ? -9.475 48.477 135.519 1.00 66.74 679 ARG B CA 1
ATOM 11220 C C . ARG B 1 679 ? -10.861 48.935 135.923 1.00 58.42 679 ARG B C 1
ATOM 11221 O O . ARG B 1 679 ? -11.858 48.296 135.585 1.00 65.30 679 ARG B O 1
ATOM 11229 N N . LYS B 1 680 ? -10.926 50.031 136.667 1.00 63.17 680 LYS B N 1
ATOM 11230 C CA A LYS B 1 680 ? -12.202 50.581 137.106 0.48 50.69 680 LYS B CA 1
ATOM 11231 C CA B LYS B 1 680 ? -12.214 50.559 137.086 0.52 50.70 680 LYS B CA 1
ATOM 11232 C C . LYS B 1 680 ? -12.621 51.746 136.216 1.00 38.78 680 LYS B C 1
ATOM 11233 O O . LYS B 1 680 ? -11.780 52.502 135.736 1.00 46.96 680 LYS B O 1
ATOM 11244 N N . GLU B 1 681 ? -13.923 51.875 136.004 1.00 37.53 681 GLU B N 1
ATOM 11245 C CA A GLU B 1 681 ? -14.453 52.925 135.149 0.45 39.15 681 GLU B CA 1
ATOM 11246 C CA B GLU B 1 681 ? -14.503 52.914 135.164 0.55 39.15 681 GLU B CA 1
ATOM 11247 C C . GLU B 1 681 ? -14.476 54.277 135.856 1.00 31.41 681 GLU B C 1
ATOM 11248 O O . GLU B 1 681 ? -14.825 54.379 137.032 1.00 30.32 681 GLU B O 1
ATOM 11259 N N . CYS B 1 682 ? -14.089 55.314 135.121 1.00 30.20 682 CYS B N 1
ATOM 11260 C CA . CYS B 1 682 ? -14.061 56.674 135.657 1.00 30.27 682 CYS B CA 1
ATOM 11261 C C . CYS B 1 682 ? -15.397 57.364 135.438 1.00 37.40 682 CYS B C 1
ATOM 11262 O O . CYS B 1 682 ? -16.076 57.122 134.443 1.00 32.22 682 CYS B O 1
ATOM 11265 N N . LEU B 1 683 ? -15.787 58.227 136.366 1.00 28.75 683 LEU B N 1
ATOM 11266 C CA . LEU B 1 683 ? -17.033 58.957 136.193 1.00 24.22 683 LEU B CA 1
ATOM 11267 C C . LEU B 1 683 ? -16.855 60.173 135.290 1.00 28.15 683 LEU B C 1
ATOM 11268 O O . LEU B 1 683 ? -17.752 60.532 134.518 1.00 28.22 683 LEU B O 1
ATOM 11273 N N . LEU B 1 684 ? -15.689 60.804 135.381 1.00 20.13 684 LEU B N 1
ATOM 11274 C CA . LEU B 1 684 ? -15.457 62.084 134.720 1.00 20.72 684 LEU B CA 1
ATOM 11275 C C . LEU B 1 684 ? -14.218 62.037 133.821 1.00 28.10 684 LEU B C 1
ATOM 11276 O O . LEU B 1 684 ? -13.350 62.915 133.892 1.00 24.10 684 LEU B O 1
ATOM 11281 N N . PHE B 1 685 ? -14.155 61.004 132.979 1.00 26.95 685 PHE B N 1
ATOM 11282 C CA . PHE B 1 685 ? -13.072 60.791 132.007 1.00 25.05 685 PHE B CA 1
ATOM 11283 C C . PHE B 1 685 ? -11.775 60.274 132.619 1.00 37.91 685 PHE B C 1
ATOM 11284 O O . PHE B 1 685 ? -11.127 59.410 132.048 1.00 25.13 685 PHE B O 1
ATOM 11292 N N . THR B 1 686 ? -11.388 60.789 133.779 1.00 22.54 686 THR B N 1
ATOM 11293 C CA . THR B 1 686 ? -10.140 60.352 134.386 1.00 22.52 686 THR B CA 1
ATOM 11294 C C . THR B 1 686 ? -10.395 60.143 135.876 1.00 29.45 686 THR B C 1
ATOM 11295 O O . THR B 1 686 ? -11.252 60.813 136.449 1.00 24.79 686 THR B O 1
ATOM 11299 N N . CYS B 1 687 ? -9.695 59.195 136.490 1.00 24.34 687 CYS B N 1
ATOM 11300 C CA . CYS B 1 687 ? -9.930 58.882 137.899 1.00 28.67 687 CYS B CA 1
ATOM 11301 C C . CYS B 1 687 ? -8.743 58.160 138.516 1.00 32.76 687 CYS B C 1
ATOM 11302 O O . CYS B 1 687 ? -7.657 58.116 137.935 1.00 35.67 687 CYS B O 1
#

Radius of gyration: 40.68 Å; Cα contacts (8 Å, |Δi|>4): 2868; chains: 2; bounding box: 74×118×130 Å

Sequence (1310 aa):
DEEELRRQLFYLPYESTSTLADDRLGIQLPPLELSTAVTVLDDPELKAKLGSALSIPEEGIPFFAFNKKQQHSSQAVKDLSKVFIEAKKSLNVLKDVAIMVKDHVVNSSAVFLAALLYHTYYEERKDLSPGDTPPLPTVLPDRFVPTFFIINNKAKKKLAKSAIINNQTEVVVEWWHHSDETGLSSRSPEHRVSSYWREDMNLNSFHWHWHLSNPYYYIEEPGDRDRRGELFYYMHHNLVARYNMERLSLNLKPVKKAFEEDWRRIPVQDGYFPHLTTGNGQEWSSRQDSTFFQDIREIPLVDSNYVSQLEMWRTHLYHGIDVGYYLIIHEENGSSYVRLTDNPEVGEDYGINLVGEALEAGDSVNPDVYGNIHNLGHDFLGQQSHDPAKKHSSTTSGVMGAVETAVRDPVFFRWHKFIDNVFHRYKLTQPPYTPRRQLSSGNIITVLNVTTVQEEEHHWIDDDDYVSSPEEENLLHTTFFTPKTFNSSSGIDFRLKRDDNITTVHIKSNFLEHPDFSSYTITVNNPTSSDDFKRMKLRIFLAPKFDEEGVKKMNYASLLRYWTEVDVFEETDPIAPGIIAYITRHHSNESSILSTTAFAFSGCSWPRNLQVPRRGTQDGMNNFHFFVMATTDVSSSSFCCGRPDQPIPDPWPMGYPLERRRSSSKATIEDFVVDEHPNMMLQQEVTITHLRDPSSVLRRRPISERKECLLFTCDEEEELRRQLFYLPYESTSTLADDRLGIQLPPLELSPTAVTVLDPELKAKLGSALSIPEEGIPFFAFNKKQQHSQAVKDLSKVFIEAKSLNVLKKDVAIMVVKDHVVNSSAVFLAALYHTYYERKDLSPGDTPPLPTVLPDRFVPTFFIINNKAKKKLAKSSAIIINNQTEVVVVEWWHHSDETGLSSRSPEHRVSSYWREDMNLNSFHWHWHLSNPYYYIEEPPGDRDRRGELFYYMHHNLVARYNMERLSLNLKKPVKKAFEEDWRRIPVQDGYFPHLTTGNGQQEWSSRQDSTFFQDIREIPLVDSNYVSQLEMWRTHLYHGIDVVGYYLIIHENGSSYVVRLTDNPEVGEDYGINLVGEALEAGDSVNPDVYGNIHNLGHDFLGQQSHDPAKKHSSTTSGVMGAVETAVRDPVFFRWHKFIDNVFHRYKLTQPPYTPRRQLSSGNITVLNVTTVQEEEHHWIDDYVSPEENLLHTFFTPKTFNSSSGIDFRLKRDDNITVHIKSNFLEHPDFSSYTITVNNPTSSDDFKRRMMKLRIFLAPKFDEEGVKKMNYASLLRYWTEVDVFETDPIAPGIAYITRHHSNESSILSTTAFAFSGCCSWPRNLQVPRRGTQQDGMNNFHFFVMATTDVSSSFCCGRPDQPIPDPWPMGYPLERRRSSSKATIEDFVVDEHPNMMLQQEVTITHLRDPSSVLRRPISERKKEECLLFTC

B-factor: mean 29.33, std 13.6, range [9.09, 94.44]